Protein 2DA1 (pdb70)

Structure (mmCIF, N/CA/C/O backbone):
data_2DA1
#
_entry.id   2DA1
#
loop_
_atom_site.group_PDB
_atom_site.id
_atom_site.type_symbol
_atom_site.label_atom_id
_atom_site.label_alt_id
_atom_site.label_comp_id
_atom_site.label_asym_id
_atom_site.label_entity_id
_atom_site.label_seq_id
_atom_site.pdbx_PDB_ins_code
_atom_site.Cartn_x
_atom_site.Cartn_y
_atom_site.Cartn_z
_atom_site.occupancy
_atom_site.B_iso_or_equiv
_atom_site.auth_seq_id
_atom_site.auth_comp_id
_atom_site.auth_asym_id
_atom_site.auth_atom_id
_atom_site.pdbx_PDB_model_num
ATOM 1 N N . GLY A 1 1 ? -11.890 19.285 -25.652 1.00 0.00 1 GLY A N 1
ATOM 2 C CA . GLY A 1 1 ? -10.815 19.565 -24.718 1.00 0.00 1 GLY A CA 1
ATOM 3 C C . GLY A 1 1 ? -9.544 20.009 -25.414 1.00 0.00 1 GLY A C 1
ATOM 4 O O . GLY A 1 1 ? -9.592 20.746 -26.398 1.00 0.00 1 GLY A O 1
ATOM 8 N N . SER A 1 2 ? -8.403 19.560 -24.901 1.00 0.00 2 SER A N 1
ATOM 9 C CA . SER A 1 2 ? -7.112 19.919 -25.477 1.00 0.00 2 SER A CA 1
ATOM 10 C C . SER A 1 2 ? -6.507 18.741 -26.234 1.00 0.00 2 SER A C 1
ATOM 11 O O . SER A 1 2 ? -6.041 18.888 -27.364 1.00 0.00 2 SER A O 1
ATOM 19 N N . SER A 1 3 ? -6.519 17.571 -25.602 1.00 0.00 3 SER A N 1
ATOM 20 C CA . SER A 1 3 ? -5.968 16.367 -26.214 1.00 0.00 3 SER A CA 1
ATOM 21 C C . SER A 1 3 ? -7.004 15.247 -26.236 1.00 0.00 3 SER A C 1
ATOM 22 O O . SER A 1 3 ? -7.398 14.772 -27.300 1.00 0.00 3 SER A O 1
ATOM 30 N N . GLY A 1 4 ? -7.441 14.830 -25.051 1.00 0.00 4 GLY A N 1
ATOM 31 C CA . GLY A 1 4 ? -8.427 13.769 -24.955 1.00 0.00 4 GLY A CA 1
ATOM 32 C C . GLY A 1 4 ? -8.361 13.034 -23.631 1.00 0.00 4 GLY A C 1
ATOM 33 O O . GLY A 1 4 ? -9.304 13.079 -22.841 1.00 0.00 4 GLY A O 1
ATOM 37 N N . SER A 1 5 ? -7.245 12.354 -23.388 1.00 0.00 5 SER A N 1
ATOM 38 C CA . SER A 1 5 ? -7.062 11.601 -22.153 1.00 0.00 5 SER A CA 1
ATOM 39 C C . SER A 1 5 ? -5.636 11.070 -22.047 1.00 0.00 5 SER A C 1
ATOM 40 O O . SER A 1 5 ? -5.093 10.523 -23.007 1.00 0.00 5 SER A O 1
ATOM 48 N N . SER A 1 6 ? -5.036 11.234 -20.872 1.00 0.00 6 SER A N 1
ATOM 49 C CA . SER A 1 6 ? -3.672 10.774 -20.640 1.00 0.00 6 SER A CA 1
ATOM 50 C C . SER A 1 6 ? -3.620 9.253 -20.543 1.00 0.00 6 SER A C 1
ATOM 51 O O . SER A 1 6 ? -4.304 8.649 -19.717 1.00 0.00 6 SER A O 1
ATOM 59 N N . GLY A 1 7 ? -2.803 8.639 -21.393 1.00 0.00 7 GLY A N 1
ATOM 60 C CA . GLY A 1 7 ? -2.677 7.193 -21.387 1.00 0.00 7 GLY A CA 1
ATOM 61 C C . GLY A 1 7 ? -1.236 6.736 -21.500 1.00 0.00 7 GLY A C 1
ATOM 62 O O . GLY A 1 7 ? -0.667 6.714 -22.592 1.00 0.00 7 GLY A O 1
ATOM 66 N N . LYS A 1 8 ? -0.642 6.373 -20.368 1.00 0.00 8 LYS A N 1
ATOM 67 C CA . LYS A 1 8 ? 0.742 5.915 -20.343 1.00 0.00 8 LYS A CA 1
ATOM 68 C C . LYS A 1 8 ? 0.840 4.509 -19.760 1.00 0.00 8 LYS A C 1
ATOM 69 O O . LYS A 1 8 ? 1.398 3.606 -20.384 1.00 0.00 8 LYS A O 1
ATOM 88 N N . ARG A 1 9 ? 0.292 4.330 -18.563 1.00 0.00 9 ARG A N 1
ATOM 89 C CA . ARG A 1 9 ? 0.317 3.033 -17.897 1.00 0.00 9 ARG A CA 1
ATOM 90 C C . ARG A 1 9 ? -0.399 1.978 -18.735 1.00 0.00 9 ARG A C 1
ATOM 91 O O . ARG A 1 9 ? -1.288 2.280 -19.531 1.00 0.00 9 ARG A O 1
ATOM 112 N N . PRO A 1 10 ? -0.004 0.709 -18.553 1.00 0.00 10 PRO A N 1
ATOM 113 C CA . PRO A 1 10 ? -0.594 -0.416 -19.283 1.00 0.00 10 PRO A CA 1
ATOM 114 C C . PRO A 1 10 ? -2.029 -0.698 -18.850 1.00 0.00 10 PRO A C 1
ATOM 115 O O . PRO A 1 10 ? -2.523 -0.114 -17.886 1.00 0.00 10 PRO A O 1
ATOM 126 N N . ARG A 1 11 ? -2.693 -1.597 -19.570 1.00 0.00 11 ARG A N 1
ATOM 127 C CA . ARG A 1 11 ? -4.072 -1.956 -19.260 1.00 0.00 11 ARG A CA 1
ATOM 128 C C . ARG A 1 11 ? -4.266 -2.121 -17.756 1.00 0.00 11 ARG A C 1
ATOM 129 O O . ARG A 1 11 ? -5.146 -1.498 -17.160 1.00 0.00 11 ARG A O 1
ATOM 150 N N . THR A 1 12 ? -3.439 -2.964 -17.146 1.00 0.00 12 THR A N 1
ATOM 151 C CA . THR A 1 12 ? -3.521 -3.212 -15.712 1.00 0.00 12 THR A CA 1
ATOM 152 C C . THR A 1 12 ? -3.754 -1.918 -14.942 1.00 0.00 12 THR A C 1
ATOM 153 O O . THR A 1 12 ? -3.470 -0.828 -15.441 1.00 0.00 12 THR A O 1
ATOM 164 N N . ARG A 1 13 ? -4.272 -2.044 -13.725 1.00 0.00 13 ARG A N 1
ATOM 165 C CA . ARG A 1 13 ? -4.544 -0.882 -12.887 1.00 0.00 13 ARG A CA 1
ATOM 166 C C . ARG A 1 13 ? -4.775 -1.300 -11.437 1.00 0.00 13 ARG A C 1
ATOM 167 O O . ARG A 1 13 ? -5.492 -2.264 -11.166 1.00 0.00 13 ARG A O 1
ATOM 188 N N . ILE A 1 14 ? -4.163 -0.570 -10.512 1.00 0.00 14 ILE A N 1
ATOM 189 C CA . ILE A 1 14 ? -4.303 -0.865 -9.091 1.00 0.00 14 ILE A CA 1
ATOM 190 C C . ILE A 1 14 ? -5.527 -0.171 -8.503 1.00 0.00 14 ILE A C 1
ATOM 191 O O . ILE A 1 14 ? -5.831 0.972 -8.845 1.00 0.00 14 ILE A O 1
ATOM 207 N N . THR A 1 15 ? -6.227 -0.870 -7.615 1.00 0.00 15 THR A N 1
ATOM 208 C CA . THR A 1 15 ? -7.418 -0.322 -6.979 1.00 0.00 15 THR A CA 1
ATOM 209 C C . THR A 1 15 ? -7.112 0.168 -5.568 1.00 0.00 15 THR A C 1
ATOM 210 O O . THR A 1 15 ? -6.035 -0.091 -5.031 1.00 0.00 15 THR A O 1
ATOM 221 N N . ASP A 1 16 ? -8.066 0.876 -4.973 1.00 0.00 16 ASP A N 1
ATOM 222 C CA . ASP A 1 16 ? -7.898 1.400 -3.622 1.00 0.00 16 ASP A CA 1
ATOM 223 C C . ASP A 1 16 ? -7.719 0.267 -2.617 1.00 0.00 16 ASP A C 1
ATOM 224 O O . ASP A 1 16 ? -7.045 0.427 -1.599 1.00 0.00 16 ASP A O 1
ATOM 233 N N . ASP A 1 17 ? -8.327 -0.877 -2.909 1.00 0.00 17 ASP A N 1
ATOM 234 C CA . ASP A 1 17 ? -8.235 -2.038 -2.031 1.00 0.00 17 ASP A CA 1
ATOM 235 C C . ASP A 1 17 ? -6.842 -2.658 -2.094 1.00 0.00 17 ASP A C 1
ATOM 236 O O . ASP A 1 17 ? -6.391 -3.290 -1.139 1.00 0.00 17 ASP A O 1
ATOM 245 N N . GLN A 1 18 ? -6.168 -2.472 -3.224 1.00 0.00 18 GLN A N 1
ATOM 246 C CA . GLN A 1 18 ? -4.827 -3.014 -3.410 1.00 0.00 18 GLN A CA 1
ATOM 247 C C . GLN A 1 18 ? -3.768 -2.019 -2.947 1.00 0.00 18 GLN A C 1
ATOM 248 O O . GLN A 1 18 ? -2.815 -2.387 -2.258 1.00 0.00 18 GLN A O 1
ATOM 262 N N . LEU A 1 19 ? -3.940 -0.759 -3.330 1.00 0.00 19 LEU A N 1
ATOM 263 C CA . LEU A 1 19 ? -2.998 0.290 -2.954 1.00 0.00 19 LEU A CA 1
ATOM 264 C C . LEU A 1 19 ? -2.847 0.368 -1.439 1.00 0.00 19 LEU A C 1
ATOM 265 O O . LEU A 1 19 ? -1.732 0.414 -0.918 1.00 0.00 19 LEU A O 1
ATOM 281 N N . ARG A 1 20 ? -3.975 0.382 -0.736 1.00 0.00 20 ARG A N 1
ATOM 282 C CA . ARG A 1 20 ? -3.968 0.454 0.720 1.00 0.00 20 ARG A CA 1
ATOM 283 C C . ARG A 1 20 ? -2.971 -0.540 1.308 1.00 0.00 20 ARG A C 1
ATOM 284 O O . ARG A 1 20 ? -2.273 -0.237 2.276 1.00 0.00 20 ARG A O 1
ATOM 305 N N . VAL A 1 21 ? -2.909 -1.729 0.717 1.00 0.00 21 VAL A N 1
ATOM 306 C CA . VAL A 1 21 ? -1.997 -2.768 1.182 1.00 0.00 21 VAL A CA 1
ATOM 307 C C . VAL A 1 21 ? -0.544 -2.348 0.992 1.00 0.00 21 VAL A C 1
ATOM 308 O O . VAL A 1 21 ? 0.327 -2.710 1.784 1.00 0.00 21 VAL A O 1
ATOM 321 N N . LEU A 1 22 ? -0.288 -1.583 -0.064 1.00 0.00 22 LEU A N 1
ATOM 322 C CA . LEU A 1 22 ? 1.061 -1.113 -0.358 1.00 0.00 22 LEU A CA 1
ATOM 323 C C . LEU A 1 22 ? 1.411 0.106 0.490 1.00 0.00 22 LEU A C 1
ATOM 324 O O . LEU A 1 22 ? 2.569 0.310 0.853 1.00 0.00 22 LEU A O 1
ATOM 340 N N . ARG A 1 23 ? 0.401 0.910 0.805 1.00 0.00 23 ARG A N 1
ATOM 341 C CA . ARG A 1 23 ? 0.602 2.108 1.612 1.00 0.00 23 ARG A CA 1
ATOM 342 C C . ARG A 1 23 ? 0.867 1.743 3.070 1.00 0.00 23 ARG A C 1
ATOM 343 O O . ARG A 1 23 ? 1.846 2.194 3.664 1.00 0.00 23 ARG A O 1
ATOM 364 N N . GLN A 1 24 ? -0.012 0.924 3.638 1.00 0.00 24 GLN A N 1
ATOM 365 C CA . GLN A 1 24 ? 0.126 0.501 5.027 1.00 0.00 24 GLN A CA 1
ATOM 366 C C . GLN A 1 24 ? 1.559 0.070 5.324 1.00 0.00 24 GLN A C 1
ATOM 367 O O . GLN A 1 24 ? 2.145 0.478 6.326 1.00 0.00 24 GLN A O 1
ATOM 381 N N . TYR A 1 25 ? 2.116 -0.758 4.447 1.00 0.00 25 TYR A N 1
ATOM 382 C CA . TYR A 1 25 ? 3.479 -1.247 4.616 1.00 0.00 25 TYR A CA 1
ATOM 383 C C . TYR A 1 25 ? 4.485 -0.104 4.511 1.00 0.00 25 TYR A C 1
ATOM 384 O O . TYR A 1 25 ? 5.516 -0.105 5.183 1.00 0.00 25 TYR A O 1
ATOM 402 N N . PHE A 1 26 ? 4.176 0.870 3.662 1.00 0.00 26 PHE A N 1
ATOM 403 C CA . PHE A 1 26 ? 5.052 2.020 3.467 1.00 0.00 26 PHE A CA 1
ATOM 404 C C . PHE A 1 26 ? 5.510 2.588 4.807 1.00 0.00 26 PHE A C 1
ATOM 405 O O . PHE A 1 26 ? 6.702 2.806 5.025 1.00 0.00 26 PHE A O 1
ATOM 422 N N . ASP A 1 27 ? 4.556 2.826 5.699 1.00 0.00 27 ASP A N 1
ATOM 423 C CA . ASP A 1 27 ? 4.861 3.368 7.018 1.00 0.00 27 ASP A CA 1
ATOM 424 C C . ASP A 1 27 ? 5.836 2.464 7.766 1.00 0.00 27 ASP A C 1
ATOM 425 O O . ASP A 1 27 ? 6.920 2.895 8.160 1.00 0.00 27 ASP A O 1
ATOM 434 N N . ILE A 1 28 ? 5.443 1.209 7.957 1.00 0.00 28 ILE A N 1
ATOM 435 C CA . ILE A 1 28 ? 6.282 0.245 8.657 1.00 0.00 28 ILE A CA 1
ATOM 436 C C . ILE A 1 28 ? 7.710 0.267 8.121 1.00 0.00 28 ILE A C 1
ATOM 437 O O . ILE A 1 28 ? 8.662 0.476 8.872 1.00 0.00 28 ILE A O 1
ATOM 453 N N . ASN A 1 29 ? 7.850 0.053 6.817 1.00 0.00 29 ASN A N 1
ATOM 454 C CA . ASN A 1 29 ? 9.161 0.050 6.180 1.00 0.00 29 ASN A CA 1
ATOM 455 C C . ASN A 1 29 ? 9.099 0.706 4.804 1.00 0.00 29 ASN A C 1
ATOM 456 O O . ASN A 1 29 ? 8.277 0.337 3.966 1.00 0.00 29 ASN A O 1
ATOM 467 N N . ASN A 1 30 ? 9.974 1.680 4.578 1.00 0.00 30 ASN A N 1
ATOM 468 C CA . ASN A 1 30 ? 10.019 2.388 3.304 1.00 0.00 30 ASN A CA 1
ATOM 469 C C . ASN A 1 30 ? 9.691 1.448 2.148 1.00 0.00 30 ASN A C 1
ATOM 470 O O . ASN A 1 30 ? 8.638 1.563 1.520 1.00 0.00 30 ASN A O 1
ATOM 481 N N . SER A 1 31 ? 10.600 0.518 1.873 1.00 0.00 31 SER A N 1
ATOM 482 C CA . SER A 1 31 ? 10.409 -0.440 0.790 1.00 0.00 31 SER A CA 1
ATOM 483 C C . SER A 1 31 ? 10.265 -1.857 1.338 1.00 0.00 31 SER A C 1
ATOM 484 O O . SER A 1 31 ? 10.898 -2.237 2.323 1.00 0.00 31 SER A O 1
ATOM 492 N N . PRO A 1 32 ? 9.411 -2.659 0.684 1.00 0.00 32 PRO A N 1
ATOM 493 C CA . PRO A 1 32 ? 9.163 -4.047 1.087 1.00 0.00 32 PRO A CA 1
ATOM 494 C C . PRO A 1 32 ? 10.364 -4.950 0.826 1.00 0.00 32 PRO A C 1
ATOM 495 O O . PRO A 1 32 ? 11.160 -4.693 -0.077 1.00 0.00 32 PRO A O 1
ATOM 506 N N . SER A 1 33 ? 10.487 -6.007 1.622 1.00 0.00 33 SER A N 1
ATOM 507 C CA . SER A 1 33 ? 11.593 -6.946 1.479 1.00 0.00 33 SER A CA 1
ATOM 508 C C . SER A 1 33 ? 11.193 -8.127 0.601 1.00 0.00 33 SER A C 1
ATOM 509 O O . SER A 1 33 ? 10.015 -8.466 0.498 1.00 0.00 33 SER A O 1
ATOM 517 N N . GLU A 1 34 ? 12.184 -8.750 -0.031 1.00 0.00 34 GLU A N 1
ATOM 518 C CA . GLU A 1 34 ? 11.935 -9.892 -0.902 1.00 0.00 34 GLU A CA 1
ATOM 519 C C . GLU A 1 34 ? 10.875 -10.813 -0.302 1.00 0.00 34 GLU A C 1
ATOM 520 O O . GLU A 1 34 ? 10.192 -11.541 -1.021 1.00 0.00 34 GLU A O 1
ATOM 532 N N . GLU A 1 35 ? 10.746 -10.774 1.021 1.00 0.00 35 GLU A N 1
ATOM 533 C CA . GLU A 1 35 ? 9.772 -11.606 1.717 1.00 0.00 35 GLU A CA 1
ATOM 534 C C . GLU A 1 35 ? 8.398 -10.941 1.727 1.00 0.00 35 GLU A C 1
ATOM 535 O O . GLU A 1 35 ? 7.375 -11.605 1.562 1.00 0.00 35 GLU A O 1
ATOM 547 N N . GLN A 1 36 ? 8.385 -9.626 1.923 1.00 0.00 36 GLN A N 1
ATOM 548 C CA . GLN A 1 36 ? 7.137 -8.872 1.956 1.00 0.00 36 GLN A CA 1
ATOM 549 C C . GLN A 1 36 ? 6.549 -8.732 0.556 1.00 0.00 36 GLN A C 1
ATOM 550 O O . GLN A 1 36 ? 5.344 -8.892 0.360 1.00 0.00 36 GLN A O 1
ATOM 564 N N . ILE A 1 37 ? 7.406 -8.430 -0.413 1.00 0.00 37 ILE A N 1
ATOM 565 C CA . ILE A 1 37 ? 6.971 -8.269 -1.795 1.00 0.00 37 ILE A CA 1
ATOM 566 C C . ILE A 1 37 ? 6.199 -9.494 -2.275 1.00 0.00 37 ILE A C 1
ATOM 567 O O . ILE A 1 37 ? 5.301 -9.388 -3.110 1.00 0.00 37 ILE A O 1
ATOM 583 N N . LYS A 1 38 ? 6.555 -10.657 -1.740 1.00 0.00 38 LYS A N 1
ATOM 584 C CA . LYS A 1 38 ? 5.895 -11.903 -2.110 1.00 0.00 38 LYS A CA 1
ATOM 585 C C . LYS A 1 38 ? 4.587 -12.075 -1.344 1.00 0.00 38 LYS A C 1
ATOM 586 O O . LYS A 1 38 ? 3.536 -12.311 -1.938 1.00 0.00 38 LYS A O 1
ATOM 605 N N . GLU A 1 39 ? 4.661 -11.953 -0.022 1.00 0.00 39 GLU A N 1
ATOM 606 C CA . GLU A 1 39 ? 3.482 -12.095 0.824 1.00 0.00 39 GLU A CA 1
ATOM 607 C C . GLU A 1 39 ? 2.375 -11.145 0.378 1.00 0.00 39 GLU A C 1
ATOM 608 O O . GLU A 1 39 ? 1.192 -11.479 0.442 1.00 0.00 39 GLU A O 1
ATOM 620 N N . MET A 1 40 ? 2.768 -9.958 -0.075 1.00 0.00 40 MET A N 1
ATOM 621 C CA . MET A 1 40 ? 1.809 -8.959 -0.533 1.00 0.00 40 MET A CA 1
ATOM 622 C C . MET A 1 40 ? 1.308 -9.289 -1.935 1.00 0.00 40 MET A C 1
ATOM 623 O O . MET A 1 40 ? 0.105 -9.282 -2.192 1.00 0.00 40 MET A O 1
ATOM 637 N N . ALA A 1 41 ? 2.240 -9.577 -2.839 1.00 0.00 41 ALA A N 1
ATOM 638 C CA . ALA A 1 41 ? 1.892 -9.911 -4.214 1.00 0.00 41 ALA A CA 1
ATOM 639 C C . ALA A 1 41 ? 0.698 -10.858 -4.264 1.00 0.00 41 ALA A C 1
ATOM 640 O O . ALA A 1 41 ? -0.066 -10.859 -5.230 1.00 0.00 41 ALA A O 1
ATOM 647 N N . ASP A 1 42 ? 0.543 -11.663 -3.219 1.00 0.00 42 ASP A N 1
ATOM 648 C CA . ASP A 1 42 ? -0.559 -12.615 -3.144 1.00 0.00 42 ASP A CA 1
ATOM 649 C C . ASP A 1 42 ? -1.749 -12.012 -2.403 1.00 0.00 42 ASP A C 1
ATOM 650 O O . ASP A 1 42 ? -2.901 -12.208 -2.792 1.00 0.00 42 ASP A O 1
ATOM 659 N N . LYS A 1 43 ? -1.463 -11.277 -1.334 1.00 0.00 43 LYS A N 1
ATOM 660 C CA . LYS A 1 43 ? -2.508 -10.644 -0.538 1.00 0.00 43 LYS A CA 1
ATOM 661 C C . LYS A 1 43 ? -3.377 -9.738 -1.403 1.00 0.00 43 LYS A C 1
ATOM 662 O O . LYS A 1 43 ? -4.596 -9.691 -1.240 1.00 0.00 43 LYS A O 1
ATOM 681 N N . SER A 1 44 ? -2.743 -9.020 -2.325 1.00 0.00 44 SER A N 1
ATOM 682 C CA . SER A 1 44 ? -3.458 -8.114 -3.214 1.00 0.00 44 SER A CA 1
ATOM 683 C C . SER A 1 44 ? -3.704 -8.765 -4.572 1.00 0.00 44 SER A C 1
ATOM 684 O O . SER A 1 44 ? -4.778 -8.626 -5.155 1.00 0.00 44 SER A O 1
ATOM 692 N N . GLY A 1 45 ? -2.698 -9.478 -5.069 1.00 0.00 45 GLY A N 1
ATOM 693 C CA . GLY A 1 45 ? -2.823 -10.141 -6.354 1.00 0.00 45 GLY A CA 1
ATOM 694 C C . GLY A 1 45 ? -1.905 -9.548 -7.405 1.00 0.00 45 GLY A C 1
ATOM 695 O O . GLY A 1 45 ? -1.886 -10.001 -8.550 1.00 0.00 45 GLY A O 1
ATOM 699 N N . LEU A 1 46 ? -1.142 -8.532 -7.016 1.00 0.00 46 LEU A N 1
ATOM 700 C CA . LEU A 1 46 ? -0.218 -7.875 -7.933 1.00 0.00 46 LEU A CA 1
ATOM 701 C C . LEU A 1 46 ? 1.124 -8.599 -7.965 1.00 0.00 46 LEU A C 1
ATOM 702 O O . LEU A 1 46 ? 1.540 -9.231 -6.994 1.00 0.00 46 LEU A O 1
ATOM 718 N N . PRO A 1 47 ? 1.821 -8.504 -9.107 1.00 0.00 47 PRO A N 1
ATOM 719 C CA . PRO A 1 47 ? 3.128 -9.141 -9.293 1.00 0.00 47 PRO A CA 1
ATOM 720 C C . PRO A 1 47 ? 4.219 -8.479 -8.458 1.00 0.00 47 PRO A C 1
ATOM 721 O O . PRO A 1 47 ? 3.974 -7.482 -7.779 1.00 0.00 47 PRO A O 1
ATOM 732 N N . GLN A 1 48 ? 5.423 -9.039 -8.514 1.00 0.00 48 GLN A N 1
ATOM 733 C CA . GLN A 1 48 ? 6.551 -8.503 -7.762 1.00 0.00 48 GLN A CA 1
ATOM 734 C C . GLN A 1 48 ? 7.160 -7.302 -8.478 1.00 0.00 48 GLN A C 1
ATOM 735 O O . GLN A 1 48 ? 7.872 -6.500 -7.873 1.00 0.00 48 GLN A O 1
ATOM 749 N N . LYS A 1 49 ? 6.878 -7.184 -9.771 1.00 0.00 49 LYS A N 1
ATOM 750 C CA . LYS A 1 49 ? 7.396 -6.081 -10.571 1.00 0.00 49 LYS A CA 1
ATOM 751 C C . LYS A 1 49 ? 6.541 -4.831 -10.394 1.00 0.00 49 LYS A C 1
ATOM 752 O O . LYS A 1 49 ? 7.058 -3.715 -10.341 1.00 0.00 49 LYS A O 1
ATOM 771 N N . VAL A 1 50 ? 5.229 -5.025 -10.302 1.00 0.00 50 VAL A N 1
ATOM 772 C CA . VAL A 1 50 ? 4.302 -3.913 -10.128 1.00 0.00 50 VAL A CA 1
ATOM 773 C C . VAL A 1 50 ? 4.448 -3.287 -8.746 1.00 0.00 50 VAL A C 1
ATOM 774 O O . VAL A 1 50 ? 4.527 -2.065 -8.612 1.00 0.00 50 VAL A O 1
ATOM 787 N N . ILE A 1 51 ? 4.485 -4.131 -7.720 1.00 0.00 51 ILE A N 1
ATOM 788 C CA . ILE A 1 51 ? 4.623 -3.659 -6.348 1.00 0.00 51 ILE A CA 1
ATOM 789 C C . ILE A 1 51 ? 5.936 -2.908 -6.155 1.00 0.00 51 ILE A C 1
ATOM 790 O O . ILE A 1 51 ? 5.947 -1.751 -5.734 1.00 0.00 51 ILE A O 1
ATOM 806 N N . LYS A 1 52 ? 7.043 -3.573 -6.467 1.00 0.00 52 LYS A N 1
ATOM 807 C CA . LYS A 1 52 ? 8.363 -2.969 -6.332 1.00 0.00 52 LYS A CA 1
ATOM 808 C C . LYS A 1 52 ? 8.405 -1.598 -7.000 1.00 0.00 52 LYS A C 1
ATOM 809 O O . LYS A 1 52 ? 8.763 -0.601 -6.372 1.00 0.00 52 LYS A O 1
ATOM 828 N N . HIS A 1 53 ? 8.036 -1.555 -8.276 1.00 0.00 53 HIS A N 1
ATOM 829 C CA . HIS A 1 53 ? 8.030 -0.306 -9.029 1.00 0.00 53 HIS A CA 1
ATOM 830 C C . HIS A 1 53 ? 7.203 0.757 -8.310 1.00 0.00 53 HIS A C 1
ATOM 831 O O . HIS A 1 53 ? 7.677 1.867 -8.069 1.00 0.00 53 HIS A O 1
ATOM 846 N N . TRP A 1 54 ? 5.967 0.409 -7.972 1.00 0.00 54 TRP A N 1
ATOM 847 C CA . TRP A 1 54 ? 5.075 1.334 -7.282 1.00 0.00 54 TRP A CA 1
ATOM 848 C C . TRP A 1 54 ? 5.785 2.002 -6.110 1.00 0.00 54 TRP A C 1
ATOM 849 O O . TRP A 1 54 ? 5.759 3.226 -5.972 1.00 0.00 54 TRP A O 1
ATOM 870 N N . PHE A 1 55 ? 6.418 1.193 -5.267 1.00 0.00 55 PHE A N 1
ATOM 871 C CA . PHE A 1 55 ? 7.134 1.707 -4.106 1.00 0.00 55 PHE A CA 1
ATOM 872 C C . PHE A 1 55 ? 8.183 2.734 -4.524 1.00 0.00 55 PHE A C 1
ATOM 873 O O . PHE A 1 55 ? 8.423 3.714 -3.819 1.00 0.00 55 PHE A O 1
ATOM 890 N N . ARG A 1 56 ? 8.804 2.500 -5.676 1.00 0.00 56 ARG A N 1
ATOM 891 C CA . ARG A 1 56 ? 9.828 3.403 -6.188 1.00 0.00 56 ARG A CA 1
ATOM 892 C C . ARG A 1 56 ? 9.202 4.685 -6.728 1.00 0.00 56 ARG A C 1
ATOM 893 O O . ARG A 1 56 ? 9.460 5.775 -6.220 1.00 0.00 56 ARG A O 1
ATOM 914 N N . ASN A 1 57 ? 8.378 4.545 -7.762 1.00 0.00 57 ASN A N 1
ATOM 915 C CA . ASN A 1 57 ? 7.716 5.692 -8.372 1.00 0.00 57 ASN A CA 1
ATOM 916 C C . ASN A 1 57 ? 7.082 6.584 -7.309 1.00 0.00 57 ASN A C 1
ATOM 917 O O . ASN A 1 57 ? 7.012 7.803 -7.465 1.00 0.00 57 ASN A O 1
ATOM 928 N N . THR A 1 58 ? 6.621 5.967 -6.225 1.00 0.00 58 THR A N 1
ATOM 929 C CA . THR A 1 58 ? 5.992 6.703 -5.136 1.00 0.00 58 THR A CA 1
ATOM 930 C C . THR A 1 58 ? 7.036 7.250 -4.168 1.00 0.00 58 THR A C 1
ATOM 931 O O . THR A 1 58 ? 7.065 8.447 -3.882 1.00 0.00 58 THR A O 1
ATOM 942 N N . LEU A 1 59 ? 7.891 6.366 -3.667 1.00 0.00 59 LEU A N 1
ATOM 943 C CA . LEU A 1 59 ? 8.938 6.760 -2.731 1.00 0.00 59 LEU A CA 1
ATOM 944 C C . LEU A 1 59 ? 9.793 7.883 -3.311 1.00 0.00 59 LEU A C 1
ATOM 945 O O . LEU A 1 59 ? 9.935 8.945 -2.705 1.00 0.00 59 LEU A O 1
ATOM 961 N N . PHE A 1 60 ? 10.358 7.641 -4.488 1.00 0.00 60 PHE A N 1
ATOM 962 C CA . PHE A 1 60 ? 11.198 8.631 -5.151 1.00 0.00 60 PHE A CA 1
ATOM 963 C C . PHE A 1 60 ? 10.566 10.018 -5.076 1.00 0.00 60 PHE A C 1
ATOM 964 O O . PHE A 1 60 ? 11.254 11.017 -4.865 1.00 0.00 60 PHE A O 1
ATOM 981 N N . LYS A 1 61 ? 9.250 10.072 -5.251 1.00 0.00 61 LYS A N 1
ATOM 982 C CA . LYS A 1 61 ? 8.522 11.334 -5.202 1.00 0.00 61 LYS A CA 1
ATOM 983 C C . LYS A 1 61 ? 8.680 12.002 -3.840 1.00 0.00 61 LYS A C 1
ATOM 984 O O . LYS A 1 61 ? 9.051 13.172 -3.752 1.00 0.00 61 LYS A O 1
ATOM 1003 N N . GLU A 1 62 ? 8.398 11.249 -2.781 1.00 0.00 62 GLU A N 1
ATOM 1004 C CA . GLU A 1 62 ? 8.510 11.770 -1.423 1.00 0.00 62 GLU A CA 1
ATOM 1005 C C . GLU A 1 62 ? 9.922 12.282 -1.152 1.00 0.00 62 GLU A C 1
ATOM 1006 O O . GLU A 1 62 ? 10.116 13.212 -0.369 1.00 0.00 62 GLU A O 1
ATOM 1018 N N . ARG A 1 63 ? 10.903 11.668 -1.805 1.00 0.00 63 ARG A N 1
ATOM 1019 C CA . ARG A 1 63 ? 12.297 12.060 -1.633 1.00 0.00 63 ARG A CA 1
ATOM 1020 C C . ARG A 1 63 ? 12.543 13.456 -2.198 1.00 0.00 63 ARG A C 1
ATOM 1021 O O . ARG A 1 63 ? 13.483 14.141 -1.797 1.00 0.00 63 ARG A O 1
ATOM 1042 N N . GLN A 1 64 ? 11.692 13.869 -3.132 1.00 0.00 64 GLN A N 1
ATOM 1043 C CA . GLN A 1 64 ? 11.818 15.182 -3.752 1.00 0.00 64 GLN A CA 1
ATOM 1044 C C . GLN A 1 64 ? 12.084 16.257 -2.704 1.00 0.00 64 GLN A C 1
ATOM 1045 O O . GLN A 1 64 ? 11.659 16.135 -1.555 1.00 0.00 64 GLN A O 1
ATOM 1059 N N . SER A 1 65 ? 12.790 17.308 -3.107 1.00 0.00 65 SER A N 1
ATOM 1060 C CA . SER A 1 65 ? 13.116 18.403 -2.200 1.00 0.00 65 SER A CA 1
ATOM 1061 C C . SER A 1 65 ? 12.868 19.753 -2.867 1.00 0.00 65 SER A C 1
ATOM 1062 O O . SER A 1 65 ? 13.698 20.241 -3.632 1.00 0.00 65 SER A O 1
ATOM 1070 N N . GLY A 1 66 ? 11.718 20.350 -2.569 1.00 0.00 66 GLY A N 1
ATOM 1071 C CA . GLY A 1 66 ? 11.380 21.638 -3.147 1.00 0.00 66 GLY A CA 1
ATOM 1072 C C . GLY A 1 66 ? 11.494 22.771 -2.146 1.00 0.00 66 GLY A C 1
ATOM 1073 O O . GLY A 1 66 ? 11.241 22.601 -0.953 1.00 0.00 66 GLY A O 1
ATOM 1077 N N . PRO A 1 67 ? 11.884 23.958 -2.633 1.00 0.00 67 PRO A N 1
ATOM 1078 C CA . PRO A 1 67 ? 12.041 25.146 -1.789 1.00 0.00 67 PRO A CA 1
ATOM 1079 C C . PRO A 1 67 ? 10.704 25.681 -1.286 1.00 0.00 67 PRO A C 1
ATOM 1080 O O . PRO A 1 67 ? 9.654 25.390 -1.859 1.00 0.00 67 PRO A O 1
ATOM 1091 N N . SER A 1 68 ? 10.751 26.465 -0.214 1.00 0.00 68 SER A N 1
ATOM 1092 C CA . SER A 1 68 ? 9.543 27.038 0.367 1.00 0.00 68 SER A CA 1
ATOM 1093 C C . SER A 1 68 ? 9.506 28.550 0.163 1.00 0.00 68 SER A C 1
ATOM 1094 O O . SER A 1 68 ? 10.505 29.239 0.367 1.00 0.00 68 SER A O 1
ATOM 1102 N N . SER A 1 69 ? 8.346 29.058 -0.241 1.00 0.00 69 SER A N 1
ATOM 1103 C CA . SER A 1 69 ? 8.178 30.487 -0.477 1.00 0.00 69 SER A CA 1
ATOM 1104 C C . SER A 1 69 ? 6.753 30.927 -0.154 1.00 0.00 69 SER A C 1
ATOM 1105 O O . SER A 1 69 ? 5.804 30.543 -0.836 1.00 0.00 69 SER A O 1
ATOM 1113 N N . GLY A 1 70 ? 6.612 31.736 0.892 1.00 0.00 70 GLY A N 1
ATOM 1114 C CA . GLY A 1 70 ? 5.301 32.215 1.287 1.00 0.00 70 GLY A CA 1
ATOM 1115 C C . GLY A 1 70 ? 5.025 31.998 2.762 1.00 0.00 70 GLY A C 1
ATOM 1116 O O . GLY A 1 70 ? 4.158 32.653 3.341 1.00 0.00 70 GLY A O 1
ATOM 1120 N N . GLY A 1 1 ? 23.263 -12.132 -23.939 1.00 0.00 1 GLY A N 2
ATOM 1121 C CA . GLY A 1 1 ? 23.046 -11.760 -22.554 1.00 0.00 1 GLY A CA 2
ATOM 1122 C C . GLY A 1 1 ? 21.667 -11.177 -22.319 1.00 0.00 1 GLY A C 2
ATOM 1123 O O . GLY A 1 1 ? 21.320 -10.139 -22.882 1.00 0.00 1 GLY A O 2
ATO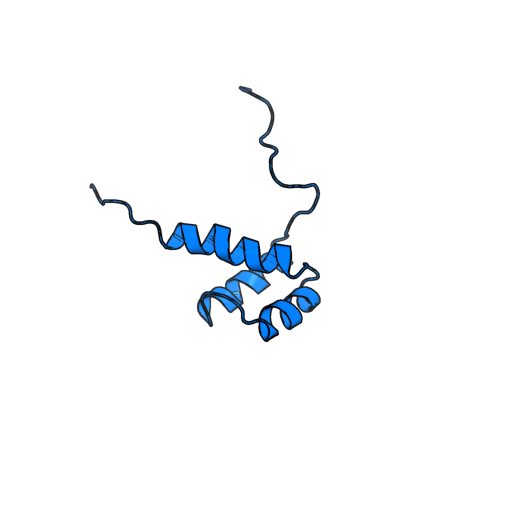M 1127 N N . SER A 1 2 ? 20.877 -11.847 -21.486 1.00 0.00 2 SER A N 2
ATOM 1128 C CA . SER A 1 2 ? 19.525 -11.392 -21.182 1.00 0.00 2 SER A CA 2
ATOM 1129 C C . SER A 1 2 ? 19.495 -9.882 -20.970 1.00 0.00 2 SER A C 2
ATOM 1130 O O . SER A 1 2 ? 18.604 -9.192 -21.465 1.00 0.00 2 SER A O 2
ATOM 1138 N N . SER A 1 3 ? 20.476 -9.374 -20.231 1.00 0.00 3 SER A N 2
ATOM 1139 C CA . SER A 1 3 ? 20.561 -7.946 -19.950 1.00 0.00 3 SER A CA 2
ATOM 1140 C C . SER A 1 3 ? 20.284 -7.127 -21.207 1.00 0.00 3 SER A C 2
ATOM 1141 O O . SER A 1 3 ? 20.835 -7.399 -22.272 1.00 0.00 3 SER A O 2
ATOM 1149 N N . GLY A 1 4 ? 19.423 -6.122 -21.073 1.00 0.00 4 GLY A N 2
ATOM 1150 C CA . GLY A 1 4 ? 19.087 -5.279 -22.205 1.00 0.00 4 GLY A CA 2
ATOM 1151 C C . GLY A 1 4 ? 18.432 -3.978 -21.785 1.00 0.00 4 GLY A C 2
ATOM 1152 O O . GLY A 1 4 ? 19.116 -3.010 -21.451 1.00 0.00 4 GLY A O 2
ATOM 1156 N N . SER A 1 5 ? 17.103 -3.954 -21.802 1.00 0.00 5 SER A N 2
ATOM 1157 C CA . SER A 1 5 ? 16.355 -2.760 -21.424 1.00 0.00 5 SER A CA 2
ATOM 1158 C C . SER A 1 5 ? 15.207 -3.113 -20.484 1.00 0.00 5 SER A C 2
ATOM 1159 O O . SER A 1 5 ? 14.796 -4.270 -20.395 1.00 0.00 5 SER A O 2
ATOM 1167 N N . SER A 1 6 ? 14.694 -2.107 -19.783 1.00 0.00 6 SER A N 2
ATOM 1168 C CA . SER A 1 6 ? 13.596 -2.310 -18.845 1.00 0.00 6 SER A CA 2
ATOM 1169 C C . SER A 1 6 ? 12.841 -1.007 -18.603 1.00 0.00 6 SER A C 2
ATOM 1170 O O . SER A 1 6 ? 13.425 0.076 -18.625 1.00 0.00 6 SER A O 2
ATOM 1178 N N . GLY A 1 7 ? 11.536 -1.120 -18.370 1.00 0.00 7 GLY A N 2
ATOM 1179 C CA . GLY A 1 7 ? 10.721 0.056 -18.127 1.00 0.00 7 GLY A CA 2
ATOM 1180 C C . GLY A 1 7 ? 9.439 0.050 -18.936 1.00 0.00 7 GLY A C 2
ATOM 1181 O O . GLY A 1 7 ? 9.322 0.764 -19.932 1.00 0.00 7 GLY A O 2
ATOM 1185 N N . LYS A 1 8 ? 8.476 -0.759 -18.509 1.00 0.00 8 LYS A N 2
ATOM 1186 C CA . LYS A 1 8 ? 7.196 -0.856 -19.201 1.00 0.00 8 LYS A CA 2
ATOM 1187 C C . LYS A 1 8 ? 6.094 -0.162 -18.406 1.00 0.00 8 LYS A C 2
ATOM 1188 O O . LYS A 1 8 ? 6.321 0.305 -17.289 1.00 0.00 8 LYS A O 2
ATOM 1207 N N . ARG A 1 9 ? 4.901 -0.098 -18.988 1.00 0.00 9 ARG A N 2
ATOM 1208 C CA . ARG A 1 9 ? 3.765 0.539 -18.333 1.00 0.00 9 ARG A CA 2
ATOM 1209 C C . ARG A 1 9 ? 2.843 -0.504 -17.708 1.00 0.00 9 ARG A C 2
ATOM 1210 O O . ARG A 1 9 ? 2.759 -1.646 -18.161 1.00 0.00 9 ARG A O 2
ATOM 1231 N N . PRO A 1 10 ? 2.135 -0.104 -16.641 1.00 0.00 10 PRO A N 2
ATOM 1232 C CA . PRO A 1 10 ? 1.206 -0.989 -15.931 1.00 0.00 10 PRO A CA 2
ATOM 1233 C C . PRO A 1 10 ? -0.034 -1.311 -16.757 1.00 0.00 10 PRO A C 2
ATOM 1234 O O . PRO A 1 10 ? -0.663 -0.418 -17.324 1.00 0.00 10 PRO A O 2
ATOM 1245 N N . ARG A 1 11 ? -0.381 -2.593 -16.820 1.00 0.00 11 ARG A N 2
ATOM 1246 C CA . ARG A 1 11 ? -1.546 -3.033 -17.577 1.00 0.00 11 ARG A CA 2
ATOM 1247 C C . ARG A 1 11 ? -2.792 -3.049 -16.697 1.00 0.00 11 ARG A C 2
ATOM 1248 O O . ARG A 1 11 ? -3.762 -2.337 -16.960 1.00 0.00 11 ARG A O 2
ATOM 1269 N N . THR A 1 12 ? -2.760 -3.868 -15.650 1.00 0.00 12 THR A N 2
ATOM 1270 C CA . THR A 1 12 ? -3.886 -3.979 -14.731 1.00 0.00 12 THR A CA 2
ATOM 1271 C C . THR A 1 12 ? -3.880 -2.844 -13.714 1.00 0.00 12 THR A C 2
ATOM 1272 O O . THR A 1 12 ? -3.007 -2.778 -12.849 1.00 0.00 12 THR A O 2
ATOM 1283 N N . ARG A 1 13 ? -4.860 -1.953 -13.823 1.00 0.00 13 ARG A N 2
ATOM 1284 C CA . ARG A 1 13 ? -4.967 -0.820 -12.912 1.00 0.00 13 ARG A CA 2
ATOM 1285 C C . ARG A 1 13 ? -5.118 -1.294 -11.469 1.00 0.00 13 ARG A C 2
ATOM 1286 O O . ARG A 1 13 ? -5.905 -2.197 -11.182 1.00 0.00 13 ARG A O 2
ATOM 1307 N N . ILE A 1 14 ? -4.360 -0.680 -10.567 1.00 0.00 14 ILE A N 2
ATOM 1308 C CA . ILE A 1 14 ? -4.411 -1.039 -9.156 1.00 0.00 14 ILE A CA 2
ATOM 1309 C C . ILE A 1 14 ? -5.689 -0.524 -8.502 1.00 0.00 14 ILE A C 2
ATOM 1310 O O . ILE A 1 14 ? -6.101 0.614 -8.730 1.00 0.00 14 ILE A O 2
ATOM 1326 N N . THR A 1 15 ? -6.312 -1.368 -7.687 1.00 0.00 15 THR A N 2
ATOM 1327 C CA . THR A 1 15 ? -7.543 -0.999 -6.999 1.00 0.00 15 THR A CA 2
ATOM 1328 C C . THR A 1 15 ? -7.249 -0.414 -5.622 1.00 0.00 15 THR A C 2
ATOM 1329 O O . THR A 1 15 ? -6.247 -0.756 -4.993 1.00 0.00 15 THR A O 2
ATOM 1340 N N . ASP A 1 16 ? -8.128 0.468 -5.159 1.00 0.00 16 ASP A N 2
ATOM 1341 C CA . ASP A 1 16 ? -7.964 1.099 -3.855 1.00 0.00 16 ASP A CA 2
ATOM 1342 C C . ASP A 1 16 ? -7.736 0.051 -2.769 1.00 0.00 16 ASP A C 2
ATOM 1343 O O . ASP A 1 16 ? -6.967 0.270 -1.833 1.00 0.00 16 ASP A O 2
ATOM 1352 N N . ASP A 1 17 ? -8.410 -1.085 -2.901 1.00 0.00 17 ASP A N 2
ATOM 1353 C CA . ASP A 1 17 ? -8.282 -2.167 -1.931 1.00 0.00 17 ASP A CA 2
ATOM 1354 C C . ASP A 1 17 ? -6.889 -2.787 -1.990 1.00 0.00 17 ASP A C 2
ATOM 1355 O O . ASP A 1 17 ? -6.405 -3.342 -1.004 1.00 0.00 17 ASP A O 2
ATOM 1364 N N . GLN A 1 18 ? -6.251 -2.687 -3.151 1.00 0.00 18 GLN A N 2
ATOM 1365 C CA . GLN A 1 18 ? -4.915 -3.240 -3.338 1.00 0.00 18 GLN A CA 2
ATOM 1366 C C . GLN A 1 18 ? -3.846 -2.229 -2.934 1.00 0.00 18 GLN A C 2
ATOM 1367 O O . GLN A 1 18 ? -2.821 -2.591 -2.356 1.00 0.00 18 GLN A O 2
ATOM 1381 N N . LEU A 1 19 ? -4.093 -0.961 -3.242 1.00 0.00 19 LEU A N 2
ATOM 1382 C CA . LEU A 1 19 ? -3.152 0.104 -2.912 1.00 0.00 19 LEU A CA 2
ATOM 1383 C C . LEU A 1 19 ? -2.970 0.221 -1.402 1.00 0.00 19 LEU A C 2
ATOM 1384 O O . LEU A 1 19 ? -1.850 0.149 -0.894 1.00 0.00 19 LEU A O 2
ATOM 1400 N N . ARG A 1 20 ? -4.078 0.398 -0.690 1.00 0.00 20 ARG A N 2
ATOM 1401 C CA . ARG A 1 20 ? -4.041 0.523 0.762 1.00 0.00 20 ARG A CA 2
ATOM 1402 C C . ARG A 1 20 ? -3.026 -0.443 1.366 1.00 0.00 20 ARG A C 2
ATOM 1403 O O . ARG A 1 20 ? -2.305 -0.099 2.303 1.00 0.00 20 ARG A O 2
ATOM 1424 N N . VAL A 1 21 ? -2.975 -1.655 0.823 1.00 0.00 21 VAL A N 2
ATOM 1425 C CA . VAL A 1 21 ? -2.049 -2.672 1.307 1.00 0.00 21 VAL A CA 2
ATOM 1426 C C . VAL A 1 21 ? -0.602 -2.234 1.111 1.00 0.00 21 VAL A C 2
ATOM 1427 O O . VAL A 1 21 ? 0.245 -2.444 1.981 1.00 0.00 21 VAL A O 2
ATOM 1440 N N . LEU A 1 22 ? -0.324 -1.624 -0.035 1.00 0.00 22 LEU A N 2
ATOM 1441 C CA . LEU A 1 22 ? 1.022 -1.155 -0.345 1.00 0.00 22 LEU A CA 2
ATOM 1442 C C . LEU A 1 22 ? 1.368 0.087 0.470 1.00 0.00 22 LEU A C 2
ATOM 1443 O O . LEU A 1 22 ? 2.514 0.273 0.881 1.00 0.00 22 LEU A O 2
ATOM 1459 N N . ARG A 1 23 ? 0.369 0.932 0.703 1.00 0.00 23 ARG A N 2
ATOM 1460 C CA . ARG A 1 23 ? 0.567 2.155 1.471 1.00 0.00 23 ARG A CA 2
ATOM 1461 C C . ARG A 1 23 ? 0.842 1.838 2.938 1.00 0.00 23 ARG A C 2
ATOM 1462 O O . ARG A 1 23 ? 1.740 2.416 3.550 1.00 0.00 23 ARG A O 2
ATOM 1483 N N . GLN A 1 24 ? 0.062 0.917 3.495 1.00 0.00 24 GLN A N 2
ATOM 1484 C CA . GLN A 1 24 ? 0.221 0.524 4.890 1.00 0.00 24 GLN A CA 2
ATOM 1485 C C . GLN A 1 24 ? 1.663 0.119 5.181 1.00 0.00 24 GLN A C 2
ATOM 1486 O O . GLN A 1 24 ? 2.243 0.531 6.186 1.00 0.00 24 GLN A O 2
ATOM 1500 N N . TYR A 1 25 ? 2.234 -0.690 4.296 1.00 0.00 25 TYR A N 2
ATOM 1501 C CA . TYR A 1 25 ? 3.607 -1.154 4.459 1.00 0.00 25 TYR A CA 2
ATOM 1502 C C . TYR A 1 25 ? 4.588 0.012 4.382 1.00 0.00 25 TYR A C 2
ATOM 1503 O O . TYR A 1 25 ? 5.630 0.005 5.037 1.00 0.00 25 TYR A O 2
ATOM 1521 N N . PHE A 1 26 ? 4.246 1.012 3.577 1.00 0.00 26 PHE A N 2
ATOM 1522 C CA . PHE A 1 26 ? 5.096 2.186 3.413 1.00 0.00 26 PHE A CA 2
ATOM 1523 C C . PHE A 1 26 ? 5.516 2.747 4.768 1.00 0.00 26 PHE A C 2
ATOM 1524 O O . PHE A 1 26 ? 6.698 2.994 5.010 1.00 0.00 26 PHE A O 2
ATOM 1541 N N . ASP A 1 27 ? 4.541 2.946 5.648 1.00 0.00 27 ASP A N 2
ATOM 1542 C CA . ASP A 1 27 ? 4.809 3.477 6.979 1.00 0.00 27 ASP A CA 2
ATOM 1543 C C . ASP A 1 27 ? 5.794 2.588 7.731 1.00 0.00 27 ASP A C 2
ATOM 1544 O O . ASP A 1 27 ? 6.860 3.041 8.149 1.00 0.00 27 ASP A O 2
ATOM 1553 N N . ILE A 1 28 ? 5.430 1.321 7.901 1.00 0.00 28 ILE A N 2
ATOM 1554 C CA . ILE A 1 28 ? 6.281 0.369 8.602 1.00 0.00 28 ILE A CA 2
ATOM 1555 C C . ILE A 1 28 ? 7.718 0.439 8.095 1.00 0.00 28 ILE A C 2
ATOM 1556 O O . ILE A 1 28 ? 8.649 0.660 8.867 1.00 0.00 28 ILE A O 2
ATOM 1572 N N . ASN A 1 29 ? 7.888 0.250 6.790 1.00 0.00 29 ASN A N 2
ATOM 1573 C CA . ASN A 1 29 ? 9.212 0.292 6.179 1.00 0.00 29 ASN A CA 2
ATOM 1574 C C . ASN A 1 29 ? 9.155 0.953 4.805 1.00 0.00 29 ASN A C 2
ATOM 1575 O O . ASN A 1 29 ? 8.331 0.593 3.965 1.00 0.00 29 ASN A O 2
ATOM 1586 N N . ASN A 1 30 ? 10.037 1.922 4.583 1.00 0.00 30 ASN A N 2
ATOM 1587 C CA . ASN A 1 30 ? 10.088 2.633 3.311 1.00 0.00 30 ASN A CA 2
ATOM 1588 C C . ASN A 1 30 ? 9.737 1.703 2.153 1.00 0.00 30 ASN A C 2
ATOM 1589 O O . ASN A 1 30 ? 8.677 1.831 1.540 1.00 0.00 30 ASN A O 2
ATOM 1600 N N . SER A 1 31 ? 10.634 0.767 1.860 1.00 0.00 31 SER A N 2
ATOM 1601 C CA . SER A 1 31 ? 10.421 -0.182 0.774 1.00 0.00 31 SER A CA 2
ATOM 1602 C C . SER A 1 31 ? 10.341 -1.609 1.308 1.00 0.00 31 SER A C 2
ATOM 1603 O O . SER A 1 31 ? 11.035 -1.986 2.253 1.00 0.00 31 SER A O 2
ATOM 1611 N N . PRO A 1 32 ? 9.473 -2.424 0.690 1.00 0.00 32 PRO A N 2
ATOM 1612 C CA . PRO A 1 32 ? 9.281 -3.822 1.085 1.00 0.00 32 PRO A CA 2
ATOM 1613 C C . PRO A 1 32 ? 10.488 -4.691 0.747 1.00 0.00 32 PRO A C 2
ATOM 1614 O O . PRO A 1 32 ? 11.354 -4.292 -0.031 1.00 0.00 32 PRO A O 2
ATOM 1625 N N . SER A 1 33 ? 10.538 -5.881 1.337 1.00 0.00 33 SER A N 2
ATOM 1626 C CA . SER A 1 33 ? 11.641 -6.805 1.100 1.00 0.00 33 SER A CA 2
ATOM 1627 C C . SER A 1 33 ? 11.172 -8.017 0.301 1.00 0.00 33 SER A C 2
ATOM 1628 O O . SER A 1 33 ? 9.998 -8.383 0.339 1.00 0.00 33 SER A O 2
ATOM 1636 N N . GLU A 1 34 ? 12.100 -8.635 -0.424 1.00 0.00 34 GLU A N 2
ATOM 1637 C CA . GLU A 1 34 ? 11.782 -9.805 -1.234 1.00 0.00 34 GLU A CA 2
ATOM 1638 C C . GLU A 1 34 ? 10.725 -10.668 -0.552 1.00 0.00 34 GLU A C 2
ATOM 1639 O O . GLU A 1 34 ? 9.913 -11.312 -1.215 1.00 0.00 34 GLU A O 2
ATOM 1651 N N . GLU A 1 35 ? 10.743 -10.676 0.778 1.00 0.00 35 GLU A N 2
ATOM 1652 C CA . GLU A 1 35 ? 9.787 -11.461 1.550 1.00 0.00 35 GLU A CA 2
ATOM 1653 C C . GLU A 1 35 ? 8.418 -10.787 1.566 1.00 0.00 35 GLU A C 2
ATOM 1654 O O . GLU A 1 35 ? 7.399 -11.424 1.298 1.00 0.00 35 GLU A O 2
ATOM 1666 N N . GLN A 1 36 ? 8.403 -9.497 1.883 1.00 0.00 36 GLN A N 2
ATOM 1667 C CA . GLN A 1 36 ? 7.159 -8.738 1.936 1.00 0.00 36 GLN A CA 2
ATOM 1668 C C . GLN A 1 36 ? 6.533 -8.623 0.551 1.00 0.00 36 GLN A C 2
ATOM 1669 O O . GLN A 1 36 ? 5.330 -8.827 0.384 1.00 0.00 36 GLN A O 2
ATOM 1683 N N . ILE A 1 37 ? 7.355 -8.294 -0.440 1.00 0.00 37 ILE A N 2
ATOM 1684 C CA . ILE A 1 37 ? 6.881 -8.152 -1.811 1.00 0.00 37 ILE A CA 2
ATOM 1685 C C . ILE A 1 37 ? 6.171 -9.418 -2.280 1.00 0.00 37 ILE A C 2
ATOM 1686 O O . ILE A 1 37 ? 5.323 -9.373 -3.172 1.00 0.00 37 ILE A O 2
ATOM 1702 N N . LYS A 1 38 ? 6.522 -10.546 -1.673 1.00 0.00 38 LYS A N 2
ATOM 1703 C CA . LYS A 1 38 ? 5.917 -11.825 -2.025 1.00 0.00 38 LYS A CA 2
ATOM 1704 C C . LYS A 1 38 ? 4.603 -12.030 -1.277 1.00 0.00 38 LYS A C 2
ATOM 1705 O O . LYS A 1 38 ? 3.569 -12.304 -1.885 1.00 0.00 38 LYS A O 2
ATOM 1724 N N . GLU A 1 39 ? 4.653 -11.895 0.045 1.00 0.00 39 GLU A N 2
ATOM 1725 C CA . GLU A 1 39 ? 3.466 -12.065 0.874 1.00 0.00 39 GLU A CA 2
ATOM 1726 C C . GLU A 1 39 ? 2.331 -11.167 0.391 1.00 0.00 39 GLU A C 2
ATOM 1727 O O . GLU A 1 39 ? 1.165 -11.559 0.408 1.00 0.00 39 GLU A O 2
ATOM 1739 N N . MET A 1 40 ? 2.682 -9.959 -0.039 1.00 0.00 40 MET A N 2
ATOM 1740 C CA . MET A 1 40 ? 1.693 -9.005 -0.527 1.00 0.00 40 MET A CA 2
ATOM 1741 C C . MET A 1 40 ? 1.219 -9.382 -1.927 1.00 0.00 40 MET A C 2
ATOM 1742 O O . MET A 1 40 ? 0.019 -9.431 -2.194 1.00 0.00 40 MET A O 2
ATOM 1756 N N . ALA A 1 41 ? 2.170 -9.648 -2.817 1.00 0.00 41 ALA A N 2
ATOM 1757 C CA . ALA A 1 41 ? 1.848 -10.023 -4.189 1.00 0.00 41 ALA A CA 2
ATOM 1758 C C . ALA A 1 41 ? 0.700 -11.024 -4.230 1.00 0.00 41 ALA A C 2
ATOM 1759 O O . ALA A 1 41 ? -0.034 -11.102 -5.215 1.00 0.00 41 ALA A O 2
ATOM 1766 N N . ASP A 1 42 ? 0.549 -11.789 -3.154 1.00 0.00 42 ASP A N 2
ATOM 1767 C CA . ASP A 1 42 ? -0.511 -12.787 -3.067 1.00 0.00 42 ASP A CA 2
ATOM 1768 C C . ASP A 1 42 ? -1.734 -12.219 -2.354 1.00 0.00 42 ASP A C 2
ATOM 1769 O O . ASP A 1 42 ? -2.872 -12.531 -2.705 1.00 0.00 42 ASP A O 2
ATOM 1778 N N . LYS A 1 43 ? -1.492 -11.383 -1.350 1.00 0.00 43 LYS A N 2
ATOM 1779 C CA . LYS A 1 43 ? -2.572 -10.770 -0.586 1.00 0.00 43 LYS A CA 2
ATOM 1780 C C . LYS A 1 43 ? -3.405 -9.845 -1.467 1.00 0.00 43 LYS A C 2
ATOM 1781 O O . LYS A 1 43 ? -4.631 -9.811 -1.364 1.00 0.00 43 LYS A O 2
ATOM 1800 N N . SER A 1 44 ? -2.731 -9.097 -2.335 1.00 0.00 44 SER A N 2
ATOM 1801 C CA . SER A 1 44 ? -3.409 -8.169 -3.233 1.00 0.00 44 SER A CA 2
ATOM 1802 C C . SER A 1 44 ? -3.648 -8.810 -4.597 1.00 0.00 44 SER A C 2
ATOM 1803 O O . SER A 1 44 ? -4.685 -8.596 -5.223 1.00 0.00 44 SER A O 2
ATOM 1811 N N . GLY A 1 45 ? -2.678 -9.598 -5.052 1.00 0.00 45 GLY A N 2
ATOM 1812 C CA . GLY A 1 45 ? -2.801 -10.259 -6.338 1.00 0.00 45 GLY A CA 2
ATOM 1813 C C . GLY A 1 45 ? -1.915 -9.633 -7.398 1.00 0.00 45 GLY A C 2
ATOM 1814 O O . GLY A 1 45 ? -1.952 -10.032 -8.562 1.00 0.00 45 GLY A O 2
ATOM 1818 N N . LEU A 1 46 ? -1.119 -8.649 -6.995 1.00 0.00 46 LEU A N 2
ATOM 1819 C CA . LEU A 1 46 ? -0.221 -7.965 -7.919 1.00 0.00 46 LEU A CA 2
ATOM 1820 C C . LEU A 1 46 ? 1.148 -8.637 -7.947 1.00 0.00 46 LEU A C 2
ATOM 1821 O O . LEU A 1 46 ? 1.593 -9.235 -6.967 1.00 0.00 46 LEU A O 2
ATOM 1837 N N . PRO A 1 47 ? 1.833 -8.537 -9.095 1.00 0.00 47 PRO A N 2
ATOM 1838 C CA . PRO A 1 47 ? 3.163 -9.127 -9.278 1.00 0.00 47 PRO A CA 2
ATOM 1839 C C . PRO A 1 47 ? 4.233 -8.409 -8.462 1.00 0.00 47 PRO A C 2
ATOM 1840 O O . PRO A 1 47 ? 3.947 -7.430 -7.773 1.00 0.00 47 PRO A O 2
ATOM 1851 N N . GLN A 1 48 ? 5.464 -8.902 -8.545 1.00 0.00 48 GLN A N 2
ATOM 1852 C CA . GLN A 1 48 ? 6.576 -8.307 -7.814 1.00 0.00 48 GLN A CA 2
ATOM 1853 C C . GLN A 1 48 ? 7.102 -7.071 -8.535 1.00 0.00 48 GLN A C 2
ATOM 1854 O O . GLN A 1 48 ? 7.680 -6.176 -7.917 1.00 0.00 48 GLN A O 2
ATOM 1868 N N . LYS A 1 49 ? 6.899 -7.026 -9.848 1.00 0.00 49 LYS A N 2
ATOM 1869 C CA . LYS A 1 49 ? 7.352 -5.900 -10.655 1.00 0.00 49 LYS A CA 2
ATOM 1870 C C . LYS A 1 49 ? 6.440 -4.692 -10.463 1.00 0.00 49 LYS A C 2
ATOM 1871 O O . LYS A 1 49 ? 6.890 -3.547 -10.516 1.00 0.00 49 LYS A O 2
ATOM 1890 N N . VAL A 1 50 ? 5.156 -4.955 -10.239 1.00 0.00 50 VAL A N 2
ATOM 1891 C CA . VAL A 1 50 ? 4.182 -3.889 -10.037 1.00 0.00 50 VAL A CA 2
ATOM 1892 C C . VAL A 1 50 ? 4.330 -3.264 -8.655 1.00 0.00 50 VAL A C 2
ATOM 1893 O O . VAL A 1 50 ? 4.343 -2.041 -8.514 1.00 0.00 50 VAL A O 2
ATOM 1906 N N . ILE A 1 51 ? 4.443 -4.111 -7.637 1.00 0.00 51 ILE A N 2
ATOM 1907 C CA . ILE A 1 51 ? 4.592 -3.641 -6.266 1.00 0.00 51 ILE A CA 2
ATOM 1908 C C . ILE A 1 51 ? 5.915 -2.905 -6.077 1.00 0.00 51 ILE A C 2
ATOM 1909 O O . ILE A 1 51 ? 5.945 -1.770 -5.603 1.00 0.00 51 ILE A O 2
ATOM 1925 N N . LYS A 1 52 ? 7.008 -3.560 -6.454 1.00 0.00 52 LYS A N 2
ATOM 1926 C CA . LYS A 1 52 ? 8.335 -2.968 -6.331 1.00 0.00 52 LYS A CA 2
ATOM 1927 C C . LYS A 1 52 ? 8.377 -1.587 -6.976 1.00 0.00 52 LYS A C 2
ATOM 1928 O O . LYS A 1 52 ? 8.777 -0.608 -6.345 1.00 0.00 52 LYS A O 2
ATOM 1947 N N . HIS A 1 53 ? 7.960 -1.514 -8.236 1.00 0.00 53 HIS A N 2
ATOM 1948 C CA . HIS A 1 53 ? 7.949 -0.251 -8.966 1.00 0.00 53 HIS A CA 2
ATOM 1949 C C . HIS A 1 53 ? 7.137 0.802 -8.217 1.00 0.00 53 HIS A C 2
ATOM 1950 O O . HIS A 1 53 ? 7.623 1.902 -7.954 1.00 0.00 53 HIS A O 2
ATOM 1965 N N . TRP A 1 54 ? 5.900 0.457 -7.878 1.00 0.00 54 TRP A N 2
ATOM 1966 C CA . TRP A 1 54 ? 5.022 1.374 -7.160 1.00 0.00 54 TRP A CA 2
ATOM 1967 C C . TRP A 1 54 ? 5.755 2.030 -5.995 1.00 0.00 54 TRP A C 2
ATOM 1968 O O . TRP A 1 54 ? 5.731 3.252 -5.843 1.00 0.00 54 TRP A O 2
ATOM 1989 N N . PHE A 1 55 ? 6.406 1.212 -5.175 1.00 0.00 55 PHE A N 2
ATOM 1990 C CA . PHE A 1 55 ? 7.146 1.714 -4.023 1.00 0.00 55 PHE A CA 2
ATOM 1991 C C . PHE A 1 55 ? 8.248 2.674 -4.460 1.00 0.00 55 PHE A C 2
ATOM 1992 O O . PHE A 1 55 ? 8.515 3.674 -3.793 1.00 0.00 55 PHE A O 2
ATOM 2009 N N . ARG A 1 56 ? 8.884 2.363 -5.585 1.00 0.00 56 ARG A N 2
ATOM 2010 C CA . ARG A 1 56 ? 9.958 3.197 -6.111 1.00 0.00 56 ARG A CA 2
ATOM 2011 C C . ARG A 1 56 ? 9.412 4.524 -6.628 1.00 0.00 56 ARG A C 2
ATOM 2012 O O . ARG A 1 56 ? 9.760 5.590 -6.120 1.00 0.00 56 ARG A O 2
ATOM 2033 N N . ASN A 1 57 ? 8.555 4.451 -7.642 1.00 0.00 57 ASN A N 2
ATOM 2034 C CA . ASN A 1 57 ? 7.962 5.648 -8.228 1.00 0.00 57 ASN A CA 2
ATOM 2035 C C . ASN A 1 57 ? 7.440 6.584 -7.143 1.00 0.00 57 ASN A C 2
ATOM 2036 O O . ASN A 1 57 ? 7.695 7.789 -7.171 1.00 0.00 57 ASN A O 2
ATOM 2047 N N . THR A 1 58 ? 6.708 6.023 -6.186 1.00 0.00 58 THR A N 2
ATOM 2048 C CA . THR A 1 58 ? 6.150 6.807 -5.091 1.00 0.00 58 THR A CA 2
ATOM 2049 C C . THR A 1 58 ? 7.246 7.305 -4.156 1.00 0.00 58 THR A C 2
ATOM 2050 O O . THR A 1 58 ? 7.440 8.511 -3.996 1.00 0.00 58 THR A O 2
ATOM 2061 N N . LEU A 1 59 ? 7.963 6.370 -3.542 1.00 0.00 59 LEU A N 2
ATOM 2062 C CA . LEU A 1 59 ? 9.042 6.714 -2.622 1.00 0.00 59 LEU A CA 2
ATOM 2063 C C . LEU A 1 59 ? 9.953 7.778 -3.226 1.00 0.00 59 LEU A C 2
ATOM 2064 O O . LEU A 1 59 ? 10.036 8.898 -2.721 1.00 0.00 59 LEU A O 2
ATOM 2080 N N . PHE A 1 60 ? 10.633 7.422 -4.310 1.00 0.00 60 PHE A N 2
ATOM 2081 C CA . PHE A 1 60 ? 11.537 8.346 -4.984 1.00 0.00 60 PHE A CA 2
ATOM 2082 C C . PHE A 1 60 ? 10.887 9.717 -5.152 1.00 0.00 60 PHE A C 2
ATOM 2083 O O . PHE A 1 60 ? 11.566 10.744 -5.143 1.00 0.00 60 PHE A O 2
ATOM 2100 N N . LYS A 1 61 ? 9.568 9.724 -5.307 1.00 0.00 61 LYS A N 2
ATOM 2101 C CA . LYS A 1 61 ? 8.824 10.966 -5.477 1.00 0.00 61 LYS A CA 2
ATOM 2102 C C . LYS A 1 61 ? 8.675 11.698 -4.147 1.00 0.00 61 LYS A C 2
ATOM 2103 O O . LYS A 1 61 ? 8.657 12.928 -4.104 1.00 0.00 61 LYS A O 2
ATOM 2122 N N . GLU A 1 62 ? 8.570 10.934 -3.064 1.00 0.00 62 GLU A N 2
ATOM 2123 C CA . GLU A 1 62 ? 8.424 11.511 -1.733 1.00 0.00 62 GLU A CA 2
ATOM 2124 C C . GLU A 1 62 ? 9.774 11.966 -1.187 1.00 0.00 62 GLU A C 2
ATOM 2125 O O . GLU A 1 62 ? 9.840 12.769 -0.256 1.00 0.00 62 GLU A O 2
ATOM 2137 N N . ARG A 1 63 ? 10.849 11.447 -1.772 1.00 0.00 63 ARG A N 2
ATOM 2138 C CA . ARG A 1 63 ? 12.197 11.798 -1.343 1.00 0.00 63 ARG A CA 2
ATOM 2139 C C . ARG A 1 63 ? 12.699 13.033 -2.085 1.00 0.00 63 ARG A C 2
ATOM 2140 O O . ARG A 1 63 ? 13.462 13.830 -1.538 1.00 0.00 63 ARG A O 2
ATOM 2161 N N . GLN A 1 64 ? 12.267 13.184 -3.333 1.00 0.00 64 GLN A N 2
ATOM 2162 C CA . GLN A 1 64 ? 12.674 14.321 -4.150 1.00 0.00 64 GLN A CA 2
ATOM 2163 C C . GLN A 1 64 ? 11.839 15.554 -3.821 1.00 0.00 64 GLN A C 2
ATOM 2164 O O . GLN A 1 64 ? 12.320 16.684 -3.914 1.00 0.00 64 GLN A O 2
ATOM 2178 N N . SER A 1 65 ? 10.587 15.330 -3.437 1.00 0.00 65 SER A N 2
ATOM 2179 C CA . SER A 1 65 ? 9.684 16.423 -3.098 1.00 0.00 65 SER A CA 2
ATOM 2180 C C . SER A 1 65 ? 10.067 17.051 -1.762 1.00 0.00 65 SER A C 2
ATOM 2181 O O . SER A 1 65 ? 10.095 16.378 -0.732 1.00 0.00 65 SER A O 2
ATOM 2189 N N . GLY A 1 66 ? 10.363 18.347 -1.787 1.00 0.00 66 GLY A N 2
ATOM 2190 C CA . GLY A 1 66 ? 10.742 19.045 -0.573 1.00 0.00 66 GLY A CA 2
ATOM 2191 C C . GLY A 1 66 ? 10.128 20.428 -0.483 1.00 0.00 66 GLY A C 2
ATOM 2192 O O . GLY A 1 66 ? 10.751 21.431 -0.831 1.00 0.00 66 GLY A O 2
ATOM 2196 N N . PRO A 1 67 ? 8.875 20.494 -0.009 1.00 0.00 67 PRO A N 2
ATOM 2197 C CA . PRO A 1 67 ? 8.148 21.759 0.135 1.00 0.00 67 PRO A CA 2
ATOM 2198 C C . PRO A 1 67 ? 8.719 22.632 1.247 1.00 0.00 67 PRO A C 2
ATOM 2199 O O . PRO A 1 67 ? 9.662 22.240 1.935 1.00 0.00 67 PRO A O 2
ATOM 2210 N N . SER A 1 68 ? 8.142 23.818 1.417 1.00 0.00 68 SER A N 2
ATOM 2211 C CA . SER A 1 68 ? 8.596 24.748 2.444 1.00 0.00 68 SER A CA 2
ATOM 2212 C C . SER A 1 68 ? 8.714 24.051 3.796 1.00 0.00 68 SER A C 2
ATOM 2213 O O . SER A 1 68 ? 9.764 24.087 4.436 1.00 0.00 68 SER A O 2
ATOM 2221 N N . SER A 1 69 ? 7.626 23.417 4.224 1.00 0.00 69 SER A N 2
ATOM 2222 C CA . SER A 1 69 ? 7.605 22.714 5.501 1.00 0.00 69 SER A CA 2
ATOM 2223 C C . SER A 1 69 ? 8.279 21.351 5.382 1.00 0.00 69 SER A C 2
ATOM 2224 O O . SER A 1 69 ? 8.479 20.838 4.282 1.00 0.00 69 SER A O 2
ATOM 2232 N N . GLY A 1 70 ? 8.629 20.769 6.526 1.00 0.00 70 GLY A N 2
ATOM 2233 C CA . GLY A 1 70 ? 9.277 19.471 6.530 1.00 0.00 70 GLY A CA 2
ATOM 2234 C C . GLY A 1 70 ? 10.624 19.497 7.224 1.00 0.00 70 GLY A C 2
ATOM 2235 O O . GLY A 1 70 ? 11.532 20.216 6.805 1.00 0.00 70 GLY A O 2
ATOM 2239 N N . GLY A 1 1 ? 9.208 -25.925 -3.383 1.00 0.00 1 GLY A N 3
ATOM 2240 C CA . GLY A 1 1 ? 9.232 -24.541 -3.818 1.00 0.00 1 GLY A CA 3
ATOM 2241 C C . GLY A 1 1 ? 8.548 -24.341 -5.156 1.00 0.00 1 GLY A C 3
ATOM 2242 O O . GLY A 1 1 ? 8.260 -25.306 -5.863 1.00 0.00 1 GLY A O 3
ATOM 2246 N N . SER A 1 2 ? 8.284 -23.085 -5.502 1.00 0.00 2 SER A N 3
ATOM 2247 C CA . SER A 1 2 ? 7.623 -22.763 -6.761 1.00 0.00 2 SER A CA 3
ATOM 2248 C C . SER A 1 2 ? 8.565 -22.984 -7.941 1.00 0.00 2 SER A C 3
ATOM 2249 O O . SER A 1 2 ? 9.777 -22.804 -7.824 1.00 0.00 2 SER A O 3
ATOM 2257 N N . SER A 1 3 ? 7.998 -23.374 -9.078 1.00 0.00 3 SER A N 3
ATOM 2258 C CA . SER A 1 3 ? 8.786 -23.624 -10.279 1.00 0.00 3 SER A CA 3
ATOM 2259 C C . SER A 1 3 ? 9.366 -22.324 -10.829 1.00 0.00 3 SER A C 3
ATOM 2260 O O . SER A 1 3 ? 10.582 -22.168 -10.932 1.00 0.00 3 SER A O 3
ATOM 2268 N N . GLY A 1 4 ? 8.485 -21.392 -11.180 1.00 0.00 4 GLY A N 3
ATOM 2269 C CA . GLY A 1 4 ? 8.926 -20.118 -11.714 1.00 0.00 4 GLY A CA 3
ATOM 2270 C C . GLY A 1 4 ? 8.380 -19.851 -13.103 1.00 0.00 4 GLY A C 3
ATOM 2271 O O . GLY A 1 4 ? 9.140 -19.618 -14.043 1.00 0.00 4 GLY A O 3
ATOM 2275 N N . SER A 1 5 ? 7.058 -19.886 -13.234 1.00 0.00 5 SER A N 3
ATOM 2276 C CA . SER A 1 5 ? 6.410 -19.651 -14.519 1.00 0.00 5 SER A CA 3
ATOM 2277 C C . SER A 1 5 ? 6.429 -18.168 -14.874 1.00 0.00 5 SER A C 3
ATOM 2278 O O . SER A 1 5 ? 6.368 -17.307 -13.996 1.00 0.00 5 SER A O 3
ATOM 2286 N N . SER A 1 6 ? 6.513 -17.877 -16.168 1.00 0.00 6 SER A N 3
ATOM 2287 C CA . SER A 1 6 ? 6.544 -16.497 -16.641 1.00 0.00 6 SER A CA 3
ATOM 2288 C C . SER A 1 6 ? 5.406 -16.234 -17.622 1.00 0.00 6 SER A C 3
ATOM 2289 O O . SER A 1 6 ? 5.289 -16.902 -18.648 1.00 0.00 6 SER A O 3
ATOM 2297 N N . GLY A 1 7 ? 4.568 -15.254 -17.297 1.00 0.00 7 GLY A N 3
ATOM 2298 C CA . GLY A 1 7 ? 3.449 -14.918 -18.159 1.00 0.00 7 GLY A CA 3
ATOM 2299 C C . GLY A 1 7 ? 3.542 -13.508 -18.707 1.00 0.00 7 GLY A C 3
ATOM 2300 O O . GLY A 1 7 ? 4.256 -12.667 -18.160 1.00 0.00 7 GLY A O 3
ATOM 2304 N N . LYS A 1 8 ? 2.821 -13.248 -19.792 1.00 0.00 8 LYS A N 3
ATOM 2305 C CA . LYS A 1 8 ? 2.824 -11.930 -20.416 1.00 0.00 8 LYS A CA 3
ATOM 2306 C C . LYS A 1 8 ? 1.425 -11.322 -20.410 1.00 0.00 8 LYS A C 3
ATOM 2307 O O . LYS A 1 8 ? 0.657 -11.499 -21.355 1.00 0.00 8 LYS A O 3
ATOM 2326 N N . ARG A 1 9 ? 1.102 -10.603 -19.340 1.00 0.00 9 ARG A N 3
ATOM 2327 C CA . ARG A 1 9 ? -0.204 -9.968 -19.212 1.00 0.00 9 ARG A CA 3
ATOM 2328 C C . ARG A 1 9 ? -0.125 -8.486 -19.569 1.00 0.00 9 ARG A C 3
ATOM 2329 O O . ARG A 1 9 ? 0.894 -7.827 -19.366 1.00 0.00 9 ARG A O 3
ATOM 2350 N N . PRO A 1 10 ? -1.227 -7.950 -20.114 1.00 0.00 10 PRO A N 3
ATOM 2351 C CA . PRO A 1 10 ? -1.308 -6.541 -20.511 1.00 0.00 10 PRO A CA 3
ATOM 2352 C C . PRO A 1 10 ? -1.325 -5.600 -19.311 1.00 0.00 10 PRO A C 3
ATOM 2353 O O . PRO A 1 10 ? -1.292 -6.044 -18.163 1.00 0.00 10 PRO A O 3
ATOM 2364 N N . ARG A 1 11 ? -1.377 -4.301 -19.584 1.00 0.00 11 ARG A N 3
ATOM 2365 C CA . ARG A 1 11 ? -1.398 -3.298 -18.526 1.00 0.00 11 ARG A CA 3
ATOM 2366 C C . ARG A 1 11 ? -2.256 -3.763 -17.353 1.00 0.00 11 ARG A C 3
ATOM 2367 O O . ARG A 1 11 ? -3.157 -4.586 -17.516 1.00 0.00 11 ARG A O 3
ATOM 2388 N N . THR A 1 12 ? -1.970 -3.231 -16.169 1.00 0.00 12 THR A N 3
ATOM 2389 C CA . THR A 1 12 ? -2.713 -3.592 -14.968 1.00 0.00 12 THR A CA 3
ATOM 2390 C C . THR A 1 12 ? -3.121 -2.352 -14.180 1.00 0.00 12 THR A C 3
ATOM 2391 O O . THR A 1 12 ? -2.352 -1.398 -14.065 1.00 0.00 12 THR A O 3
ATOM 2402 N N . ARG A 1 13 ? -4.335 -2.373 -13.640 1.00 0.00 13 ARG A N 3
ATOM 2403 C CA . ARG A 1 13 ? -4.845 -1.249 -12.863 1.00 0.00 13 ARG A CA 3
ATOM 2404 C C . ARG A 1 13 ? -5.013 -1.635 -11.396 1.00 0.00 13 ARG A C 3
ATOM 2405 O O . ARG A 1 13 ? -5.621 -2.657 -11.079 1.00 0.00 13 ARG A O 3
ATOM 2426 N N . ILE A 1 14 ? -4.471 -0.810 -10.507 1.00 0.00 14 ILE A N 3
ATOM 2427 C CA . ILE A 1 14 ? -4.561 -1.064 -9.075 1.00 0.00 14 ILE A CA 3
ATOM 2428 C C . ILE A 1 14 ? -5.800 -0.406 -8.477 1.00 0.00 14 ILE A C 3
ATOM 2429 O O . ILE A 1 14 ? -6.175 0.703 -8.861 1.00 0.00 14 ILE A O 3
ATOM 2445 N N . THR A 1 15 ? -6.433 -1.096 -7.534 1.00 0.00 15 THR A N 3
ATOM 2446 C CA . THR A 1 15 ? -7.630 -0.579 -6.881 1.00 0.00 15 THR A CA 3
ATOM 2447 C C . THR A 1 15 ? -7.312 -0.055 -5.486 1.00 0.00 15 THR A C 3
ATOM 2448 O O . THR A 1 15 ? -6.254 -0.346 -4.929 1.00 0.00 15 THR A O 3
ATOM 2459 N N . ASP A 1 16 ? -8.235 0.719 -4.926 1.00 0.00 16 ASP A N 3
ATOM 2460 C CA . ASP A 1 16 ? -8.054 1.283 -3.593 1.00 0.00 16 ASP A CA 3
ATOM 2461 C C . ASP A 1 16 ? -7.902 0.179 -2.552 1.00 0.00 16 ASP A C 3
ATOM 2462 O O . ASP A 1 16 ? -7.284 0.379 -1.506 1.00 0.00 16 ASP A O 3
ATOM 2471 N N . ASP A 1 17 ? -8.470 -0.986 -2.845 1.00 0.00 17 ASP A N 3
ATOM 2472 C CA . ASP A 1 17 ? -8.397 -2.122 -1.934 1.00 0.00 17 ASP A CA 3
ATOM 2473 C C . ASP A 1 17 ? -7.026 -2.787 -2.002 1.00 0.00 17 ASP A C 3
ATOM 2474 O O . ASP A 1 17 ? -6.613 -3.477 -1.071 1.00 0.00 17 ASP A O 3
ATOM 2483 N N . GLN A 1 18 ? -6.325 -2.574 -3.112 1.00 0.00 18 GLN A N 3
ATOM 2484 C CA . GLN A 1 18 ? -5.001 -3.154 -3.301 1.00 0.00 18 GLN A CA 3
ATOM 2485 C C . GLN A 1 18 ? -3.910 -2.147 -2.953 1.00 0.00 18 GLN A C 3
ATOM 2486 O O . GLN A 1 18 ? -2.840 -2.517 -2.468 1.00 0.00 18 GLN A O 3
ATOM 2500 N N . LEU A 1 19 ? -4.188 -0.872 -3.203 1.00 0.00 19 LEU A N 3
ATOM 2501 C CA . LEU A 1 19 ? -3.230 0.190 -2.916 1.00 0.00 19 LEU A CA 3
ATOM 2502 C C . LEU A 1 19 ? -3.008 0.332 -1.414 1.00 0.00 19 LEU A C 3
ATOM 2503 O O . LEU A 1 19 ? -1.872 0.449 -0.953 1.00 0.00 19 LEU A O 3
ATOM 2519 N N . ARG A 1 20 ? -4.099 0.318 -0.656 1.00 0.00 20 ARG A N 3
ATOM 2520 C CA . ARG A 1 20 ? -4.023 0.444 0.795 1.00 0.00 20 ARG A CA 3
ATOM 2521 C C . ARG A 1 20 ? -3.000 -0.530 1.372 1.00 0.00 20 ARG A C 3
ATOM 2522 O O . ARG A 1 20 ? -2.211 -0.171 2.246 1.00 0.00 20 ARG A O 3
ATOM 2543 N N . VAL A 1 21 ? -3.021 -1.764 0.878 1.00 0.00 21 VAL A N 3
ATOM 2544 C CA . VAL A 1 21 ? -2.096 -2.789 1.344 1.00 0.00 21 VAL A CA 3
ATOM 2545 C C . VAL A 1 21 ? -0.648 -2.359 1.136 1.00 0.00 21 VAL A C 3
ATOM 2546 O O . VAL A 1 21 ? 0.225 -2.663 1.950 1.00 0.00 21 VAL A O 3
ATOM 2559 N N . LEU A 1 22 ? -0.400 -1.650 0.040 1.00 0.00 22 LEU A N 3
ATOM 2560 C CA . LEU A 1 22 ? 0.943 -1.177 -0.277 1.00 0.00 22 LEU A CA 3
ATOM 2561 C C . LEU A 1 22 ? 1.324 0.011 0.602 1.00 0.00 22 LEU A C 3
ATOM 2562 O O . LEU A 1 22 ? 2.496 0.211 0.918 1.00 0.00 22 LEU A O 3
ATOM 2578 N N . ARG A 1 23 ? 0.324 0.793 0.995 1.00 0.00 23 ARG A N 3
ATOM 2579 C CA . ARG A 1 23 ? 0.553 1.960 1.839 1.00 0.00 23 ARG A CA 3
ATOM 2580 C C . ARG A 1 23 ? 0.862 1.542 3.273 1.00 0.00 23 ARG A C 3
ATOM 2581 O O . ARG A 1 23 ? 1.878 1.941 3.841 1.00 0.00 23 ARG A O 3
ATOM 2602 N N . GLN A 1 24 ? -0.023 0.737 3.853 1.00 0.00 24 GLN A N 3
ATOM 2603 C CA . GLN A 1 24 ? 0.154 0.266 5.221 1.00 0.00 24 GLN A CA 3
ATOM 2604 C C . GLN A 1 24 ? 1.600 -0.152 5.470 1.00 0.00 24 GLN A C 3
ATOM 2605 O O . GLN A 1 24 ? 2.216 0.262 6.451 1.00 0.00 24 GLN A O 3
ATOM 2619 N N . TYR A 1 25 ? 2.134 -0.975 4.575 1.00 0.00 25 TYR A N 3
ATOM 2620 C CA . TYR A 1 25 ? 3.507 -1.452 4.699 1.00 0.00 25 TYR A CA 3
ATOM 2621 C C . TYR A 1 25 ? 4.501 -0.322 4.450 1.00 0.00 25 TYR A C 3
ATOM 2622 O O . TYR A 1 25 ? 5.630 -0.354 4.939 1.00 0.00 25 TYR A O 3
ATOM 2640 N N . PHE A 1 26 ? 4.071 0.677 3.687 1.00 0.00 26 PHE A N 3
ATOM 2641 C CA . PHE A 1 26 ? 4.922 1.819 3.372 1.00 0.00 26 PHE A CA 3
ATOM 2642 C C . PHE A 1 26 ? 5.406 2.505 4.646 1.00 0.00 26 PHE A C 3
ATOM 2643 O O . PHE A 1 26 ? 6.603 2.727 4.828 1.00 0.00 26 PHE A O 3
ATOM 2660 N N . ASP A 1 27 ? 4.466 2.838 5.524 1.00 0.00 27 ASP A N 3
ATOM 2661 C CA . ASP A 1 27 ? 4.795 3.499 6.782 1.00 0.00 27 ASP A CA 3
ATOM 2662 C C . ASP A 1 27 ? 5.751 2.645 7.610 1.00 0.00 27 ASP A C 3
ATOM 2663 O O . ASP A 1 27 ? 6.818 3.107 8.015 1.00 0.00 27 ASP A O 3
ATOM 2672 N N . ILE A 1 28 ? 5.361 1.400 7.858 1.00 0.00 28 ILE A N 3
ATOM 2673 C CA . ILE A 1 28 ? 6.183 0.483 8.637 1.00 0.00 28 ILE A CA 3
ATOM 2674 C C . ILE A 1 28 ? 7.617 0.454 8.119 1.00 0.00 28 ILE A C 3
ATOM 2675 O O . ILE A 1 28 ? 8.567 0.379 8.896 1.00 0.00 28 ILE A O 3
ATOM 2691 N N . ASN A 1 29 ? 7.764 0.516 6.799 1.00 0.00 29 ASN A N 3
ATOM 2692 C CA . ASN A 1 29 ? 9.083 0.498 6.176 1.00 0.00 29 ASN A CA 3
ATOM 2693 C C . ASN A 1 29 ? 9.039 1.137 4.791 1.00 0.00 29 ASN A C 3
ATOM 2694 O O . ASN A 1 29 ? 8.232 0.754 3.945 1.00 0.00 29 ASN A O 3
ATOM 2705 N N . ASN A 1 30 ? 9.912 2.113 4.568 1.00 0.00 30 ASN A N 3
ATOM 2706 C CA . ASN A 1 30 ? 9.974 2.806 3.286 1.00 0.00 30 ASN A CA 3
ATOM 2707 C C . ASN A 1 30 ? 9.654 1.854 2.138 1.00 0.00 30 ASN A C 3
ATOM 2708 O O . ASN A 1 30 ? 8.598 1.952 1.513 1.00 0.00 30 ASN A O 3
ATOM 2719 N N . SER A 1 31 ? 10.573 0.934 1.866 1.00 0.00 31 SER A N 3
ATOM 2720 C CA . SER A 1 31 ? 10.391 -0.034 0.791 1.00 0.00 31 SER A CA 3
ATOM 2721 C C . SER A 1 31 ? 10.281 -1.451 1.347 1.00 0.00 31 SER A C 3
ATOM 2722 O O . SER A 1 31 ? 10.938 -1.814 2.323 1.00 0.00 31 SER A O 3
ATOM 2730 N N . PRO A 1 32 ? 9.431 -2.271 0.713 1.00 0.00 32 PRO A N 3
ATOM 2731 C CA . PRO A 1 32 ? 9.215 -3.661 1.126 1.00 0.00 32 PRO A CA 3
ATOM 2732 C C . PRO A 1 32 ? 10.428 -4.543 0.848 1.00 0.00 32 PRO A C 3
ATOM 2733 O O . PRO A 1 32 ? 11.296 -4.188 0.052 1.00 0.00 32 PRO A O 3
ATOM 2744 N N . SER A 1 33 ? 10.480 -5.695 1.510 1.00 0.00 33 SER A N 3
ATOM 2745 C CA . SER A 1 33 ? 11.588 -6.627 1.337 1.00 0.00 33 SER A CA 3
ATOM 2746 C C . SER A 1 33 ? 11.145 -7.857 0.552 1.00 0.00 33 SER A C 3
ATOM 2747 O O . SER A 1 33 ? 9.962 -8.195 0.522 1.00 0.00 33 SER A O 3
ATOM 2755 N N . GLU A 1 34 ? 12.105 -8.523 -0.083 1.00 0.00 34 GLU A N 3
ATOM 2756 C CA . GLU A 1 34 ? 11.814 -9.716 -0.870 1.00 0.00 34 GLU A CA 3
ATOM 2757 C C . GLU A 1 34 ? 10.771 -10.586 -0.174 1.00 0.00 34 GLU A C 3
ATOM 2758 O O . GLU A 1 34 ? 10.024 -11.316 -0.824 1.00 0.00 34 GLU A O 3
ATOM 2770 N N . GLU A 1 35 ? 10.727 -10.500 1.152 1.00 0.00 35 GLU A N 3
ATOM 2771 C CA . GLU A 1 35 ? 9.776 -11.280 1.936 1.00 0.00 35 GLU A CA 3
ATOM 2772 C C . GLU A 1 35 ? 8.389 -10.647 1.896 1.00 0.00 35 GLU A C 3
ATOM 2773 O O . GLU A 1 35 ? 7.381 -11.343 1.781 1.00 0.00 35 GLU A O 3
ATOM 2785 N N . GLN A 1 36 ? 8.347 -9.322 1.993 1.00 0.00 36 GLN A N 3
ATOM 2786 C CA . GLN A 1 36 ? 7.083 -8.594 1.970 1.00 0.00 36 GLN A CA 3
ATOM 2787 C C . GLN A 1 36 ? 6.526 -8.517 0.552 1.00 0.00 36 GLN A C 3
ATOM 2788 O O . GLN A 1 36 ? 5.360 -8.833 0.316 1.00 0.00 36 GLN A O 3
ATOM 2802 N N . ILE A 1 37 ? 7.367 -8.094 -0.386 1.00 0.00 37 ILE A N 3
ATOM 2803 C CA . ILE A 1 37 ? 6.958 -7.976 -1.780 1.00 0.00 37 ILE A CA 3
ATOM 2804 C C . ILE A 1 37 ? 6.258 -9.244 -2.257 1.00 0.00 37 ILE A C 3
ATOM 2805 O O . ILE A 1 37 ? 5.422 -9.204 -3.160 1.00 0.00 37 ILE A O 3
ATOM 2821 N N . LYS A 1 38 ? 6.605 -10.371 -1.644 1.00 0.00 38 LYS A N 3
ATOM 2822 C CA . LYS A 1 38 ? 6.009 -11.652 -2.002 1.00 0.00 38 LYS A CA 3
ATOM 2823 C C . LYS A 1 38 ? 4.690 -11.865 -1.266 1.00 0.00 38 LYS A C 3
ATOM 2824 O O . LYS A 1 38 ? 3.671 -12.178 -1.879 1.00 0.00 38 LYS A O 3
ATOM 2843 N N . GLU A 1 39 ? 4.719 -11.690 0.052 1.00 0.00 39 GLU A N 3
ATOM 2844 C CA . GLU A 1 39 ? 3.525 -11.863 0.871 1.00 0.00 39 GLU A CA 3
ATOM 2845 C C . GLU A 1 39 ? 2.412 -10.924 0.413 1.00 0.00 39 GLU A C 3
ATOM 2846 O O . GLU A 1 39 ? 1.229 -11.235 0.548 1.00 0.00 39 GLU A O 3
ATOM 2858 N N . MET A 1 40 ? 2.800 -9.774 -0.127 1.00 0.00 40 MET A N 3
ATOM 2859 C CA . MET A 1 40 ? 1.836 -8.790 -0.605 1.00 0.00 40 MET A CA 3
ATOM 2860 C C . MET A 1 40 ? 1.338 -9.150 -2.001 1.00 0.00 40 MET A C 3
ATOM 2861 O O . MET A 1 40 ? 0.136 -9.146 -2.262 1.00 0.00 40 MET A O 3
ATOM 2875 N N . ALA A 1 41 ? 2.271 -9.461 -2.895 1.00 0.00 41 ALA A N 3
ATOM 2876 C CA . ALA A 1 41 ? 1.926 -9.825 -4.264 1.00 0.00 41 ALA A CA 3
ATOM 2877 C C . ALA A 1 41 ? 0.791 -10.843 -4.292 1.00 0.00 41 ALA A C 3
ATOM 2878 O O . ALA A 1 41 ? 0.045 -10.928 -5.267 1.00 0.00 41 ALA A O 3
ATOM 2885 N N . ASP A 1 42 ? 0.667 -11.613 -3.217 1.00 0.00 42 ASP A N 3
ATOM 2886 C CA . ASP A 1 42 ? -0.378 -12.626 -3.118 1.00 0.00 42 ASP A CA 3
ATOM 2887 C C . ASP A 1 42 ? -1.596 -12.080 -2.380 1.00 0.00 42 ASP A C 3
ATOM 2888 O O . ASP A 1 42 ? -2.736 -12.324 -2.774 1.00 0.00 42 ASP A O 3
ATOM 2897 N N . LYS A 1 43 ? -1.347 -11.339 -1.305 1.00 0.00 43 LYS A N 3
ATOM 2898 C CA . LYS A 1 43 ? -2.422 -10.757 -0.510 1.00 0.00 43 LYS A CA 3
ATOM 2899 C C . LYS A 1 43 ? -3.335 -9.897 -1.378 1.00 0.00 43 LYS A C 3
ATOM 2900 O O . LYS A 1 43 ? -4.551 -9.875 -1.184 1.00 0.00 43 LYS A O 3
ATOM 2919 N N . SER A 1 44 ? -2.743 -9.191 -2.335 1.00 0.00 44 SER A N 3
ATOM 2920 C CA . SER A 1 44 ? -3.504 -8.328 -3.231 1.00 0.00 44 SER A CA 3
ATOM 2921 C C . SER A 1 44 ? -3.697 -8.991 -4.591 1.00 0.00 44 SER A C 3
ATOM 2922 O O . SER A 1 44 ? -4.788 -8.963 -5.158 1.00 0.00 44 SER A O 3
ATOM 2930 N N . GLY A 1 45 ? -2.628 -9.589 -5.108 1.00 0.00 45 GLY A N 3
ATOM 2931 C CA . GLY A 1 45 ? -2.699 -10.252 -6.397 1.00 0.00 45 GLY A CA 3
ATOM 2932 C C . GLY A 1 45 ? -1.792 -9.611 -7.429 1.00 0.00 45 GLY A C 3
ATOM 2933 O O . GLY A 1 45 ? -1.791 -10.006 -8.596 1.00 0.00 45 GLY A O 3
ATOM 2937 N N . LEU A 1 46 ? -1.019 -8.619 -7.001 1.00 0.00 46 LEU A N 3
ATOM 2938 C CA . LEU A 1 46 ? -0.104 -7.921 -7.897 1.00 0.00 46 LEU A CA 3
ATOM 2939 C C . LEU A 1 46 ? 1.253 -8.616 -7.939 1.00 0.00 46 LEU A C 3
ATOM 2940 O O . LEU A 1 46 ? 1.707 -9.204 -6.957 1.00 0.00 46 LEU A O 3
ATOM 2956 N N . PRO A 1 47 ? 1.918 -8.546 -9.102 1.00 0.00 47 PRO A N 3
ATOM 2957 C CA . PRO A 1 47 ? 3.234 -9.161 -9.299 1.00 0.00 47 PRO A CA 3
ATOM 2958 C C . PRO A 1 47 ? 4.331 -8.446 -8.516 1.00 0.00 47 PRO A C 3
ATOM 2959 O O . PRO A 1 47 ? 4.077 -7.441 -7.854 1.00 0.00 47 PRO A O 3
ATOM 2970 N N . GLN A 1 48 ? 5.549 -8.973 -8.598 1.00 0.00 48 GLN A N 3
ATOM 2971 C CA . GLN A 1 48 ? 6.683 -8.384 -7.896 1.00 0.00 48 GLN A CA 3
ATOM 2972 C C . GLN A 1 48 ? 7.277 -7.228 -8.694 1.00 0.00 48 GLN A C 3
ATOM 2973 O O . GLN A 1 48 ? 8.099 -6.466 -8.186 1.00 0.00 48 GLN A O 3
ATOM 2987 N N . LYS A 1 49 ? 6.855 -7.103 -9.948 1.00 0.00 49 LYS A N 3
ATOM 2988 C CA . LYS A 1 49 ? 7.343 -6.040 -10.818 1.00 0.00 49 LYS A CA 3
ATOM 2989 C C . LYS A 1 49 ? 6.481 -4.789 -10.685 1.00 0.00 49 LYS A C 3
ATOM 2990 O O . LYS A 1 49 ? 6.986 -3.667 -10.728 1.00 0.00 49 LYS A O 3
ATOM 3009 N N . VAL A 1 50 ? 5.177 -4.989 -10.522 1.00 0.00 50 VAL A N 3
ATOM 3010 C CA . VAL A 1 50 ? 4.245 -3.877 -10.380 1.00 0.00 50 VAL A CA 3
ATOM 3011 C C . VAL A 1 50 ? 4.337 -3.257 -8.990 1.00 0.00 50 VAL A C 3
ATOM 3012 O O . VAL A 1 50 ? 4.268 -2.037 -8.838 1.00 0.00 50 VAL A O 3
ATOM 3025 N N . ILE A 1 51 ? 4.494 -4.105 -7.979 1.00 0.00 51 ILE A N 3
ATOM 3026 C CA . ILE A 1 51 ? 4.598 -3.639 -6.602 1.00 0.00 51 ILE A CA 3
ATOM 3027 C C . ILE A 1 51 ? 5.900 -2.880 -6.374 1.00 0.00 51 ILE A C 3
ATOM 3028 O O . ILE A 1 51 ? 5.896 -1.747 -5.892 1.00 0.00 51 ILE A O 3
ATOM 3044 N N . LYS A 1 52 ? 7.016 -3.511 -6.727 1.00 0.00 52 LYS A N 3
ATOM 3045 C CA . LYS A 1 52 ? 8.327 -2.895 -6.565 1.00 0.00 52 LYS A CA 3
ATOM 3046 C C . LYS A 1 52 ? 8.350 -1.496 -7.172 1.00 0.00 52 LYS A C 3
ATOM 3047 O O . LYS A 1 52 ? 8.668 -0.519 -6.494 1.00 0.00 52 LYS A O 3
ATOM 3066 N N . HIS A 1 53 ? 8.011 -1.407 -8.455 1.00 0.00 53 HIS A N 3
ATOM 3067 C CA . HIS A 1 53 ? 7.991 -0.127 -9.153 1.00 0.00 53 HIS A CA 3
ATOM 3068 C C . HIS A 1 53 ? 7.135 0.889 -8.402 1.00 0.00 53 HIS A C 3
ATOM 3069 O O . HIS A 1 53 ? 7.600 1.978 -8.064 1.00 0.00 53 HIS A O 3
ATOM 3084 N N . TRP A 1 54 ? 5.884 0.524 -8.144 1.00 0.00 54 TRP A N 3
ATOM 3085 C CA . TRP A 1 54 ? 4.963 1.404 -7.434 1.00 0.00 54 TRP A CA 3
ATOM 3086 C C . TRP A 1 54 ? 5.646 2.052 -6.234 1.00 0.00 54 TRP A C 3
ATOM 3087 O O . TRP A 1 54 ? 5.591 3.270 -6.059 1.00 0.00 54 TRP A O 3
ATOM 3108 N N . PHE A 1 55 ? 6.288 1.232 -5.410 1.00 0.00 55 PHE A N 3
ATOM 3109 C CA . PHE A 1 55 ? 6.981 1.726 -4.226 1.00 0.00 55 PHE A CA 3
ATOM 3110 C C . PHE A 1 55 ? 8.055 2.741 -4.607 1.00 0.00 55 PHE A C 3
ATOM 3111 O O . PHE A 1 55 ? 8.150 3.813 -4.010 1.00 0.00 55 PHE A O 3
ATOM 3128 N N . ARG A 1 56 ? 8.860 2.394 -5.606 1.00 0.00 56 ARG A N 3
ATOM 3129 C CA . ARG A 1 56 ? 9.928 3.273 -6.067 1.00 0.00 56 ARG A CA 3
ATOM 3130 C C . ARG A 1 56 ? 9.359 4.573 -6.625 1.00 0.00 56 ARG A C 3
ATOM 3131 O O . ARG A 1 56 ? 9.608 5.652 -6.090 1.00 0.00 56 ARG A O 3
ATOM 3152 N N . ASN A 1 57 ? 8.593 4.462 -7.706 1.00 0.00 57 ASN A N 3
ATOM 3153 C CA . ASN A 1 57 ? 7.989 5.629 -8.338 1.00 0.00 57 ASN A CA 3
ATOM 3154 C C . ASN A 1 57 ? 7.497 6.622 -7.290 1.00 0.00 57 ASN A C 3
ATOM 3155 O O . ASN A 1 57 ? 7.765 7.821 -7.379 1.00 0.00 57 ASN A O 3
ATOM 3166 N N . THR A 1 58 ? 6.775 6.115 -6.295 1.00 0.00 58 THR A N 3
ATOM 3167 C CA . THR A 1 58 ? 6.245 6.957 -5.230 1.00 0.00 58 THR A CA 3
ATOM 3168 C C . THR A 1 58 ? 7.339 7.349 -4.243 1.00 0.00 58 THR A C 3
ATOM 3169 O O . THR A 1 58 ? 7.712 8.519 -4.147 1.00 0.00 58 THR A O 3
ATOM 3180 N N . LEU A 1 59 ? 7.849 6.365 -3.512 1.00 0.00 59 LEU A N 3
ATOM 3181 C CA . LEU A 1 59 ? 8.902 6.607 -2.532 1.00 0.00 59 LEU A CA 3
ATOM 3182 C C . LEU A 1 59 ? 10.052 7.394 -3.151 1.00 0.00 59 LEU A C 3
ATOM 3183 O O . LEU A 1 59 ? 10.371 8.499 -2.710 1.00 0.00 59 LEU A O 3
ATOM 3199 N N . PHE A 1 60 ? 10.671 6.820 -4.178 1.00 0.00 60 PHE A N 3
ATOM 3200 C CA . PHE A 1 60 ? 11.785 7.468 -4.860 1.00 0.00 60 PHE A CA 3
ATOM 3201 C C . PHE A 1 60 ? 11.485 8.944 -5.109 1.00 0.00 60 PHE A C 3
ATOM 3202 O O . PHE A 1 60 ? 12.343 9.805 -4.914 1.00 0.00 60 PHE A O 3
ATOM 3219 N N . LYS A 1 61 ? 10.262 9.228 -5.542 1.00 0.00 61 LYS A N 3
ATOM 3220 C CA . LYS A 1 61 ? 9.846 10.598 -5.818 1.00 0.00 61 LYS A CA 3
ATOM 3221 C C . LYS A 1 61 ? 9.688 11.390 -4.524 1.00 0.00 61 LYS A C 3
ATOM 3222 O O . LYS A 1 61 ? 9.828 12.612 -4.513 1.00 0.00 61 LYS A O 3
ATOM 3241 N N . GLU A 1 62 ? 9.398 10.684 -3.435 1.00 0.00 62 GLU A N 3
ATOM 3242 C CA . GLU A 1 62 ? 9.222 11.323 -2.136 1.00 0.00 62 GLU A CA 3
ATOM 3243 C C . GLU A 1 62 ? 10.571 11.662 -1.510 1.00 0.00 62 GLU A C 3
ATOM 3244 O O . GLU A 1 62 ? 10.670 12.556 -0.669 1.00 0.00 62 GLU A O 3
ATOM 3256 N N . ARG A 1 63 ? 11.608 10.942 -1.926 1.00 0.00 63 ARG A N 3
ATOM 3257 C CA . ARG A 1 63 ? 12.951 11.165 -1.405 1.00 0.00 63 ARG A CA 3
ATOM 3258 C C . ARG A 1 63 ? 13.597 12.379 -2.067 1.00 0.00 63 ARG A C 3
ATOM 3259 O O . ARG A 1 63 ? 14.248 13.186 -1.404 1.00 0.00 63 ARG A O 3
ATOM 3280 N N . GLN A 1 64 ? 13.412 12.500 -3.377 1.00 0.00 64 GLN A N 3
ATOM 3281 C CA . GLN A 1 64 ? 13.977 13.615 -4.129 1.00 0.00 64 GLN A CA 3
ATOM 3282 C C . GLN A 1 64 ? 13.185 14.894 -3.883 1.00 0.00 64 GLN A C 3
ATOM 3283 O O . GLN A 1 64 ? 13.745 15.990 -3.873 1.00 0.00 64 GLN A O 3
ATOM 3297 N N . SER A 1 65 ? 11.878 14.747 -3.686 1.00 0.00 65 SER A N 3
ATOM 3298 C CA . SER A 1 65 ? 11.008 15.892 -3.444 1.00 0.00 65 SER A CA 3
ATOM 3299 C C . SER A 1 65 ? 11.346 16.560 -2.115 1.00 0.00 65 SER A C 3
ATOM 3300 O O . SER A 1 65 ? 11.476 17.781 -2.037 1.00 0.00 65 SER A O 3
ATOM 3308 N N . GLY A 1 66 ? 11.487 15.750 -1.071 1.00 0.00 66 GLY A N 3
ATOM 3309 C CA . GLY A 1 66 ? 11.809 16.279 0.241 1.00 0.00 66 GLY A CA 3
ATOM 3310 C C . GLY A 1 66 ? 10.592 16.832 0.957 1.00 0.00 66 GLY A C 3
ATOM 3311 O O . GLY A 1 66 ? 9.453 16.477 0.655 1.00 0.00 66 GLY A O 3
ATOM 3315 N N . PRO A 1 67 ? 10.828 17.723 1.932 1.00 0.00 67 PRO A N 3
ATOM 3316 C CA . PRO A 1 67 ? 9.755 18.344 2.714 1.00 0.00 67 PRO A CA 3
ATOM 3317 C C . PRO A 1 67 ? 8.927 19.321 1.888 1.00 0.00 67 PRO A C 3
ATOM 3318 O O . PRO A 1 67 ? 9.468 20.224 1.250 1.00 0.00 67 PRO A O 3
ATOM 3329 N N . SER A 1 68 ? 7.611 19.134 1.903 1.00 0.00 68 SER A N 3
ATOM 3330 C CA . SER A 1 68 ? 6.707 19.998 1.152 1.00 0.00 68 SER A CA 3
ATOM 3331 C C . SER A 1 68 ? 7.226 21.433 1.123 1.00 0.00 68 SER A C 3
ATOM 3332 O O . SER A 1 68 ? 7.767 21.929 2.111 1.00 0.00 68 SER A O 3
ATOM 3340 N N . SER A 1 69 ? 7.056 22.094 -0.018 1.00 0.00 69 SER A N 3
ATOM 3341 C CA . SER A 1 69 ? 7.510 23.470 -0.178 1.00 0.00 69 SER A CA 3
ATOM 3342 C C . SER A 1 69 ? 6.878 24.377 0.874 1.00 0.00 69 SER A C 3
ATOM 3343 O O . SER A 1 69 ? 5.657 24.518 0.936 1.00 0.00 69 SER A O 3
ATOM 3351 N N . GLY A 1 70 ? 7.720 24.989 1.701 1.00 0.00 70 GLY A N 3
ATOM 3352 C CA . GLY A 1 70 ? 7.226 25.874 2.740 1.00 0.00 70 GLY A CA 3
ATOM 3353 C C . GLY A 1 70 ? 7.759 27.287 2.600 1.00 0.00 70 GLY A C 3
ATOM 3354 O O . GLY A 1 70 ? 7.026 28.256 2.796 1.00 0.00 70 GLY A O 3
ATOM 3358 N N . GLY A 1 1 ? -11.497 -14.364 -26.137 1.00 0.00 1 GLY A N 4
ATOM 3359 C CA . GLY A 1 1 ? -11.727 -13.336 -27.136 1.00 0.00 1 GLY A CA 4
ATOM 3360 C C . GLY A 1 1 ? -10.755 -13.427 -28.296 1.00 0.00 1 GLY A C 4
ATOM 3361 O O . GLY A 1 1 ? -10.193 -14.490 -28.561 1.00 0.00 1 GLY A O 4
ATOM 3365 N N . SER A 1 2 ? -10.558 -12.311 -28.990 1.00 0.00 2 SER A N 4
ATOM 3366 C CA . SER A 1 2 ? -9.652 -12.271 -30.131 1.00 0.00 2 SER A CA 4
ATOM 3367 C C . SER A 1 2 ? -8.479 -11.334 -29.861 1.00 0.00 2 SER A C 4
ATOM 3368 O O . SER A 1 2 ? -8.495 -10.169 -30.259 1.00 0.00 2 SER A O 4
ATOM 3376 N N . SER A 1 3 ? -7.461 -11.851 -29.181 1.00 0.00 3 SER A N 4
ATOM 3377 C CA . SER A 1 3 ? -6.280 -11.061 -28.853 1.00 0.00 3 SER A CA 4
ATOM 3378 C C . SER A 1 3 ? -5.840 -10.220 -30.048 1.00 0.00 3 SER A C 4
ATOM 3379 O O . SER A 1 3 ? -5.742 -8.997 -29.958 1.00 0.00 3 SER A O 4
ATOM 3387 N N . GLY A 1 4 ? -5.575 -10.887 -31.167 1.00 0.00 4 GLY A N 4
ATOM 3388 C CA . GLY A 1 4 ? -5.148 -10.187 -32.365 1.00 0.00 4 GLY A CA 4
ATOM 3389 C C . GLY A 1 4 ? -3.666 -10.350 -32.635 1.00 0.00 4 GLY A C 4
ATOM 3390 O O . GLY A 1 4 ? -3.268 -11.131 -33.499 1.00 0.00 4 GLY A O 4
ATOM 3394 N N . SER A 1 5 ? -2.846 -9.611 -31.895 1.00 0.00 5 SER A N 4
ATOM 3395 C CA . SER A 1 5 ? -1.399 -9.674 -32.063 1.00 0.00 5 SER A CA 4
ATOM 3396 C C . SER A 1 5 ? -0.700 -9.797 -30.712 1.00 0.00 5 SER A C 4
ATOM 3397 O O . SER A 1 5 ? -0.922 -8.990 -29.810 1.00 0.00 5 SER A O 4
ATOM 3405 N N . SER A 1 6 ? 0.146 -10.814 -30.581 1.00 0.00 6 SER A N 4
ATOM 3406 C CA . SER A 1 6 ? 0.876 -11.046 -29.340 1.00 0.00 6 SER A CA 4
ATOM 3407 C C . SER A 1 6 ? 2.008 -10.037 -29.178 1.00 0.00 6 SER A C 4
ATOM 3408 O O . SER A 1 6 ? 3.010 -10.092 -29.890 1.00 0.00 6 SER A O 4
ATOM 3416 N N . GLY A 1 7 ? 1.841 -9.114 -28.236 1.00 0.00 7 GLY A N 4
ATOM 3417 C CA . GLY A 1 7 ? 2.856 -8.105 -27.996 1.00 0.00 7 GLY A CA 4
ATOM 3418 C C . GLY A 1 7 ? 2.430 -7.091 -26.953 1.00 0.00 7 GLY A C 4
ATOM 3419 O O . GLY A 1 7 ? 2.431 -7.382 -25.757 1.00 0.00 7 GLY A O 4
ATOM 3423 N N . LYS A 1 8 ? 2.067 -5.896 -27.405 1.00 0.00 8 LYS A N 4
ATOM 3424 C CA . LYS A 1 8 ? 1.637 -4.834 -26.503 1.00 0.00 8 LYS A CA 4
ATOM 3425 C C . LYS A 1 8 ? 0.328 -5.203 -25.813 1.00 0.00 8 LYS A C 4
ATOM 3426 O O . LYS A 1 8 ? -0.669 -5.501 -26.471 1.00 0.00 8 LYS A O 4
ATOM 3445 N N . ARG A 1 9 ? 0.338 -5.178 -24.485 1.00 0.00 9 ARG A N 4
ATOM 3446 C CA . ARG A 1 9 ? -0.850 -5.510 -23.706 1.00 0.00 9 ARG A CA 4
ATOM 3447 C C . ARG A 1 9 ? -0.927 -4.657 -22.443 1.00 0.00 9 ARG A C 4
ATOM 3448 O O . ARG A 1 9 ? 0.085 -4.210 -21.903 1.00 0.00 9 ARG A O 4
ATOM 3469 N N . PRO A 1 10 ? -2.157 -4.425 -21.960 1.00 0.00 10 PRO A N 4
ATOM 3470 C CA . PRO A 1 10 ? -2.396 -3.624 -20.755 1.00 0.00 10 PRO A CA 4
ATOM 3471 C C . PRO A 1 10 ? -1.924 -4.329 -19.488 1.00 0.00 10 PRO A C 4
ATOM 3472 O O . PRO A 1 10 ? -1.717 -5.542 -19.482 1.00 0.00 10 PRO A O 4
ATOM 3483 N N . ARG A 1 11 ? -1.758 -3.560 -18.417 1.00 0.00 11 ARG A N 4
ATOM 3484 C CA . ARG A 1 11 ? -1.310 -4.112 -17.143 1.00 0.00 11 ARG A CA 4
ATOM 3485 C C . ARG A 1 11 ? -2.424 -4.050 -16.102 1.00 0.00 11 ARG A C 4
ATOM 3486 O O . ARG A 1 11 ? -3.147 -3.058 -16.009 1.00 0.00 11 ARG A O 4
ATOM 3507 N N . THR A 1 12 ? -2.557 -5.117 -15.321 1.00 0.00 12 THR A N 4
ATOM 3508 C CA . THR A 1 12 ? -3.583 -5.186 -14.288 1.00 0.00 12 THR A CA 4
ATOM 3509 C C . THR A 1 12 ? -3.589 -3.923 -13.435 1.00 0.00 12 THR A C 4
ATOM 3510 O O . THR A 1 12 ? -2.733 -3.744 -12.568 1.00 0.00 12 THR A O 4
ATOM 3521 N N . ARG A 1 13 ? -4.558 -3.049 -13.686 1.00 0.00 13 ARG A N 4
ATOM 3522 C CA . ARG A 1 13 ? -4.675 -1.802 -12.940 1.00 0.00 13 ARG A CA 4
ATOM 3523 C C . ARG A 1 13 ? -4.774 -2.072 -11.441 1.00 0.00 13 ARG A C 4
ATOM 3524 O O . ARG A 1 13 ? -5.242 -3.131 -11.021 1.00 0.00 13 ARG A O 4
ATOM 3545 N N . ILE A 1 14 ? -4.331 -1.108 -10.641 1.00 0.00 14 ILE A N 4
ATOM 3546 C CA . ILE A 1 14 ? -4.371 -1.242 -9.190 1.00 0.00 14 ILE A CA 4
ATOM 3547 C C . ILE A 1 14 ? -5.617 -0.581 -8.611 1.00 0.00 14 ILE A C 4
ATOM 3548 O O . ILE A 1 14 ? -5.996 0.518 -9.016 1.00 0.00 14 ILE A O 4
ATOM 3564 N N . THR A 1 15 ? -6.251 -1.258 -7.658 1.00 0.00 15 THR A N 4
ATOM 3565 C CA . THR A 1 15 ? -7.454 -0.737 -7.022 1.00 0.00 15 THR A CA 4
ATOM 3566 C C . THR A 1 15 ? -7.139 -0.143 -5.654 1.00 0.00 15 THR A C 4
ATOM 3567 O O . THR A 1 15 ? -6.016 -0.252 -5.163 1.00 0.00 15 THR A O 4
ATOM 3578 N N . ASP A 1 16 ? -8.138 0.485 -5.043 1.00 0.00 16 ASP A N 4
ATOM 3579 C CA . ASP A 1 16 ? -7.968 1.095 -3.730 1.00 0.00 16 ASP A CA 4
ATOM 3580 C C . ASP A 1 16 ? -7.780 0.029 -2.655 1.00 0.00 16 ASP A C 4
ATOM 3581 O O . ASP A 1 16 ? -7.121 0.264 -1.642 1.00 0.00 16 ASP A O 4
ATOM 3590 N N . ASP A 1 17 ? -8.363 -1.143 -2.883 1.00 0.00 17 ASP A N 4
ATOM 3591 C CA . ASP A 1 17 ? -8.260 -2.246 -1.935 1.00 0.00 17 ASP A CA 4
ATOM 3592 C C . ASP A 1 17 ? -6.888 -2.907 -2.017 1.00 0.00 17 ASP A C 4
ATOM 3593 O O . ASP A 1 17 ? -6.463 -3.592 -1.088 1.00 0.00 17 ASP A O 4
ATOM 3602 N N . GLN A 1 18 ? -6.202 -2.697 -3.136 1.00 0.00 18 GLN A N 4
ATOM 3603 C CA . GLN A 1 18 ? -4.879 -3.274 -3.340 1.00 0.00 18 GLN A CA 4
ATOM 3604 C C . GLN A 1 18 ? -3.787 -2.284 -2.949 1.00 0.00 18 GLN A C 4
ATOM 3605 O O . GLN A 1 18 ? -2.761 -2.666 -2.384 1.00 0.00 18 GLN A O 4
ATOM 3619 N N . LEU A 1 19 ? -4.013 -1.011 -3.254 1.00 0.00 19 LEU A N 4
ATOM 3620 C CA . LEU A 1 19 ? -3.047 0.035 -2.936 1.00 0.00 19 LEU A CA 4
ATOM 3621 C C . LEU A 1 19 ? -2.820 0.126 -1.430 1.00 0.00 19 LEU A C 4
ATOM 3622 O O . LEU A 1 19 ? -1.681 0.102 -0.962 1.00 0.00 19 LEU A O 4
ATOM 3638 N N . ARG A 1 20 ? -3.910 0.228 -0.677 1.00 0.00 20 ARG A N 4
ATOM 3639 C CA . ARG A 1 20 ? -3.829 0.321 0.775 1.00 0.00 20 ARG A CA 4
ATOM 3640 C C . ARG A 1 20 ? -2.816 -0.677 1.329 1.00 0.00 20 ARG A C 4
ATOM 3641 O O . ARG A 1 20 ? -1.955 -0.322 2.133 1.00 0.00 20 ARG A O 4
ATOM 3662 N N . VAL A 1 21 ? -2.926 -1.928 0.892 1.00 0.00 21 VAL A N 4
ATOM 3663 C CA . VAL A 1 21 ? -2.020 -2.977 1.343 1.00 0.00 21 VAL A CA 4
ATOM 3664 C C . VAL A 1 21 ? -0.565 -2.574 1.133 1.00 0.00 21 VAL A C 4
ATOM 3665 O O . VAL A 1 21 ? 0.308 -2.922 1.929 1.00 0.00 21 VAL A O 4
ATOM 3678 N N . LEU A 1 22 ? -0.310 -1.838 0.057 1.00 0.00 22 LEU A N 4
ATOM 3679 C CA . LEU A 1 22 ? 1.041 -1.386 -0.259 1.00 0.00 22 LEU A CA 4
ATOM 3680 C C . LEU A 1 22 ? 1.400 -0.141 0.547 1.00 0.00 22 LEU A C 4
ATOM 3681 O O . LEU A 1 22 ? 2.576 0.157 0.754 1.00 0.00 22 LEU A O 4
ATOM 3697 N N . ARG A 1 23 ? 0.380 0.579 1.000 1.00 0.00 23 ARG A N 4
ATOM 3698 C CA . ARG A 1 23 ? 0.588 1.791 1.784 1.00 0.00 23 ARG A CA 4
ATOM 3699 C C . ARG A 1 23 ? 0.913 1.450 3.235 1.00 0.00 23 ARG A C 4
ATOM 3700 O O . ARG A 1 23 ? 1.929 1.891 3.773 1.00 0.00 23 ARG A O 4
ATOM 3721 N N . GLN A 1 24 ? 0.044 0.664 3.862 1.00 0.00 24 GLN A N 4
ATOM 3722 C CA . GLN A 1 24 ? 0.239 0.265 5.251 1.00 0.00 24 GLN A CA 4
ATOM 3723 C C . GLN A 1 24 ? 1.679 -0.174 5.495 1.00 0.00 24 GLN A C 4
ATOM 3724 O O . GLN A 1 24 ? 2.255 0.107 6.546 1.00 0.00 24 GLN A O 4
ATOM 3738 N N . TYR A 1 25 ? 2.255 -0.865 4.517 1.00 0.00 25 TYR A N 4
ATOM 3739 C CA . TYR A 1 25 ? 3.627 -1.345 4.627 1.00 0.00 25 TYR A CA 4
ATOM 3740 C C . TYR A 1 25 ? 4.621 -0.201 4.452 1.00 0.00 25 TYR A C 4
ATOM 3741 O O . TYR A 1 25 ? 5.609 -0.105 5.179 1.00 0.00 25 TYR A O 4
ATOM 3759 N N . PHE A 1 26 ? 4.350 0.666 3.481 1.00 0.00 26 PHE A N 4
ATOM 3760 C CA . PHE A 1 26 ? 5.220 1.804 3.209 1.00 0.00 26 PHE A CA 4
ATOM 3761 C C . PHE A 1 26 ? 5.638 2.492 4.506 1.00 0.00 26 PHE A C 4
ATOM 3762 O O . PHE A 1 26 ? 6.827 2.642 4.786 1.00 0.00 26 PHE A O 4
ATOM 3779 N N . ASP A 1 27 ? 4.651 2.908 5.292 1.00 0.00 27 ASP A N 4
ATOM 3780 C CA . ASP A 1 27 ? 4.915 3.579 6.560 1.00 0.00 27 ASP A CA 4
ATOM 3781 C C . ASP A 1 27 ? 5.789 2.713 7.461 1.00 0.00 27 ASP A C 4
ATOM 3782 O O . ASP A 1 27 ? 6.850 3.145 7.915 1.00 0.00 27 ASP A O 4
ATOM 3791 N N . ILE A 1 28 ? 5.337 1.490 7.718 1.00 0.00 28 ILE A N 4
ATOM 3792 C CA . ILE A 1 28 ? 6.078 0.564 8.566 1.00 0.00 28 ILE A CA 4
ATOM 3793 C C . ILE A 1 28 ? 7.531 0.452 8.118 1.00 0.00 28 ILE A C 4
ATOM 3794 O O . ILE A 1 28 ? 8.442 0.388 8.942 1.00 0.00 28 ILE A O 4
ATOM 3810 N N . ASN A 1 29 ? 7.740 0.430 6.805 1.00 0.00 29 ASN A N 4
ATOM 3811 C CA . ASN A 1 29 ? 9.084 0.327 6.247 1.00 0.00 29 ASN A CA 4
ATOM 3812 C C . ASN A 1 29 ? 9.158 1.002 4.881 1.00 0.00 29 ASN A C 4
ATOM 3813 O O . ASN A 1 29 ? 8.373 0.699 3.984 1.00 0.00 29 ASN A O 4
ATOM 3824 N N . ASN A 1 30 ? 10.109 1.919 4.731 1.00 0.00 30 ASN A N 4
ATOM 3825 C CA . ASN A 1 30 ? 10.287 2.637 3.475 1.00 0.00 30 ASN A CA 4
ATOM 3826 C C . ASN A 1 30 ? 9.971 1.737 2.284 1.00 0.00 30 ASN A C 4
ATOM 3827 O O . ASN A 1 30 ? 8.982 1.946 1.581 1.00 0.00 30 ASN A O 4
ATOM 3838 N N . SER A 1 31 ? 10.817 0.736 2.065 1.00 0.00 31 SER A N 4
ATOM 3839 C CA . SER A 1 31 ? 10.629 -0.195 0.958 1.00 0.00 31 SER A CA 4
ATOM 3840 C C . SER A 1 31 ? 10.453 -1.621 1.471 1.00 0.00 31 SER A C 4
ATOM 3841 O O . SER A 1 31 ? 11.083 -2.041 2.441 1.00 0.00 31 SER A O 4
ATOM 3849 N N . PRO A 1 32 ? 9.575 -2.384 0.804 1.00 0.00 32 PRO A N 4
ATOM 3850 C CA . PRO A 1 32 ? 9.294 -3.775 1.173 1.00 0.00 32 PRO A CA 4
ATOM 3851 C C . PRO A 1 32 ? 10.470 -4.701 0.880 1.00 0.00 32 PRO A C 4
ATOM 3852 O O . PRO A 1 32 ? 11.348 -4.372 0.083 1.00 0.00 32 PRO A O 4
ATOM 3863 N N . SER A 1 33 ? 10.480 -5.860 1.530 1.00 0.00 33 SER A N 4
ATOM 3864 C CA . SER A 1 33 ? 11.550 -6.832 1.342 1.00 0.00 33 SER A CA 4
ATOM 3865 C C . SER A 1 33 ? 11.050 -8.048 0.567 1.00 0.00 33 SER A C 4
ATOM 3866 O O . SER A 1 33 ? 9.860 -8.360 0.584 1.00 0.00 33 SER A O 4
ATOM 3874 N N . GLU A 1 34 ? 11.968 -8.728 -0.111 1.00 0.00 34 GLU A N 4
ATOM 3875 C CA . GLU A 1 34 ? 11.621 -9.909 -0.893 1.00 0.00 34 GLU A CA 4
ATOM 3876 C C . GLU A 1 34 ? 10.520 -10.712 -0.206 1.00 0.00 34 GLU A C 4
ATOM 3877 O O . GLU A 1 34 ? 9.652 -11.284 -0.864 1.00 0.00 34 GLU A O 4
ATOM 3889 N N . GLU A 1 35 ? 10.564 -10.749 1.122 1.00 0.00 35 GLU A N 4
ATOM 3890 C CA . GLU A 1 35 ? 9.571 -11.483 1.899 1.00 0.00 35 GLU A CA 4
ATOM 3891 C C . GLU A 1 35 ? 8.205 -10.810 1.810 1.00 0.00 35 GLU A C 4
ATOM 3892 O O . GLU A 1 35 ? 7.189 -11.471 1.598 1.00 0.00 35 GLU A O 4
ATOM 3904 N N . GLN A 1 36 ? 8.190 -9.491 1.975 1.00 0.00 36 GLN A N 4
ATOM 3905 C CA . GLN A 1 36 ? 6.949 -8.728 1.915 1.00 0.00 36 GLN A CA 4
ATOM 3906 C C . GLN A 1 36 ? 6.456 -8.602 0.477 1.00 0.00 36 GLN A C 4
ATOM 3907 O O . GLN A 1 36 ? 5.297 -8.893 0.180 1.00 0.00 36 GLN A O 4
ATOM 3921 N N . ILE A 1 37 ? 7.343 -8.166 -0.411 1.00 0.00 37 ILE A N 4
ATOM 3922 C CA . ILE A 1 37 ? 6.998 -8.002 -1.818 1.00 0.00 37 ILE A CA 4
ATOM 3923 C C . ILE A 1 37 ? 6.247 -9.220 -2.345 1.00 0.00 37 ILE A C 4
ATOM 3924 O O . ILE A 1 37 ? 5.449 -9.116 -3.277 1.00 0.00 37 ILE A O 4
ATOM 3940 N N . LYS A 1 38 ? 6.505 -10.375 -1.741 1.00 0.00 38 LYS A N 4
ATOM 3941 C CA . LYS A 1 38 ? 5.852 -11.614 -2.146 1.00 0.00 38 LYS A CA 4
ATOM 3942 C C . LYS A 1 38 ? 4.556 -11.825 -1.369 1.00 0.00 38 LYS A C 4
ATOM 3943 O O . LYS A 1 38 ? 3.511 -12.106 -1.953 1.00 0.00 38 LYS A O 4
ATOM 3962 N N . GLU A 1 39 ? 4.634 -11.686 -0.049 1.00 0.00 39 GLU A N 4
ATOM 3963 C CA . GLU A 1 39 ? 3.466 -11.861 0.807 1.00 0.00 39 GLU A CA 4
ATOM 3964 C C . GLU A 1 39 ? 2.330 -10.939 0.372 1.00 0.00 39 GLU A C 4
ATOM 3965 O O . GLU A 1 39 ? 1.156 -11.293 0.476 1.00 0.00 39 GLU A O 4
ATOM 3977 N N . MET A 1 40 ? 2.689 -9.755 -0.113 1.00 0.00 40 MET A N 4
ATOM 3978 C CA . MET A 1 40 ? 1.701 -8.783 -0.564 1.00 0.00 40 MET A CA 4
ATOM 3979 C C . MET A 1 40 ? 1.180 -9.140 -1.952 1.00 0.00 40 MET A C 4
ATOM 3980 O O . MET A 1 40 ? -0.027 -9.152 -2.189 1.00 0.00 40 MET A O 4
ATOM 3994 N N . ALA A 1 41 ? 2.099 -9.431 -2.867 1.00 0.00 41 ALA A N 4
ATOM 3995 C CA . ALA A 1 41 ? 1.732 -9.790 -4.231 1.00 0.00 41 ALA A CA 4
ATOM 3996 C C . ALA A 1 41 ? 0.539 -10.740 -4.247 1.00 0.00 41 ALA A C 4
ATOM 3997 O O . ALA A 1 41 ? -0.258 -10.736 -5.185 1.00 0.00 41 ALA A O 4
ATOM 4004 N N . ASP A 1 42 ? 0.424 -11.554 -3.203 1.00 0.00 42 ASP A N 4
ATOM 4005 C CA . ASP A 1 42 ? -0.672 -12.510 -3.096 1.00 0.00 42 ASP A CA 4
ATOM 4006 C C . ASP A 1 42 ? -1.882 -11.876 -2.417 1.00 0.00 42 ASP A C 4
ATOM 4007 O O . ASP A 1 42 ? -3.014 -12.019 -2.880 1.00 0.00 42 ASP A O 4
ATOM 4016 N N . LYS A 1 43 ? -1.636 -11.175 -1.315 1.00 0.00 43 LYS A N 4
ATOM 4017 C CA . LYS A 1 43 ? -2.704 -10.519 -0.570 1.00 0.00 43 LYS A CA 4
ATOM 4018 C C . LYS A 1 43 ? -3.510 -9.594 -1.477 1.00 0.00 43 LYS A C 4
ATOM 4019 O O . LYS A 1 43 ? -4.720 -9.442 -1.306 1.00 0.00 43 LYS A O 4
ATOM 4038 N N . SER A 1 44 ? -2.833 -8.981 -2.442 1.00 0.00 44 SER A N 4
ATOM 4039 C CA . SER A 1 44 ? -3.487 -8.070 -3.374 1.00 0.00 44 SER A CA 4
ATOM 4040 C C . SER A 1 44 ? -3.673 -8.728 -4.738 1.00 0.00 44 SER A C 4
ATOM 4041 O O . SER A 1 44 ? -4.710 -8.571 -5.380 1.00 0.00 44 SER A O 4
ATOM 4049 N N . GLY A 1 45 ? -2.657 -9.468 -5.174 1.00 0.00 45 GLY A N 4
ATOM 4050 C CA . GLY A 1 45 ? -2.727 -10.140 -6.458 1.00 0.00 45 GLY A CA 4
ATOM 4051 C C . GLY A 1 45 ? -1.765 -9.553 -7.473 1.00 0.00 45 GLY A C 4
ATOM 4052 O O . GLY A 1 45 ? -1.598 -10.094 -8.566 1.00 0.00 45 GLY A O 4
ATOM 4056 N N . LEU A 1 46 ? -1.132 -8.443 -7.111 1.00 0.00 46 LEU A N 4
ATOM 4057 C CA . LEU A 1 46 ? -0.182 -7.780 -7.999 1.00 0.00 46 LEU A CA 4
ATOM 4058 C C . LEU A 1 46 ? 1.169 -8.488 -7.977 1.00 0.00 46 LEU A C 4
ATOM 4059 O O . LEU A 1 46 ? 1.589 -9.045 -6.963 1.00 0.00 46 LEU A O 4
ATOM 4075 N N . PRO A 1 47 ? 1.867 -8.466 -9.122 1.00 0.00 47 PRO A N 4
ATOM 4076 C CA . PRO A 1 47 ? 3.182 -9.099 -9.259 1.00 0.00 47 PRO A CA 4
ATOM 4077 C C . PRO A 1 47 ? 4.263 -8.366 -8.472 1.00 0.00 47 PRO A C 4
ATOM 4078 O O . PRO A 1 47 ? 4.019 -7.298 -7.913 1.00 0.00 47 PRO A O 4
ATOM 4089 N N . GLN A 1 48 ? 5.457 -8.948 -8.433 1.00 0.00 48 GLN A N 4
ATOM 4090 C CA . GLN A 1 48 ? 6.575 -8.350 -7.713 1.00 0.00 48 GLN A CA 4
ATOM 4091 C C . GLN A 1 48 ? 7.106 -7.127 -8.452 1.00 0.00 48 GLN A C 4
ATOM 4092 O O . GLN A 1 48 ? 7.499 -6.136 -7.835 1.00 0.00 48 GLN A O 4
ATOM 4106 N N . LYS A 1 49 ? 7.116 -7.201 -9.779 1.00 0.00 49 LYS A N 4
ATOM 4107 C CA . LYS A 1 49 ? 7.599 -6.101 -10.604 1.00 0.00 49 LYS A CA 4
ATOM 4108 C C . LYS A 1 49 ? 6.740 -4.855 -10.406 1.00 0.00 49 LYS A C 4
ATOM 4109 O O . LYS A 1 49 ? 7.257 -3.742 -10.313 1.00 0.00 49 LYS A O 4
ATOM 4128 N N . VAL A 1 50 ? 5.427 -5.051 -10.340 1.00 0.00 50 VAL A N 4
ATOM 4129 C CA . VAL A 1 50 ? 4.498 -3.944 -10.150 1.00 0.00 50 VAL A CA 4
ATOM 4130 C C . VAL A 1 50 ? 4.693 -3.291 -8.787 1.00 0.00 50 VAL A C 4
ATOM 4131 O O . VAL A 1 50 ? 4.980 -2.097 -8.695 1.00 0.00 50 VAL A O 4
ATOM 4144 N N . ILE A 1 51 ? 4.535 -4.081 -7.730 1.00 0.00 51 ILE A N 4
ATOM 4145 C CA . ILE A 1 51 ? 4.696 -3.580 -6.371 1.00 0.00 51 ILE A CA 4
ATOM 4146 C C . ILE A 1 51 ? 6.022 -2.845 -6.209 1.00 0.00 51 ILE A C 4
ATOM 4147 O O . ILE A 1 51 ? 6.056 -1.681 -5.809 1.00 0.00 51 ILE A O 4
ATOM 4163 N N . LYS A 1 52 ? 7.115 -3.532 -6.524 1.00 0.00 52 LYS A N 4
ATOM 4164 C CA . LYS A 1 52 ? 8.446 -2.945 -6.418 1.00 0.00 52 LYS A CA 4
ATOM 4165 C C . LYS A 1 52 ? 8.495 -1.582 -7.099 1.00 0.00 52 LYS A C 4
ATOM 4166 O O . LYS A 1 52 ? 9.032 -0.620 -6.548 1.00 0.00 52 LYS A O 4
ATOM 4185 N N . HIS A 1 53 ? 7.931 -1.504 -8.300 1.00 0.00 53 HIS A N 4
ATOM 4186 C CA . HIS A 1 53 ? 7.909 -0.257 -9.056 1.00 0.00 53 HIS A CA 4
ATOM 4187 C C . HIS A 1 53 ? 7.103 0.809 -8.321 1.00 0.00 53 HIS A C 4
ATOM 4188 O O . HIS A 1 53 ? 7.600 1.904 -8.055 1.00 0.00 53 HIS A O 4
ATOM 4203 N N . TRP A 1 54 ? 5.857 0.483 -7.997 1.00 0.00 54 TRP A N 4
ATOM 4204 C CA . TRP A 1 54 ? 4.982 1.414 -7.293 1.00 0.00 54 TRP A CA 4
ATOM 4205 C C . TRP A 1 54 ? 5.713 2.077 -6.131 1.00 0.00 54 TRP A C 4
ATOM 4206 O O . TRP A 1 54 ? 5.706 3.301 -5.998 1.00 0.00 54 TRP A O 4
ATOM 4227 N N . PHE A 1 55 ? 6.344 1.262 -5.293 1.00 0.00 55 PHE A N 4
ATOM 4228 C CA . PHE A 1 55 ? 7.080 1.770 -4.141 1.00 0.00 55 PHE A CA 4
ATOM 4229 C C . PHE A 1 55 ? 8.141 2.777 -4.575 1.00 0.00 55 PHE A C 4
ATOM 4230 O O . PHE A 1 55 ? 8.396 3.763 -3.883 1.00 0.00 55 PHE A O 4
ATOM 4247 N N . ARG A 1 56 ? 8.756 2.521 -5.725 1.00 0.00 56 ARG A N 4
ATOM 4248 C CA . ARG A 1 56 ? 9.791 3.403 -6.251 1.00 0.00 56 ARG A CA 4
ATOM 4249 C C . ARG A 1 56 ? 9.184 4.703 -6.771 1.00 0.00 56 ARG A C 4
ATOM 4250 O O . ARG A 1 56 ? 9.575 5.793 -6.356 1.00 0.00 56 ARG A O 4
ATOM 4271 N N . ASN A 1 57 ? 8.226 4.578 -7.684 1.00 0.00 57 ASN A N 4
ATOM 4272 C CA . ASN A 1 57 ? 7.566 5.743 -8.263 1.00 0.00 57 ASN A CA 4
ATOM 4273 C C . ASN A 1 57 ? 7.117 6.711 -7.173 1.00 0.00 57 ASN A C 4
ATOM 4274 O O . ASN A 1 57 ? 7.188 7.929 -7.340 1.00 0.00 57 ASN A O 4
ATOM 4285 N N . THR A 1 58 ? 6.655 6.162 -6.054 1.00 0.00 58 THR A N 4
ATOM 4286 C CA . THR A 1 58 ? 6.194 6.976 -4.936 1.00 0.00 58 THR A CA 4
ATOM 4287 C C . THR A 1 58 ? 7.360 7.409 -4.055 1.00 0.00 58 THR A C 4
ATOM 4288 O O . THR A 1 58 ? 7.560 8.601 -3.814 1.00 0.00 58 THR A O 4
ATOM 4299 N N . LEU A 1 59 ? 8.127 6.436 -3.576 1.00 0.00 59 LEU A N 4
ATOM 4300 C CA . LEU A 1 59 ? 9.275 6.718 -2.720 1.00 0.00 59 LEU A CA 4
ATOM 4301 C C . LEU A 1 59 ? 10.178 7.773 -3.351 1.00 0.00 59 LEU A C 4
ATOM 4302 O O . LEU A 1 59 ? 10.436 8.820 -2.756 1.00 0.00 59 LEU A O 4
ATOM 4318 N N . PHE A 1 60 ? 10.653 7.492 -4.559 1.00 0.00 60 PHE A N 4
ATOM 4319 C CA . PHE A 1 60 ? 11.527 8.417 -5.272 1.00 0.00 60 PHE A CA 4
ATOM 4320 C C . PHE A 1 60 ? 11.071 9.860 -5.070 1.00 0.00 60 PHE A C 4
ATOM 4321 O O . PHE A 1 60 ? 11.888 10.759 -4.870 1.00 0.00 60 PHE A O 4
ATOM 4338 N N . LYS A 1 61 ? 9.761 10.073 -5.125 1.00 0.00 61 LYS A N 4
ATOM 4339 C CA . LYS A 1 61 ? 9.194 11.405 -4.948 1.00 0.00 61 LYS A CA 4
ATOM 4340 C C . LYS A 1 61 ? 9.160 11.790 -3.472 1.00 0.00 61 LYS A C 4
ATOM 4341 O O . LYS A 1 61 ? 9.447 12.931 -3.113 1.00 0.00 61 LYS A O 4
ATOM 4360 N N . GLU A 1 62 ? 8.809 10.830 -2.622 1.00 0.00 62 GLU A N 4
ATOM 4361 C CA . GLU A 1 62 ? 8.740 11.070 -1.186 1.00 0.00 62 GLU A CA 4
ATOM 4362 C C . GLU A 1 62 ? 10.034 11.697 -0.675 1.00 0.00 62 GLU A C 4
ATOM 4363 O O . GLU A 1 62 ? 10.010 12.680 0.065 1.00 0.00 62 GLU A O 4
ATOM 4375 N N . ARG A 1 63 ? 11.162 11.120 -1.076 1.00 0.00 63 ARG A N 4
ATOM 4376 C CA . ARG A 1 63 ? 12.466 11.620 -0.659 1.00 0.00 63 ARG A CA 4
ATOM 4377 C C . ARG A 1 63 ? 12.776 12.956 -1.328 1.00 0.00 63 ARG A C 4
ATOM 4378 O O . ARG A 1 63 ? 13.329 13.861 -0.703 1.00 0.00 63 ARG A O 4
ATOM 4399 N N . GLN A 1 64 ? 12.416 13.072 -2.602 1.00 0.00 64 GLN A N 4
ATOM 4400 C CA . GLN A 1 64 ? 12.656 14.297 -3.356 1.00 0.00 64 GLN A CA 4
ATOM 4401 C C . GLN A 1 64 ? 12.256 15.523 -2.543 1.00 0.00 64 GLN A C 4
ATOM 4402 O O . GLN A 1 64 ? 13.077 16.403 -2.283 1.00 0.00 64 GLN A O 4
ATOM 4416 N N . SER A 1 65 ? 10.989 15.576 -2.145 1.00 0.00 65 SER A N 4
ATOM 4417 C CA . SER A 1 65 ? 10.478 16.697 -1.365 1.00 0.00 65 SER A CA 4
ATOM 4418 C C . SER A 1 65 ? 11.094 16.713 0.031 1.00 0.00 65 SER A C 4
ATOM 4419 O O . SER A 1 65 ? 11.515 17.758 0.524 1.00 0.00 65 SER A O 4
ATOM 4427 N N . GLY A 1 66 ? 11.143 15.544 0.663 1.00 0.00 66 GLY A N 4
ATOM 4428 C CA . GLY A 1 66 ? 11.709 15.444 1.996 1.00 0.00 66 GLY A CA 4
ATOM 4429 C C . GLY A 1 66 ? 13.198 15.726 2.016 1.00 0.00 66 GLY A C 4
ATOM 4430 O O . GLY A 1 66 ? 13.742 16.373 1.121 1.00 0.00 66 GLY A O 4
ATOM 4434 N N . PRO A 1 67 ? 13.883 15.234 3.059 1.00 0.00 67 PRO A N 4
ATOM 4435 C CA . PRO A 1 67 ? 15.328 15.425 3.219 1.00 0.00 67 PRO A CA 4
ATOM 4436 C C . PRO A 1 67 ? 16.133 14.636 2.192 1.00 0.00 67 PRO A C 4
ATOM 4437 O O . PRO A 1 67 ? 16.460 13.469 2.410 1.00 0.00 67 PRO A O 4
ATOM 4448 N N . SER A 1 68 ? 16.451 15.280 1.074 1.00 0.00 68 SER A N 4
ATOM 4449 C CA . SER A 1 68 ? 17.216 14.637 0.012 1.00 0.00 68 SER A CA 4
ATOM 4450 C C . SER A 1 68 ? 18.597 14.223 0.512 1.00 0.00 68 SER A C 4
ATOM 4451 O O . SER A 1 68 ? 19.544 15.008 0.474 1.00 0.00 68 SER A O 4
ATOM 4459 N N . SER A 1 69 ? 18.703 12.983 0.980 1.00 0.00 69 SER A N 4
ATOM 4460 C CA . SER A 1 69 ? 19.966 12.464 1.492 1.00 0.00 69 SER A CA 4
ATOM 4461 C C . SER A 1 69 ? 20.521 13.369 2.587 1.00 0.00 69 SER A C 4
ATOM 4462 O O . SER A 1 69 ? 21.714 13.671 2.613 1.00 0.00 69 SER A O 4
ATOM 4470 N N . GLY A 1 70 ? 19.646 13.800 3.491 1.00 0.00 70 GLY A N 4
ATOM 4471 C CA . GLY A 1 70 ? 20.066 14.666 4.577 1.00 0.00 70 GLY A CA 4
ATOM 4472 C C . GLY A 1 70 ? 20.079 13.954 5.915 1.00 0.00 70 GLY A C 4
ATOM 4473 O O . GLY A 1 70 ? 19.029 13.576 6.434 1.00 0.00 70 GLY A O 4
ATOM 4477 N N . GLY A 1 1 ? 2.583 -19.465 -22.147 1.00 0.00 1 GLY A N 5
ATOM 4478 C CA . GLY A 1 1 ? 1.878 -19.063 -20.943 1.00 0.00 1 GLY A CA 5
ATOM 4479 C C . GLY A 1 1 ? 1.535 -17.587 -20.938 1.00 0.00 1 GLY A C 5
ATOM 4480 O O . GLY A 1 1 ? 1.061 -17.049 -21.939 1.00 0.00 1 GLY A O 5
ATOM 4484 N N . SER A 1 2 ? 1.771 -16.930 -19.808 1.00 0.00 2 SER A N 5
ATOM 4485 C CA . SER A 1 2 ? 1.478 -15.507 -19.674 1.00 0.00 2 SER A CA 5
ATOM 4486 C C . SER A 1 2 ? 1.756 -14.771 -20.981 1.00 0.00 2 SER A C 5
ATOM 4487 O O . SER A 1 2 ? 0.896 -14.060 -21.501 1.00 0.00 2 SER A O 5
ATOM 4495 N N . SER A 1 3 ? 2.964 -14.946 -21.507 1.00 0.00 3 SER A N 5
ATOM 4496 C CA . SER A 1 3 ? 3.358 -14.296 -22.751 1.00 0.00 3 SER A CA 5
ATOM 4497 C C . SER A 1 3 ? 2.600 -14.886 -23.937 1.00 0.00 3 SER A C 5
ATOM 4498 O O . SER A 1 3 ? 2.925 -15.971 -24.418 1.00 0.00 3 SER A O 5
ATOM 4506 N N . GLY A 1 4 ? 1.586 -14.163 -24.403 1.00 0.00 4 GLY A N 5
ATOM 4507 C CA . GLY A 1 4 ? 0.797 -14.631 -25.527 1.00 0.00 4 GLY A CA 5
ATOM 4508 C C . GLY A 1 4 ? 1.021 -13.802 -26.777 1.00 0.00 4 GLY A C 5
ATOM 4509 O O . GLY A 1 4 ? 2.021 -13.093 -26.888 1.00 0.00 4 GLY A O 5
ATOM 4513 N N . SER A 1 5 ? 0.090 -13.893 -27.720 1.00 0.00 5 SER A N 5
ATOM 4514 C CA . SER A 1 5 ? 0.193 -13.151 -28.971 1.00 0.00 5 SER A CA 5
ATOM 4515 C C . SER A 1 5 ? 0.432 -11.668 -28.704 1.00 0.00 5 SER A C 5
ATOM 4516 O O . SER A 1 5 ? -0.359 -11.012 -28.027 1.00 0.00 5 SER A O 5
ATOM 4524 N N . SER A 1 6 ? 1.530 -11.145 -29.242 1.00 0.00 6 SER A N 5
ATOM 4525 C CA . SER A 1 6 ? 1.877 -9.741 -29.059 1.00 0.00 6 SER A CA 5
ATOM 4526 C C . SER A 1 6 ? 0.861 -8.836 -29.750 1.00 0.00 6 SER A C 5
ATOM 4527 O O . SER A 1 6 ? 0.618 -8.960 -30.950 1.00 0.00 6 SER A O 5
ATOM 4535 N N . GLY A 1 7 ? 0.271 -7.925 -28.983 1.00 0.00 7 GLY A N 5
ATOM 4536 C CA . GLY A 1 7 ? -0.711 -7.012 -29.538 1.00 0.00 7 GLY A CA 5
ATOM 4537 C C . GLY A 1 7 ? -1.501 -6.288 -28.465 1.00 0.00 7 GLY A C 5
ATOM 4538 O O . GLY A 1 7 ? -1.072 -5.251 -27.960 1.00 0.00 7 GLY A O 5
ATOM 4542 N N . LYS A 1 8 ? -2.661 -6.835 -28.117 1.00 0.00 8 LYS A N 5
ATOM 4543 C CA . LYS A 1 8 ? -3.515 -6.235 -27.098 1.00 0.00 8 LYS A CA 5
ATOM 4544 C C . LYS A 1 8 ? -2.689 -5.766 -25.905 1.00 0.00 8 LYS A C 5
ATOM 4545 O O . LYS A 1 8 ? -1.553 -6.201 -25.714 1.00 0.00 8 LYS A O 5
ATOM 4564 N N . ARG A 1 9 ? -3.268 -4.877 -25.103 1.00 0.00 9 ARG A N 5
ATOM 4565 C CA . ARG A 1 9 ? -2.585 -4.350 -23.928 1.00 0.00 9 ARG A CA 5
ATOM 4566 C C . ARG A 1 9 ? -3.247 -4.846 -22.646 1.00 0.00 9 ARG A C 5
ATOM 4567 O O . ARG A 1 9 ? -4.442 -5.138 -22.608 1.00 0.00 9 ARG A O 5
ATOM 4588 N N . PRO A 1 10 ? -2.453 -4.946 -21.570 1.00 0.00 10 PRO A N 5
ATOM 4589 C CA . PRO A 1 10 ? -2.940 -5.407 -20.267 1.00 0.00 10 PRO A CA 5
ATOM 4590 C C . PRO A 1 10 ? -3.873 -4.398 -19.606 1.00 0.00 10 PRO A C 5
ATOM 4591 O O . PRO A 1 10 ? -4.782 -4.772 -18.866 1.00 0.00 10 PRO A O 5
ATOM 4602 N N . ARG A 1 11 ? -3.642 -3.118 -19.880 1.00 0.00 11 ARG A N 5
ATOM 4603 C CA . ARG A 1 11 ? -4.462 -2.055 -19.311 1.00 0.00 11 ARG A CA 5
ATOM 4604 C C . ARG A 1 11 ? -4.710 -2.296 -17.825 1.00 0.00 11 ARG A C 5
ATOM 4605 O O . ARG A 1 11 ? -5.826 -2.121 -17.334 1.00 0.00 11 ARG A O 5
ATOM 4626 N N . THR A 1 12 ? -3.663 -2.700 -17.113 1.00 0.00 12 THR A N 5
ATOM 4627 C CA . THR A 1 12 ? -3.767 -2.967 -15.684 1.00 0.00 12 THR A CA 5
ATOM 4628 C C . THR A 1 12 ? -3.940 -1.675 -14.894 1.00 0.00 12 THR A C 5
ATOM 4629 O O . THR A 1 12 ? -3.514 -0.606 -15.333 1.00 0.00 12 THR A O 5
ATOM 4640 N N . ARG A 1 13 ? -4.565 -1.779 -13.726 1.00 0.00 13 ARG A N 5
ATOM 4641 C CA . ARG A 1 13 ? -4.794 -0.618 -12.875 1.00 0.00 13 ARG A CA 5
ATOM 4642 C C . ARG A 1 13 ? -5.043 -1.042 -11.431 1.00 0.00 13 ARG A C 5
ATOM 4643 O O . ARG A 1 13 ? -5.928 -1.852 -11.156 1.00 0.00 13 ARG A O 5
ATOM 4664 N N . ILE A 1 14 ? -4.256 -0.490 -10.514 1.00 0.00 14 ILE A N 5
ATOM 4665 C CA . ILE A 1 14 ? -4.391 -0.811 -9.098 1.00 0.00 14 ILE A CA 5
ATOM 4666 C C . ILE A 1 14 ? -5.591 -0.098 -8.485 1.00 0.00 14 ILE A C 5
ATOM 4667 O O . ILE A 1 14 ? -5.914 1.031 -8.857 1.00 0.00 14 ILE A O 5
ATOM 4683 N N . THR A 1 15 ? -6.250 -0.763 -7.541 1.00 0.00 15 THR A N 5
ATOM 4684 C CA . THR A 1 15 ? -7.414 -0.193 -6.875 1.00 0.00 15 THR A CA 5
ATOM 4685 C C . THR A 1 15 ? -7.086 0.204 -5.440 1.00 0.00 15 THR A C 5
ATOM 4686 O O . THR A 1 15 ? -6.031 -0.149 -4.913 1.00 0.00 15 THR A O 5
ATOM 4697 N N . ASP A 1 16 ? -7.997 0.940 -4.812 1.00 0.00 16 ASP A N 5
ATOM 4698 C CA . ASP A 1 16 ? -7.806 1.384 -3.436 1.00 0.00 16 ASP A CA 5
ATOM 4699 C C . ASP A 1 16 ? -7.652 0.192 -2.497 1.00 0.00 16 ASP A C 5
ATOM 4700 O O . ASP A 1 16 ? -6.962 0.275 -1.481 1.00 0.00 16 ASP A O 5
ATOM 4709 N N . ASP A 1 17 ? -8.299 -0.915 -2.843 1.00 0.00 17 ASP A N 5
ATOM 4710 C CA . ASP A 1 17 ? -8.235 -2.125 -2.031 1.00 0.00 17 ASP A CA 5
ATOM 4711 C C . ASP A 1 17 ? -6.864 -2.784 -2.147 1.00 0.00 17 ASP A C 5
ATOM 4712 O O . ASP A 1 17 ? -6.432 -3.500 -1.244 1.00 0.00 17 ASP A O 5
ATOM 4721 N N . GLN A 1 18 ? -6.186 -2.537 -3.263 1.00 0.00 18 GLN A N 5
ATOM 4722 C CA . GLN A 1 18 ? -4.865 -3.108 -3.497 1.00 0.00 18 GLN A CA 5
ATOM 4723 C C . GLN A 1 18 ? -3.769 -2.134 -3.079 1.00 0.00 18 GLN A C 5
ATOM 4724 O O . GLN A 1 18 ? -2.687 -2.544 -2.656 1.00 0.00 18 GLN A O 5
ATOM 4738 N N . LEU A 1 19 ? -4.055 -0.842 -3.200 1.00 0.00 19 LEU A N 5
ATOM 4739 C CA . LEU A 1 19 ? -3.093 0.192 -2.835 1.00 0.00 19 LEU A CA 5
ATOM 4740 C C . LEU A 1 19 ? -2.962 0.303 -1.319 1.00 0.00 19 LEU A C 5
ATOM 4741 O O . LEU A 1 19 ? -1.854 0.352 -0.784 1.00 0.00 19 LEU A O 5
ATOM 4757 N N . ARG A 1 20 ? -4.100 0.340 -0.633 1.00 0.00 20 ARG A N 5
ATOM 4758 C CA . ARG A 1 20 ? -4.112 0.445 0.821 1.00 0.00 20 ARG A CA 5
ATOM 4759 C C . ARG A 1 20 ? -3.181 -0.589 1.448 1.00 0.00 20 ARG A C 5
ATOM 4760 O O . ARG A 1 20 ? -2.523 -0.319 2.453 1.00 0.00 20 ARG A O 5
ATOM 4781 N N . VAL A 1 21 ? -3.132 -1.774 0.849 1.00 0.00 21 VAL A N 5
ATOM 4782 C CA . VAL A 1 21 ? -2.282 -2.849 1.348 1.00 0.00 21 VAL A CA 5
ATOM 4783 C C . VAL A 1 21 ? -0.807 -2.472 1.252 1.00 0.00 21 VAL A C 5
ATOM 4784 O O . VAL A 1 21 ? -0.021 -2.765 2.153 1.00 0.00 21 VAL A O 5
ATOM 4797 N N . LEU A 1 22 ? -0.439 -1.820 0.155 1.00 0.00 22 LEU A N 5
ATOM 4798 C CA . LEU A 1 22 ? 0.942 -1.402 -0.059 1.00 0.00 22 LEU A CA 5
ATOM 4799 C C . LEU A 1 22 ? 1.299 -0.222 0.839 1.00 0.00 22 LEU A C 5
ATOM 4800 O O . LEU A 1 22 ? 2.397 -0.161 1.394 1.00 0.00 22 LEU A O 5
ATOM 4816 N N . ARG A 1 23 ? 0.365 0.712 0.980 1.00 0.00 23 ARG A N 5
ATOM 4817 C CA . ARG A 1 23 ? 0.581 1.890 1.812 1.00 0.00 23 ARG A CA 5
ATOM 4818 C C . ARG A 1 23 ? 0.856 1.490 3.258 1.00 0.00 23 ARG A C 5
ATOM 4819 O O . ARG A 1 23 ? 1.771 2.014 3.893 1.00 0.00 23 ARG A O 5
ATOM 4840 N N . GLN A 1 24 ? 0.057 0.560 3.772 1.00 0.00 24 GLN A N 5
ATOM 4841 C CA . GLN A 1 24 ? 0.214 0.092 5.144 1.00 0.00 24 GLN A CA 5
ATOM 4842 C C . GLN A 1 24 ? 1.663 -0.293 5.425 1.00 0.00 24 GLN A C 5
ATOM 4843 O O . GLN A 1 24 ? 2.236 0.105 6.440 1.00 0.00 24 GLN A O 5
ATOM 4857 N N . TYR A 1 25 ? 2.249 -1.069 4.521 1.00 0.00 25 TYR A N 5
ATOM 4858 C CA . TYR A 1 25 ? 3.631 -1.511 4.673 1.00 0.00 25 TYR A CA 5
ATOM 4859 C C . TYR A 1 25 ? 4.599 -0.349 4.471 1.00 0.00 25 TYR A C 5
ATOM 4860 O O . TYR A 1 25 ? 5.668 -0.304 5.080 1.00 0.00 25 TYR A O 5
ATOM 4878 N N . PHE A 1 26 ? 4.216 0.589 3.611 1.00 0.00 26 PHE A N 5
ATOM 4879 C CA . PHE A 1 26 ? 5.049 1.751 3.327 1.00 0.00 26 PHE A CA 5
ATOM 4880 C C . PHE A 1 26 ? 5.436 2.472 4.615 1.00 0.00 26 PHE A C 5
ATOM 4881 O O . PHE A 1 26 ? 6.599 2.819 4.820 1.00 0.00 26 PHE A O 5
ATOM 4898 N N . ASP A 1 27 ? 4.452 2.693 5.480 1.00 0.00 27 ASP A N 5
ATOM 4899 C CA . ASP A 1 27 ? 4.687 3.372 6.749 1.00 0.00 27 ASP A CA 5
ATOM 4900 C C . ASP A 1 27 ? 5.632 2.562 7.631 1.00 0.00 27 ASP A C 5
ATOM 4901 O O . ASP A 1 27 ? 6.632 3.081 8.126 1.00 0.00 27 ASP A O 5
ATOM 4910 N N . ILE A 1 28 ? 5.307 1.288 7.823 1.00 0.00 28 ILE A N 5
ATOM 4911 C CA . ILE A 1 28 ? 6.127 0.407 8.646 1.00 0.00 28 ILE A CA 5
ATOM 4912 C C . ILE A 1 28 ? 7.569 0.377 8.151 1.00 0.00 28 ILE A C 5
ATOM 4913 O O . ILE A 1 28 ? 8.499 0.177 8.931 1.00 0.00 28 ILE A O 5
ATOM 4929 N N . ASN A 1 29 ? 7.746 0.580 6.849 1.00 0.00 29 ASN A N 5
ATOM 4930 C CA . ASN A 1 29 ? 9.076 0.577 6.250 1.00 0.00 29 ASN A CA 5
ATOM 4931 C C . ASN A 1 29 ? 9.052 1.229 4.871 1.00 0.00 29 ASN A C 5
ATOM 4932 O O . ASN A 1 29 ? 8.152 0.979 4.070 1.00 0.00 29 ASN A O 5
ATOM 4943 N N . ASN A 1 30 ? 10.048 2.067 4.600 1.00 0.00 30 ASN A N 5
ATOM 4944 C CA . ASN A 1 30 ? 10.141 2.755 3.318 1.00 0.00 30 ASN A CA 5
ATOM 4945 C C . ASN A 1 30 ? 9.854 1.798 2.165 1.00 0.00 30 ASN A C 5
ATOM 4946 O O . ASN A 1 30 ? 8.814 1.890 1.513 1.00 0.00 30 ASN A O 5
ATOM 4957 N N . SER A 1 31 ? 10.783 0.879 1.920 1.00 0.00 31 SER A N 5
ATOM 4958 C CA . SER A 1 31 ? 10.632 -0.093 0.844 1.00 0.00 31 SER A CA 5
ATOM 4959 C C . SER A 1 31 ? 10.484 -1.504 1.404 1.00 0.00 31 SER A C 5
ATOM 4960 O O . SER A 1 31 ? 11.113 -1.876 2.394 1.00 0.00 31 SER A O 5
ATOM 4968 N N . PRO A 1 32 ? 9.631 -2.311 0.755 1.00 0.00 32 PRO A N 5
ATOM 4969 C CA . PRO A 1 32 ? 9.380 -3.695 1.169 1.00 0.00 32 PRO A CA 5
ATOM 4970 C C . PRO A 1 32 ? 10.580 -4.601 0.920 1.00 0.00 32 PRO A C 5
ATOM 4971 O O . PRO A 1 32 ? 11.512 -4.231 0.206 1.00 0.00 32 PRO A O 5
ATOM 4982 N N . SER A 1 33 ? 10.551 -5.790 1.514 1.00 0.00 33 SER A N 5
ATOM 4983 C CA . SER A 1 33 ? 11.639 -6.749 1.359 1.00 0.00 33 SER A CA 5
ATOM 4984 C C . SER A 1 33 ? 11.175 -7.976 0.580 1.00 0.00 33 SER A C 5
ATOM 4985 O O . SER A 1 33 ? 9.990 -8.308 0.574 1.00 0.00 33 SER A O 5
ATOM 4993 N N . GLU A 1 34 ? 12.119 -8.645 -0.075 1.00 0.00 34 GLU A N 5
ATOM 4994 C CA . GLU A 1 34 ? 11.807 -9.835 -0.858 1.00 0.00 34 GLU A CA 5
ATOM 4995 C C . GLU A 1 34 ? 10.703 -10.651 -0.191 1.00 0.00 34 GLU A C 5
ATOM 4996 O O . GLU A 1 34 ? 9.903 -11.298 -0.865 1.00 0.00 34 GLU A O 5
ATOM 5008 N N . GLU A 1 35 ? 10.668 -10.614 1.138 1.00 0.00 35 GLU A N 5
ATOM 5009 C CA . GLU A 1 35 ? 9.663 -11.351 1.895 1.00 0.00 35 GLU A CA 5
ATOM 5010 C C . GLU A 1 35 ? 8.308 -10.653 1.823 1.00 0.00 35 GLU A C 5
ATOM 5011 O O . GLU A 1 35 ? 7.282 -11.291 1.585 1.00 0.00 35 GLU A O 5
ATOM 5023 N N . GLN A 1 36 ? 8.312 -9.341 2.031 1.00 0.00 36 GLN A N 5
ATOM 5024 C CA . GLN A 1 36 ? 7.083 -8.557 1.991 1.00 0.00 36 GLN A CA 5
ATOM 5025 C C . GLN A 1 36 ? 6.533 -8.480 0.570 1.00 0.00 36 GLN A C 5
ATOM 5026 O O . GLN A 1 36 ? 5.346 -8.717 0.341 1.00 0.00 36 GLN A O 5
ATOM 5040 N N . ILE A 1 37 ? 7.402 -8.148 -0.379 1.00 0.00 37 ILE A N 5
ATOM 5041 C CA . ILE A 1 37 ? 7.002 -8.041 -1.776 1.00 0.00 37 ILE A CA 5
ATOM 5042 C C . ILE A 1 37 ? 6.271 -9.298 -2.237 1.00 0.00 37 ILE A C 5
ATOM 5043 O O . ILE A 1 37 ? 5.460 -9.254 -3.162 1.00 0.00 37 ILE A O 5
ATOM 5059 N N . LYS A 1 38 ? 6.563 -10.418 -1.584 1.00 0.00 38 LYS A N 5
ATOM 5060 C CA . LYS A 1 38 ? 5.932 -11.688 -1.923 1.00 0.00 38 LYS A CA 5
ATOM 5061 C C . LYS A 1 38 ? 4.592 -11.838 -1.209 1.00 0.00 38 LYS A C 5
ATOM 5062 O O . LYS A 1 38 ? 3.570 -12.108 -1.838 1.00 0.00 38 LYS A O 5
ATOM 5081 N N . GLU A 1 39 ? 4.606 -11.659 0.109 1.00 0.00 39 GLU A N 5
ATOM 5082 C CA . GLU A 1 39 ? 3.391 -11.774 0.907 1.00 0.00 39 GLU A CA 5
ATOM 5083 C C . GLU A 1 39 ? 2.300 -10.849 0.375 1.00 0.00 39 GLU A C 5
ATOM 5084 O O . GLU A 1 39 ? 1.117 -11.185 0.405 1.00 0.00 39 GLU A O 5
ATOM 5096 N N . MET A 1 40 ? 2.709 -9.681 -0.112 1.00 0.00 40 MET A N 5
ATOM 5097 C CA . MET A 1 40 ? 1.767 -8.707 -0.652 1.00 0.00 40 MET A CA 5
ATOM 5098 C C . MET A 1 40 ? 1.291 -9.122 -2.040 1.00 0.00 40 MET A C 5
ATOM 5099 O O . MET A 1 40 ? 0.092 -9.133 -2.318 1.00 0.00 40 MET A O 5
ATOM 5113 N N . ALA A 1 41 ? 2.238 -9.463 -2.908 1.00 0.00 41 ALA A N 5
ATOM 5114 C CA . ALA A 1 41 ? 1.915 -9.881 -4.267 1.00 0.00 41 ALA A CA 5
ATOM 5115 C C . ALA A 1 41 ? 0.748 -10.863 -4.276 1.00 0.00 41 ALA A C 5
ATOM 5116 O O . ALA A 1 41 ? 0.007 -10.951 -5.255 1.00 0.00 41 ALA A O 5
ATOM 5123 N N . ASP A 1 42 ? 0.593 -11.600 -3.182 1.00 0.00 42 ASP A N 5
ATOM 5124 C CA . ASP A 1 42 ? -0.484 -12.576 -3.064 1.00 0.00 42 ASP A CA 5
ATOM 5125 C C . ASP A 1 42 ? -1.700 -11.964 -2.375 1.00 0.00 42 ASP A C 5
ATOM 5126 O O . ASP A 1 42 ? -2.830 -12.112 -2.839 1.00 0.00 42 ASP A O 5
ATOM 5135 N N . LYS A 1 43 ? -1.459 -11.276 -1.264 1.00 0.00 43 LYS A N 5
ATOM 5136 C CA . LYS A 1 43 ? -2.533 -10.641 -0.509 1.00 0.00 43 LYS A CA 5
ATOM 5137 C C . LYS A 1 43 ? -3.381 -9.752 -1.413 1.00 0.00 43 LYS A C 5
ATOM 5138 O O . LYS A 1 43 ? -4.585 -9.605 -1.203 1.00 0.00 43 LYS A O 5
ATOM 5157 N N . SER A 1 44 ? -2.745 -9.162 -2.420 1.00 0.00 44 SER A N 5
ATOM 5158 C CA . SER A 1 44 ? -3.441 -8.285 -3.355 1.00 0.00 44 SER A CA 5
ATOM 5159 C C . SER A 1 44 ? -3.604 -8.960 -4.714 1.00 0.00 44 SER A C 5
ATOM 5160 O O . SER A 1 44 ? -4.628 -8.804 -5.378 1.00 0.00 44 SER A O 5
ATOM 5168 N N . GLY A 1 45 ? -2.585 -9.711 -5.121 1.00 0.00 45 GLY A N 5
ATOM 5169 C CA . GLY A 1 45 ? -2.634 -10.398 -6.398 1.00 0.00 45 GLY A CA 5
ATOM 5170 C C . GLY A 1 45 ? -1.731 -9.760 -7.435 1.00 0.00 45 GLY A C 5
ATOM 5171 O O . GLY A 1 45 ? -1.635 -10.240 -8.565 1.00 0.00 45 GLY A O 5
ATOM 5175 N N . LEU A 1 46 ? -1.069 -8.673 -7.052 1.00 0.00 46 LEU A N 5
ATOM 5176 C CA . LEU A 1 46 ? -0.171 -7.966 -7.958 1.00 0.00 46 LEU A CA 5
ATOM 5177 C C . LEU A 1 46 ? 1.199 -8.636 -7.998 1.00 0.00 46 LEU A C 5
ATOM 5178 O O . LEU A 1 46 ? 1.659 -9.223 -7.018 1.00 0.00 46 LEU A O 5
ATOM 5194 N N . PRO A 1 47 ? 1.869 -8.544 -9.156 1.00 0.00 47 PRO A N 5
ATOM 5195 C CA . PRO A 1 47 ? 3.198 -9.132 -9.351 1.00 0.00 47 PRO A CA 5
ATOM 5196 C C . PRO A 1 47 ? 4.277 -8.404 -8.556 1.00 0.00 47 PRO A C 5
ATOM 5197 O O . PRO A 1 47 ? 4.018 -7.365 -7.949 1.00 0.00 47 PRO A O 5
ATOM 5208 N N . GLN A 1 48 ? 5.486 -8.956 -8.564 1.00 0.00 48 GLN A N 5
ATOM 5209 C CA . GLN A 1 48 ? 6.603 -8.358 -7.843 1.00 0.00 48 GLN A CA 5
ATOM 5210 C C . GLN A 1 48 ? 7.142 -7.141 -8.588 1.00 0.00 48 GLN A C 5
ATOM 5211 O O . GLN A 1 48 ? 7.711 -6.231 -7.984 1.00 0.00 48 GLN A O 5
ATOM 5225 N N . LYS A 1 49 ? 6.961 -7.131 -9.904 1.00 0.00 49 LYS A N 5
ATOM 5226 C CA . LYS A 1 49 ? 7.428 -6.026 -10.733 1.00 0.00 49 LYS A CA 5
ATOM 5227 C C . LYS A 1 49 ? 6.543 -4.797 -10.550 1.00 0.00 49 LYS A C 5
ATOM 5228 O O . LYS A 1 49 ? 7.034 -3.670 -10.488 1.00 0.00 49 LYS A O 5
ATOM 5247 N N . VAL A 1 50 ? 5.236 -5.022 -10.464 1.00 0.00 50 VAL A N 5
ATOM 5248 C CA . VAL A 1 50 ? 4.283 -3.933 -10.286 1.00 0.00 50 VAL A CA 5
ATOM 5249 C C . VAL A 1 50 ? 4.442 -3.282 -8.917 1.00 0.00 50 VAL A C 5
ATOM 5250 O O . VAL A 1 50 ? 4.467 -2.056 -8.800 1.00 0.00 50 VAL A O 5
ATOM 5263 N N . ILE A 1 51 ? 4.550 -4.110 -7.883 1.00 0.00 51 ILE A N 5
ATOM 5264 C CA . ILE A 1 51 ? 4.708 -3.615 -6.522 1.00 0.00 51 ILE A CA 5
ATOM 5265 C C . ILE A 1 51 ? 6.039 -2.891 -6.351 1.00 0.00 51 ILE A C 5
ATOM 5266 O O . ILE A 1 51 ? 6.078 -1.723 -5.962 1.00 0.00 51 ILE A O 5
ATOM 5282 N N . LYS A 1 52 ? 7.129 -3.591 -6.647 1.00 0.00 52 LYS A N 5
ATOM 5283 C CA . LYS A 1 52 ? 8.464 -3.015 -6.530 1.00 0.00 52 LYS A CA 5
ATOM 5284 C C . LYS A 1 52 ? 8.512 -1.622 -7.150 1.00 0.00 52 LYS A C 5
ATOM 5285 O O . LYS A 1 52 ? 8.999 -0.674 -6.534 1.00 0.00 52 LYS A O 5
ATOM 5304 N N . HIS A 1 53 ? 8.002 -1.506 -8.372 1.00 0.00 53 HIS A N 5
ATOM 5305 C CA . HIS A 1 53 ? 7.985 -0.228 -9.075 1.00 0.00 53 HIS A CA 5
ATOM 5306 C C . HIS A 1 53 ? 7.165 0.804 -8.307 1.00 0.00 53 HIS A C 5
ATOM 5307 O O . HIS A 1 53 ? 7.692 1.826 -7.867 1.00 0.00 53 HIS A O 5
ATOM 5322 N N . TRP A 1 54 ? 5.875 0.529 -8.150 1.00 0.00 54 TRP A N 5
ATOM 5323 C CA . TRP A 1 54 ? 4.983 1.435 -7.435 1.00 0.00 54 TRP A CA 5
ATOM 5324 C C . TRP A 1 54 ? 5.688 2.061 -6.237 1.00 0.00 54 TRP A C 5
ATOM 5325 O O . TRP A 1 54 ? 5.640 3.276 -6.041 1.00 0.00 54 TRP A O 5
ATOM 5346 N N . PHE A 1 55 ? 6.344 1.225 -5.438 1.00 0.00 55 PHE A N 5
ATOM 5347 C CA . PHE A 1 55 ? 7.059 1.698 -4.259 1.00 0.00 55 PHE A CA 5
ATOM 5348 C C . PHE A 1 55 ? 8.164 2.676 -4.648 1.00 0.00 55 PHE A C 5
ATOM 5349 O O . PHE A 1 55 ? 8.370 3.692 -3.984 1.00 0.00 55 PHE A O 5
ATOM 5366 N N . ARG A 1 56 ? 8.872 2.360 -5.728 1.00 0.00 56 ARG A N 5
ATOM 5367 C CA . ARG A 1 56 ? 9.957 3.209 -6.205 1.00 0.00 56 ARG A CA 5
ATOM 5368 C C . ARG A 1 56 ? 9.416 4.527 -6.752 1.00 0.00 56 ARG A C 5
ATOM 5369 O O . ARG A 1 56 ? 9.824 5.604 -6.321 1.00 0.00 56 ARG A O 5
ATOM 5390 N N . ASN A 1 57 ? 8.495 4.431 -7.706 1.00 0.00 57 ASN A N 5
ATOM 5391 C CA . ASN A 1 57 ? 7.899 5.615 -8.314 1.00 0.00 57 ASN A CA 5
ATOM 5392 C C . ASN A 1 57 ? 7.417 6.592 -7.245 1.00 0.00 57 ASN A C 5
ATOM 5393 O O . ASN A 1 57 ? 7.711 7.786 -7.301 1.00 0.00 57 ASN A O 5
ATOM 5404 N N . THR A 1 58 ? 6.675 6.075 -6.271 1.00 0.00 58 THR A N 5
ATOM 5405 C CA . THR A 1 58 ? 6.152 6.900 -5.189 1.00 0.00 58 THR A CA 5
ATOM 5406 C C . THR A 1 58 ? 7.267 7.355 -4.256 1.00 0.00 58 THR A C 5
ATOM 5407 O O . THR A 1 58 ? 7.491 8.553 -4.077 1.00 0.00 58 THR A O 5
ATOM 5418 N N . LEU A 1 59 ? 7.966 6.393 -3.663 1.00 0.00 59 LEU A N 5
ATOM 5419 C CA . LEU A 1 59 ? 9.061 6.695 -2.748 1.00 0.00 59 LEU A CA 5
ATOM 5420 C C . LEU A 1 59 ? 9.988 7.752 -3.338 1.00 0.00 59 LEU A C 5
ATOM 5421 O O . LEU A 1 59 ? 10.173 8.824 -2.761 1.00 0.00 59 LEU A O 5
ATOM 5437 N N . PHE A 1 60 ? 10.568 7.444 -4.494 1.00 0.00 60 PHE A N 5
ATOM 5438 C CA . PHE A 1 60 ? 11.476 8.368 -5.164 1.00 0.00 60 PHE A CA 5
ATOM 5439 C C . PHE A 1 60 ? 10.917 9.788 -5.147 1.00 0.00 60 PHE A C 5
ATOM 5440 O O . PHE A 1 60 ? 11.659 10.757 -4.985 1.00 0.00 60 PHE A O 5
ATOM 5457 N N . LYS A 1 61 ? 9.604 9.903 -5.316 1.00 0.00 61 LYS A N 5
ATOM 5458 C CA . LYS A 1 61 ? 8.944 11.203 -5.319 1.00 0.00 61 LYS A CA 5
ATOM 5459 C C . LYS A 1 61 ? 9.001 11.846 -3.937 1.00 0.00 61 LYS A C 5
ATOM 5460 O O . LYS A 1 61 ? 9.113 13.065 -3.815 1.00 0.00 61 LYS A O 5
ATOM 5479 N N . GLU A 1 62 ? 8.925 11.018 -2.900 1.00 0.00 62 GLU A N 5
ATOM 5480 C CA . GLU A 1 62 ? 8.970 11.507 -1.528 1.00 0.00 62 GLU A CA 5
ATOM 5481 C C . GLU A 1 62 ? 10.387 11.919 -1.142 1.00 0.00 62 GLU A C 5
ATOM 5482 O O . GLU A 1 62 ? 10.588 12.908 -0.436 1.00 0.00 62 GLU A O 5
ATOM 5494 N N . ARG A 1 63 ? 11.368 11.155 -1.611 1.00 0.00 63 ARG A N 5
ATOM 5495 C CA . ARG A 1 63 ? 12.767 11.438 -1.315 1.00 0.00 63 ARG A CA 5
ATOM 5496 C C . ARG A 1 63 ? 13.194 12.767 -1.931 1.00 0.00 63 ARG A C 5
ATOM 5497 O O . ARG A 1 63 ? 13.977 13.512 -1.341 1.00 0.00 63 ARG A O 5
ATOM 5518 N N . GLN A 1 64 ? 12.676 13.056 -3.120 1.00 0.00 64 GLN A N 5
ATOM 5519 C CA . GLN A 1 64 ? 13.005 14.294 -3.816 1.00 0.00 64 GLN A CA 5
ATOM 5520 C C . GLN A 1 64 ? 12.137 15.446 -3.320 1.00 0.00 64 GLN A C 5
ATOM 5521 O O . GLN A 1 64 ? 12.610 16.571 -3.166 1.00 0.00 64 GLN A O 5
ATOM 5535 N N . SER A 1 65 ? 10.863 15.155 -3.072 1.00 0.00 65 SER A N 5
ATOM 5536 C CA . SER A 1 65 ? 9.927 16.168 -2.597 1.00 0.00 65 SER A CA 5
ATOM 5537 C C . SER A 1 65 ? 10.612 17.131 -1.632 1.00 0.00 65 SER A C 5
ATOM 5538 O O . SER A 1 65 ? 11.234 16.713 -0.657 1.00 0.00 65 SER A O 5
ATOM 5546 N N . GLY A 1 66 ? 10.493 18.425 -1.914 1.00 0.00 66 GLY A N 5
ATOM 5547 C CA . GLY A 1 66 ? 11.105 19.429 -1.063 1.00 0.00 66 GLY A CA 5
ATOM 5548 C C . GLY A 1 66 ? 12.036 20.348 -1.828 1.00 0.00 66 GLY A C 5
ATOM 5549 O O . GLY A 1 66 ? 12.456 20.050 -2.947 1.00 0.00 66 GLY A O 5
ATOM 5553 N N . PRO A 1 67 ? 12.373 21.495 -1.221 1.00 0.00 67 PRO A N 5
ATOM 5554 C CA . PRO A 1 67 ? 13.263 22.484 -1.835 1.00 0.00 67 PRO A CA 5
ATOM 5555 C C . PRO A 1 67 ? 14.704 21.993 -1.920 1.00 0.00 67 PRO A C 5
ATOM 5556 O O . PRO A 1 67 ? 15.584 22.702 -2.408 1.00 0.00 67 PRO A O 5
ATOM 5567 N N . SER A 1 68 ? 14.939 20.775 -1.443 1.00 0.00 68 SER A N 5
ATOM 5568 C CA . SER A 1 68 ? 16.274 20.190 -1.463 1.00 0.00 68 SER A CA 5
ATOM 5569 C C . SER A 1 68 ? 16.657 19.757 -2.875 1.00 0.00 68 SER A C 5
ATOM 5570 O O . SER A 1 68 ? 15.959 18.961 -3.503 1.00 0.00 68 SER A O 5
ATOM 5578 N N . SER A 1 69 ? 17.771 20.288 -3.368 1.00 0.00 69 SER A N 5
ATOM 5579 C CA . SER A 1 69 ? 18.246 19.961 -4.708 1.00 0.00 69 SER A CA 5
ATOM 5580 C C . SER A 1 69 ? 18.184 18.457 -4.953 1.00 0.00 69 SER A C 5
ATOM 5581 O O . SER A 1 69 ? 17.599 18.000 -5.934 1.00 0.00 69 SER A O 5
ATOM 5589 N N . GLY A 1 70 ? 18.793 17.691 -4.053 1.00 0.00 70 GLY A N 5
ATOM 5590 C CA . GLY A 1 70 ? 18.796 16.246 -4.189 1.00 0.00 70 GLY A CA 5
ATOM 5591 C C . GLY A 1 70 ? 19.541 15.559 -3.062 1.00 0.00 70 GLY A C 5
ATOM 5592 O O . GLY A 1 70 ? 20.433 14.746 -3.303 1.00 0.00 70 GLY A O 5
ATOM 5596 N N . GLY A 1 1 ? -23.410 17.003 -16.420 1.00 0.00 1 GLY A N 6
ATOM 5597 C CA . GLY A 1 1 ? -22.835 15.909 -17.181 1.00 0.00 1 GLY A CA 6
ATOM 5598 C C . GLY A 1 1 ? -21.442 15.544 -16.708 1.00 0.00 1 GLY A C 6
ATOM 5599 O O . GLY A 1 1 ? -20.527 16.365 -16.757 1.00 0.00 1 GLY A O 6
ATOM 5603 N N . SER A 1 2 ? -21.281 14.308 -16.246 1.00 0.00 2 SER A N 6
ATOM 5604 C CA . SER A 1 2 ? -19.990 13.837 -15.757 1.00 0.00 2 SER A CA 6
ATOM 5605 C C . SER A 1 2 ? -19.088 13.422 -16.915 1.00 0.00 2 SER A C 6
ATOM 5606 O O . SER A 1 2 ? -19.546 12.824 -17.889 1.00 0.00 2 SER A O 6
ATOM 5614 N N . SER A 1 3 ? -17.804 13.744 -16.802 1.00 0.00 3 SER A N 6
ATOM 5615 C CA . SER A 1 3 ? -16.837 13.408 -17.840 1.00 0.00 3 SER A CA 6
ATOM 5616 C C . SER A 1 3 ? -15.941 12.256 -17.397 1.00 0.00 3 SER A C 6
ATOM 5617 O O . SER A 1 3 ? -15.256 12.344 -16.379 1.00 0.00 3 SER A O 6
ATOM 5625 N N . GLY A 1 4 ? -15.951 11.175 -18.171 1.00 0.00 4 GLY A N 6
ATOM 5626 C CA . GLY A 1 4 ? -15.136 10.020 -17.842 1.00 0.00 4 GLY A CA 6
ATOM 5627 C C . GLY A 1 4 ? -13.670 10.234 -18.163 1.00 0.00 4 GLY A C 6
ATOM 5628 O O . GLY A 1 4 ? -13.333 10.907 -19.137 1.00 0.00 4 GLY A O 6
ATOM 5632 N N . SER A 1 5 ? -12.796 9.662 -17.341 1.00 0.00 5 SER A N 6
ATOM 5633 C CA . SER A 1 5 ? -11.358 9.799 -17.539 1.00 0.00 5 SER A CA 6
ATOM 5634 C C . SER A 1 5 ? -10.728 8.455 -17.893 1.00 0.00 5 SER A C 6
ATOM 5635 O O . SER A 1 5 ? -10.064 8.320 -18.921 1.00 0.00 5 SER A O 6
ATOM 5643 N N . SER A 1 6 ? -10.941 7.464 -17.033 1.00 0.00 6 SER A N 6
ATOM 5644 C CA . SER A 1 6 ? -10.392 6.131 -17.251 1.00 0.00 6 SER A CA 6
ATOM 5645 C C . SER A 1 6 ? -11.422 5.221 -17.912 1.00 0.00 6 SER A C 6
ATOM 5646 O O . SER A 1 6 ? -12.627 5.432 -17.784 1.00 0.00 6 SER A O 6
ATOM 5654 N N . GLY A 1 7 ? -10.938 4.206 -18.622 1.00 0.00 7 GLY A N 6
ATOM 5655 C CA . GLY A 1 7 ? -11.828 3.277 -19.293 1.00 0.00 7 GLY A CA 6
ATOM 5656 C C . GLY A 1 7 ? -11.504 1.831 -18.976 1.00 0.00 7 GLY A C 6
ATOM 5657 O O . GLY A 1 7 ? -10.542 1.543 -18.265 1.00 0.00 7 GLY A O 6
ATOM 5661 N N . LYS A 1 8 ? -12.311 0.916 -19.504 1.00 0.00 8 LYS A N 6
ATOM 5662 C CA . LYS A 1 8 ? -12.107 -0.509 -19.274 1.00 0.00 8 LYS A CA 6
ATOM 5663 C C . LYS A 1 8 ? -10.957 -1.038 -20.125 1.00 0.00 8 LYS A C 6
ATOM 5664 O O . LYS A 1 8 ? -10.995 -0.960 -21.353 1.00 0.00 8 LYS A O 6
ATOM 5683 N N . ARG A 1 9 ? -9.937 -1.577 -19.465 1.00 0.00 9 ARG A N 6
ATOM 5684 C CA . ARG A 1 9 ? -8.777 -2.119 -20.162 1.00 0.00 9 ARG A CA 6
ATOM 5685 C C . ARG A 1 9 ? -8.306 -3.414 -19.507 1.00 0.00 9 ARG A C 6
ATOM 5686 O O . ARG A 1 9 ? -8.498 -3.640 -18.312 1.00 0.00 9 ARG A O 6
ATOM 5707 N N . PRO A 1 10 ? -7.673 -4.286 -20.307 1.00 0.00 10 PRO A N 6
ATOM 5708 C CA . PRO A 1 10 ? -7.161 -5.573 -19.826 1.00 0.00 10 PRO A CA 6
ATOM 5709 C C . PRO A 1 10 ? -5.965 -5.410 -18.895 1.00 0.00 10 PRO A C 6
ATOM 5710 O O . PRO A 1 10 ? -5.394 -6.394 -18.425 1.00 0.00 10 PRO A O 6
ATOM 5721 N N . ARG A 1 11 ? -5.592 -4.162 -18.631 1.00 0.00 11 ARG A N 6
ATOM 5722 C CA . ARG A 1 11 ? -4.463 -3.871 -17.756 1.00 0.00 11 ARG A CA 6
ATOM 5723 C C . ARG A 1 11 ? -4.786 -4.240 -16.311 1.00 0.00 11 ARG A C 6
ATOM 5724 O O . ARG A 1 11 ? -5.952 -4.378 -15.939 1.00 0.00 11 ARG A O 6
ATOM 5745 N N . THR A 1 12 ? -3.745 -4.401 -15.500 1.00 0.00 12 THR A N 6
ATOM 5746 C CA . THR A 1 12 ? -3.917 -4.756 -14.097 1.00 0.00 12 THR A CA 6
ATOM 5747 C C . THR A 1 12 ? -3.939 -3.514 -13.214 1.00 0.00 12 THR A C 6
ATOM 5748 O O . THR A 1 12 ? -3.181 -3.414 -12.248 1.00 0.00 12 THR A O 6
ATOM 5759 N N . ARG A 1 13 ? -4.811 -2.570 -13.550 1.00 0.00 13 ARG A N 6
ATOM 5760 C CA . ARG A 1 13 ? -4.930 -1.333 -12.787 1.00 0.00 13 ARG A CA 6
ATOM 5761 C C . ARG A 1 13 ? -5.129 -1.627 -11.303 1.00 0.00 13 ARG A C 6
ATOM 5762 O O . ARG A 1 13 ? -5.972 -2.443 -10.929 1.00 0.00 13 ARG A O 6
ATOM 5783 N N . ILE A 1 14 ? -4.348 -0.957 -10.463 1.00 0.00 14 ILE A N 6
ATOM 5784 C CA . ILE A 1 14 ? -4.438 -1.146 -9.020 1.00 0.00 14 ILE A CA 6
ATOM 5785 C C . ILE A 1 14 ? -5.592 -0.342 -8.432 1.00 0.00 14 ILE A C 6
ATOM 5786 O O . ILE A 1 14 ? -5.827 0.804 -8.819 1.00 0.00 14 ILE A O 6
ATOM 5802 N N . THR A 1 15 ? -6.311 -0.948 -7.492 1.00 0.00 15 THR A N 6
ATOM 5803 C CA . THR A 1 15 ? -7.441 -0.289 -6.849 1.00 0.00 15 THR A CA 6
ATOM 5804 C C . THR A 1 15 ? -7.076 0.181 -5.445 1.00 0.00 15 THR A C 6
ATOM 5805 O O . THR A 1 15 ? -5.994 -0.120 -4.941 1.00 0.00 15 THR A O 6
ATOM 5816 N N . ASP A 1 16 ? -7.986 0.918 -4.819 1.00 0.00 16 ASP A N 6
ATOM 5817 C CA . ASP A 1 16 ? -7.762 1.428 -3.471 1.00 0.00 16 ASP A CA 6
ATOM 5818 C C . ASP A 1 16 ? -7.559 0.283 -2.483 1.00 0.00 16 ASP A C 6
ATOM 5819 O O . ASP A 1 16 ? -6.861 0.432 -1.480 1.00 0.00 16 ASP A O 6
ATOM 5828 N N . ASP A 1 17 ? -8.174 -0.858 -2.774 1.00 0.00 17 ASP A N 6
ATOM 5829 C CA . ASP A 1 17 ? -8.061 -2.028 -1.912 1.00 0.00 17 ASP A CA 6
ATOM 5830 C C . ASP A 1 17 ? -6.683 -2.670 -2.044 1.00 0.00 17 ASP A C 6
ATOM 5831 O O . ASP A 1 17 ? -6.176 -3.272 -1.099 1.00 0.00 17 ASP A O 6
ATOM 5840 N N . GLN A 1 18 ? -6.085 -2.537 -3.224 1.00 0.00 18 GLN A N 6
ATOM 5841 C CA . GLN A 1 18 ? -4.767 -3.106 -3.480 1.00 0.00 18 GLN A CA 6
ATOM 5842 C C . GLN A 1 18 ? -3.666 -2.135 -3.067 1.00 0.00 18 GLN A C 6
ATOM 5843 O O . GLN A 1 18 ? -2.606 -2.546 -2.592 1.00 0.00 18 GLN A O 6
ATOM 5857 N N . LEU A 1 19 ? -3.922 -0.844 -3.251 1.00 0.00 19 LEU A N 6
ATOM 5858 C CA . LEU A 1 19 ? -2.952 0.187 -2.898 1.00 0.00 19 LEU A CA 6
ATOM 5859 C C . LEU A 1 19 ? -2.808 0.304 -1.384 1.00 0.00 19 LEU A C 6
ATOM 5860 O O . LEU A 1 19 ? -1.698 0.296 -0.854 1.00 0.00 19 LEU A O 6
ATOM 5876 N N . ARG A 1 20 ? -3.939 0.409 -0.694 1.00 0.00 20 ARG A N 6
ATOM 5877 C CA . ARG A 1 20 ? -3.939 0.527 0.759 1.00 0.00 20 ARG A CA 6
ATOM 5878 C C . ARG A 1 20 ? -3.014 -0.511 1.388 1.00 0.00 20 ARG A C 6
ATOM 5879 O O . ARG A 1 20 ? -2.332 -0.233 2.375 1.00 0.00 20 ARG A O 6
ATOM 5900 N N . VAL A 1 21 ? -2.996 -1.708 0.811 1.00 0.00 21 VAL A N 6
ATOM 5901 C CA . VAL A 1 21 ? -2.155 -2.787 1.314 1.00 0.00 21 VAL A CA 6
ATOM 5902 C C . VAL A 1 21 ? -0.677 -2.434 1.190 1.00 0.00 21 VAL A C 6
ATOM 5903 O O . VAL A 1 21 ? 0.110 -2.677 2.107 1.00 0.00 21 VAL A O 6
ATOM 5916 N N . LEU A 1 22 ? -0.304 -1.860 0.052 1.00 0.00 22 LEU A N 6
ATOM 5917 C CA . LEU A 1 22 ? 1.081 -1.473 -0.192 1.00 0.00 22 LEU A CA 6
ATOM 5918 C C . LEU A 1 22 ? 1.462 -0.256 0.644 1.00 0.00 22 LEU A C 6
ATOM 5919 O O . LEU A 1 22 ? 2.525 -0.224 1.264 1.00 0.00 22 LEU A O 6
ATOM 5935 N N . ARG A 1 23 ? 0.585 0.743 0.659 1.00 0.00 23 ARG A N 6
ATOM 5936 C CA . ARG A 1 23 ? 0.829 1.962 1.421 1.00 0.00 23 ARG A CA 6
ATOM 5937 C C . ARG A 1 23 ? 1.104 1.641 2.887 1.00 0.00 23 ARG A C 6
ATOM 5938 O O . ARG A 1 23 ? 2.082 2.118 3.463 1.00 0.00 23 ARG A O 6
ATOM 5959 N N . GLN A 1 24 ? 0.235 0.832 3.483 1.00 0.00 24 GLN A N 6
ATOM 5960 C CA . GLN A 1 24 ? 0.385 0.449 4.882 1.00 0.00 24 GLN A CA 6
ATOM 5961 C C . GLN A 1 24 ? 1.836 0.104 5.200 1.00 0.00 24 GLN A C 6
ATOM 5962 O O . GLN A 1 24 ? 2.417 0.633 6.148 1.00 0.00 24 GLN A O 6
ATOM 5976 N N . TYR A 1 25 ? 2.415 -0.787 4.403 1.00 0.00 25 TYR A N 6
ATOM 5977 C CA . TYR A 1 25 ? 3.798 -1.205 4.602 1.00 0.00 25 TYR A CA 6
ATOM 5978 C C . TYR A 1 25 ? 4.747 -0.016 4.494 1.00 0.00 25 TYR A C 6
ATOM 5979 O O . TYR A 1 25 ? 5.837 -0.023 5.066 1.00 0.00 25 TYR A O 6
ATOM 5997 N N . PHE A 1 26 ? 4.324 1.006 3.757 1.00 0.00 26 PHE A N 6
ATOM 5998 C CA . PHE A 1 26 ? 5.136 2.203 3.573 1.00 0.00 26 PHE A CA 6
ATOM 5999 C C . PHE A 1 26 ? 5.568 2.779 4.918 1.00 0.00 26 PHE A C 6
ATOM 6000 O O . PHE A 1 26 ? 6.744 3.075 5.130 1.00 0.00 26 PHE A O 6
ATOM 6017 N N . ASP A 1 27 ? 4.609 2.936 5.824 1.00 0.00 27 ASP A N 6
ATOM 6018 C CA . ASP A 1 27 ? 4.889 3.476 7.149 1.00 0.00 27 ASP A CA 6
ATOM 6019 C C . ASP A 1 27 ? 5.853 2.572 7.911 1.00 0.00 27 ASP A C 6
ATOM 6020 O O . ASP A 1 27 ? 6.942 2.996 8.298 1.00 0.00 27 ASP A O 6
ATOM 6029 N N . ILE A 1 28 ? 5.444 1.326 8.125 1.00 0.00 28 ILE A N 6
ATOM 6030 C CA . ILE A 1 28 ? 6.271 0.363 8.841 1.00 0.00 28 ILE A CA 6
ATOM 6031 C C . ILE A 1 28 ? 7.694 0.346 8.292 1.00 0.00 28 ILE A C 6
ATOM 6032 O O . ILE A 1 28 ? 8.661 0.447 9.046 1.00 0.00 28 ILE A O 6
ATOM 6048 N N . ASN A 1 29 ? 7.813 0.220 6.975 1.00 0.00 29 ASN A N 6
ATOM 6049 C CA . ASN A 1 29 ? 9.118 0.191 6.325 1.00 0.00 29 ASN A CA 6
ATOM 6050 C C . ASN A 1 29 ? 9.064 0.881 4.965 1.00 0.00 29 ASN A C 6
ATOM 6051 O O . ASN A 1 29 ? 8.222 0.559 4.128 1.00 0.00 29 ASN A O 6
ATOM 6062 N N . ASN A 1 30 ? 9.969 1.831 4.753 1.00 0.00 30 ASN A N 6
ATOM 6063 C CA . ASN A 1 30 ? 10.025 2.567 3.496 1.00 0.00 30 ASN A CA 6
ATOM 6064 C C . ASN A 1 30 ? 9.783 1.637 2.310 1.00 0.00 30 ASN A C 6
ATOM 6065 O O . ASN A 1 30 ? 8.741 1.703 1.659 1.00 0.00 30 ASN A O 6
ATOM 6076 N N . SER A 1 31 ? 10.754 0.771 2.037 1.00 0.00 31 SER A N 6
ATOM 6077 C CA . SER A 1 31 ? 10.648 -0.170 0.928 1.00 0.00 31 SER A CA 6
ATOM 6078 C C . SER A 1 31 ? 10.406 -1.587 1.440 1.00 0.00 31 SER A C 6
ATOM 6079 O O . SER A 1 31 ? 10.944 -2.005 2.465 1.00 0.00 31 SER A O 6
ATOM 6087 N N . PRO A 1 32 ? 9.576 -2.345 0.708 1.00 0.00 32 PRO A N 6
ATOM 6088 C CA . PRO A 1 32 ? 9.243 -3.727 1.067 1.00 0.00 32 PRO A CA 6
ATOM 6089 C C . PRO A 1 32 ? 10.425 -4.674 0.886 1.00 0.00 32 PRO A C 6
ATOM 6090 O O . PRO A 1 32 ? 11.330 -4.408 0.095 1.00 0.00 32 PRO A O 6
ATOM 6101 N N . SER A 1 33 ? 10.410 -5.779 1.625 1.00 0.00 33 SER A N 6
ATOM 6102 C CA . SER A 1 33 ? 11.482 -6.764 1.548 1.00 0.00 33 SER A CA 6
ATOM 6103 C C . SER A 1 33 ? 11.080 -7.938 0.661 1.00 0.00 33 SER A C 6
ATOM 6104 O O . SER A 1 33 ? 9.897 -8.246 0.520 1.00 0.00 33 SER A O 6
ATOM 6112 N N . GLU A 1 34 ? 12.074 -8.589 0.064 1.00 0.00 34 GLU A N 6
ATOM 6113 C CA . GLU A 1 34 ? 11.823 -9.728 -0.811 1.00 0.00 34 GLU A CA 6
ATOM 6114 C C . GLU A 1 34 ? 10.762 -10.648 -0.215 1.00 0.00 34 GLU A C 6
ATOM 6115 O O . GLU A 1 34 ? 10.072 -11.366 -0.938 1.00 0.00 34 GLU A O 6
ATOM 6127 N N . GLU A 1 35 ? 10.638 -10.621 1.108 1.00 0.00 35 GLU A N 6
ATOM 6128 C CA . GLU A 1 35 ? 9.662 -11.453 1.801 1.00 0.00 35 GLU A CA 6
ATOM 6129 C C . GLU A 1 35 ? 8.276 -10.814 1.762 1.00 0.00 35 GLU A C 6
ATOM 6130 O O . GLU A 1 35 ? 7.269 -11.503 1.604 1.00 0.00 35 GLU A O 6
ATOM 6142 N N . GLN A 1 36 ? 8.236 -9.494 1.908 1.00 0.00 36 GLN A N 6
ATOM 6143 C CA . GLN A 1 36 ? 6.975 -8.762 1.891 1.00 0.00 36 GLN A CA 6
ATOM 6144 C C . GLN A 1 36 ? 6.436 -8.638 0.470 1.00 0.00 36 GLN A C 6
ATOM 6145 O O . GLN A 1 36 ? 5.256 -8.883 0.219 1.00 0.00 36 GLN A O 6
ATOM 6159 N N . ILE A 1 37 ? 7.309 -8.257 -0.457 1.00 0.00 37 ILE A N 6
ATOM 6160 C CA . ILE A 1 37 ? 6.921 -8.102 -1.853 1.00 0.00 37 ILE A CA 6
ATOM 6161 C C . ILE A 1 37 ? 6.178 -9.334 -2.358 1.00 0.00 37 ILE A C 6
ATOM 6162 O O . ILE A 1 37 ? 5.360 -9.248 -3.274 1.00 0.00 37 ILE A O 6
ATOM 6178 N N . LYS A 1 38 ? 6.467 -10.481 -1.753 1.00 0.00 38 LYS A N 6
ATOM 6179 C CA . LYS A 1 38 ? 5.824 -11.732 -2.137 1.00 0.00 38 LYS A CA 6
ATOM 6180 C C . LYS A 1 38 ? 4.505 -11.917 -1.393 1.00 0.00 38 LYS A C 6
ATOM 6181 O O . LYS A 1 38 ? 3.474 -12.200 -2.002 1.00 0.00 38 LYS A O 6
ATOM 6200 N N . GLU A 1 39 ? 4.546 -11.755 -0.075 1.00 0.00 39 GLU A N 6
ATOM 6201 C CA . GLU A 1 39 ? 3.353 -11.903 0.751 1.00 0.00 39 GLU A CA 6
ATOM 6202 C C . GLU A 1 39 ? 2.236 -10.986 0.262 1.00 0.00 39 GLU A C 6
ATOM 6203 O O . GLU A 1 39 ? 1.056 -11.318 0.367 1.00 0.00 39 GLU A O 6
ATOM 6215 N N . MET A 1 40 ? 2.619 -9.829 -0.270 1.00 0.00 40 MET A N 6
ATOM 6216 C CA . MET A 1 40 ? 1.650 -8.864 -0.775 1.00 0.00 40 MET A CA 6
ATOM 6217 C C . MET A 1 40 ? 1.160 -9.260 -2.164 1.00 0.00 40 MET A C 6
ATOM 6218 O O . MET A 1 40 ? -0.040 -9.245 -2.437 1.00 0.00 40 MET A O 6
ATOM 6232 N N . ALA A 1 41 ? 2.097 -9.614 -3.038 1.00 0.00 41 ALA A N 6
ATOM 6233 C CA . ALA A 1 41 ? 1.760 -10.015 -4.398 1.00 0.00 41 ALA A CA 6
ATOM 6234 C C . ALA A 1 41 ? 0.601 -11.006 -4.407 1.00 0.00 41 ALA A C 6
ATOM 6235 O O . ALA A 1 41 ? -0.171 -11.066 -5.365 1.00 0.00 41 ALA A O 6
ATOM 6242 N N . ASP A 1 42 ? 0.485 -11.783 -3.336 1.00 0.00 42 ASP A N 6
ATOM 6243 C CA . ASP A 1 42 ? -0.581 -12.772 -3.220 1.00 0.00 42 ASP A CA 6
ATOM 6244 C C . ASP A 1 42 ? -1.819 -12.163 -2.569 1.00 0.00 42 ASP A C 6
ATOM 6245 O O . ASP A 1 42 ? -2.948 -12.446 -2.971 1.00 0.00 42 ASP A O 6
ATOM 6254 N N . LYS A 1 43 ? -1.600 -11.326 -1.560 1.00 0.00 43 LYS A N 6
ATOM 6255 C CA . LYS A 1 43 ? -2.696 -10.676 -0.853 1.00 0.00 43 LYS A CA 6
ATOM 6256 C C . LYS A 1 43 ? -3.503 -9.790 -1.797 1.00 0.00 43 LYS A C 6
ATOM 6257 O O . LYS A 1 43 ? -4.734 -9.821 -1.792 1.00 0.00 43 LYS A O 6
ATOM 6276 N N . SER A 1 44 ? -2.802 -9.001 -2.605 1.00 0.00 44 SER A N 6
ATOM 6277 C CA . SER A 1 44 ? -3.454 -8.105 -3.553 1.00 0.00 44 SER A CA 6
ATOM 6278 C C . SER A 1 44 ? -3.626 -8.781 -4.910 1.00 0.00 44 SER A C 6
ATOM 6279 O O . SER A 1 44 ? -4.665 -8.647 -5.555 1.00 0.00 44 SER A O 6
ATOM 6287 N N . GLY A 1 45 ? -2.598 -9.508 -5.337 1.00 0.00 45 GLY A N 6
ATOM 6288 C CA . GLY A 1 45 ? -2.654 -10.194 -6.614 1.00 0.00 45 GLY A CA 6
ATOM 6289 C C . GLY A 1 45 ? -1.701 -9.601 -7.633 1.00 0.00 45 GLY A C 6
ATOM 6290 O O . GLY A 1 45 ? -1.579 -10.108 -8.749 1.00 0.00 45 GLY A O 6
ATOM 6294 N N . LEU A 1 46 ? -1.025 -8.523 -7.252 1.00 0.00 46 LEU A N 6
ATOM 6295 C CA . LEU A 1 46 ? -0.079 -7.858 -8.141 1.00 0.00 46 LEU A CA 6
ATOM 6296 C C . LEU A 1 46 ? 1.269 -8.571 -8.133 1.00 0.00 46 LEU A C 6
ATOM 6297 O O . LEU A 1 46 ? 1.677 -9.167 -7.136 1.00 0.00 46 LEU A O 6
ATOM 6313 N N . PRO A 1 47 ? 1.979 -8.508 -9.269 1.00 0.00 47 PRO A N 6
ATOM 6314 C CA . PRO A 1 47 ? 3.293 -9.140 -9.417 1.00 0.00 47 PRO A CA 6
ATOM 6315 C C . PRO A 1 47 ? 4.369 -8.442 -8.591 1.00 0.00 47 PRO A C 6
ATOM 6316 O O . PRO A 1 47 ? 4.169 -7.325 -8.115 1.00 0.00 47 PRO A O 6
ATOM 6327 N N . GLN A 1 48 ? 5.507 -9.107 -8.427 1.00 0.00 48 GLN A N 6
ATOM 6328 C CA . GLN A 1 48 ? 6.613 -8.549 -7.658 1.00 0.00 48 GLN A CA 6
ATOM 6329 C C . GLN A 1 48 ? 7.174 -7.304 -8.336 1.00 0.00 48 GLN A C 6
ATOM 6330 O O . GLN A 1 48 ? 7.698 -6.407 -7.676 1.00 0.00 48 GLN A O 6
ATOM 6344 N N . LYS A 1 49 ? 7.061 -7.255 -9.659 1.00 0.00 49 LYS A N 6
ATOM 6345 C CA . LYS A 1 49 ? 7.556 -6.119 -10.428 1.00 0.00 49 LYS A CA 6
ATOM 6346 C C . LYS A 1 49 ? 6.697 -4.882 -10.186 1.00 0.00 49 LYS A C 6
ATOM 6347 O O . LYS A 1 49 ? 7.214 -3.795 -9.929 1.00 0.00 49 LYS A O 6
ATOM 6366 N N . VAL A 1 50 ? 5.381 -5.055 -10.267 1.00 0.00 50 VAL A N 6
ATOM 6367 C CA . VAL A 1 50 ? 4.450 -3.954 -10.054 1.00 0.00 50 VAL A CA 6
ATOM 6368 C C . VAL A 1 50 ? 4.629 -3.344 -8.668 1.00 0.00 50 VAL A C 6
ATOM 6369 O O . VAL A 1 50 ? 4.817 -2.135 -8.530 1.00 0.00 50 VAL A O 6
ATOM 6382 N N . ILE A 1 51 ? 4.569 -4.188 -7.644 1.00 0.00 51 ILE A N 6
ATOM 6383 C CA . ILE A 1 51 ? 4.726 -3.733 -6.268 1.00 0.00 51 ILE A CA 6
ATOM 6384 C C . ILE A 1 51 ? 6.027 -2.957 -6.091 1.00 0.00 51 ILE A C 6
ATOM 6385 O O . ILE A 1 51 ? 6.036 -1.854 -5.544 1.00 0.00 51 ILE A O 6
ATOM 6401 N N . LYS A 1 52 ? 7.125 -3.539 -6.560 1.00 0.00 52 LYS A N 6
ATOM 6402 C CA . LYS A 1 52 ? 8.433 -2.902 -6.458 1.00 0.00 52 LYS A CA 6
ATOM 6403 C C . LYS A 1 52 ? 8.427 -1.536 -7.135 1.00 0.00 52 LYS A C 6
ATOM 6404 O O . LYS A 1 52 ? 8.826 -0.534 -6.540 1.00 0.00 52 LYS A O 6
ATOM 6423 N N . HIS A 1 53 ? 7.971 -1.501 -8.384 1.00 0.00 53 HIS A N 6
ATOM 6424 C CA . HIS A 1 53 ? 7.912 -0.256 -9.142 1.00 0.00 53 HIS A CA 6
ATOM 6425 C C . HIS A 1 53 ? 7.070 0.785 -8.411 1.00 0.00 53 HIS A C 6
ATOM 6426 O O . HIS A 1 53 ? 7.466 1.944 -8.291 1.00 0.00 53 HIS A O 6
ATOM 6441 N N . TRP A 1 54 ? 5.907 0.364 -7.926 1.00 0.00 54 TRP A N 6
ATOM 6442 C CA . TRP A 1 54 ? 5.009 1.261 -7.209 1.00 0.00 54 TRP A CA 6
ATOM 6443 C C . TRP A 1 54 ? 5.736 1.958 -6.064 1.00 0.00 54 TRP A C 6
ATOM 6444 O O . TRP A 1 54 ? 5.686 3.182 -5.938 1.00 0.00 54 TRP A O 6
ATOM 6465 N N . PHE A 1 55 ? 6.411 1.173 -5.232 1.00 0.00 55 PHE A N 6
ATOM 6466 C CA . PHE A 1 55 ? 7.148 1.716 -4.097 1.00 0.00 55 PHE A CA 6
ATOM 6467 C C . PHE A 1 55 ? 8.209 2.709 -4.562 1.00 0.00 55 PHE A C 6
ATOM 6468 O O . PHE A 1 55 ? 8.430 3.740 -3.927 1.00 0.00 55 PHE A O 6
ATOM 6485 N N . ARG A 1 56 ? 8.862 2.390 -5.675 1.00 0.00 56 ARG A N 6
ATOM 6486 C CA . ARG A 1 56 ? 9.900 3.253 -6.225 1.00 0.00 56 ARG A CA 6
ATOM 6487 C C . ARG A 1 56 ? 9.307 4.567 -6.726 1.00 0.00 56 ARG A C 6
ATOM 6488 O O . ARG A 1 56 ? 9.662 5.642 -6.246 1.00 0.00 56 ARG A O 6
ATOM 6509 N N . ASN A 1 57 ? 8.402 4.470 -7.694 1.00 0.00 57 ASN A N 6
ATOM 6510 C CA . ASN A 1 57 ? 7.760 5.651 -8.261 1.00 0.00 57 ASN A CA 6
ATOM 6511 C C . ASN A 1 57 ? 7.165 6.526 -7.163 1.00 0.00 57 ASN A C 6
ATOM 6512 O O . ASN A 1 57 ? 7.345 7.745 -7.157 1.00 0.00 57 ASN A O 6
ATOM 6523 N N . THR A 1 58 ? 6.454 5.897 -6.232 1.00 0.00 58 THR A N 6
ATOM 6524 C CA . THR A 1 58 ? 5.831 6.617 -5.129 1.00 0.00 58 THR A CA 6
ATOM 6525 C C . THR A 1 58 ? 6.881 7.239 -4.216 1.00 0.00 58 THR A C 6
ATOM 6526 O O . THR A 1 58 ? 6.983 8.462 -4.113 1.00 0.00 58 THR A O 6
ATOM 6537 N N . LEU A 1 59 ? 7.660 6.391 -3.554 1.00 0.00 59 LEU A N 6
ATOM 6538 C CA . LEU A 1 59 ? 8.704 6.857 -2.648 1.00 0.00 59 LEU A CA 6
ATOM 6539 C C . LEU A 1 59 ? 9.575 7.914 -3.320 1.00 0.00 59 LEU A C 6
ATOM 6540 O O . LEU A 1 59 ? 9.697 9.037 -2.829 1.00 0.00 59 LEU A O 6
ATOM 6556 N N . PHE A 1 60 ? 10.176 7.548 -4.447 1.00 0.00 60 PHE A N 6
ATOM 6557 C CA . PHE A 1 60 ? 11.035 8.465 -5.188 1.00 0.00 60 PHE A CA 6
ATOM 6558 C C . PHE A 1 60 ? 10.300 9.765 -5.502 1.00 0.00 60 PHE A C 6
ATOM 6559 O O . PHE A 1 60 ? 10.887 10.847 -5.474 1.00 0.00 60 PHE A O 6
ATOM 6576 N N . LYS A 1 61 ? 9.011 9.650 -5.803 1.00 0.00 61 LYS A N 6
ATOM 6577 C CA . LYS A 1 61 ? 8.192 10.814 -6.123 1.00 0.00 61 LYS A CA 6
ATOM 6578 C C . LYS A 1 61 ? 7.937 11.658 -4.878 1.00 0.00 61 LYS A C 6
ATOM 6579 O O . LYS A 1 61 ? 7.706 12.863 -4.972 1.00 0.00 61 LYS A O 6
ATOM 6598 N N . GLU A 1 62 ? 7.982 11.017 -3.714 1.00 0.00 62 GLU A N 6
ATOM 6599 C CA . GLU A 1 62 ? 7.756 11.711 -2.452 1.00 0.00 62 GLU A CA 6
ATOM 6600 C C . GLU A 1 62 ? 9.031 12.401 -1.975 1.00 0.00 62 GLU A C 6
ATOM 6601 O O . GLU A 1 62 ? 8.976 13.414 -1.277 1.00 0.00 62 GLU A O 6
ATOM 6613 N N . ARG A 1 63 ? 10.176 11.846 -2.356 1.00 0.00 63 ARG A N 6
ATOM 6614 C CA . ARG A 1 63 ? 11.464 12.406 -1.967 1.00 0.00 63 ARG A CA 6
ATOM 6615 C C . ARG A 1 63 ? 11.848 13.570 -2.876 1.00 0.00 63 ARG A C 6
ATOM 6616 O O . ARG A 1 63 ? 12.376 14.582 -2.415 1.00 0.00 63 ARG A O 6
ATOM 6637 N N . GLN A 1 64 ? 11.580 13.417 -4.169 1.00 0.00 64 GLN A N 6
ATOM 6638 C CA . GLN A 1 64 ? 11.899 14.455 -5.142 1.00 0.00 64 GLN A CA 6
ATOM 6639 C C . GLN A 1 64 ? 10.951 15.641 -5.004 1.00 0.00 64 GLN A C 6
ATOM 6640 O O . GLN A 1 64 ? 11.377 16.796 -5.037 1.00 0.00 64 GLN A O 6
ATOM 6654 N N . SER A 1 65 ? 9.664 15.349 -4.849 1.00 0.00 65 SER A N 6
ATOM 6655 C CA . SER A 1 65 ? 8.654 16.392 -4.709 1.00 0.00 65 SER A CA 6
ATOM 6656 C C . SER A 1 65 ? 8.797 17.110 -3.371 1.00 0.00 65 SER A C 6
ATOM 6657 O O . SER A 1 65 ? 8.642 16.506 -2.310 1.00 0.00 65 SER A O 6
ATOM 6665 N N . GLY A 1 66 ? 9.093 18.405 -3.429 1.00 0.00 66 GLY A N 6
ATOM 6666 C CA . GLY A 1 66 ? 9.251 19.185 -2.216 1.00 0.00 66 GLY A CA 6
ATOM 6667 C C . GLY A 1 66 ? 8.677 20.582 -2.346 1.00 0.00 66 GLY A C 6
ATOM 6668 O O . GLY A 1 66 ? 7.820 20.848 -3.189 1.00 0.00 66 GLY A O 6
ATOM 6672 N N . PRO A 1 67 ? 9.153 21.503 -1.495 1.00 0.00 67 PRO A N 6
ATOM 6673 C CA . PRO A 1 67 ? 8.694 22.895 -1.497 1.00 0.00 67 PRO A CA 6
ATOM 6674 C C . PRO A 1 67 ? 9.160 23.656 -2.734 1.00 0.00 67 PRO A C 6
ATOM 6675 O O . PRO A 1 67 ? 8.905 24.853 -2.871 1.00 0.00 67 PRO A O 6
ATOM 6686 N N . SER A 1 68 ? 9.843 22.955 -3.633 1.00 0.00 68 SER A N 6
ATOM 6687 C CA . SER A 1 68 ? 10.347 23.565 -4.858 1.00 0.00 68 SER A CA 6
ATOM 6688 C C . SER A 1 68 ? 9.609 23.024 -6.078 1.00 0.00 68 SER A C 6
ATOM 6689 O O . SER A 1 68 ? 9.079 21.913 -6.055 1.00 0.00 68 SER A O 6
ATOM 6697 N N . SER A 1 69 ? 9.579 23.817 -7.144 1.00 0.00 69 SER A N 6
ATOM 6698 C CA . SER A 1 69 ? 8.904 23.420 -8.374 1.00 0.00 69 SER A CA 6
ATOM 6699 C C . SER A 1 69 ? 9.886 23.364 -9.540 1.00 0.00 69 SER A C 6
ATOM 6700 O O . SER A 1 69 ? 10.854 24.122 -9.588 1.00 0.00 69 SER A O 6
ATOM 6708 N N . GLY A 1 70 ? 9.629 22.460 -10.480 1.00 0.00 70 GLY A N 6
ATOM 6709 C CA . GLY A 1 70 ? 10.499 22.320 -11.633 1.00 0.00 70 GLY A CA 6
ATOM 6710 C C . GLY A 1 70 ? 9.732 22.010 -12.903 1.00 0.00 70 GLY A C 6
ATOM 6711 O O . GLY A 1 70 ? 10.079 21.082 -13.635 1.00 0.00 70 GLY A O 6
ATOM 6715 N N . GLY A 1 1 ? 11.240 -10.468 -24.731 1.00 0.00 1 GLY A N 7
ATOM 6716 C CA . GLY A 1 1 ? 11.812 -9.226 -24.244 1.00 0.00 1 GLY A CA 7
ATOM 6717 C C . GLY A 1 1 ? 13.292 -9.349 -23.940 1.00 0.00 1 GLY A C 7
ATOM 6718 O O . GLY A 1 1 ? 13.911 -10.371 -24.238 1.00 0.00 1 GLY A O 7
ATOM 6722 N N . SER A 1 2 ? 13.861 -8.305 -23.347 1.00 0.00 2 SER A N 7
ATOM 6723 C CA . SER A 1 2 ? 15.279 -8.298 -23.008 1.00 0.00 2 SER A CA 7
ATOM 6724 C C . SER A 1 2 ? 15.479 -8.065 -21.513 1.00 0.00 2 SER A C 7
ATOM 6725 O O . SER A 1 2 ? 14.563 -7.634 -20.813 1.00 0.00 2 SER A O 7
ATOM 6733 N N . SER A 1 3 ? 16.684 -8.353 -21.032 1.00 0.00 3 SER A N 7
ATOM 6734 C CA . SER A 1 3 ? 17.004 -8.179 -19.620 1.00 0.00 3 SER A CA 7
ATOM 6735 C C . SER A 1 3 ? 16.691 -6.757 -19.163 1.00 0.00 3 SER A C 7
ATOM 6736 O O . SER A 1 3 ? 17.499 -5.846 -19.334 1.00 0.00 3 SER A O 7
ATOM 6744 N N . GLY A 1 4 ? 15.509 -6.577 -18.581 1.00 0.00 4 GLY A N 7
ATOM 6745 C CA . GLY A 1 4 ? 15.108 -5.265 -18.108 1.00 0.00 4 GLY A CA 7
ATOM 6746 C C . GLY A 1 4 ? 13.608 -5.150 -17.920 1.00 0.00 4 GLY A C 7
ATOM 6747 O O . GLY A 1 4 ? 12.833 -5.696 -18.706 1.00 0.00 4 GLY A O 7
ATOM 6751 N N . SER A 1 5 ? 13.197 -4.439 -16.875 1.00 0.00 5 SER A N 7
ATOM 6752 C CA . SER A 1 5 ? 11.780 -4.259 -16.583 1.00 0.00 5 SER A CA 7
ATOM 6753 C C . SER A 1 5 ? 10.988 -4.014 -17.864 1.00 0.00 5 SER A C 7
ATOM 6754 O O . SER A 1 5 ? 11.324 -3.134 -18.656 1.00 0.00 5 SER A O 7
ATOM 6762 N N . SER A 1 6 ? 9.933 -4.799 -18.059 1.00 0.00 6 SER A N 7
ATOM 6763 C CA . SER A 1 6 ? 9.095 -4.672 -19.245 1.00 0.00 6 SER A CA 7
ATOM 6764 C C . SER A 1 6 ? 7.789 -3.955 -18.913 1.00 0.00 6 SER A C 7
ATOM 6765 O O . SER A 1 6 ? 6.923 -4.503 -18.232 1.00 0.00 6 SER A O 7
ATOM 6773 N N . GLY A 1 7 ? 7.656 -2.725 -19.400 1.00 0.00 7 GLY A N 7
ATOM 6774 C CA . GLY A 1 7 ? 6.455 -1.952 -19.144 1.00 0.00 7 GLY A CA 7
ATOM 6775 C C . GLY A 1 7 ? 6.750 -0.624 -18.476 1.00 0.00 7 GLY A C 7
ATOM 6776 O O . GLY A 1 7 ? 7.251 -0.583 -17.352 1.00 0.00 7 GLY A O 7
ATOM 6780 N N . LYS A 1 8 ? 6.443 0.467 -19.170 1.00 0.00 8 LYS A N 7
ATOM 6781 C CA . LYS A 1 8 ? 6.679 1.804 -18.638 1.00 0.00 8 LYS A CA 7
ATOM 6782 C C . LYS A 1 8 ? 5.478 2.288 -17.830 1.00 0.00 8 LYS A C 7
ATOM 6783 O O . LYS A 1 8 ? 5.632 2.829 -16.736 1.00 0.00 8 LYS A O 7
ATOM 6802 N N . ARG A 1 9 ? 4.283 2.087 -18.377 1.00 0.00 9 ARG A N 7
ATOM 6803 C CA . ARG A 1 9 ? 3.057 2.503 -17.707 1.00 0.00 9 ARG A CA 7
ATOM 6804 C C . ARG A 1 9 ? 2.336 1.304 -17.100 1.00 0.00 9 ARG A C 7
ATOM 6805 O O . ARG A 1 9 ? 2.461 0.171 -17.567 1.00 0.00 9 ARG A O 7
ATOM 6826 N N . PRO A 1 10 ? 1.562 1.555 -16.034 1.00 0.00 10 PRO A N 7
ATOM 6827 C CA . PRO A 1 10 ? 0.805 0.509 -15.340 1.00 0.00 10 PRO A CA 7
ATOM 6828 C C . PRO A 1 10 ? -0.353 -0.021 -16.178 1.00 0.00 10 PRO A C 7
ATOM 6829 O O . PRO A 1 10 ? -1.444 0.551 -16.179 1.00 0.00 10 PRO A O 7
ATOM 6840 N N . ARG A 1 11 ? -0.110 -1.116 -16.890 1.00 0.00 11 ARG A N 7
ATOM 6841 C CA . ARG A 1 11 ? -1.134 -1.722 -17.734 1.00 0.00 11 ARG A CA 7
ATOM 6842 C C . ARG A 1 11 ? -2.405 -1.993 -16.935 1.00 0.00 11 ARG A C 7
ATOM 6843 O O . ARG A 1 11 ? -3.496 -1.571 -17.321 1.00 0.00 11 ARG A O 7
ATOM 6864 N N . THR A 1 12 ? -2.258 -2.700 -15.819 1.00 0.00 12 THR A N 7
ATOM 6865 C CA . THR A 1 12 ? -3.394 -3.028 -14.967 1.00 0.00 12 THR A CA 7
ATOM 6866 C C . THR A 1 12 ? -3.508 -2.052 -13.801 1.00 0.00 12 THR A C 7
ATOM 6867 O O . THR A 1 12 ? -2.782 -2.163 -12.813 1.00 0.00 12 THR A O 7
ATOM 6878 N N . ARG A 1 13 ? -4.424 -1.097 -13.923 1.00 0.00 13 ARG A N 7
ATOM 6879 C CA . ARG A 1 13 ? -4.632 -0.101 -12.879 1.00 0.00 13 ARG A CA 7
ATOM 6880 C C . ARG A 1 13 ? -4.790 -0.767 -11.515 1.00 0.00 13 ARG A C 7
ATOM 6881 O O . ARG A 1 13 ? -5.329 -1.870 -11.411 1.00 0.00 13 ARG A O 7
ATOM 6902 N N . ILE A 1 14 ? -4.317 -0.091 -10.474 1.00 0.00 14 ILE A N 7
ATOM 6903 C CA . ILE A 1 14 ? -4.406 -0.618 -9.118 1.00 0.00 14 ILE A CA 7
ATOM 6904 C C . ILE A 1 14 ? -5.698 -0.174 -8.440 1.00 0.00 14 ILE A C 7
ATOM 6905 O O . ILE A 1 14 ? -6.174 0.942 -8.654 1.00 0.00 14 ILE A O 7
ATOM 6921 N N . THR A 1 15 ? -6.262 -1.054 -7.619 1.00 0.00 15 THR A N 7
ATOM 6922 C CA . THR A 1 15 ? -7.499 -0.754 -6.908 1.00 0.00 15 THR A CA 7
ATOM 6923 C C . THR A 1 15 ? -7.213 -0.150 -5.538 1.00 0.00 15 THR A C 7
ATOM 6924 O O . THR A 1 15 ? -6.057 0.058 -5.170 1.00 0.00 15 THR A O 7
ATOM 6935 N N . ASP A 1 16 ? -8.272 0.129 -4.787 1.00 0.00 16 ASP A N 7
ATOM 6936 C CA . ASP A 1 16 ? -8.135 0.708 -3.456 1.00 0.00 16 ASP A CA 7
ATOM 6937 C C . ASP A 1 16 ? -7.771 -0.364 -2.432 1.00 0.00 16 ASP A C 7
ATOM 6938 O O . ASP A 1 16 ? -6.957 -0.132 -1.539 1.00 0.00 16 ASP A O 7
ATOM 6947 N N . ASP A 1 17 ? -8.381 -1.536 -2.569 1.00 0.00 17 ASP A N 7
ATOM 6948 C CA . ASP A 1 17 ? -8.122 -2.643 -1.656 1.00 0.00 17 ASP A CA 7
ATOM 6949 C C . ASP A 1 17 ? -6.716 -3.198 -1.860 1.00 0.00 17 ASP A C 7
ATOM 6950 O O . ASP A 1 17 ? -6.135 -3.789 -0.950 1.00 0.00 17 ASP A O 7
ATOM 6959 N N . GLN A 1 18 ? -6.176 -3.002 -3.058 1.00 0.00 18 GLN A N 7
ATOM 6960 C CA . GLN A 1 18 ? -4.838 -3.484 -3.381 1.00 0.00 18 GLN A CA 7
ATOM 6961 C C . GLN A 1 18 ? -3.789 -2.419 -3.081 1.00 0.00 18 GLN A C 7
ATOM 6962 O O . GLN A 1 18 ? -2.688 -2.729 -2.621 1.00 0.00 18 GLN A O 7
ATOM 6976 N N . LEU A 1 19 ? -4.135 -1.164 -3.344 1.00 0.00 19 LEU A N 7
ATOM 6977 C CA . LEU A 1 19 ? -3.222 -0.052 -3.103 1.00 0.00 19 LEU A CA 7
ATOM 6978 C C . LEU A 1 19 ? -2.988 0.145 -1.608 1.00 0.00 19 LEU A C 7
ATOM 6979 O O . LEU A 1 19 ? -1.846 0.203 -1.151 1.00 0.00 19 LEU A O 7
ATOM 6995 N N . ARG A 1 20 ? -4.076 0.247 -0.852 1.00 0.00 20 ARG A N 7
ATOM 6996 C CA . ARG A 1 20 ? -3.989 0.437 0.590 1.00 0.00 20 ARG A CA 7
ATOM 6997 C C . ARG A 1 20 ? -2.938 -0.487 1.198 1.00 0.00 20 ARG A C 7
ATOM 6998 O O . ARG A 1 20 ? -2.124 -0.064 2.020 1.00 0.00 20 ARG A O 7
ATOM 7019 N N . VAL A 1 21 ? -2.961 -1.751 0.788 1.00 0.00 21 VAL A N 7
ATOM 7020 C CA . VAL A 1 21 ? -2.009 -2.735 1.292 1.00 0.00 21 VAL A CA 7
ATOM 7021 C C . VAL A 1 21 ? -0.573 -2.270 1.080 1.00 0.00 21 VAL A C 7
ATOM 7022 O O . VAL A 1 21 ? 0.292 -2.482 1.930 1.00 0.00 21 VAL A O 7
ATOM 7035 N N . LEU A 1 22 ? -0.326 -1.633 -0.060 1.00 0.00 22 LEU A N 7
ATOM 7036 C CA . LEU A 1 22 ? 1.007 -1.136 -0.384 1.00 0.00 22 LEU A CA 7
ATOM 7037 C C . LEU A 1 22 ? 1.350 0.090 0.456 1.00 0.00 22 LEU A C 7
ATOM 7038 O O . LEU A 1 22 ? 2.505 0.295 0.830 1.00 0.00 22 LEU A O 7
ATOM 7054 N N . ARG A 1 23 ? 0.340 0.900 0.753 1.00 0.00 23 ARG A N 7
ATOM 7055 C CA . ARG A 1 23 ? 0.535 2.105 1.551 1.00 0.00 23 ARG A CA 7
ATOM 7056 C C . ARG A 1 23 ? 0.805 1.752 3.010 1.00 0.00 23 ARG A C 7
ATOM 7057 O O . ARG A 1 23 ? 1.810 2.170 3.584 1.00 0.00 23 ARG A O 7
ATOM 7078 N N . GLN A 1 24 ? -0.100 0.981 3.605 1.00 0.00 24 GLN A N 7
ATOM 7079 C CA . GLN A 1 24 ? 0.041 0.573 4.998 1.00 0.00 24 GLN A CA 7
ATOM 7080 C C . GLN A 1 24 ? 1.483 0.187 5.309 1.00 0.00 24 GLN A C 7
ATOM 7081 O O . GLN A 1 24 ? 2.071 0.670 6.276 1.00 0.00 24 GLN A O 7
ATOM 7095 N N . TYR A 1 25 ? 2.047 -0.688 4.483 1.00 0.00 25 TYR A N 7
ATOM 7096 C CA . TYR A 1 25 ? 3.419 -1.142 4.672 1.00 0.00 25 TYR A CA 7
ATOM 7097 C C . TYR A 1 25 ? 4.399 0.022 4.556 1.00 0.00 25 TYR A C 7
ATOM 7098 O O . TYR A 1 25 ? 5.447 0.034 5.201 1.00 0.00 25 TYR A O 7
ATOM 7116 N N . PHE A 1 26 ? 4.049 1.001 3.728 1.00 0.00 26 PHE A N 7
ATOM 7117 C CA . PHE A 1 26 ? 4.896 2.171 3.525 1.00 0.00 26 PHE A CA 7
ATOM 7118 C C . PHE A 1 26 ? 5.310 2.781 4.861 1.00 0.00 26 PHE A C 7
ATOM 7119 O O . PHE A 1 26 ? 6.480 3.097 5.076 1.00 0.00 26 PHE A O 7
ATOM 7136 N N . ASP A 1 27 ? 4.341 2.943 5.756 1.00 0.00 27 ASP A N 7
ATOM 7137 C CA . ASP A 1 27 ? 4.603 3.515 7.071 1.00 0.00 27 ASP A CA 7
ATOM 7138 C C . ASP A 1 27 ? 5.580 2.645 7.857 1.00 0.00 27 ASP A C 7
ATOM 7139 O O . ASP A 1 27 ? 6.633 3.113 8.290 1.00 0.00 27 ASP A O 7
ATOM 7148 N N . ILE A 1 28 ? 5.223 1.378 8.037 1.00 0.00 28 ILE A N 7
ATOM 7149 C CA . ILE A 1 28 ? 6.067 0.443 8.770 1.00 0.00 28 ILE A CA 7
ATOM 7150 C C . ILE A 1 28 ? 7.504 0.484 8.259 1.00 0.00 28 ILE A C 7
ATOM 7151 O O . ILE A 1 28 ? 8.440 0.701 9.028 1.00 0.00 28 ILE A O 7
ATOM 7167 N N . ASN A 1 29 ? 7.670 0.277 6.957 1.00 0.00 29 ASN A N 7
ATOM 7168 C CA . ASN A 1 29 ? 8.992 0.291 6.343 1.00 0.00 29 ASN A CA 7
ATOM 7169 C C . ASN A 1 29 ? 8.955 0.987 4.986 1.00 0.00 29 ASN A C 7
ATOM 7170 O O . ASN A 1 29 ? 8.135 0.656 4.130 1.00 0.00 29 ASN A O 7
ATOM 7181 N N . ASN A 1 30 ? 9.848 1.953 4.797 1.00 0.00 30 ASN A N 7
ATOM 7182 C CA . ASN A 1 30 ? 9.917 2.696 3.544 1.00 0.00 30 ASN A CA 7
ATOM 7183 C C . ASN A 1 30 ? 9.591 1.793 2.358 1.00 0.00 30 ASN A C 7
ATOM 7184 O O . ASN A 1 30 ? 8.535 1.923 1.738 1.00 0.00 30 ASN A O 7
ATOM 7195 N N . SER A 1 31 ? 10.504 0.879 2.048 1.00 0.00 31 SER A N 7
ATOM 7196 C CA . SER A 1 31 ? 10.315 -0.043 0.934 1.00 0.00 31 SER A CA 7
ATOM 7197 C C . SER A 1 31 ? 10.232 -1.484 1.430 1.00 0.00 31 SER A C 7
ATOM 7198 O O . SER A 1 31 ? 10.925 -1.887 2.364 1.00 0.00 31 SER A O 7
ATOM 7206 N N . PRO A 1 32 ? 9.362 -2.280 0.790 1.00 0.00 32 PRO A N 7
ATOM 7207 C CA . PRO A 1 32 ? 9.166 -3.688 1.148 1.00 0.00 32 PRO A CA 7
ATOM 7208 C C . PRO A 1 32 ? 10.371 -4.550 0.787 1.00 0.00 32 PRO A C 7
ATOM 7209 O O . PRO A 1 32 ? 11.147 -4.207 -0.105 1.00 0.00 32 PRO A O 7
ATOM 7220 N N . SER A 1 33 ? 10.521 -5.671 1.486 1.00 0.00 33 SER A N 7
ATOM 7221 C CA . SER A 1 33 ? 11.634 -6.581 1.241 1.00 0.00 33 SER A CA 7
ATOM 7222 C C . SER A 1 33 ? 11.184 -7.778 0.409 1.00 0.00 33 SER A C 7
ATOM 7223 O O . SER A 1 33 ? 10.007 -8.138 0.406 1.00 0.00 33 SER A O 7
ATOM 7231 N N . GLU A 1 34 ? 12.130 -8.391 -0.296 1.00 0.00 34 GLU A N 7
ATOM 7232 C CA . GLU A 1 34 ? 11.831 -9.547 -1.132 1.00 0.00 34 GLU A CA 7
ATOM 7233 C C . GLU A 1 34 ? 10.781 -10.438 -0.474 1.00 0.00 34 GLU A C 7
ATOM 7234 O O . GLU A 1 34 ? 10.017 -11.120 -1.155 1.00 0.00 34 GLU A O 7
ATOM 7246 N N . GLU A 1 35 ? 10.752 -10.425 0.855 1.00 0.00 35 GLU A N 7
ATOM 7247 C CA . GLU A 1 35 ? 9.798 -11.233 1.605 1.00 0.00 35 GLU A CA 7
ATOM 7248 C C . GLU A 1 35 ? 8.419 -10.579 1.614 1.00 0.00 35 GLU A C 7
ATOM 7249 O O . GLU A 1 35 ? 7.405 -11.243 1.402 1.00 0.00 35 GLU A O 7
ATOM 7261 N N . GLN A 1 36 ? 8.392 -9.273 1.861 1.00 0.00 36 GLN A N 7
ATOM 7262 C CA . GLN A 1 36 ? 7.139 -8.529 1.898 1.00 0.00 36 GLN A CA 7
ATOM 7263 C C . GLN A 1 36 ? 6.545 -8.392 0.500 1.00 0.00 36 GLN A C 7
ATOM 7264 O O . GLN A 1 36 ? 5.340 -8.560 0.308 1.00 0.00 36 GLN A O 7
ATOM 7278 N N . ILE A 1 37 ? 7.397 -8.087 -0.472 1.00 0.00 37 ILE A N 7
ATOM 7279 C CA . ILE A 1 37 ? 6.956 -7.929 -1.852 1.00 0.00 37 ILE A CA 7
ATOM 7280 C C . ILE A 1 37 ? 6.224 -9.174 -2.342 1.00 0.00 37 ILE A C 7
ATOM 7281 O O . ILE A 1 37 ? 5.371 -9.099 -3.226 1.00 0.00 37 ILE A O 7
ATOM 7297 N N . LYS A 1 38 ? 6.562 -10.319 -1.760 1.00 0.00 38 LYS A N 7
ATOM 7298 C CA . LYS A 1 38 ? 5.936 -11.582 -2.133 1.00 0.00 38 LYS A CA 7
ATOM 7299 C C . LYS A 1 38 ? 4.652 -11.808 -1.340 1.00 0.00 38 LYS A C 7
ATOM 7300 O O . LYS A 1 38 ? 3.614 -12.149 -1.907 1.00 0.00 38 LYS A O 7
ATOM 7319 N N . GLU A 1 39 ? 4.730 -11.613 -0.027 1.00 0.00 39 GLU A N 7
ATOM 7320 C CA . GLU A 1 39 ? 3.573 -11.796 0.841 1.00 0.00 39 GLU A CA 7
ATOM 7321 C C . GLU A 1 39 ? 2.419 -10.897 0.406 1.00 0.00 39 GLU A C 7
ATOM 7322 O O . GLU A 1 39 ? 1.251 -11.249 0.566 1.00 0.00 39 GLU A O 7
ATOM 7334 N N . MET A 1 40 ? 2.756 -9.736 -0.144 1.00 0.00 40 MET A N 7
ATOM 7335 C CA . MET A 1 40 ? 1.749 -8.787 -0.603 1.00 0.00 40 MET A CA 7
ATOM 7336 C C . MET A 1 40 ? 1.212 -9.185 -1.975 1.00 0.00 40 MET A C 7
ATOM 7337 O O . MET A 1 40 ? 0.001 -9.212 -2.194 1.00 0.00 40 MET A O 7
ATOM 7351 N N . ALA A 1 41 ? 2.121 -9.492 -2.895 1.00 0.00 41 ALA A N 7
ATOM 7352 C CA . ALA A 1 41 ? 1.738 -9.889 -4.244 1.00 0.00 41 ALA A CA 7
ATOM 7353 C C . ALA A 1 41 ? 0.603 -10.908 -4.214 1.00 0.00 41 ALA A C 7
ATOM 7354 O O . ALA A 1 41 ? -0.195 -10.989 -5.148 1.00 0.00 41 ALA A O 7
ATOM 7361 N N . ASP A 1 42 ? 0.539 -11.684 -3.138 1.00 0.00 42 ASP A N 7
ATOM 7362 C CA . ASP A 1 42 ? -0.499 -12.698 -2.988 1.00 0.00 42 ASP A CA 7
ATOM 7363 C C . ASP A 1 42 ? -1.722 -12.122 -2.281 1.00 0.00 42 ASP A C 7
ATOM 7364 O O . ASP A 1 42 ? -2.855 -12.313 -2.724 1.00 0.00 42 ASP A O 7
ATOM 7373 N N . LYS A 1 43 ? -1.486 -11.418 -1.180 1.00 0.00 43 LYS A N 7
ATOM 7374 C CA . LYS A 1 43 ? -2.568 -10.814 -0.411 1.00 0.00 43 LYS A CA 7
ATOM 7375 C C . LYS A 1 43 ? -3.426 -9.913 -1.294 1.00 0.00 43 LYS A C 7
ATOM 7376 O O . LYS A 1 43 ? -4.649 -9.884 -1.164 1.00 0.00 43 LYS A O 7
ATOM 7395 N N . SER A 1 44 ? -2.776 -9.180 -2.192 1.00 0.00 44 SER A N 7
ATOM 7396 C CA . SER A 1 44 ? -3.479 -8.276 -3.095 1.00 0.00 44 SER A CA 7
ATOM 7397 C C . SER A 1 44 ? -3.725 -8.941 -4.446 1.00 0.00 44 SER A C 7
ATOM 7398 O O . SER A 1 44 ? -4.826 -8.877 -4.991 1.00 0.00 44 SER A O 7
ATOM 7406 N N . GLY A 1 45 ? -2.690 -9.581 -4.981 1.00 0.00 45 GLY A N 7
ATOM 7407 C CA . GLY A 1 45 ? -2.813 -10.249 -6.264 1.00 0.00 45 GLY A CA 7
ATOM 7408 C C . GLY A 1 45 ? -1.938 -9.620 -7.331 1.00 0.00 45 GLY A C 7
ATOM 7409 O O . GLY A 1 45 ? -1.905 -10.086 -8.471 1.00 0.00 45 GLY A O 7
ATOM 7413 N N . LEU A 1 46 ? -1.229 -8.559 -6.963 1.00 0.00 46 LEU A N 7
ATOM 7414 C CA . LEU A 1 46 ? -0.351 -7.863 -7.898 1.00 0.00 46 LEU A CA 7
ATOM 7415 C C . LEU A 1 46 ? 1.024 -8.521 -7.945 1.00 0.00 46 LEU A C 7
ATOM 7416 O O . LEU A 1 46 ? 1.496 -9.102 -6.967 1.00 0.00 46 LEU A O 7
ATOM 7432 N N . PRO A 1 47 ? 1.685 -8.428 -9.108 1.00 0.00 47 PRO A N 7
ATOM 7433 C CA . PRO A 1 47 ? 3.018 -9.005 -9.310 1.00 0.00 47 PRO A CA 7
ATOM 7434 C C . PRO A 1 47 ? 4.095 -8.265 -8.525 1.00 0.00 47 PRO A C 7
ATOM 7435 O O . PRO A 1 47 ? 3.819 -7.259 -7.872 1.00 0.00 47 PRO A O 7
ATOM 7446 N N . GLN A 1 48 ? 5.323 -8.770 -8.594 1.00 0.00 48 GLN A N 7
ATOM 7447 C CA . GLN A 1 48 ? 6.442 -8.156 -7.889 1.00 0.00 48 GLN A CA 7
ATOM 7448 C C . GLN A 1 48 ? 6.977 -6.954 -8.660 1.00 0.00 48 GLN A C 7
ATOM 7449 O O . GLN A 1 48 ? 7.615 -6.069 -8.088 1.00 0.00 48 GLN A O 7
ATOM 7463 N N . LYS A 1 49 ? 6.716 -6.929 -9.962 1.00 0.00 49 LYS A N 7
ATOM 7464 C CA . LYS A 1 49 ? 7.170 -5.836 -10.814 1.00 0.00 49 LYS A CA 7
ATOM 7465 C C . LYS A 1 49 ? 6.269 -4.615 -10.659 1.00 0.00 49 LYS A C 7
ATOM 7466 O O . LYS A 1 49 ? 6.724 -3.476 -10.775 1.00 0.00 49 LYS A O 7
ATOM 7485 N N . VAL A 1 50 ? 4.990 -4.859 -10.395 1.00 0.00 50 VAL A N 7
ATOM 7486 C CA . VAL A 1 50 ? 4.025 -3.779 -10.221 1.00 0.00 50 VAL A CA 7
ATOM 7487 C C . VAL A 1 50 ? 4.144 -3.153 -8.836 1.00 0.00 50 VAL A C 7
ATOM 7488 O O . VAL A 1 50 ? 4.064 -1.934 -8.685 1.00 0.00 50 VAL A O 7
ATOM 7501 N N . ILE A 1 51 ? 4.336 -3.996 -7.827 1.00 0.00 51 ILE A N 7
ATOM 7502 C CA . ILE A 1 51 ? 4.467 -3.526 -6.454 1.00 0.00 51 ILE A CA 7
ATOM 7503 C C . ILE A 1 51 ? 5.777 -2.771 -6.254 1.00 0.00 51 ILE A C 7
ATOM 7504 O O . ILE A 1 51 ? 5.781 -1.603 -5.865 1.00 0.00 51 ILE A O 7
ATOM 7520 N N . LYS A 1 52 ? 6.889 -3.446 -6.525 1.00 0.00 52 LYS A N 7
ATOM 7521 C CA . LYS A 1 52 ? 8.207 -2.840 -6.379 1.00 0.00 52 LYS A CA 7
ATOM 7522 C C . LYS A 1 52 ? 8.264 -1.486 -7.079 1.00 0.00 52 LYS A C 7
ATOM 7523 O O . LYS A 1 52 ? 8.682 -0.488 -6.491 1.00 0.00 52 LYS A O 7
ATOM 7542 N N . HIS A 1 53 ? 7.840 -1.458 -8.339 1.00 0.00 53 HIS A N 7
ATOM 7543 C CA . HIS A 1 53 ? 7.840 -0.225 -9.119 1.00 0.00 53 HIS A CA 7
ATOM 7544 C C . HIS A 1 53 ? 7.018 0.857 -8.426 1.00 0.00 53 HIS A C 7
ATOM 7545 O O . HIS A 1 53 ? 7.465 1.995 -8.285 1.00 0.00 53 HIS A O 7
ATOM 7560 N N . TRP A 1 54 ? 5.815 0.494 -7.997 1.00 0.00 54 TRP A N 7
ATOM 7561 C CA . TRP A 1 54 ? 4.929 1.434 -7.319 1.00 0.00 54 TRP A CA 7
ATOM 7562 C C . TRP A 1 54 ? 5.627 2.074 -6.124 1.00 0.00 54 TRP A C 7
ATOM 7563 O O . TRP A 1 54 ? 5.496 3.275 -5.886 1.00 0.00 54 TRP A O 7
ATOM 7584 N N . PHE A 1 55 ? 6.368 1.265 -5.374 1.00 0.00 55 PHE A N 7
ATOM 7585 C CA . PHE A 1 55 ? 7.086 1.753 -4.202 1.00 0.00 55 PHE A CA 7
ATOM 7586 C C . PHE A 1 55 ? 8.236 2.669 -4.611 1.00 0.00 55 PHE A C 7
ATOM 7587 O O . PHE A 1 55 ? 8.468 3.706 -3.990 1.00 0.00 55 PHE A O 7
ATOM 7604 N N . ARG A 1 56 ? 8.953 2.277 -5.659 1.00 0.00 56 ARG A N 7
ATOM 7605 C CA . ARG A 1 56 ? 10.080 3.061 -6.151 1.00 0.00 56 ARG A CA 7
ATOM 7606 C C . ARG A 1 56 ? 9.609 4.404 -6.701 1.00 0.00 56 ARG A C 7
ATOM 7607 O O . ARG A 1 56 ? 10.014 5.460 -6.217 1.00 0.00 56 ARG A O 7
ATOM 7628 N N . ASN A 1 57 ? 8.751 4.354 -7.715 1.00 0.00 57 ASN A N 7
ATOM 7629 C CA . ASN A 1 57 ? 8.226 5.567 -8.332 1.00 0.00 57 ASN A CA 7
ATOM 7630 C C . ASN A 1 57 ? 7.806 6.579 -7.270 1.00 0.00 57 ASN A C 7
ATOM 7631 O O . ASN A 1 57 ? 8.141 7.761 -7.354 1.00 0.00 57 ASN A O 7
ATOM 7642 N N . THR A 1 58 ? 7.068 6.107 -6.269 1.00 0.00 58 THR A N 7
ATOM 7643 C CA . THR A 1 58 ? 6.601 6.969 -5.191 1.00 0.00 58 THR A CA 7
ATOM 7644 C C . THR A 1 58 ? 7.718 7.257 -4.194 1.00 0.00 58 THR A C 7
ATOM 7645 O O . THR A 1 58 ? 8.163 8.397 -4.057 1.00 0.00 58 THR A O 7
ATOM 7656 N N . LEU A 1 59 ? 8.167 6.217 -3.500 1.00 0.00 59 LEU A N 7
ATOM 7657 C CA . LEU A 1 59 ? 9.234 6.358 -2.515 1.00 0.00 59 LEU A CA 7
ATOM 7658 C C . LEU A 1 59 ? 10.359 7.236 -3.052 1.00 0.00 59 LEU A C 7
ATOM 7659 O O . LEU A 1 59 ? 10.607 8.328 -2.541 1.00 0.00 59 LEU A O 7
ATOM 7675 N N . PHE A 1 60 ? 11.036 6.753 -4.089 1.00 0.00 60 PHE A N 7
ATOM 7676 C CA . PHE A 1 60 ? 12.134 7.494 -4.697 1.00 0.00 60 PHE A CA 7
ATOM 7677 C C . PHE A 1 60 ? 11.738 8.946 -4.947 1.00 0.00 60 PHE A C 7
ATOM 7678 O O . PHE A 1 60 ? 12.489 9.870 -4.632 1.00 0.00 60 PHE A O 7
ATOM 7695 N N . LYS A 1 61 ? 10.553 9.140 -5.516 1.00 0.00 61 LYS A N 7
ATOM 7696 C CA . LYS A 1 61 ? 10.055 10.479 -5.809 1.00 0.00 61 LYS A CA 7
ATOM 7697 C C . LYS A 1 61 ? 9.949 11.311 -4.535 1.00 0.00 61 LYS A C 7
ATOM 7698 O O . LYS A 1 61 ? 10.235 12.507 -4.539 1.00 0.00 61 LYS A O 7
ATOM 7717 N N . GLU A 1 62 ? 9.539 10.668 -3.446 1.00 0.00 62 GLU A N 7
ATOM 7718 C CA . GLU A 1 62 ? 9.397 11.350 -2.165 1.00 0.00 62 GLU A CA 7
ATOM 7719 C C . GLU A 1 62 ? 10.757 11.785 -1.626 1.00 0.00 62 GLU A C 7
ATOM 7720 O O . GLU A 1 62 ? 10.909 12.896 -1.119 1.00 0.00 62 GLU A O 7
ATOM 7732 N N . ARG A 1 63 ? 11.742 10.900 -1.741 1.00 0.00 63 ARG A N 7
ATOM 7733 C CA . ARG A 1 63 ? 13.089 11.190 -1.264 1.00 0.00 63 ARG A CA 7
ATOM 7734 C C . ARG A 1 63 ? 13.686 12.379 -2.011 1.00 0.00 63 ARG A C 7
ATOM 7735 O O . ARG A 1 63 ? 14.466 13.148 -1.451 1.00 0.00 63 ARG A O 7
ATOM 7756 N N . GLN A 1 64 ? 13.313 12.523 -3.279 1.00 0.00 64 GLN A N 7
ATOM 7757 C CA . GLN A 1 64 ? 13.812 13.617 -4.103 1.00 0.00 64 GLN A CA 7
ATOM 7758 C C . GLN A 1 64 ? 12.847 14.798 -4.082 1.00 0.00 64 GLN A C 7
ATOM 7759 O O . GLN A 1 64 ? 12.524 15.367 -5.125 1.00 0.00 64 GLN A O 7
ATOM 7773 N N . SER A 1 65 ? 12.389 15.161 -2.889 1.00 0.00 65 SER A N 7
ATOM 7774 C CA . SER A 1 65 ? 11.458 16.272 -2.733 1.00 0.00 65 SER A CA 7
ATOM 7775 C C . SER A 1 65 ? 11.943 17.242 -1.660 1.00 0.00 65 SER A C 7
ATOM 7776 O O . SER A 1 65 ? 11.761 17.006 -0.466 1.00 0.00 65 SER A O 7
ATOM 7784 N N . GLY A 1 66 ? 12.562 18.335 -2.095 1.00 0.00 66 GLY A N 7
ATOM 7785 C CA . GLY A 1 66 ? 13.064 19.325 -1.160 1.00 0.00 66 GLY A CA 7
ATOM 7786 C C . GLY A 1 66 ? 14.207 20.138 -1.735 1.00 0.00 66 GLY A C 7
ATOM 7787 O O . GLY A 1 66 ? 14.042 21.298 -2.115 1.00 0.00 66 GLY A O 7
ATOM 7791 N N . PRO A 1 67 ? 15.398 19.526 -1.804 1.00 0.00 67 PRO A N 7
ATOM 7792 C CA . PRO A 1 67 ? 16.597 20.183 -2.334 1.00 0.00 67 PRO A CA 7
ATOM 7793 C C . PRO A 1 67 ? 16.516 20.408 -3.840 1.00 0.00 67 PRO A C 7
ATOM 7794 O O . PRO A 1 67 ? 16.198 19.491 -4.598 1.00 0.00 67 PRO A O 7
ATOM 7805 N N . SER A 1 68 ? 16.806 21.633 -4.268 1.00 0.00 68 SER A N 7
ATOM 7806 C CA . SER A 1 68 ? 16.762 21.978 -5.684 1.00 0.00 68 SER A CA 7
ATOM 7807 C C . SER A 1 68 ? 15.343 21.857 -6.229 1.00 0.00 68 SER A C 7
ATOM 7808 O O . SER A 1 68 ? 15.137 21.428 -7.365 1.00 0.00 68 SER A O 7
ATOM 7816 N N . SER A 1 69 ? 14.367 22.238 -5.412 1.00 0.00 69 SER A N 7
ATOM 7817 C CA . SER A 1 69 ? 12.965 22.169 -5.810 1.00 0.00 69 SER A CA 7
ATOM 7818 C C . SER A 1 69 ? 12.715 23.002 -7.063 1.00 0.00 69 SER A C 7
ATOM 7819 O O . SER A 1 69 ? 13.512 23.871 -7.414 1.00 0.00 69 SER A O 7
ATOM 7827 N N . GLY A 1 70 ? 11.600 22.729 -7.735 1.00 0.00 70 GLY A N 7
ATOM 7828 C CA . GLY A 1 70 ? 11.263 23.460 -8.942 1.00 0.00 70 GLY A CA 7
ATOM 7829 C C . GLY A 1 70 ? 12.196 23.140 -10.093 1.00 0.00 70 GLY A C 7
ATOM 7830 O O . GLY A 1 70 ? 13.085 23.926 -10.418 1.00 0.00 70 GLY A O 7
ATOM 7834 N N . GLY A 1 1 ? -15.486 -2.038 -6.409 1.00 0.00 1 GLY A N 8
ATOM 7835 C CA . GLY A 1 1 ? -15.545 -2.900 -7.575 1.00 0.00 1 GLY A CA 8
ATOM 7836 C C . GLY A 1 1 ? -16.227 -4.222 -7.285 1.00 0.00 1 GLY A C 8
ATOM 7837 O O . GLY A 1 1 ? -15.666 -5.082 -6.605 1.00 0.00 1 GLY A O 8
ATOM 7841 N N . SER A 1 2 ? -17.442 -4.385 -7.799 1.00 0.00 2 SER A N 8
ATOM 7842 C CA . SER A 1 2 ? -18.204 -5.609 -7.586 1.00 0.00 2 SER A CA 8
ATOM 7843 C C . SER A 1 2 ? -17.844 -6.662 -8.631 1.00 0.00 2 SER A C 8
ATOM 7844 O O . SER A 1 2 ? -17.606 -7.823 -8.301 1.00 0.00 2 SER A O 8
ATOM 7852 N N . SER A 1 3 ? -17.808 -6.245 -9.892 1.00 0.00 3 SER A N 8
ATOM 7853 C CA . SER A 1 3 ? -17.481 -7.151 -10.987 1.00 0.00 3 SER A CA 8
ATOM 7854 C C . SER A 1 3 ? -16.014 -7.567 -10.929 1.00 0.00 3 SER A C 8
ATOM 7855 O O . SER A 1 3 ? -15.673 -8.718 -11.195 1.00 0.00 3 SER A O 8
ATOM 7863 N N . GLY A 1 4 ? -15.150 -6.619 -10.579 1.00 0.00 4 GLY A N 8
ATOM 7864 C CA . GLY A 1 4 ? -13.730 -6.905 -10.492 1.00 0.00 4 GLY A CA 8
ATOM 7865 C C . GLY A 1 4 ? -13.002 -6.624 -11.791 1.00 0.00 4 GLY A C 8
ATOM 7866 O O . GLY A 1 4 ? -12.001 -5.907 -11.807 1.00 0.00 4 GLY A O 8
ATOM 7870 N N . SER A 1 5 ? -13.504 -7.190 -12.884 1.00 0.00 5 SER A N 8
ATOM 7871 C CA . SER A 1 5 ? -12.891 -7.001 -14.193 1.00 0.00 5 SER A CA 8
ATOM 7872 C C . SER A 1 5 ? -11.429 -7.440 -14.178 1.00 0.00 5 SER A C 8
ATOM 7873 O O . SER A 1 5 ? -10.611 -6.940 -14.949 1.00 0.00 5 SER A O 8
ATOM 7881 N N . SER A 1 6 ? -11.109 -8.379 -13.292 1.00 0.00 6 SER A N 8
ATOM 7882 C CA . SER A 1 6 ? -9.747 -8.883 -13.172 1.00 0.00 6 SER A CA 8
ATOM 7883 C C . SER A 1 6 ? -9.597 -10.220 -13.891 1.00 0.00 6 SER A C 8
ATOM 7884 O O . SER A 1 6 ? -10.574 -10.936 -14.104 1.00 0.00 6 SER A O 8
ATOM 7892 N N . GLY A 1 7 ? -8.364 -10.549 -14.265 1.00 0.00 7 GLY A N 8
ATOM 7893 C CA . GLY A 1 7 ? -8.107 -11.799 -14.956 1.00 0.00 7 GLY A CA 8
ATOM 7894 C C . GLY A 1 7 ? -6.626 -12.088 -15.101 1.00 0.00 7 GLY A C 8
ATOM 7895 O O . GLY A 1 7 ? -5.790 -11.395 -14.520 1.00 0.00 7 GLY A O 8
ATOM 7899 N N . LYS A 1 8 ? -6.298 -13.115 -15.878 1.00 0.00 8 LYS A N 8
ATOM 7900 C CA . LYS A 1 8 ? -4.908 -13.495 -16.098 1.00 0.00 8 LYS A CA 8
ATOM 7901 C C . LYS A 1 8 ? -4.347 -12.812 -17.341 1.00 0.00 8 LYS A C 8
ATOM 7902 O O . LYS A 1 8 ? -3.819 -13.470 -18.238 1.00 0.00 8 LYS A O 8
ATOM 7921 N N . ARG A 1 9 ? -4.465 -11.489 -17.388 1.00 0.00 9 ARG A N 8
ATOM 7922 C CA . ARG A 1 9 ? -3.969 -10.717 -18.521 1.00 0.00 9 ARG A CA 8
ATOM 7923 C C . ARG A 1 9 ? -2.731 -9.914 -18.132 1.00 0.00 9 ARG A C 8
ATOM 7924 O O . ARG A 1 9 ? -2.525 -9.569 -16.969 1.00 0.00 9 ARG A O 8
ATOM 7945 N N . PRO A 1 10 ? -1.886 -9.610 -19.129 1.00 0.00 10 PRO A N 8
ATOM 7946 C CA . PRO A 1 10 ? -0.654 -8.844 -18.916 1.00 0.00 10 PRO A CA 8
ATOM 7947 C C . PRO A 1 10 ? -0.931 -7.384 -18.573 1.00 0.00 10 PRO A C 8
ATOM 7948 O O . PRO A 1 10 ? -0.006 -6.601 -18.360 1.00 0.00 10 PRO A O 8
ATOM 7959 N N . ARG A 1 11 ? -2.210 -7.026 -18.521 1.00 0.00 11 ARG A N 8
ATOM 7960 C CA . ARG A 1 11 ? -2.608 -5.659 -18.205 1.00 0.00 11 ARG A CA 8
ATOM 7961 C C . ARG A 1 11 ? -3.582 -5.635 -17.031 1.00 0.00 11 ARG A C 8
ATOM 7962 O O . ARG A 1 11 ? -4.699 -6.147 -17.125 1.00 0.00 11 ARG A O 8
ATOM 7983 N N . THR A 1 12 ? -3.153 -5.036 -15.924 1.00 0.00 12 THR A N 8
ATOM 7984 C CA . THR A 1 12 ? -3.986 -4.947 -14.732 1.00 0.00 12 THR A CA 8
ATOM 7985 C C . THR A 1 12 ? -3.892 -3.563 -14.099 1.00 0.00 12 THR A C 8
ATOM 7986 O O . THR A 1 12 ? -2.850 -2.910 -14.162 1.00 0.00 12 THR A O 8
ATOM 7997 N N . ARG A 1 13 ? -4.987 -3.121 -13.488 1.00 0.00 13 ARG A N 8
ATOM 7998 C CA . ARG A 1 13 ? -5.027 -1.814 -12.843 1.00 0.00 13 ARG A CA 8
ATOM 7999 C C . ARG A 1 13 ? -5.203 -1.957 -11.334 1.00 0.00 13 ARG A C 8
ATOM 8000 O O . ARG A 1 13 ? -6.071 -2.696 -10.868 1.00 0.00 13 ARG A O 8
ATOM 8021 N N . ILE A 1 14 ? -4.373 -1.247 -10.578 1.00 0.00 14 ILE A N 8
ATOM 8022 C CA . ILE A 1 14 ? -4.438 -1.295 -9.122 1.00 0.00 14 ILE A CA 8
ATOM 8023 C C . ILE A 1 14 ? -5.654 -0.538 -8.600 1.00 0.00 14 ILE A C 8
ATOM 8024 O O . ILE A 1 14 ? -6.040 0.495 -9.149 1.00 0.00 14 ILE A O 8
ATOM 8040 N N . THR A 1 15 ? -6.256 -1.059 -7.535 1.00 0.00 15 THR A N 8
ATOM 8041 C CA . THR A 1 15 ? -7.429 -0.433 -6.938 1.00 0.00 15 THR A CA 8
ATOM 8042 C C . THR A 1 15 ? -7.127 0.074 -5.533 1.00 0.00 15 THR A C 8
ATOM 8043 O O . THR A 1 15 ? -6.060 -0.198 -4.981 1.00 0.00 15 THR A O 8
ATOM 8054 N N . ASP A 1 16 ? -8.071 0.810 -4.958 1.00 0.00 16 ASP A N 8
ATOM 8055 C CA . ASP A 1 16 ? -7.906 1.354 -3.615 1.00 0.00 16 ASP A CA 8
ATOM 8056 C C . ASP A 1 16 ? -7.757 0.233 -2.590 1.00 0.00 16 ASP A C 8
ATOM 8057 O O . ASP A 1 16 ? -7.123 0.411 -1.550 1.00 0.00 16 ASP A O 8
ATOM 8066 N N . ASP A 1 17 ? -8.345 -0.919 -2.891 1.00 0.00 17 ASP A N 8
ATOM 8067 C CA . ASP A 1 17 ? -8.278 -2.068 -1.996 1.00 0.00 17 ASP A CA 8
ATOM 8068 C C . ASP A 1 17 ? -6.889 -2.699 -2.026 1.00 0.00 17 ASP A C 8
ATOM 8069 O O . ASP A 1 17 ? -6.439 -3.276 -1.037 1.00 0.00 17 ASP A O 8
ATOM 8078 N N . GLN A 1 18 ? -6.218 -2.586 -3.167 1.00 0.00 18 GLN A N 8
ATOM 8079 C CA . GLN A 1 18 ? -4.881 -3.148 -3.325 1.00 0.00 18 GLN A CA 8
ATOM 8080 C C . GLN A 1 18 ? -3.815 -2.145 -2.897 1.00 0.00 18 GLN A C 8
ATOM 8081 O O . GLN A 1 18 ? -2.781 -2.520 -2.343 1.00 0.00 18 GLN A O 8
ATOM 8095 N N . LEU A 1 19 ? -4.073 -0.868 -3.157 1.00 0.00 19 LEU A N 8
ATOM 8096 C CA . LEU A 1 19 ? -3.135 0.191 -2.799 1.00 0.00 19 LEU A CA 8
ATOM 8097 C C . LEU A 1 19 ? -2.942 0.258 -1.287 1.00 0.00 19 LEU A C 8
ATOM 8098 O O . LEU A 1 19 ? -1.813 0.289 -0.797 1.00 0.00 19 LEU A O 8
ATOM 8114 N N . ARG A 1 20 ? -4.050 0.277 -0.554 1.00 0.00 20 ARG A N 8
ATOM 8115 C CA . ARG A 1 20 ? -4.003 0.340 0.901 1.00 0.00 20 ARG A CA 8
ATOM 8116 C C . ARG A 1 20 ? -2.980 -0.649 1.455 1.00 0.00 20 ARG A C 8
ATOM 8117 O O . ARG A 1 20 ? -2.270 -0.351 2.415 1.00 0.00 20 ARG A O 8
ATOM 8138 N N . VAL A 1 21 ? -2.911 -1.826 0.842 1.00 0.00 21 VAL A N 8
ATOM 8139 C CA . VAL A 1 21 ? -1.976 -2.858 1.273 1.00 0.00 21 VAL A CA 8
ATOM 8140 C C . VAL A 1 21 ? -0.532 -2.402 1.090 1.00 0.00 21 VAL A C 8
ATOM 8141 O O . VAL A 1 21 ? 0.333 -2.697 1.916 1.00 0.00 21 VAL A O 8
ATOM 8154 N N . LEU A 1 22 ? -0.278 -1.681 0.004 1.00 0.00 22 LEU A N 8
ATOM 8155 C CA . LEU A 1 22 ? 1.061 -1.183 -0.288 1.00 0.00 22 LEU A CA 8
ATOM 8156 C C . LEU A 1 22 ? 1.393 0.027 0.580 1.00 0.00 22 LEU A C 8
ATOM 8157 O O . LEU A 1 22 ? 2.535 0.203 1.007 1.00 0.00 22 LEU A O 8
ATOM 8173 N N . ARG A 1 23 ? 0.388 0.856 0.840 1.00 0.00 23 ARG A N 8
ATOM 8174 C CA . ARG A 1 23 ? 0.573 2.049 1.658 1.00 0.00 23 ARG A CA 8
ATOM 8175 C C . ARG A 1 23 ? 0.868 1.673 3.107 1.00 0.00 23 ARG A C 8
ATOM 8176 O O . ARG A 1 23 ? 1.861 2.117 3.683 1.00 0.00 23 ARG A O 8
ATOM 8197 N N . GLN A 1 24 ? -0.001 0.853 3.690 1.00 0.00 24 GLN A N 8
ATOM 8198 C CA . GLN A 1 24 ? 0.166 0.419 5.072 1.00 0.00 24 GLN A CA 8
ATOM 8199 C C . GLN A 1 24 ? 1.625 0.085 5.364 1.00 0.00 24 GLN A C 8
ATOM 8200 O O . GLN A 1 24 ? 2.182 0.521 6.373 1.00 0.00 24 GLN A O 8
ATOM 8214 N N . TYR A 1 25 ? 2.239 -0.689 4.477 1.00 0.00 25 TYR A N 8
ATOM 8215 C CA . TYR A 1 25 ? 3.633 -1.084 4.642 1.00 0.00 25 TYR A CA 8
ATOM 8216 C C . TYR A 1 25 ? 4.558 0.124 4.534 1.00 0.00 25 TYR A C 8
ATOM 8217 O O . TYR A 1 25 ? 5.514 0.259 5.298 1.00 0.00 25 TYR A O 8
ATOM 8235 N N . PHE A 1 26 ? 4.266 1.002 3.580 1.00 0.00 26 PHE A N 8
ATOM 8236 C CA . PHE A 1 26 ? 5.070 2.200 3.370 1.00 0.00 26 PHE A CA 8
ATOM 8237 C C . PHE A 1 26 ? 5.502 2.805 4.703 1.00 0.00 26 PHE A C 8
ATOM 8238 O O . PHE A 1 26 ? 6.681 3.090 4.914 1.00 0.00 26 PHE A O 8
ATOM 8255 N N . ASP A 1 27 ? 4.540 2.997 5.598 1.00 0.00 27 ASP A N 8
ATOM 8256 C CA . ASP A 1 27 ? 4.819 3.568 6.911 1.00 0.00 27 ASP A CA 8
ATOM 8257 C C . ASP A 1 27 ? 5.848 2.727 7.661 1.00 0.00 27 ASP A C 8
ATOM 8258 O O . ASP A 1 27 ? 6.908 3.222 8.044 1.00 0.00 27 ASP A O 8
ATOM 8267 N N . ILE A 1 28 ? 5.527 1.454 7.867 1.00 0.00 28 ILE A N 8
ATOM 8268 C CA . ILE A 1 28 ? 6.423 0.545 8.571 1.00 0.00 28 ILE A CA 8
ATOM 8269 C C . ILE A 1 28 ? 7.822 0.573 7.965 1.00 0.00 28 ILE A C 8
ATOM 8270 O O . ILE A 1 28 ? 8.804 0.832 8.658 1.00 0.00 28 ILE A O 8
ATOM 8286 N N . ASN A 1 29 ? 7.903 0.307 6.665 1.00 0.00 29 ASN A N 8
ATOM 8287 C CA . ASN A 1 29 ? 9.182 0.303 5.964 1.00 0.00 29 ASN A CA 8
ATOM 8288 C C . ASN A 1 29 ? 9.046 0.934 4.582 1.00 0.00 29 ASN A C 8
ATOM 8289 O O . ASN A 1 29 ? 8.292 0.450 3.739 1.00 0.00 29 ASN A O 8
ATOM 8300 N N . ASN A 1 30 ? 9.784 2.016 4.356 1.00 0.00 30 ASN A N 8
ATOM 8301 C CA . ASN A 1 30 ? 9.746 2.714 3.076 1.00 0.00 30 ASN A CA 8
ATOM 8302 C C . ASN A 1 30 ? 9.548 1.730 1.927 1.00 0.00 30 ASN A C 8
ATOM 8303 O O . ASN A 1 30 ? 8.606 1.857 1.143 1.00 0.00 30 ASN A O 8
ATOM 8314 N N . SER A 1 31 ? 10.440 0.750 1.833 1.00 0.00 31 SER A N 8
ATOM 8315 C CA . SER A 1 31 ? 10.365 -0.254 0.777 1.00 0.00 31 SER A CA 8
ATOM 8316 C C . SER A 1 31 ? 10.186 -1.649 1.367 1.00 0.00 31 SER A C 8
ATOM 8317 O O . SER A 1 31 ? 10.755 -1.991 2.403 1.00 0.00 31 SER A O 8
ATOM 8325 N N . PRO A 1 32 ? 9.374 -2.476 0.691 1.00 0.00 32 PRO A N 8
ATOM 8326 C CA . PRO A 1 32 ? 9.100 -3.848 1.128 1.00 0.00 32 PRO A CA 8
ATOM 8327 C C . PRO A 1 32 ? 10.314 -4.758 0.977 1.00 0.00 32 PRO A C 8
ATOM 8328 O O . PRO A 1 32 ? 11.240 -4.453 0.226 1.00 0.00 32 PRO A O 8
ATOM 8339 N N . SER A 1 33 ? 10.302 -5.877 1.695 1.00 0.00 33 SER A N 8
ATOM 8340 C CA . SER A 1 33 ? 11.404 -6.831 1.642 1.00 0.00 33 SER A CA 8
ATOM 8341 C C . SER A 1 33 ? 11.040 -8.035 0.779 1.00 0.00 33 SER A C 8
ATOM 8342 O O . SER A 1 33 ? 9.874 -8.416 0.687 1.00 0.00 33 SER A O 8
ATOM 8350 N N . GLU A 1 34 ? 12.049 -8.629 0.149 1.00 0.00 34 GLU A N 8
ATOM 8351 C CA . GLU A 1 34 ? 11.835 -9.790 -0.708 1.00 0.00 34 GLU A CA 8
ATOM 8352 C C . GLU A 1 34 ? 10.750 -10.697 -0.135 1.00 0.00 34 GLU A C 8
ATOM 8353 O O . GLU A 1 34 ? 10.046 -11.383 -0.875 1.00 0.00 34 GLU A O 8
ATOM 8365 N N . GLU A 1 35 ? 10.622 -10.694 1.189 1.00 0.00 35 GLU A N 8
ATOM 8366 C CA . GLU A 1 35 ? 9.624 -11.517 1.861 1.00 0.00 35 GLU A CA 8
ATOM 8367 C C . GLU A 1 35 ? 8.239 -10.885 1.760 1.00 0.00 35 GLU A C 8
ATOM 8368 O O . GLU A 1 35 ? 7.257 -11.564 1.464 1.00 0.00 35 GLU A O 8
ATOM 8380 N N . GLN A 1 36 ? 8.171 -9.581 2.008 1.00 0.00 36 GLN A N 8
ATOM 8381 C CA . GLN A 1 36 ? 6.907 -8.857 1.946 1.00 0.00 36 GLN A CA 8
ATOM 8382 C C . GLN A 1 36 ? 6.423 -8.728 0.505 1.00 0.00 36 GLN A C 8
ATOM 8383 O O . GLN A 1 36 ? 5.243 -8.930 0.216 1.00 0.00 36 GLN A O 8
ATOM 8397 N N . ILE A 1 37 ? 7.342 -8.392 -0.394 1.00 0.00 37 ILE A N 8
ATOM 8398 C CA . ILE A 1 37 ? 7.009 -8.237 -1.805 1.00 0.00 37 ILE A CA 8
ATOM 8399 C C . ILE A 1 37 ? 6.274 -9.464 -2.334 1.00 0.00 37 ILE A C 8
ATOM 8400 O O . ILE A 1 37 ? 5.479 -9.371 -3.269 1.00 0.00 37 ILE A O 8
ATOM 8416 N N . LYS A 1 38 ? 6.545 -10.616 -1.728 1.00 0.00 38 LYS A N 8
ATOM 8417 C CA . LYS A 1 38 ? 5.909 -11.863 -2.135 1.00 0.00 38 LYS A CA 8
ATOM 8418 C C . LYS A 1 38 ? 4.575 -12.052 -1.420 1.00 0.00 38 LYS A C 8
ATOM 8419 O O . LYS A 1 38 ? 3.558 -12.340 -2.050 1.00 0.00 38 LYS A O 8
ATOM 8438 N N . GLU A 1 39 ? 4.587 -11.885 -0.101 1.00 0.00 39 GLU A N 8
ATOM 8439 C CA . GLU A 1 39 ? 3.377 -12.037 0.699 1.00 0.00 39 GLU A CA 8
ATOM 8440 C C . GLU A 1 39 ? 2.280 -11.095 0.210 1.00 0.00 39 GLU A C 8
ATOM 8441 O O . GLU A 1 39 ? 1.096 -11.425 0.263 1.00 0.00 39 GLU A O 8
ATOM 8453 N N . MET A 1 40 ? 2.685 -9.922 -0.266 1.00 0.00 40 MET A N 8
ATOM 8454 C CA . MET A 1 40 ? 1.737 -8.932 -0.764 1.00 0.00 40 MET A CA 8
ATOM 8455 C C . MET A 1 40 ? 1.240 -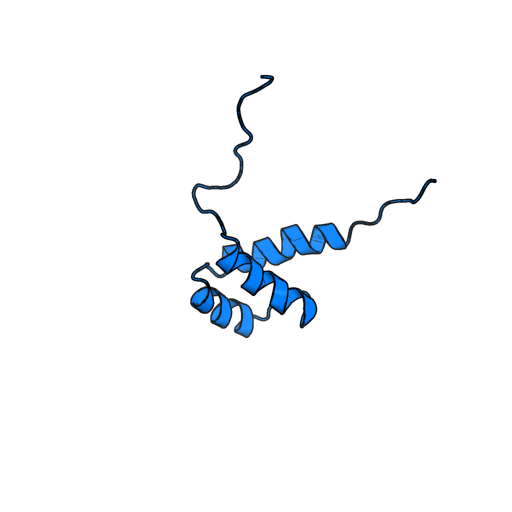9.309 -2.157 1.00 0.00 40 MET A C 8
ATOM 8456 O O . MET A 1 40 ? 0.040 -9.276 -2.428 1.00 0.00 40 MET A O 8
ATOM 8470 N N . ALA A 1 41 ? 2.171 -9.665 -3.036 1.00 0.00 41 ALA A N 8
ATOM 8471 C CA . ALA A 1 41 ? 1.827 -10.048 -4.399 1.00 0.00 41 ALA A CA 8
ATOM 8472 C C . ALA A 1 41 ? 0.681 -11.053 -4.414 1.00 0.00 41 ALA A C 8
ATOM 8473 O O . ALA A 1 41 ? -0.062 -11.148 -5.392 1.00 0.00 41 ALA A O 8
ATOM 8480 N N . ASP A 1 42 ? 0.542 -11.802 -3.326 1.00 0.00 42 ASP A N 8
ATOM 8481 C CA . ASP A 1 42 ? -0.515 -12.800 -3.214 1.00 0.00 42 ASP A CA 8
ATOM 8482 C C . ASP A 1 42 ? -1.728 -12.228 -2.488 1.00 0.00 42 ASP A C 8
ATOM 8483 O O . ASP A 1 42 ? -2.868 -12.425 -2.909 1.00 0.00 42 ASP A O 8
ATOM 8492 N N . LYS A 1 43 ? -1.476 -11.518 -1.393 1.00 0.00 43 LYS A N 8
ATOM 8493 C CA . LYS A 1 43 ? -2.546 -10.916 -0.607 1.00 0.00 43 LYS A CA 8
ATOM 8494 C C . LYS A 1 43 ? -3.425 -10.025 -1.479 1.00 0.00 43 LYS A C 8
ATOM 8495 O O . LYS A 1 43 ? -4.647 -10.006 -1.329 1.00 0.00 43 LYS A O 8
ATOM 8514 N N . SER A 1 44 ? -2.796 -9.289 -2.389 1.00 0.00 44 SER A N 8
ATOM 8515 C CA . SER A 1 44 ? -3.521 -8.393 -3.282 1.00 0.00 44 SER A CA 8
ATOM 8516 C C . SER A 1 44 ? -3.738 -9.044 -4.645 1.00 0.00 44 SER A C 8
ATOM 8517 O O . SER A 1 44 ? -4.827 -8.972 -5.214 1.00 0.00 44 SER A O 8
ATOM 8525 N N . GLY A 1 45 ? -2.693 -9.682 -5.163 1.00 0.00 45 GLY A N 8
ATOM 8526 C CA . GLY A 1 45 ? -2.788 -10.337 -6.454 1.00 0.00 45 GLY A CA 8
ATOM 8527 C C . GLY A 1 45 ? -1.890 -9.699 -7.496 1.00 0.00 45 GLY A C 8
ATOM 8528 O O . GLY A 1 45 ? -1.824 -10.161 -8.636 1.00 0.00 45 GLY A O 8
ATOM 8532 N N . LEU A 1 46 ? -1.199 -8.634 -7.106 1.00 0.00 46 LEU A N 8
ATOM 8533 C CA . LEU A 1 46 ? -0.301 -7.930 -8.015 1.00 0.00 46 LEU A CA 8
ATOM 8534 C C . LEU A 1 46 ? 1.060 -8.617 -8.077 1.00 0.00 46 LEU A C 8
ATOM 8535 O O . LEU A 1 46 ? 1.500 -9.264 -7.126 1.00 0.00 46 LEU A O 8
ATOM 8551 N N . PRO A 1 47 ? 1.744 -8.473 -9.221 1.00 0.00 47 PRO A N 8
ATOM 8552 C CA . PRO A 1 47 ? 3.066 -9.069 -9.434 1.00 0.00 47 PRO A CA 8
ATOM 8553 C C . PRO A 1 47 ? 4.146 -8.402 -8.589 1.00 0.00 47 PRO A C 8
ATOM 8554 O O . PRO A 1 47 ? 3.865 -7.483 -7.820 1.00 0.00 47 PRO A O 8
ATOM 8565 N N . GLN A 1 48 ? 5.381 -8.870 -8.738 1.00 0.00 48 GLN A N 8
ATOM 8566 C CA . GLN A 1 48 ? 6.502 -8.317 -7.988 1.00 0.00 48 GLN A CA 8
ATOM 8567 C C . GLN A 1 48 ? 7.077 -7.092 -8.691 1.00 0.00 48 GLN A C 8
ATOM 8568 O O . GLN A 1 48 ? 7.670 -6.220 -8.056 1.00 0.00 48 GLN A O 8
ATOM 8582 N N . LYS A 1 49 ? 6.897 -7.032 -10.006 1.00 0.00 49 LYS A N 8
ATOM 8583 C CA . LYS A 1 49 ? 7.396 -5.914 -10.797 1.00 0.00 49 LYS A CA 8
ATOM 8584 C C . LYS A 1 49 ? 6.518 -4.680 -10.609 1.00 0.00 49 LYS A C 8
ATOM 8585 O O . LYS A 1 49 ? 6.982 -3.549 -10.751 1.00 0.00 49 LYS A O 8
ATOM 8604 N N . VAL A 1 50 ? 5.248 -4.906 -10.289 1.00 0.00 50 VAL A N 8
ATOM 8605 C CA . VAL A 1 50 ? 4.307 -3.813 -10.079 1.00 0.00 50 VAL A CA 8
ATOM 8606 C C . VAL A 1 50 ? 4.459 -3.216 -8.684 1.00 0.00 50 VAL A C 8
ATOM 8607 O O . VAL A 1 50 ? 4.485 -1.996 -8.520 1.00 0.00 50 VAL A O 8
ATOM 8620 N N . ILE A 1 51 ? 4.561 -4.084 -7.683 1.00 0.00 51 ILE A N 8
ATOM 8621 C CA . ILE A 1 51 ? 4.713 -3.643 -6.302 1.00 0.00 51 ILE A CA 8
ATOM 8622 C C . ILE A 1 51 ? 6.051 -2.942 -6.093 1.00 0.00 51 ILE A C 8
ATOM 8623 O O . ILE A 1 51 ? 6.102 -1.799 -5.637 1.00 0.00 51 ILE A O 8
ATOM 8639 N N . LYS A 1 52 ? 7.134 -3.633 -6.432 1.00 0.00 52 LYS A N 8
ATOM 8640 C CA . LYS A 1 52 ? 8.474 -3.078 -6.285 1.00 0.00 52 LYS A CA 8
ATOM 8641 C C . LYS A 1 52 ? 8.571 -1.708 -6.949 1.00 0.00 52 LYS A C 8
ATOM 8642 O O . LYS A 1 52 ? 9.186 -0.788 -6.411 1.00 0.00 52 LYS A O 8
ATOM 8661 N N . HIS A 1 53 ? 7.958 -1.580 -8.122 1.00 0.00 53 HIS A N 8
ATOM 8662 C CA . HIS A 1 53 ? 7.974 -0.321 -8.859 1.00 0.00 53 HIS A CA 8
ATOM 8663 C C . HIS A 1 53 ?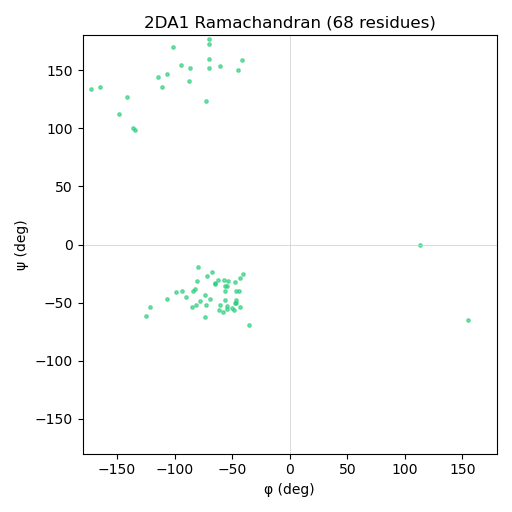 7.178 0.751 -8.120 1.00 0.00 53 HIS A C 8
ATOM 8664 O O . HIS A 1 53 ? 7.709 1.809 -7.784 1.00 0.00 53 HIS A O 8
ATOM 8679 N N . TRP A 1 54 ? 5.904 0.469 -7.873 1.00 0.00 54 TRP A N 8
ATOM 8680 C CA . TRP A 1 54 ? 5.035 1.410 -7.175 1.00 0.00 54 TRP A CA 8
ATOM 8681 C C . TRP A 1 54 ? 5.760 2.047 -5.994 1.00 0.00 54 TRP A C 8
ATOM 8682 O O . TRP A 1 54 ? 5.677 3.257 -5.781 1.00 0.00 54 TRP A O 8
ATOM 8703 N N . PHE A 1 55 ? 6.470 1.225 -5.228 1.00 0.00 55 PHE A N 8
ATOM 8704 C CA . PHE A 1 55 ? 7.208 1.709 -4.068 1.00 0.00 55 PHE A CA 8
ATOM 8705 C C . PHE A 1 55 ? 8.289 2.701 -4.486 1.00 0.00 55 PHE A C 8
ATOM 8706 O O . PHE A 1 55 ? 8.515 3.708 -3.815 1.00 0.00 55 PHE A O 8
ATOM 8723 N N . ARG A 1 56 ? 8.954 2.409 -5.598 1.00 0.00 56 ARG A N 8
ATOM 8724 C CA . ARG A 1 56 ? 10.013 3.274 -6.106 1.00 0.00 56 ARG A CA 8
ATOM 8725 C C . ARG A 1 56 ? 9.433 4.562 -6.681 1.00 0.00 56 ARG A C 8
ATOM 8726 O O . ARG A 1 56 ? 9.806 5.660 -6.271 1.00 0.00 56 ARG A O 8
ATOM 8747 N N . ASN A 1 57 ? 8.518 4.419 -7.635 1.00 0.00 57 ASN A N 8
ATOM 8748 C CA . ASN A 1 57 ? 7.888 5.571 -8.268 1.00 0.00 57 ASN A CA 8
ATOM 8749 C C . ASN A 1 57 ? 7.265 6.493 -7.224 1.00 0.00 57 ASN A C 8
ATOM 8750 O O . ASN A 1 57 ? 7.348 7.717 -7.330 1.00 0.00 57 ASN A O 8
ATOM 8761 N N . THR A 1 58 ? 6.640 5.896 -6.214 1.00 0.00 58 THR A N 8
ATOM 8762 C CA . THR A 1 58 ? 6.002 6.662 -5.150 1.00 0.00 58 THR A CA 8
ATOM 8763 C C . THR A 1 58 ? 7.039 7.267 -4.211 1.00 0.00 58 THR A C 8
ATOM 8764 O O . THR A 1 58 ? 7.050 8.476 -3.977 1.00 0.00 58 THR A O 8
ATOM 8775 N N . LEU A 1 59 ? 7.910 6.419 -3.674 1.00 0.00 59 LEU A N 8
ATOM 8776 C CA . LEU A 1 59 ? 8.953 6.871 -2.760 1.00 0.00 59 LEU A CA 8
ATOM 8777 C C . LEU A 1 59 ? 9.821 7.944 -3.410 1.00 0.00 59 LEU A C 8
ATOM 8778 O O . LEU A 1 59 ? 9.892 9.075 -2.930 1.00 0.00 59 LEU A O 8
ATOM 8794 N N . PHE A 1 60 ? 10.478 7.581 -4.507 1.00 0.00 60 PHE A N 8
ATOM 8795 C CA . PHE A 1 60 ? 11.340 8.513 -5.225 1.00 0.00 60 PHE A CA 8
ATOM 8796 C C . PHE A 1 60 ? 10.657 9.867 -5.392 1.00 0.00 60 PHE A C 8
ATOM 8797 O O . PHE A 1 60 ? 11.287 10.915 -5.245 1.00 0.00 60 PHE A O 8
ATOM 8814 N N . LYS A 1 61 ? 9.365 9.838 -5.700 1.00 0.00 61 LYS A N 8
ATOM 8815 C CA . LYS A 1 61 ? 8.595 11.062 -5.886 1.00 0.00 61 LYS A CA 8
ATOM 8816 C C . LYS A 1 61 ? 8.539 11.872 -4.594 1.00 0.00 61 LYS A C 8
ATOM 8817 O O . LYS A 1 61 ? 8.512 13.101 -4.623 1.00 0.00 61 LYS A O 8
ATOM 8836 N N . GLU A 1 62 ? 8.523 11.173 -3.464 1.00 0.00 62 GLU A N 8
ATOM 8837 C CA . GLU A 1 62 ? 8.470 11.828 -2.162 1.00 0.00 62 GLU A CA 8
ATOM 8838 C C . GLU A 1 62 ? 9.826 12.428 -1.800 1.00 0.00 62 GLU A C 8
ATOM 8839 O O . GLU A 1 62 ? 9.902 13.490 -1.182 1.00 0.00 62 GLU A O 8
ATOM 8851 N N . ARG A 1 63 ? 10.894 11.740 -2.190 1.00 0.00 63 ARG A N 8
ATOM 8852 C CA . ARG A 1 63 ? 12.247 12.202 -1.905 1.00 0.00 63 ARG A CA 8
ATOM 8853 C C . ARG A 1 63 ? 12.636 13.348 -2.835 1.00 0.00 63 ARG A C 8
ATOM 8854 O O . ARG A 1 63 ? 13.383 14.247 -2.448 1.00 0.00 63 ARG A O 8
ATOM 8875 N N . GLN A 1 64 ? 12.126 13.308 -4.061 1.00 0.00 64 GLN A N 8
ATOM 8876 C CA . GLN A 1 64 ? 12.421 14.342 -5.046 1.00 0.00 64 GLN A CA 8
ATOM 8877 C C . GLN A 1 64 ? 11.512 15.551 -4.855 1.00 0.00 64 GLN A C 8
ATOM 8878 O O . GLN A 1 64 ? 11.960 16.695 -4.931 1.00 0.00 64 GLN A O 8
ATOM 8892 N N . SER A 1 65 ? 10.233 15.290 -4.607 1.00 0.00 65 SER A N 8
ATOM 8893 C CA . SER A 1 65 ? 9.259 16.358 -4.409 1.00 0.00 65 SER A CA 8
ATOM 8894 C C . SER A 1 65 ? 9.859 17.495 -3.589 1.00 0.00 65 SER A C 8
ATOM 8895 O O . SER A 1 65 ? 10.564 17.264 -2.607 1.00 0.00 65 SER A O 8
ATOM 8903 N N . GLY A 1 66 ? 9.574 18.728 -4.000 1.00 0.00 66 GLY A N 8
ATOM 8904 C CA . GLY A 1 66 ? 10.094 19.884 -3.294 1.00 0.00 66 GLY A CA 8
ATOM 8905 C C . GLY A 1 66 ? 10.507 21.000 -4.233 1.00 0.00 66 GLY A C 8
ATOM 8906 O O . GLY A 1 66 ? 10.354 20.903 -5.451 1.00 0.00 66 GLY A O 8
ATOM 8910 N N . PRO A 1 67 ? 11.042 22.090 -3.664 1.00 0.00 67 PRO A N 8
ATOM 8911 C CA . PRO A 1 67 ? 11.488 23.250 -4.440 1.00 0.00 67 PRO A CA 8
ATOM 8912 C C . PRO A 1 67 ? 12.734 22.950 -5.267 1.00 0.00 67 PRO A C 8
ATOM 8913 O O . PRO A 1 67 ? 13.757 22.522 -4.733 1.00 0.00 67 PRO A O 8
ATOM 8924 N N . SER A 1 68 ? 12.641 23.179 -6.573 1.00 0.00 68 SER A N 8
ATOM 8925 C CA . SER A 1 68 ? 13.760 22.930 -7.475 1.00 0.00 68 SER A CA 8
ATOM 8926 C C . SER A 1 68 ? 14.687 24.140 -7.537 1.00 0.00 68 SER A C 8
ATOM 8927 O O . SER A 1 68 ? 14.254 25.253 -7.837 1.00 0.00 68 SER A O 8
ATOM 8935 N N . SER A 1 69 ? 15.965 23.914 -7.252 1.00 0.00 69 SER A N 8
ATOM 8936 C CA . SER A 1 69 ? 16.954 24.985 -7.272 1.00 0.00 69 SER A CA 8
ATOM 8937 C C . SER A 1 69 ? 17.699 25.012 -8.603 1.00 0.00 69 SER A C 8
ATOM 8938 O O . SER A 1 69 ? 17.828 26.060 -9.234 1.00 0.00 69 SER A O 8
ATOM 8946 N N . GLY A 1 70 ? 18.190 23.850 -9.023 1.00 0.00 70 GLY A N 8
ATOM 8947 C CA . GLY A 1 70 ? 18.917 23.760 -10.276 1.00 0.00 70 GLY A CA 8
ATOM 8948 C C . GLY A 1 70 ? 20.280 23.119 -10.111 1.00 0.00 70 GLY A C 8
ATOM 8949 O O . GLY A 1 70 ? 21.120 23.615 -9.359 1.00 0.00 70 GLY A O 8
ATOM 8953 N N . GLY A 1 1 ? -26.780 10.411 -16.521 1.00 0.00 1 GLY A N 9
ATOM 8954 C CA . GLY A 1 1 ? -25.893 11.099 -15.602 1.00 0.00 1 GLY A CA 9
ATOM 8955 C C . GLY A 1 1 ? -25.341 10.179 -14.531 1.00 0.00 1 GLY A C 9
ATOM 8956 O O . GLY A 1 1 ? -25.635 10.347 -13.347 1.00 0.00 1 GLY A O 9
ATOM 8960 N N . SER A 1 2 ? -24.540 9.203 -14.947 1.00 0.00 2 SER A N 9
ATOM 8961 C CA . SER A 1 2 ? -23.951 8.249 -14.015 1.00 0.00 2 SER A CA 9
ATOM 8962 C C . SER A 1 2 ? -22.569 7.810 -14.489 1.00 0.00 2 SER A C 9
ATOM 8963 O O . SER A 1 2 ? -22.322 7.686 -15.689 1.00 0.00 2 SER A O 9
ATOM 8971 N N . SER A 1 3 ? -21.670 7.575 -13.538 1.00 0.00 3 SER A N 9
ATOM 8972 C CA . SER A 1 3 ? -20.311 7.154 -13.857 1.00 0.00 3 SER A CA 9
ATOM 8973 C C . SER A 1 3 ? -19.729 6.301 -12.733 1.00 0.00 3 SER A C 9
ATOM 8974 O O . SER A 1 3 ? -19.627 6.746 -11.590 1.00 0.00 3 SER A O 9
ATOM 8982 N N . GLY A 1 4 ? -19.348 5.072 -13.068 1.00 0.00 4 GLY A N 9
ATOM 8983 C CA . GLY A 1 4 ? -18.781 4.176 -12.077 1.00 0.00 4 GLY A CA 9
ATOM 8984 C C . GLY A 1 4 ? -18.827 2.725 -12.514 1.00 0.00 4 GLY A C 9
ATOM 8985 O O . GLY A 1 4 ? -19.750 1.992 -12.160 1.00 0.00 4 GLY A O 9
ATOM 8989 N N . SER A 1 5 ? -17.828 2.310 -13.287 1.00 0.00 5 SER A N 9
ATOM 8990 C CA . SER A 1 5 ? -17.762 0.938 -13.778 1.00 0.00 5 SER A CA 9
ATOM 8991 C C . SER A 1 5 ? -16.314 0.515 -14.011 1.00 0.00 5 SER A C 9
ATOM 8992 O O . SER A 1 5 ? -15.533 1.245 -14.621 1.00 0.00 5 SER A O 9
ATOM 9000 N N . SER A 1 6 ? -15.965 -0.670 -13.521 1.00 0.00 6 SER A N 9
ATOM 9001 C CA . SER A 1 6 ? -14.611 -1.191 -13.672 1.00 0.00 6 SER A CA 9
ATOM 9002 C C . SER A 1 6 ? -14.358 -1.639 -15.108 1.00 0.00 6 SER A C 9
ATOM 9003 O O . SER A 1 6 ? -13.444 -1.151 -15.771 1.00 0.00 6 SER A O 9
ATOM 9011 N N . GLY A 1 7 ? -15.177 -2.573 -15.583 1.00 0.00 7 GLY A N 9
ATOM 9012 C CA . GLY A 1 7 ? -15.027 -3.072 -16.937 1.00 0.00 7 GLY A CA 9
ATOM 9013 C C . GLY A 1 7 ? -13.769 -3.900 -17.114 1.00 0.00 7 GLY A C 9
ATOM 9014 O O . GLY A 1 7 ? -13.316 -4.562 -16.180 1.00 0.00 7 GLY A O 9
ATOM 9018 N N . LYS A 1 8 ? -13.203 -3.864 -18.315 1.00 0.00 8 LYS A N 9
ATOM 9019 C CA . LYS A 1 8 ? -11.990 -4.616 -18.613 1.00 0.00 8 LYS A CA 9
ATOM 9020 C C . LYS A 1 8 ? -11.031 -3.789 -19.464 1.00 0.00 8 LYS A C 9
ATOM 9021 O O . LYS A 1 8 ? -11.433 -3.184 -20.458 1.00 0.00 8 LYS A O 9
ATOM 9040 N N . ARG A 1 9 ? -9.763 -3.768 -19.067 1.00 0.00 9 ARG A N 9
ATOM 9041 C CA . ARG A 1 9 ? -8.748 -3.015 -19.794 1.00 0.00 9 ARG A CA 9
ATOM 9042 C C . ARG A 1 9 ? -7.614 -3.929 -20.248 1.00 0.00 9 ARG A C 9
ATOM 9043 O O . ARG A 1 9 ? -7.320 -4.950 -19.626 1.00 0.00 9 ARG A O 9
ATOM 9064 N N . PRO A 1 10 ? -6.961 -3.556 -21.359 1.00 0.00 10 PRO A N 9
ATOM 9065 C CA . PRO A 1 10 ? -5.850 -4.329 -21.921 1.00 0.00 10 PRO A CA 9
ATOM 9066 C C . PRO A 1 10 ? -4.601 -4.266 -21.049 1.00 0.00 10 PRO A C 9
ATOM 9067 O O . PRO A 1 10 ? -3.589 -4.900 -21.350 1.00 0.00 10 PRO A O 9
ATOM 9078 N N . ARG A 1 11 ? -4.678 -3.499 -19.967 1.00 0.00 11 ARG A N 9
ATOM 9079 C CA . ARG A 1 11 ? -3.553 -3.353 -19.051 1.00 0.00 11 ARG A CA 9
ATOM 9080 C C . ARG A 1 11 ? -4.000 -3.546 -17.605 1.00 0.00 11 ARG A C 9
ATOM 9081 O O . ARG A 1 11 ? -5.183 -3.418 -17.287 1.00 0.00 11 ARG A O 9
ATOM 9102 N N . THR A 1 12 ? -3.047 -3.856 -16.732 1.00 0.00 12 THR A N 9
ATOM 9103 C CA . THR A 1 12 ? -3.342 -4.068 -15.321 1.00 0.00 12 THR A CA 9
ATOM 9104 C C . THR A 1 12 ? -3.465 -2.742 -14.579 1.00 0.00 12 THR A C 9
ATOM 9105 O O . THR A 1 12 ? -2.605 -1.869 -14.701 1.00 0.00 12 THR A O 9
ATOM 9116 N N . ARG A 1 13 ? -4.540 -2.597 -13.810 1.00 0.00 13 ARG A N 9
ATOM 9117 C CA . ARG A 1 13 ? -4.775 -1.376 -13.049 1.00 0.00 13 ARG A CA 9
ATOM 9118 C C . ARG A 1 13 ? -4.925 -1.683 -11.562 1.00 0.00 13 ARG A C 9
ATOM 9119 O O . ARG A 1 13 ? -5.590 -2.646 -11.181 1.00 0.00 13 ARG A O 9
ATOM 9140 N N . ILE A 1 14 ? -4.300 -0.859 -10.728 1.00 0.00 14 ILE A N 9
ATOM 9141 C CA . ILE A 1 14 ? -4.364 -1.042 -9.283 1.00 0.00 14 ILE A CA 9
ATOM 9142 C C . ILE A 1 14 ? -5.600 -0.367 -8.697 1.00 0.00 14 ILE A C 9
ATOM 9143 O O . ILE A 1 14 ? -5.992 0.718 -9.128 1.00 0.00 14 ILE A O 9
ATOM 9159 N N . THR A 1 15 ? -6.210 -1.015 -7.710 1.00 0.00 15 THR A N 9
ATOM 9160 C CA . THR A 1 15 ? -7.401 -0.478 -7.064 1.00 0.00 15 THR A CA 9
ATOM 9161 C C . THR A 1 15 ? -7.074 0.076 -5.682 1.00 0.00 15 THR A C 9
ATOM 9162 O O . THR A 1 15 ? -5.948 -0.052 -5.202 1.00 0.00 15 THR A O 9
ATOM 9173 N N . ASP A 1 16 ? -8.065 0.692 -5.047 1.00 0.00 16 ASP A N 9
ATOM 9174 C CA . ASP A 1 16 ? -7.883 1.265 -3.719 1.00 0.00 16 ASP A CA 9
ATOM 9175 C C . ASP A 1 16 ? -7.706 0.168 -2.673 1.00 0.00 16 ASP A C 9
ATOM 9176 O O . ASP A 1 16 ? -7.118 0.394 -1.616 1.00 0.00 16 ASP A O 9
ATOM 9185 N N . ASP A 1 17 ? -8.220 -1.019 -2.977 1.00 0.00 17 ASP A N 9
ATOM 9186 C CA . ASP A 1 17 ? -8.119 -2.152 -2.064 1.00 0.00 17 ASP A CA 9
ATOM 9187 C C . ASP A 1 17 ? -6.733 -2.784 -2.133 1.00 0.00 17 ASP A C 9
ATOM 9188 O O . ASP A 1 17 ? -6.260 -3.374 -1.162 1.00 0.00 17 ASP A O 9
ATOM 9197 N N . GLN A 1 18 ? -6.087 -2.657 -3.288 1.00 0.00 18 GLN A N 9
ATOM 9198 C CA . GLN A 1 18 ? -4.756 -3.218 -3.485 1.00 0.00 18 GLN A CA 9
ATOM 9199 C C . GLN A 1 18 ? -3.678 -2.214 -3.090 1.00 0.00 18 GLN A C 9
ATOM 9200 O O . GLN A 1 18 ? -2.624 -2.589 -2.575 1.00 0.00 18 GLN A O 9
ATOM 9214 N N . LEU A 1 19 ? -3.949 -0.937 -3.335 1.00 0.00 19 LEU A N 9
ATOM 9215 C CA . LEU A 1 19 ? -3.002 0.123 -3.005 1.00 0.00 19 LEU A CA 9
ATOM 9216 C C . LEU A 1 19 ? -2.816 0.237 -1.496 1.00 0.00 19 LEU A C 9
ATOM 9217 O O . LEU A 1 19 ? -1.690 0.234 -0.997 1.00 0.00 19 LEU A O 9
ATOM 9233 N N . ARG A 1 20 ? -3.927 0.334 -0.773 1.00 0.00 20 ARG A N 9
ATOM 9234 C CA . ARG A 1 20 ? -3.886 0.448 0.680 1.00 0.00 20 ARG A CA 9
ATOM 9235 C C . ARG A 1 20 ? -2.904 -0.557 1.276 1.00 0.00 20 ARG A C 9
ATOM 9236 O O . ARG A 1 20 ? -2.121 -0.223 2.165 1.00 0.00 20 ARG A O 9
ATOM 9257 N N . VAL A 1 21 ? -2.953 -1.790 0.780 1.00 0.00 21 VAL A N 9
ATOM 9258 C CA . VAL A 1 21 ? -2.068 -2.843 1.263 1.00 0.00 21 VAL A CA 9
ATOM 9259 C C . VAL A 1 21 ? -0.605 -2.444 1.112 1.00 0.00 21 VAL A C 9
ATOM 9260 O O . VAL A 1 21 ? 0.233 -2.786 1.947 1.00 0.00 21 VAL A O 9
ATOM 9273 N N . LEU A 1 22 ? -0.303 -1.719 0.041 1.00 0.00 22 LEU A N 9
ATOM 9274 C CA . LEU A 1 22 ? 1.060 -1.271 -0.221 1.00 0.00 22 LEU A CA 9
ATOM 9275 C C . LEU A 1 22 ? 1.412 -0.062 0.640 1.00 0.00 22 LEU A C 9
ATOM 9276 O O . LEU A 1 22 ? 2.578 0.164 0.964 1.00 0.00 22 LEU A O 9
ATOM 9292 N N . ARG A 1 23 ? 0.395 0.711 1.009 1.00 0.00 23 ARG A N 9
ATOM 9293 C CA . ARG A 1 23 ? 0.597 1.896 1.833 1.00 0.00 23 ARG A CA 9
ATOM 9294 C C . ARG A 1 23 ? 0.914 1.508 3.274 1.00 0.00 23 ARG A C 9
ATOM 9295 O O . ARG A 1 23 ? 1.899 1.972 3.849 1.00 0.00 23 ARG A O 9
ATOM 9316 N N . GLN A 1 24 ? 0.073 0.656 3.851 1.00 0.00 24 GLN A N 9
ATOM 9317 C CA . GLN A 1 24 ? 0.264 0.207 5.226 1.00 0.00 24 GLN A CA 9
ATOM 9318 C C . GLN A 1 24 ? 1.691 -0.287 5.444 1.00 0.00 24 GLN A C 9
ATOM 9319 O O . GLN A 1 24 ? 2.273 -0.082 6.509 1.00 0.00 24 GLN A O 9
ATOM 9333 N N . TYR A 1 25 ? 2.247 -0.939 4.429 1.00 0.00 25 TYR A N 9
ATOM 9334 C CA . TYR A 1 25 ? 3.604 -1.465 4.511 1.00 0.00 25 TYR A CA 9
ATOM 9335 C C . TYR A 1 25 ? 4.632 -0.348 4.354 1.00 0.00 25 TYR A C 9
ATOM 9336 O O . TYR A 1 25 ? 5.685 -0.363 4.992 1.00 0.00 25 TYR A O 9
ATOM 9354 N N . PHE A 1 26 ? 4.318 0.620 3.500 1.00 0.00 26 PHE A N 9
ATOM 9355 C CA . PHE A 1 26 ? 5.213 1.746 3.257 1.00 0.00 26 PHE A CA 9
ATOM 9356 C C . PHE A 1 26 ? 5.667 2.372 4.572 1.00 0.00 26 PHE A C 9
ATOM 9357 O O . PHE A 1 26 ? 6.864 2.485 4.838 1.00 0.00 26 PHE A O 9
ATOM 9374 N N . ASP A 1 27 ? 4.703 2.780 5.390 1.00 0.00 27 ASP A N 9
ATOM 9375 C CA . ASP A 1 27 ? 5.002 3.395 6.678 1.00 0.00 27 ASP A CA 9
ATOM 9376 C C . ASP A 1 27 ? 5.921 2.503 7.506 1.00 0.00 27 ASP A C 9
ATOM 9377 O O . ASP A 1 27 ? 7.009 2.919 7.908 1.00 0.00 27 ASP A O 9
ATOM 9386 N N . ILE A 1 28 ? 5.477 1.276 7.759 1.00 0.00 28 ILE A N 9
ATOM 9387 C CA . ILE A 1 28 ? 6.260 0.327 8.539 1.00 0.00 28 ILE A CA 9
ATOM 9388 C C . ILE A 1 28 ? 7.714 0.302 8.077 1.00 0.00 28 ILE A C 9
ATOM 9389 O O . ILE A 1 28 ? 8.634 0.282 8.893 1.00 0.00 28 ILE A O 9
ATOM 9405 N N . ASN A 1 29 ? 7.912 0.306 6.763 1.00 0.00 29 ASN A N 9
ATOM 9406 C CA . ASN A 1 29 ? 9.253 0.286 6.192 1.00 0.00 29 ASN A CA 9
ATOM 9407 C C . ASN A 1 29 ? 9.275 0.969 4.828 1.00 0.00 29 ASN A C 9
ATOM 9408 O O . ASN A 1 29 ? 8.488 0.635 3.943 1.00 0.00 29 ASN A O 9
ATOM 9419 N N . ASN A 1 30 ? 10.181 1.927 4.666 1.00 0.00 30 ASN A N 9
ATOM 9420 C CA . ASN A 1 30 ? 10.306 2.658 3.410 1.00 0.00 30 ASN A CA 9
ATOM 9421 C C . ASN A 1 30 ? 10.005 1.751 2.221 1.00 0.00 30 ASN A C 9
ATOM 9422 O O . ASN A 1 30 ? 8.976 1.897 1.561 1.00 0.00 30 ASN A O 9
ATOM 9433 N N . SER A 1 31 ? 10.909 0.813 1.956 1.00 0.00 31 SER A N 9
ATOM 9434 C CA . SER A 1 31 ? 10.742 -0.116 0.844 1.00 0.00 31 SER A CA 9
ATOM 9435 C C . SER A 1 31 ? 10.531 -1.539 1.353 1.00 0.00 31 SER A C 9
ATOM 9436 O O . SER A 1 31 ? 11.114 -1.962 2.351 1.00 0.00 31 SER A O 9
ATOM 9444 N N . PRO A 1 32 ? 9.675 -2.296 0.651 1.00 0.00 32 PRO A N 9
ATOM 9445 C CA . PRO A 1 32 ? 9.366 -3.683 1.012 1.00 0.00 32 PRO A CA 9
ATOM 9446 C C . PRO A 1 32 ? 10.544 -4.621 0.773 1.00 0.00 32 PRO A C 9
ATOM 9447 O O . PRO A 1 32 ? 11.456 -4.305 0.009 1.00 0.00 32 PRO A O 9
ATOM 9458 N N . SER A 1 33 ? 10.519 -5.775 1.431 1.00 0.00 33 SER A N 9
ATOM 9459 C CA . SER A 1 33 ? 11.588 -6.758 1.293 1.00 0.00 33 SER A CA 9
ATOM 9460 C C . SER A 1 33 ? 11.093 -7.999 0.557 1.00 0.00 33 SER A C 9
ATOM 9461 O O . SER A 1 33 ? 9.899 -8.294 0.551 1.00 0.00 33 SER A O 9
ATOM 9469 N N . GLU A 1 34 ? 12.021 -8.721 -0.064 1.00 0.00 34 GLU A N 9
ATOM 9470 C CA . GLU A 1 34 ? 11.679 -9.930 -0.804 1.00 0.00 34 GLU A CA 9
ATOM 9471 C C . GLU A 1 34 ? 10.600 -10.726 -0.076 1.00 0.00 34 GLU A C 9
ATOM 9472 O O . GLU A 1 34 ? 9.828 -11.455 -0.698 1.00 0.00 34 GLU A O 9
ATOM 9484 N N . GLU A 1 35 ? 10.554 -10.580 1.244 1.00 0.00 35 GLU A N 9
ATOM 9485 C CA . GLU A 1 35 ? 9.571 -11.287 2.057 1.00 0.00 35 GLU A CA 9
ATOM 9486 C C . GLU A 1 35 ? 8.200 -10.623 1.952 1.00 0.00 35 GLU A C 9
ATOM 9487 O O . GLU A 1 35 ? 7.186 -11.297 1.777 1.00 0.00 35 GLU A O 9
ATOM 9499 N N . GLN A 1 36 ? 8.181 -9.299 2.062 1.00 0.00 36 GLN A N 9
ATOM 9500 C CA . GLN A 1 36 ? 6.936 -8.544 1.981 1.00 0.00 36 GLN A CA 9
ATOM 9501 C C . GLN A 1 36 ? 6.427 -8.486 0.545 1.00 0.00 36 GLN A C 9
ATOM 9502 O O . GLN A 1 36 ? 5.247 -8.723 0.284 1.00 0.00 36 GLN A O 9
ATOM 9516 N N . ILE A 1 37 ? 7.324 -8.169 -0.383 1.00 0.00 37 ILE A N 9
ATOM 9517 C CA . ILE A 1 37 ? 6.965 -8.080 -1.793 1.00 0.00 37 ILE A CA 9
ATOM 9518 C C . ILE A 1 37 ? 6.212 -9.326 -2.248 1.00 0.00 37 ILE A C 9
ATOM 9519 O O . ILE A 1 37 ? 5.385 -9.268 -3.158 1.00 0.00 37 ILE A O 9
ATOM 9535 N N . LYS A 1 38 ? 6.501 -10.453 -1.606 1.00 0.00 38 LYS A N 9
ATOM 9536 C CA . LYS A 1 38 ? 5.850 -11.714 -1.941 1.00 0.00 38 LYS A CA 9
ATOM 9537 C C . LYS A 1 38 ? 4.532 -11.862 -1.188 1.00 0.00 38 LYS A C 9
ATOM 9538 O O . LYS A 1 38 ? 3.500 -12.174 -1.781 1.00 0.00 38 LYS A O 9
ATOM 9557 N N . GLU A 1 39 ? 4.575 -11.636 0.121 1.00 0.00 39 GLU A N 9
ATOM 9558 C CA . GLU A 1 39 ? 3.383 -11.744 0.954 1.00 0.00 39 GLU A CA 9
ATOM 9559 C C . GLU A 1 39 ? 2.269 -10.842 0.430 1.00 0.00 39 GLU A C 9
ATOM 9560 O O . GLU A 1 39 ? 1.087 -11.151 0.575 1.00 0.00 39 GLU A O 9
ATOM 9572 N N . MET A 1 40 ? 2.657 -9.726 -0.179 1.00 0.00 40 MET A N 9
ATOM 9573 C CA . MET A 1 40 ? 1.691 -8.780 -0.726 1.00 0.00 40 MET A CA 9
ATOM 9574 C C . MET A 1 40 ? 1.200 -9.235 -2.096 1.00 0.00 40 MET A C 9
ATOM 9575 O O . MET A 1 40 ? -0.002 -9.246 -2.362 1.00 0.00 40 MET A O 9
ATOM 9589 N N . ALA A 1 41 ? 2.136 -9.608 -2.962 1.00 0.00 41 ALA A N 9
ATOM 9590 C CA . ALA A 1 41 ? 1.797 -10.066 -4.304 1.00 0.00 41 ALA A CA 9
ATOM 9591 C C . ALA A 1 41 ? 0.641 -11.059 -4.269 1.00 0.00 41 ALA A C 9
ATOM 9592 O O . ALA A 1 41 ? -0.148 -11.142 -5.211 1.00 0.00 41 ALA A O 9
ATOM 9599 N N . ASP A 1 42 ? 0.546 -11.812 -3.179 1.00 0.00 42 ASP A N 9
ATOM 9600 C CA . ASP A 1 42 ? -0.514 -12.801 -3.022 1.00 0.00 42 ASP A CA 9
ATOM 9601 C C . ASP A 1 42 ? -1.718 -12.197 -2.305 1.00 0.00 42 ASP A C 9
ATOM 9602 O O . ASP A 1 42 ? -2.865 -12.442 -2.680 1.00 0.00 42 ASP A O 9
ATOM 9611 N N . LYS A 1 43 ? -1.450 -11.407 -1.271 1.00 0.00 43 LYS A N 9
ATOM 9612 C CA . LYS A 1 43 ? -2.510 -10.767 -0.501 1.00 0.00 43 LYS A CA 9
ATOM 9613 C C . LYS A 1 43 ? -3.397 -9.913 -1.401 1.00 0.00 43 LYS A C 9
ATOM 9614 O O . LYS A 1 43 ? -4.612 -9.852 -1.215 1.00 0.00 43 LYS A O 9
ATOM 9633 N N . SER A 1 44 ? -2.781 -9.255 -2.378 1.00 0.00 44 SER A N 9
ATOM 9634 C CA . SER A 1 44 ? -3.514 -8.402 -3.306 1.00 0.00 44 SER A CA 9
ATOM 9635 C C . SER A 1 44 ? -3.681 -9.088 -4.659 1.00 0.00 44 SER A C 9
ATOM 9636 O O . SER A 1 44 ? -4.749 -9.035 -5.267 1.00 0.00 44 SER A O 9
ATOM 9644 N N . GLY A 1 45 ? -2.614 -9.732 -5.124 1.00 0.00 45 GLY A N 9
ATOM 9645 C CA . GLY A 1 45 ? -2.662 -10.419 -6.401 1.00 0.00 45 GLY A CA 9
ATOM 9646 C C . GLY A 1 45 ? -1.775 -9.767 -7.444 1.00 0.00 45 GLY A C 9
ATOM 9647 O O . GLY A 1 45 ? -1.714 -10.219 -8.588 1.00 0.00 45 GLY A O 9
ATOM 9651 N N . LEU A 1 46 ? -1.088 -8.700 -7.050 1.00 0.00 46 LEU A N 9
ATOM 9652 C CA . LEU A 1 46 ? -0.202 -7.983 -7.960 1.00 0.00 46 LEU A CA 9
ATOM 9653 C C . LEU A 1 46 ? 1.166 -8.655 -8.031 1.00 0.00 46 LEU A C 9
ATOM 9654 O O . LEU A 1 46 ? 1.623 -9.290 -7.080 1.00 0.00 46 LEU A O 9
ATOM 9670 N N . PRO A 1 47 ? 1.837 -8.512 -9.183 1.00 0.00 47 PRO A N 9
ATOM 9671 C CA . PRO A 1 47 ? 3.163 -9.096 -9.405 1.00 0.00 47 PRO A CA 9
ATOM 9672 C C . PRO A 1 47 ? 4.244 -8.410 -8.577 1.00 0.00 47 PRO A C 9
ATOM 9673 O O . PRO A 1 47 ? 3.985 -7.409 -7.909 1.00 0.00 47 PRO A O 9
ATOM 9684 N N . GLN A 1 48 ? 5.455 -8.955 -8.626 1.00 0.00 48 GLN A N 9
ATOM 9685 C CA . GLN A 1 48 ? 6.575 -8.394 -7.879 1.00 0.00 48 GLN A CA 9
ATOM 9686 C C . GLN A 1 48 ? 7.169 -7.193 -8.608 1.00 0.00 48 GLN A C 9
ATOM 9687 O O . GLN A 1 48 ? 7.933 -6.419 -8.032 1.00 0.00 48 GLN A O 9
ATOM 9701 N N . LYS A 1 49 ? 6.812 -7.043 -9.879 1.00 0.00 49 LYS A N 9
ATOM 9702 C CA . LYS A 1 49 ? 7.307 -5.936 -10.688 1.00 0.00 49 LYS A CA 9
ATOM 9703 C C . LYS A 1 49 ? 6.431 -4.700 -10.513 1.00 0.00 49 LYS A C 9
ATOM 9704 O O . LYS A 1 49 ? 6.927 -3.573 -10.496 1.00 0.00 49 LYS A O 9
ATOM 9723 N N . VAL A 1 50 ? 5.127 -4.918 -10.382 1.00 0.00 50 VAL A N 9
ATOM 9724 C CA . VAL A 1 50 ? 4.182 -3.822 -10.206 1.00 0.00 50 VAL A CA 9
ATOM 9725 C C . VAL A 1 50 ? 4.298 -3.215 -8.812 1.00 0.00 50 VAL A C 9
ATOM 9726 O O . VAL A 1 50 ? 4.275 -1.994 -8.652 1.00 0.00 50 VAL A O 9
ATOM 9739 N N . ILE A 1 51 ? 4.423 -4.075 -7.807 1.00 0.00 51 ILE A N 9
ATOM 9740 C CA . ILE A 1 51 ? 4.545 -3.623 -6.427 1.00 0.00 51 ILE A CA 9
ATOM 9741 C C . ILE A 1 51 ? 5.864 -2.892 -6.202 1.00 0.00 51 ILE A C 9
ATOM 9742 O O . ILE A 1 51 ? 5.882 -1.735 -5.783 1.00 0.00 51 ILE A O 9
ATOM 9758 N N . LYS A 1 52 ? 6.968 -3.575 -6.484 1.00 0.00 52 LYS A N 9
ATOM 9759 C CA . LYS A 1 52 ? 8.294 -2.992 -6.316 1.00 0.00 52 LYS A CA 9
ATOM 9760 C C . LYS A 1 52 ? 8.372 -1.620 -6.978 1.00 0.00 52 LYS A C 9
ATOM 9761 O O . LYS A 1 52 ? 8.807 -0.646 -6.363 1.00 0.00 52 LYS A O 9
ATOM 9780 N N . HIS A 1 53 ? 7.947 -1.550 -8.236 1.00 0.00 53 HIS A N 9
ATOM 9781 C CA . HIS A 1 53 ? 7.967 -0.296 -8.981 1.00 0.00 53 HIS A CA 9
ATOM 9782 C C . HIS A 1 53 ? 7.164 0.780 -8.257 1.00 0.00 53 HIS A C 9
ATOM 9783 O O . HIS A 1 53 ? 7.672 1.866 -7.979 1.00 0.00 53 HIS A O 9
ATOM 9798 N N . TRP A 1 54 ? 5.908 0.470 -7.954 1.00 0.00 54 TRP A N 9
ATOM 9799 C CA . TRP A 1 54 ? 5.034 1.411 -7.263 1.00 0.00 54 TRP A CA 9
ATOM 9800 C C . TRP A 1 54 ? 5.759 2.067 -6.093 1.00 0.00 54 TRP A C 9
ATOM 9801 O O . TRP A 1 54 ? 5.739 3.290 -5.945 1.00 0.00 54 TRP A O 9
ATOM 9822 N N . PHE A 1 55 ? 6.398 1.249 -5.264 1.00 0.00 55 PHE A N 9
ATOM 9823 C CA . PHE A 1 55 ? 7.128 1.751 -4.106 1.00 0.00 55 PHE A CA 9
ATOM 9824 C C . PHE A 1 55 ? 8.195 2.757 -4.530 1.00 0.00 55 PHE A C 9
ATOM 9825 O O . PHE A 1 55 ? 8.407 3.771 -3.864 1.00 0.00 55 PHE A O 9
ATOM 9842 N N . ARG A 1 56 ? 8.863 2.468 -5.642 1.00 0.00 56 ARG A N 9
ATOM 9843 C CA . ARG A 1 56 ? 9.909 3.345 -6.155 1.00 0.00 56 ARG A CA 9
ATOM 9844 C C . ARG A 1 56 ? 9.312 4.634 -6.712 1.00 0.00 56 ARG A C 9
ATOM 9845 O O . ARG A 1 56 ? 9.659 5.731 -6.275 1.00 0.00 56 ARG A O 9
ATOM 9866 N N . ASN A 1 57 ? 8.413 4.494 -7.681 1.00 0.00 57 ASN A N 9
ATOM 9867 C CA . ASN A 1 57 ? 7.769 5.647 -8.299 1.00 0.00 57 ASN A CA 9
ATOM 9868 C C . ASN A 1 57 ? 7.353 6.668 -7.245 1.00 0.00 57 ASN A C 9
ATOM 9869 O O . ASN A 1 57 ? 7.679 7.851 -7.347 1.00 0.00 57 ASN A O 9
ATOM 9880 N N . THR A 1 58 ? 6.632 6.203 -6.230 1.00 0.00 58 THR A N 9
ATOM 9881 C CA . THR A 1 58 ? 6.171 7.075 -5.156 1.00 0.00 58 THR A CA 9
ATOM 9882 C C . THR A 1 58 ? 7.329 7.507 -4.264 1.00 0.00 58 THR A C 9
ATOM 9883 O O . THR A 1 58 ? 7.678 8.687 -4.211 1.00 0.00 58 THR A O 9
ATOM 9894 N N . LEU A 1 59 ? 7.921 6.546 -3.565 1.00 0.00 59 LEU A N 9
ATOM 9895 C CA . LEU A 1 59 ? 9.042 6.827 -2.674 1.00 0.00 59 LEU A CA 9
ATOM 9896 C C . LEU A 1 59 ? 9.962 7.886 -3.274 1.00 0.00 59 LEU A C 9
ATOM 9897 O O . LEU A 1 59 ? 10.220 8.920 -2.658 1.00 0.00 59 LEU A O 9
ATOM 9913 N N . PHE A 1 60 ? 10.452 7.621 -4.480 1.00 0.00 60 PHE A N 9
ATOM 9914 C CA . PHE A 1 60 ? 11.343 8.552 -5.164 1.00 0.00 60 PHE A CA 9
ATOM 9915 C C . PHE A 1 60 ? 10.812 9.979 -5.073 1.00 0.00 60 PHE A C 9
ATOM 9916 O O . PHE A 1 60 ? 11.571 10.924 -4.857 1.00 0.00 60 PHE A O 9
ATOM 9933 N N . LYS A 1 61 ? 9.502 10.129 -5.239 1.00 0.00 61 LYS A N 9
ATOM 9934 C CA . LYS A 1 61 ? 8.866 11.440 -5.174 1.00 0.00 61 LYS A CA 9
ATOM 9935 C C . LYS A 1 61 ? 9.024 12.054 -3.787 1.00 0.00 61 LYS A C 9
ATOM 9936 O O . LYS A 1 61 ? 9.320 13.241 -3.654 1.00 0.00 61 LYS A O 9
ATOM 9955 N N . GLU A 1 62 ? 8.827 11.236 -2.757 1.00 0.00 62 GLU A N 9
ATOM 9956 C CA . GLU A 1 62 ? 8.949 11.701 -1.380 1.00 0.00 62 GLU A CA 9
ATOM 9957 C C . GLU A 1 62 ? 10.297 12.378 -1.152 1.00 0.00 62 GLU A C 9
ATOM 9958 O O . GLU A 1 62 ? 10.368 13.462 -0.573 1.00 0.00 62 GLU A O 9
ATOM 9970 N N . ARG A 1 63 ? 11.363 11.731 -1.610 1.00 0.00 63 ARG A N 9
ATOM 9971 C CA . ARG A 1 63 ? 12.709 12.269 -1.455 1.00 0.00 63 ARG A CA 9
ATOM 9972 C C . ARG A 1 63 ? 12.955 13.410 -2.438 1.00 0.00 63 ARG A C 9
ATOM 9973 O O . ARG A 1 63 ? 13.599 14.403 -2.102 1.00 0.00 63 ARG A O 9
ATOM 9994 N N . GLN A 1 64 ? 12.439 13.258 -3.653 1.00 0.00 64 GLN A N 9
ATOM 9995 C CA . GLN A 1 64 ? 12.604 14.275 -4.685 1.00 0.00 64 GLN A CA 9
ATOM 9996 C C . GLN A 1 64 ? 12.440 15.675 -4.102 1.00 0.00 64 GLN A C 9
ATOM 9997 O O . GLN A 1 64 ? 11.468 15.955 -3.401 1.00 0.00 64 GLN A O 9
ATOM 10011 N N . SER A 1 65 ? 13.397 16.549 -4.396 1.00 0.00 65 SER A N 9
ATOM 10012 C CA . SER A 1 65 ? 13.360 17.919 -3.897 1.00 0.00 65 SER A CA 9
ATOM 10013 C C . SER A 1 65 ? 13.822 18.900 -4.970 1.00 0.00 65 SER A C 9
ATOM 10014 O O . SER A 1 65 ? 14.739 18.612 -5.738 1.00 0.00 65 SER A O 9
ATOM 10022 N N . GLY A 1 66 ? 13.179 20.063 -5.016 1.00 0.00 66 GLY A N 9
ATOM 10023 C CA . GLY A 1 66 ? 13.537 21.071 -5.998 1.00 0.00 66 GLY A CA 9
ATOM 10024 C C . GLY A 1 66 ? 12.447 22.107 -6.189 1.00 0.00 66 GLY A C 9
ATOM 10025 O O . GLY A 1 66 ? 11.442 22.120 -5.478 1.00 0.00 66 GLY A O 9
ATOM 10029 N N . PRO A 1 67 ? 12.641 23.001 -7.169 1.00 0.00 67 PRO A N 9
ATOM 10030 C CA . PRO A 1 67 ? 11.678 24.063 -7.474 1.00 0.00 67 PRO A CA 9
ATOM 10031 C C . PRO A 1 67 ? 10.393 23.521 -8.090 1.00 0.00 67 PRO A C 9
ATOM 10032 O O . PRO A 1 67 ? 10.350 23.200 -9.278 1.00 0.00 67 PRO A O 9
ATOM 10043 N N . SER A 1 68 ? 9.348 23.420 -7.275 1.00 0.00 68 SER A N 9
ATOM 10044 C CA . SER A 1 68 ? 8.062 22.913 -7.740 1.00 0.00 68 SER A CA 9
ATOM 10045 C C . SER A 1 68 ? 7.191 24.047 -8.272 1.00 0.00 68 SER A C 9
ATOM 10046 O O . SER A 1 68 ? 7.568 25.217 -8.207 1.00 0.00 68 SER A O 9
ATOM 10054 N N . SER A 1 69 ? 6.023 23.691 -8.798 1.00 0.00 69 SER A N 9
ATOM 10055 C CA . SER A 1 69 ? 5.099 24.677 -9.346 1.00 0.00 69 SER A CA 9
ATOM 10056 C C . SER A 1 69 ? 4.736 25.723 -8.296 1.00 0.00 69 SER A C 9
ATOM 10057 O O . SER A 1 69 ? 3.875 25.494 -7.447 1.00 0.00 69 SER A O 9
ATOM 10065 N N . GLY A 1 70 ? 5.399 26.873 -8.361 1.00 0.00 70 GLY A N 9
ATOM 10066 C CA . GLY A 1 70 ? 5.133 27.938 -7.411 1.00 0.00 70 GLY A CA 9
ATOM 10067 C C . GLY A 1 70 ? 5.465 29.308 -7.968 1.00 0.00 70 GLY A C 9
ATOM 10068 O O . GLY A 1 70 ? 6.075 30.131 -7.285 1.00 0.00 70 GLY A O 9
ATOM 10072 N N . GLY A 1 1 ? -12.849 -18.874 -28.000 1.00 0.00 1 GLY A N 10
ATOM 10073 C CA . GLY A 1 1 ? -12.566 -20.246 -27.620 1.00 0.00 1 GLY A CA 10
ATOM 10074 C C . GLY A 1 1 ? -11.092 -20.481 -27.353 1.00 0.00 1 GLY A C 10
ATOM 10075 O O . GLY A 1 1 ? -10.478 -19.773 -26.554 1.00 0.00 1 GLY A O 10
ATOM 10079 N N . SER A 1 2 ? -10.523 -21.478 -28.022 1.00 0.00 2 SER A N 10
ATOM 10080 C CA . SER A 1 2 ? -9.113 -21.809 -27.848 1.00 0.00 2 SER A CA 10
ATOM 10081 C C . SER A 1 2 ? -8.277 -20.545 -27.673 1.00 0.00 2 SER A C 10
ATOM 10082 O O . SER A 1 2 ? -8.574 -19.504 -28.260 1.00 0.00 2 SER A O 10
ATOM 10090 N N . SER A 1 3 ? -7.229 -20.644 -26.862 1.00 0.00 3 SER A N 10
ATOM 10091 C CA . SER A 1 3 ? -6.351 -19.509 -26.605 1.00 0.00 3 SER A CA 10
ATOM 10092 C C . SER A 1 3 ? -4.968 -19.745 -27.205 1.00 0.00 3 SER A C 10
ATOM 10093 O O . SER A 1 3 ? -4.372 -20.805 -27.021 1.00 0.00 3 SER A O 10
ATOM 10101 N N . GLY A 1 4 ? -4.463 -18.747 -27.925 1.00 0.00 4 GLY A N 10
ATOM 10102 C CA . GLY A 1 4 ? -3.155 -18.865 -28.542 1.00 0.00 4 GLY A CA 10
ATOM 10103 C C . GLY A 1 4 ? -2.506 -17.518 -28.787 1.00 0.00 4 GLY A C 10
ATOM 10104 O O . GLY A 1 4 ? -2.365 -17.088 -29.932 1.00 0.00 4 GLY A O 10
ATOM 10108 N N . SER A 1 5 ? -2.112 -16.847 -27.709 1.00 0.00 5 SER A N 10
ATOM 10109 C CA . SER A 1 5 ? -1.480 -15.537 -27.813 1.00 0.00 5 SER A CA 10
ATOM 10110 C C . SER A 1 5 ? -0.223 -15.471 -26.950 1.00 0.00 5 SER A C 10
ATOM 10111 O O . SER A 1 5 ? -0.269 -15.719 -25.745 1.00 0.00 5 SER A O 10
ATOM 10119 N N . SER A 1 6 ? 0.901 -15.136 -27.577 1.00 0.00 6 SER A N 10
ATOM 10120 C CA . SER A 1 6 ? 2.172 -15.041 -26.869 1.00 0.00 6 SER A CA 10
ATOM 10121 C C . SER A 1 6 ? 2.118 -13.956 -25.799 1.00 0.00 6 SER A C 10
ATOM 10122 O O . SER A 1 6 ? 2.252 -14.235 -24.608 1.00 0.00 6 SER A O 10
ATOM 10130 N N . GLY A 1 7 ? 1.920 -12.715 -26.233 1.00 0.00 7 GLY A N 10
ATOM 10131 C CA . GLY A 1 7 ? 1.851 -11.605 -25.300 1.00 0.00 7 GLY A CA 10
ATOM 10132 C C . GLY A 1 7 ? 0.739 -10.632 -25.637 1.00 0.00 7 GLY A C 10
ATOM 10133 O O . GLY A 1 7 ? -0.413 -11.029 -25.812 1.00 0.00 7 GLY A O 10
ATOM 10137 N N . LYS A 1 8 ? 1.083 -9.351 -25.728 1.00 0.00 8 LYS A N 10
ATOM 10138 C CA . LYS A 1 8 ? 0.106 -8.317 -26.046 1.00 0.00 8 LYS A CA 10
ATOM 10139 C C . LYS A 1 8 ? -1.087 -8.385 -25.097 1.00 0.00 8 LYS A C 10
ATOM 10140 O O . LYS A 1 8 ? -2.235 -8.242 -25.518 1.00 0.00 8 LYS A O 10
ATOM 10159 N N . ARG A 1 9 ? -0.806 -8.601 -23.816 1.00 0.00 9 ARG A N 10
ATOM 10160 C CA . ARG A 1 9 ? -1.856 -8.687 -22.809 1.00 0.00 9 ARG A CA 10
ATOM 10161 C C . ARG A 1 9 ? -2.201 -7.304 -22.263 1.00 0.00 9 ARG A C 10
ATOM 10162 O O . ARG A 1 9 ? -1.385 -6.382 -22.280 1.00 0.00 9 ARG A O 10
ATOM 10183 N N . PRO A 1 10 ? -3.439 -7.154 -21.769 1.00 0.00 10 PRO A N 10
ATOM 10184 C CA . PRO A 1 10 ? -3.920 -5.888 -21.210 1.00 0.00 10 PRO A CA 10
ATOM 10185 C C . PRO A 1 10 ? -3.244 -5.544 -19.887 1.00 0.00 10 PRO A C 10
ATOM 10186 O O . PRO A 1 10 ? -3.068 -6.407 -19.027 1.00 0.00 10 PRO A O 10
ATOM 10197 N N . ARG A 1 11 ? -2.868 -4.279 -19.730 1.00 0.00 11 ARG A N 10
ATOM 10198 C CA . ARG A 1 11 ? -2.211 -3.823 -18.511 1.00 0.00 11 ARG A CA 10
ATOM 10199 C C . ARG A 1 11 ? -3.158 -3.910 -17.318 1.00 0.00 11 ARG A C 10
ATOM 10200 O O . ARG A 1 11 ? -4.371 -3.749 -17.460 1.00 0.00 11 ARG A O 10
ATOM 10221 N N . THR A 1 12 ? -2.596 -4.166 -16.141 1.00 0.00 12 THR A N 10
ATOM 10222 C CA . THR A 1 12 ? -3.389 -4.276 -14.923 1.00 0.00 12 THR A CA 10
ATOM 10223 C C . THR A 1 12 ? -3.180 -3.067 -14.019 1.00 0.00 12 THR A C 10
ATOM 10224 O O . THR A 1 12 ? -2.121 -2.911 -13.410 1.00 0.00 12 THR A O 10
ATOM 10235 N N . ARG A 1 13 ? -4.195 -2.213 -13.936 1.00 0.00 13 ARG A N 10
ATOM 10236 C CA . ARG A 1 13 ? -4.121 -1.017 -13.105 1.00 0.00 13 ARG A CA 10
ATOM 10237 C C . ARG A 1 13 ? -4.445 -1.343 -11.651 1.00 0.00 13 ARG A C 10
ATOM 10238 O O . ARG A 1 13 ? -5.440 -2.008 -11.360 1.00 0.00 13 ARG A O 10
ATOM 10259 N N . ILE A 1 14 ? -3.598 -0.873 -10.741 1.00 0.00 14 ILE A N 10
ATOM 10260 C CA . ILE A 1 14 ? -3.794 -1.115 -9.317 1.00 0.00 14 ILE A CA 10
ATOM 10261 C C . ILE A 1 14 ? -5.072 -0.450 -8.818 1.00 0.00 14 ILE A C 10
ATOM 10262 O O . ILE A 1 14 ? -5.458 0.618 -9.296 1.00 0.00 14 ILE A O 10
ATOM 10278 N N . THR A 1 15 ? -5.726 -1.086 -7.851 1.00 0.00 15 THR A N 10
ATOM 10279 C CA . THR A 1 15 ? -6.960 -0.557 -7.286 1.00 0.00 15 THR A CA 10
ATOM 10280 C C . THR A 1 15 ? -6.721 0.035 -5.901 1.00 0.00 15 THR A C 10
ATOM 10281 O O . THR A 1 15 ? -5.586 0.094 -5.429 1.00 0.00 15 THR A O 10
ATOM 10292 N N . ASP A 1 16 ? -7.797 0.470 -5.255 1.00 0.00 16 ASP A N 10
ATOM 10293 C CA . ASP A 1 16 ? -7.705 1.055 -3.923 1.00 0.00 16 ASP A CA 10
ATOM 10294 C C . ASP A 1 16 ? -7.460 -0.023 -2.872 1.00 0.00 16 ASP A C 10
ATOM 10295 O O . ASP A 1 16 ? -6.520 0.068 -2.082 1.00 0.00 16 ASP A O 10
ATOM 10304 N N . ASP A 1 17 ? -8.314 -1.041 -2.867 1.00 0.00 17 ASP A N 10
ATOM 10305 C CA . ASP A 1 17 ? -8.191 -2.137 -1.912 1.00 0.00 17 ASP A CA 10
ATOM 10306 C C . ASP A 1 17 ? -6.814 -2.787 -2.005 1.00 0.00 17 ASP A C 10
ATOM 10307 O O . ASP A 1 17 ? -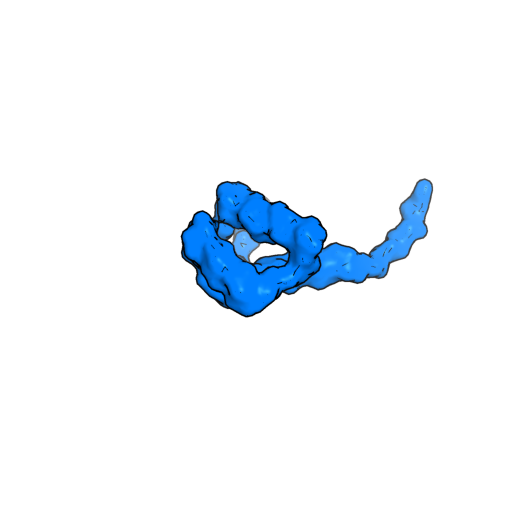6.371 -3.459 -1.075 1.00 0.00 17 ASP A O 10
ATOM 10316 N N . GLN A 1 18 ? -6.143 -2.581 -3.134 1.00 0.00 18 GLN A N 10
ATOM 10317 C CA . GLN A 1 18 ? -4.817 -3.149 -3.349 1.00 0.00 18 GLN A CA 10
ATOM 10318 C C . GLN A 1 18 ? -3.730 -2.142 -2.990 1.00 0.00 18 GLN A C 10
ATOM 10319 O O . GLN A 1 18 ? -2.697 -2.504 -2.425 1.00 0.00 18 GLN A O 10
ATOM 10333 N N . LEU A 1 19 ? -3.968 -0.878 -3.322 1.00 0.00 19 LEU A N 10
ATOM 10334 C CA . LEU A 1 19 ? -3.008 0.182 -3.035 1.00 0.00 19 LEU A CA 10
ATOM 10335 C C . LEU A 1 19 ? -2.812 0.347 -1.531 1.00 0.00 19 LEU A C 10
ATOM 10336 O O . LEU A 1 19 ? -1.683 0.437 -1.048 1.00 0.00 19 LEU A O 10
ATOM 10352 N N . ARG A 1 20 ? -3.919 0.385 -0.797 1.00 0.00 20 ARG A N 10
ATOM 10353 C CA . ARG A 1 20 ? -3.869 0.538 0.652 1.00 0.00 20 ARG A CA 10
ATOM 10354 C C . ARG A 1 20 ? -2.924 -0.485 1.275 1.00 0.00 20 ARG A C 10
ATOM 10355 O O . ARG A 1 20 ? -2.230 -0.193 2.249 1.00 0.00 20 ARG A O 10
ATOM 10376 N N . VAL A 1 21 ? -2.903 -1.687 0.707 1.00 0.00 21 VAL A N 10
ATOM 10377 C CA . VAL A 1 21 ? -2.043 -2.753 1.205 1.00 0.00 21 VAL A CA 10
ATOM 10378 C C . VAL A 1 21 ? -0.571 -2.396 1.038 1.00 0.00 21 VAL A C 10
ATOM 10379 O O . VAL A 1 21 ? 0.259 -2.718 1.890 1.00 0.00 21 VAL A O 10
ATOM 10392 N N . LEU A 1 22 ? -0.251 -1.728 -0.065 1.00 0.00 22 LEU A N 10
ATOM 10393 C CA . LEU A 1 22 ? 1.122 -1.325 -0.345 1.00 0.00 22 LEU A CA 10
ATOM 10394 C C . LEU A 1 22 ? 1.527 -0.134 0.517 1.00 0.00 22 LEU A C 10
ATOM 10395 O O . LEU A 1 22 ? 2.668 -0.043 0.971 1.00 0.00 22 LEU A O 10
ATOM 10411 N N . ARG A 1 23 ? 0.584 0.776 0.741 1.00 0.00 23 ARG A N 10
ATOM 10412 C CA . ARG A 1 23 ? 0.842 1.961 1.550 1.00 0.00 23 ARG A CA 10
ATOM 10413 C C . ARG A 1 23 ? 1.084 1.581 3.008 1.00 0.00 23 ARG A C 10
ATOM 10414 O O . ARG A 1 23 ? 2.080 1.987 3.607 1.00 0.00 23 ARG A O 10
ATOM 10435 N N . GLN A 1 24 ? 0.167 0.802 3.571 1.00 0.00 24 GLN A N 10
ATOM 10436 C CA . GLN A 1 24 ? 0.281 0.369 4.959 1.00 0.00 24 GLN A CA 10
ATOM 10437 C C . GLN A 1 24 ? 1.712 -0.047 5.284 1.00 0.00 24 GLN A C 10
ATOM 10438 O O . GLN A 1 24 ? 2.262 0.337 6.316 1.00 0.00 24 GLN A O 10
ATOM 10452 N N . TYR A 1 25 ? 2.309 -0.835 4.397 1.00 0.00 25 TYR A N 10
ATOM 10453 C CA . TYR A 1 25 ? 3.675 -1.306 4.590 1.00 0.00 25 TYR A CA 10
ATOM 10454 C C . TYR A 1 25 ? 4.670 -0.156 4.470 1.00 0.00 25 TYR A C 10
ATOM 10455 O O . TYR A 1 25 ? 5.648 -0.084 5.215 1.00 0.00 25 TYR A O 10
ATOM 10473 N N . PHE A 1 26 ? 4.414 0.743 3.526 1.00 0.00 26 PHE A N 10
ATOM 10474 C CA . PHE A 1 26 ? 5.286 1.891 3.306 1.00 0.00 26 PHE A CA 10
ATOM 10475 C C . PHE A 1 26 ? 5.768 2.470 4.633 1.00 0.00 26 PHE A C 10
ATOM 10476 O O . PHE A 1 26 ? 6.966 2.491 4.914 1.00 0.00 26 PHE A O 10
ATOM 10493 N N . ASP A 1 27 ? 4.826 2.939 5.444 1.00 0.00 27 ASP A N 10
ATOM 10494 C CA . ASP A 1 27 ? 5.153 3.518 6.741 1.00 0.00 27 ASP A CA 10
ATOM 10495 C C . ASP A 1 27 ? 5.984 2.548 7.576 1.00 0.00 27 ASP A C 10
ATOM 10496 O O . ASP A 1 27 ? 7.117 2.850 7.952 1.00 0.00 27 ASP A O 10
ATOM 10505 N N . ILE A 1 28 ? 5.413 1.382 7.861 1.00 0.00 28 ILE A N 10
ATOM 10506 C CA . ILE A 1 28 ? 6.101 0.368 8.651 1.00 0.00 28 ILE A CA 10
ATOM 10507 C C . ILE A 1 28 ? 7.528 0.160 8.155 1.00 0.00 28 ILE A C 10
ATOM 10508 O O . ILE A 1 28 ? 8.400 -0.273 8.907 1.00 0.00 28 ILE A O 10
ATOM 10524 N N . ASN A 1 29 ? 7.759 0.474 6.884 1.00 0.00 29 ASN A N 10
ATOM 10525 C CA . ASN A 1 29 ? 9.081 0.323 6.288 1.00 0.00 29 ASN A CA 10
ATOM 10526 C C . ASN A 1 29 ? 9.142 0.998 4.921 1.00 0.00 29 ASN A C 10
ATOM 10527 O O . ASN A 1 29 ? 8.363 0.678 4.024 1.00 0.00 29 ASN A O 10
ATOM 10538 N N . ASN A 1 30 ? 10.073 1.935 4.771 1.00 0.00 30 ASN A N 10
ATOM 10539 C CA . ASN A 1 30 ? 10.236 2.656 3.514 1.00 0.00 30 ASN A CA 10
ATOM 10540 C C . ASN A 1 30 ? 9.930 1.751 2.324 1.00 0.00 30 ASN A C 10
ATOM 10541 O O . ASN A 1 30 ? 8.912 1.916 1.652 1.00 0.00 30 ASN A O 10
ATOM 10552 N N . SER A 1 31 ? 10.817 0.795 2.071 1.00 0.00 31 SER A N 10
ATOM 10553 C CA . SER A 1 31 ? 10.644 -0.135 0.960 1.00 0.00 31 SER A CA 10
ATOM 10554 C C . SER A 1 31 ? 10.482 -1.564 1.468 1.00 0.00 31 SER A C 10
ATOM 10555 O O . SER A 1 31 ? 11.122 -1.983 2.433 1.00 0.00 31 SER A O 10
ATOM 10563 N N . PRO A 1 32 ? 9.604 -2.331 0.805 1.00 0.00 32 PRO A N 10
ATOM 10564 C CA . PRO A 1 32 ? 9.337 -3.725 1.170 1.00 0.00 32 PRO A CA 10
ATOM 10565 C C . PRO A 1 32 ? 10.517 -4.641 0.865 1.00 0.00 32 PRO A C 10
ATOM 10566 O O . PRO A 1 32 ? 11.408 -4.286 0.093 1.00 0.00 32 PRO A O 10
ATOM 10577 N N . SER A 1 33 ? 10.518 -5.822 1.476 1.00 0.00 33 SER A N 10
ATOM 10578 C CA . SER A 1 33 ? 11.591 -6.787 1.272 1.00 0.00 33 SER A CA 10
ATOM 10579 C C . SER A 1 33 ? 11.081 -8.017 0.528 1.00 0.00 33 SER A C 10
ATOM 10580 O O . SER A 1 33 ? 9.894 -8.339 0.580 1.00 0.00 33 SER A O 10
ATOM 10588 N N . GLU A 1 34 ? 11.987 -8.701 -0.165 1.00 0.00 34 GLU A N 10
ATOM 10589 C CA . GLU A 1 34 ? 11.629 -9.895 -0.921 1.00 0.00 34 GLU A CA 10
ATOM 10590 C C . GLU A 1 34 ? 10.528 -10.678 -0.212 1.00 0.00 34 GLU A C 10
ATOM 10591 O O . GLU A 1 34 ? 9.684 -11.302 -0.855 1.00 0.00 34 GLU A O 10
ATOM 10603 N N . GLU A 1 35 ? 10.543 -10.639 1.117 1.00 0.00 35 GLU A N 10
ATOM 10604 C CA . GLU A 1 35 ? 9.547 -11.345 1.913 1.00 0.00 35 GLU A CA 10
ATOM 10605 C C . GLU A 1 35 ? 8.187 -10.659 1.817 1.00 0.00 35 GLU A C 10
ATOM 10606 O O . GLU A 1 35 ? 7.170 -11.307 1.572 1.00 0.00 35 GLU A O 10
ATOM 10618 N N . GLN A 1 36 ? 8.179 -9.344 2.011 1.00 0.00 36 GLN A N 10
ATOM 10619 C CA . GLN A 1 36 ? 6.945 -8.571 1.948 1.00 0.00 36 GLN A CA 10
ATOM 10620 C C . GLN A 1 36 ? 6.433 -8.479 0.514 1.00 0.00 36 GLN A C 10
ATOM 10621 O O . GLN A 1 36 ? 5.242 -8.658 0.258 1.00 0.00 36 GLN A O 10
ATOM 10635 N N . ILE A 1 37 ? 7.339 -8.200 -0.416 1.00 0.00 37 ILE A N 10
ATOM 10636 C CA . ILE A 1 37 ? 6.979 -8.086 -1.824 1.00 0.00 37 ILE A CA 10
ATOM 10637 C C . ILE A 1 37 ? 6.265 -9.342 -2.312 1.00 0.00 37 ILE A C 10
ATOM 10638 O O . ILE A 1 37 ? 5.517 -9.305 -3.290 1.00 0.00 37 ILE A O 10
ATOM 10654 N N . LYS A 1 38 ? 6.498 -10.454 -1.623 1.00 0.00 38 LYS A N 10
ATOM 10655 C CA . LYS A 1 38 ? 5.875 -11.722 -1.983 1.00 0.00 38 LYS A CA 10
ATOM 10656 C C . LYS A 1 38 ? 4.542 -11.898 -1.262 1.00 0.00 38 LYS A C 10
ATOM 10657 O O . LYS A 1 38 ? 3.530 -12.224 -1.881 1.00 0.00 38 LYS A O 10
ATOM 10676 N N . GLU A 1 39 ? 4.550 -11.679 0.049 1.00 0.00 39 GLU A N 10
ATOM 10677 C CA . GLU A 1 39 ? 3.341 -11.813 0.853 1.00 0.00 39 GLU A CA 10
ATOM 10678 C C . GLU A 1 39 ? 2.226 -10.923 0.310 1.00 0.00 39 GLU A C 10
ATOM 10679 O O . GLU A 1 39 ? 1.061 -11.319 0.280 1.00 0.00 39 GLU A O 10
ATOM 10691 N N . MET A 1 40 ? 2.592 -9.719 -0.116 1.00 0.00 40 MET A N 10
ATOM 10692 C CA . MET A 1 40 ? 1.623 -8.774 -0.659 1.00 0.00 40 MET A CA 10
ATOM 10693 C C . MET A 1 40 ? 1.141 -9.219 -2.036 1.00 0.00 40 MET A C 10
ATOM 10694 O O . MET A 1 40 ? -0.058 -9.233 -2.309 1.00 0.00 40 MET A O 10
ATOM 10708 N N . ALA A 1 41 ? 2.084 -9.581 -2.899 1.00 0.00 41 ALA A N 10
ATOM 10709 C CA . ALA A 1 41 ? 1.755 -10.028 -4.247 1.00 0.00 41 ALA A CA 10
ATOM 10710 C C . ALA A 1 41 ? 0.629 -11.056 -4.225 1.00 0.00 41 ALA A C 10
ATOM 10711 O O . ALA A 1 41 ? -0.174 -11.132 -5.155 1.00 0.00 41 ALA A O 10
ATOM 10718 N N . ASP A 1 42 ? 0.576 -11.845 -3.157 1.00 0.00 42 ASP A N 10
ATOM 10719 C CA . ASP A 1 42 ? -0.452 -12.869 -3.014 1.00 0.00 42 ASP A CA 10
ATOM 10720 C C . ASP A 1 42 ? -1.688 -12.304 -2.321 1.00 0.00 42 ASP A C 10
ATOM 10721 O O . ASP A 1 42 ? -2.820 -12.590 -2.714 1.00 0.00 42 ASP A O 10
ATOM 10730 N N . LYS A 1 43 ? -1.465 -11.502 -1.286 1.00 0.00 43 LYS A N 10
ATOM 10731 C CA . LYS A 1 43 ? -2.560 -10.896 -0.536 1.00 0.00 43 LYS A CA 10
ATOM 10732 C C . LYS A 1 43 ? -3.458 -10.073 -1.455 1.00 0.00 43 LYS A C 10
ATOM 10733 O O . LYS A 1 43 ? -4.683 -10.145 -1.366 1.00 0.00 43 LYS A O 10
ATOM 10752 N N . SER A 1 44 ? -2.840 -9.294 -2.337 1.00 0.00 44 SER A N 10
ATOM 10753 C CA . SER A 1 44 ? -3.584 -8.457 -3.270 1.00 0.00 44 SER A CA 10
ATOM 10754 C C . SER A 1 44 ? -3.753 -9.158 -4.614 1.00 0.00 44 SER A C 10
ATOM 10755 O O . SER A 1 44 ? -4.840 -9.165 -5.191 1.00 0.00 44 SER A O 10
ATOM 10763 N N . GLY A 1 45 ? -2.669 -9.749 -5.107 1.00 0.00 45 GLY A N 10
ATOM 10764 C CA . GLY A 1 45 ? -2.717 -10.446 -6.379 1.00 0.00 45 GLY A CA 10
ATOM 10765 C C . GLY A 1 45 ? -1.811 -9.818 -7.419 1.00 0.00 45 GLY A C 10
ATOM 10766 O O . GLY A 1 45 ? -1.681 -10.331 -8.531 1.00 0.00 45 GLY A O 10
ATOM 10770 N N . LEU A 1 46 ? -1.183 -8.704 -7.059 1.00 0.00 46 LEU A N 10
ATOM 10771 C CA . LEU A 1 46 ? -0.284 -8.003 -7.970 1.00 0.00 46 LEU A CA 10
ATOM 10772 C C . LEU A 1 46 ? 1.089 -8.666 -7.997 1.00 0.00 46 LEU A C 10
ATOM 10773 O O . LEU A 1 46 ? 1.536 -9.265 -7.018 1.00 0.00 46 LEU A O 10
ATOM 10789 N N . PRO A 1 47 ? 1.777 -8.556 -9.143 1.00 0.00 47 PRO A N 10
ATOM 10790 C CA . PRO A 1 47 ? 3.111 -9.136 -9.324 1.00 0.00 47 PRO A CA 10
ATOM 10791 C C . PRO A 1 47 ? 4.174 -8.414 -8.503 1.00 0.00 47 PRO A C 10
ATOM 10792 O O . PRO A 1 47 ? 3.878 -7.444 -7.806 1.00 0.00 47 PRO A O 10
ATOM 10803 N N . GLN A 1 48 ? 5.410 -8.894 -8.591 1.00 0.00 48 GLN A N 10
ATOM 10804 C CA . GLN A 1 48 ? 6.516 -8.293 -7.855 1.00 0.00 48 GLN A CA 10
ATOM 10805 C C . GLN A 1 48 ? 7.054 -7.067 -8.585 1.00 0.00 48 GLN A C 10
ATOM 10806 O O . GLN A 1 48 ? 7.626 -6.166 -7.971 1.00 0.00 48 GLN A O 10
ATOM 10820 N N . LYS A 1 49 ? 6.867 -7.039 -9.900 1.00 0.00 49 LYS A N 10
ATOM 10821 C CA . LYS A 1 49 ? 7.332 -5.923 -10.716 1.00 0.00 49 LYS A CA 10
ATOM 10822 C C . LYS A 1 49 ? 6.448 -4.697 -10.516 1.00 0.00 49 LYS A C 10
ATOM 10823 O O . LYS A 1 49 ? 6.923 -3.562 -10.560 1.00 0.00 49 LYS A O 10
ATOM 10842 N N . VAL A 1 50 ? 5.158 -4.933 -10.293 1.00 0.00 50 VAL A N 10
ATOM 10843 C CA . VAL A 1 50 ? 4.208 -3.847 -10.083 1.00 0.00 50 VAL A CA 10
ATOM 10844 C C . VAL A 1 50 ? 4.362 -3.244 -8.691 1.00 0.00 50 VAL A C 10
ATOM 10845 O O . VAL A 1 50 ? 4.378 -2.023 -8.532 1.00 0.00 50 VAL A O 10
ATOM 10858 N N . ILE A 1 51 ? 4.474 -4.107 -7.687 1.00 0.00 51 ILE A N 10
ATOM 10859 C CA . ILE A 1 51 ? 4.628 -3.659 -6.309 1.00 0.00 51 ILE A CA 10
ATOM 10860 C C . ILE A 1 51 ? 5.945 -2.914 -6.117 1.00 0.00 51 ILE A C 10
ATOM 10861 O O . ILE A 1 51 ? 5.963 -1.770 -5.663 1.00 0.00 51 ILE A O 10
ATOM 10877 N N . LYS A 1 52 ? 7.046 -3.569 -6.469 1.00 0.00 52 LYS A N 10
ATOM 10878 C CA . LYS A 1 52 ? 8.368 -2.969 -6.339 1.00 0.00 52 LYS A CA 10
ATOM 10879 C C . LYS A 1 52 ? 8.409 -1.593 -6.997 1.00 0.00 52 LYS A C 10
ATOM 10880 O O . LYS A 1 52 ? 8.798 -0.606 -6.371 1.00 0.00 52 LYS A O 10
ATOM 10899 N N . HIS A 1 53 ? 8.003 -1.535 -8.261 1.00 0.00 53 HIS A N 10
ATOM 10900 C CA . HIS A 1 53 ? 7.991 -0.279 -9.003 1.00 0.00 53 HIS A CA 10
ATOM 10901 C C . HIS A 1 53 ? 7.161 0.774 -8.275 1.00 0.00 53 HIS A C 10
ATOM 10902 O O . HIS A 1 53 ? 7.623 1.891 -8.043 1.00 0.00 53 HIS A O 10
ATOM 10917 N N . TRP A 1 54 ? 5.935 0.410 -7.917 1.00 0.00 54 TRP A N 10
ATOM 10918 C CA . TRP A 1 54 ? 5.040 1.324 -7.216 1.00 0.00 54 TRP A CA 10
ATOM 10919 C C . TRP A 1 54 ? 5.752 1.991 -6.045 1.00 0.00 54 TRP A C 10
ATOM 10920 O O . TRP A 1 54 ? 5.757 3.216 -5.925 1.00 0.00 54 TRP A O 10
ATOM 10941 N N . PHE A 1 55 ? 6.353 1.178 -5.183 1.00 0.00 55 PHE A N 10
ATOM 10942 C CA . PHE A 1 55 ? 7.068 1.690 -4.019 1.00 0.00 55 PHE A CA 10
ATOM 10943 C C . PHE A 1 55 ? 8.137 2.696 -4.437 1.00 0.00 55 PHE A C 10
ATOM 10944 O O . PHE A 1 55 ? 8.387 3.678 -3.738 1.00 0.00 55 PHE A O 10
ATOM 10961 N N . ARG A 1 56 ? 8.764 2.443 -5.581 1.00 0.00 56 ARG A N 10
ATOM 10962 C CA . ARG A 1 56 ? 9.807 3.324 -6.092 1.00 0.00 56 ARG A CA 10
ATOM 10963 C C . ARG A 1 56 ? 9.212 4.637 -6.594 1.00 0.00 56 ARG A C 10
ATOM 10964 O O . ARG A 1 56 ? 9.611 5.717 -6.161 1.00 0.00 56 ARG A O 10
ATOM 10985 N N . ASN A 1 57 ? 8.254 4.534 -7.510 1.00 0.00 57 ASN A N 10
ATOM 10986 C CA . ASN A 1 57 ? 7.605 5.713 -8.072 1.00 0.00 57 ASN A CA 10
ATOM 10987 C C . ASN A 1 57 ? 7.105 6.637 -6.967 1.00 0.00 57 ASN A C 10
ATOM 10988 O O . ASN A 1 57 ? 7.318 7.849 -7.011 1.00 0.00 57 ASN A O 10
ATOM 10999 N N . THR A 1 58 ? 6.438 6.057 -5.973 1.00 0.00 58 THR A N 10
ATOM 11000 C CA . THR A 1 58 ? 5.907 6.828 -4.856 1.00 0.00 58 THR A CA 10
ATOM 11001 C C . THR A 1 58 ? 7.029 7.343 -3.962 1.00 0.00 58 THR A C 10
ATOM 11002 O O . THR A 1 58 ? 7.079 8.530 -3.634 1.00 0.00 58 THR A O 10
ATOM 11013 N N . LEU A 1 59 ? 7.927 6.446 -3.570 1.00 0.00 59 LEU A N 10
ATOM 11014 C CA . LEU A 1 59 ? 9.049 6.811 -2.713 1.00 0.00 59 LEU A CA 10
ATOM 11015 C C . LEU A 1 59 ? 9.910 7.885 -3.371 1.00 0.00 59 LEU A C 10
ATOM 11016 O O . LEU A 1 59 ? 9.998 9.011 -2.882 1.00 0.00 59 LEU A O 10
ATOM 11032 N N . PHE A 1 60 ? 10.542 7.528 -4.485 1.00 0.00 60 PHE A N 10
ATOM 11033 C CA . PHE A 1 60 ? 11.395 8.461 -5.211 1.00 0.00 60 PHE A CA 10
ATOM 11034 C C . PHE A 1 60 ? 10.774 9.855 -5.243 1.00 0.00 60 PHE A C 10
ATOM 11035 O O . PHE A 1 60 ? 11.464 10.859 -5.064 1.00 0.00 60 PHE A O 10
ATOM 11052 N N . LYS A 1 61 ? 9.467 9.908 -5.472 1.00 0.00 61 LYS A N 10
ATOM 11053 C CA . LYS A 1 61 ? 8.750 11.177 -5.527 1.00 0.00 61 LYS A CA 10
ATOM 11054 C C . LYS A 1 61 ? 8.871 11.927 -4.205 1.00 0.00 61 LYS A C 10
ATOM 11055 O O . LYS A 1 61 ? 9.077 13.140 -4.187 1.00 0.00 61 LYS A O 10
ATOM 11074 N N . GLU A 1 62 ? 8.741 11.198 -3.101 1.00 0.00 62 GLU A N 10
ATOM 11075 C CA . GLU A 1 62 ? 8.837 11.796 -1.775 1.00 0.00 62 GLU A CA 10
ATOM 11076 C C . GLU A 1 62 ? 10.207 12.433 -1.563 1.00 0.00 62 GLU A C 10
ATOM 11077 O O . GLU A 1 62 ? 10.318 13.514 -0.985 1.00 0.00 62 GLU A O 10
ATOM 11089 N N . ARG A 1 63 ? 11.248 11.754 -2.034 1.00 0.00 63 ARG A N 10
ATOM 11090 C CA . ARG A 1 63 ? 12.611 12.252 -1.895 1.00 0.00 63 ARG A CA 10
ATOM 11091 C C . ARG A 1 63 ? 12.761 13.618 -2.557 1.00 0.00 63 ARG A C 10
ATOM 11092 O O . ARG A 1 63 ? 13.345 14.536 -1.982 1.00 0.00 63 ARG A O 10
ATOM 11113 N N . GLN A 1 64 ? 12.231 13.744 -3.770 1.00 0.00 64 GLN A N 10
ATOM 11114 C CA . GLN A 1 64 ? 12.307 14.998 -4.510 1.00 0.00 64 GLN A CA 10
ATOM 11115 C C . GLN A 1 64 ? 11.380 16.046 -3.903 1.00 0.00 64 GLN A C 10
ATOM 11116 O O . GLN A 1 64 ? 11.747 17.214 -3.777 1.00 0.00 64 GLN A O 10
ATOM 11130 N N . SER A 1 65 ? 10.178 15.620 -3.530 1.00 0.00 65 SER A N 10
ATOM 11131 C CA . SER A 1 65 ? 9.196 16.523 -2.941 1.00 0.00 65 SER A CA 10
ATOM 11132 C C . SER A 1 65 ? 8.888 17.681 -3.884 1.00 0.00 65 SER A C 10
ATOM 11133 O O . SER A 1 65 ? 8.905 18.845 -3.484 1.00 0.00 65 SER A O 10
ATOM 11141 N N . GLY A 1 66 ? 8.605 17.353 -5.142 1.00 0.00 66 GLY A N 10
ATOM 11142 C CA . GLY A 1 66 ? 8.297 18.376 -6.124 1.00 0.00 66 GLY A CA 10
ATOM 11143 C C . GLY A 1 66 ? 6.837 18.367 -6.532 1.00 0.00 66 GLY A C 10
ATOM 11144 O O . GLY A 1 66 ? 6.193 17.320 -6.589 1.00 0.00 66 GLY A O 10
ATOM 11148 N N . PRO A 1 67 ? 6.293 19.558 -6.822 1.00 0.00 67 PRO A N 10
ATOM 11149 C CA . PRO A 1 67 ? 4.893 19.710 -7.230 1.00 0.00 67 PRO A CA 10
ATOM 11150 C C . PRO A 1 67 ? 4.629 19.142 -8.620 1.00 0.00 67 PRO A C 10
ATOM 11151 O O . PRO A 1 67 ? 4.848 19.814 -9.628 1.00 0.00 67 PRO A O 10
ATOM 11162 N N . SER A 1 68 ? 4.158 17.899 -8.666 1.00 0.00 68 SER A N 10
ATOM 11163 C CA . SER A 1 68 ? 3.868 17.239 -9.934 1.00 0.00 68 SER A CA 10
ATOM 11164 C C . SER A 1 68 ? 2.488 17.635 -10.449 1.00 0.00 68 SER A C 10
ATOM 11165 O O . SER A 1 68 ? 1.554 16.833 -10.437 1.00 0.00 68 SER A O 10
ATOM 11173 N N . SER A 1 69 ? 2.367 18.879 -10.902 1.00 0.00 69 SER A N 10
ATOM 11174 C CA . SER A 1 69 ? 1.101 19.385 -11.419 1.00 0.00 69 SER A CA 10
ATOM 11175 C C . SER A 1 69 ? 1.310 20.136 -12.730 1.00 0.00 69 SER A C 10
ATOM 11176 O O . SER A 1 69 ? 2.247 20.922 -12.866 1.00 0.00 69 SER A O 10
ATOM 11184 N N . GLY A 1 70 ? 0.430 19.887 -13.695 1.00 0.00 70 GLY A N 10
ATOM 11185 C CA . GLY A 1 70 ? 0.535 20.546 -14.984 1.00 0.00 70 GLY A CA 10
ATOM 11186 C C . GLY A 1 70 ? -0.645 20.246 -15.886 1.00 0.00 70 GLY A C 10
ATOM 11187 O O . GLY A 1 70 ? -0.562 19.386 -16.763 1.00 0.00 70 GLY A O 10
ATOM 11191 N N . GLY A 1 1 ? 2.679 -18.005 -20.139 1.00 0.00 1 GLY A N 11
ATOM 11192 C CA . GLY A 1 1 ? 1.780 -17.164 -20.908 1.00 0.00 1 GLY A CA 11
ATOM 11193 C C . GLY A 1 1 ? 1.461 -15.860 -20.203 1.00 0.00 1 GLY A C 11
ATOM 11194 O O . GLY A 1 1 ? 2.300 -15.312 -19.488 1.00 0.00 1 GLY A O 11
ATOM 11198 N N . SER A 1 2 ? 0.246 -15.362 -20.405 1.00 0.00 2 SER A N 11
ATOM 11199 C CA . SER A 1 2 ? -0.180 -14.111 -19.788 1.00 0.00 2 SER A CA 11
ATOM 11200 C C . SER A 1 2 ? -1.698 -14.067 -19.641 1.00 0.00 2 SER A C 11
ATOM 11201 O O . SER A 1 2 ? -2.427 -14.653 -20.441 1.00 0.00 2 SER A O 11
ATOM 11209 N N . SER A 1 3 ? -2.167 -13.369 -18.612 1.00 0.00 3 SER A N 11
ATOM 11210 C CA . SER A 1 3 ? -3.597 -13.250 -18.356 1.00 0.00 3 SER A CA 11
ATOM 11211 C C . SER A 1 3 ? -4.238 -12.245 -19.308 1.00 0.00 3 SER A C 11
ATOM 11212 O O . SER A 1 3 ? -3.771 -11.114 -19.440 1.00 0.00 3 SER A O 11
ATOM 11220 N N . GLY A 1 4 ? -5.312 -12.666 -19.969 1.00 0.00 4 GLY A N 11
ATOM 11221 C CA . GLY A 1 4 ? -6.000 -11.791 -20.900 1.00 0.00 4 GLY A CA 11
ATOM 11222 C C . GLY A 1 4 ? -5.964 -12.315 -22.322 1.00 0.00 4 GLY A C 11
ATOM 11223 O O . GLY A 1 4 ? -5.090 -11.945 -23.105 1.00 0.00 4 GLY A O 11
ATOM 11227 N N . SER A 1 5 ? -6.916 -13.181 -22.656 1.00 0.00 5 SER A N 11
ATOM 11228 C CA . SER A 1 5 ? -6.987 -13.761 -23.992 1.00 0.00 5 SER A CA 11
ATOM 11229 C C . SER A 1 5 ? -7.276 -12.687 -25.036 1.00 0.00 5 SER A C 11
ATOM 11230 O O . SER A 1 5 ? -6.534 -12.533 -26.006 1.00 0.00 5 SER A O 11
ATOM 11238 N N . SER A 1 6 ? -8.361 -11.947 -24.830 1.00 0.00 6 SER A N 11
ATOM 11239 C CA . SER A 1 6 ? -8.752 -10.890 -25.755 1.00 0.00 6 SER A CA 11
ATOM 11240 C C . SER A 1 6 ? -7.596 -9.924 -25.996 1.00 0.00 6 SER A C 11
ATOM 11241 O O . SER A 1 6 ? -7.311 -9.550 -27.132 1.00 0.00 6 SER A O 11
ATOM 11249 N N . GLY A 1 7 ? -6.933 -9.523 -24.915 1.00 0.00 7 GLY A N 11
ATOM 11250 C CA . GLY A 1 7 ? -5.816 -8.604 -25.028 1.00 0.00 7 GLY A CA 11
ATOM 11251 C C . GLY A 1 7 ? -4.495 -9.319 -25.230 1.00 0.00 7 GLY A C 11
ATOM 11252 O O . GLY A 1 7 ? -4.397 -10.529 -25.022 1.00 0.00 7 GLY A O 11
ATOM 11256 N N . LYS A 1 8 ? -3.475 -8.572 -25.639 1.00 0.00 8 LYS A N 11
ATOM 11257 C CA . LYS A 1 8 ? -2.153 -9.141 -25.870 1.00 0.00 8 LYS A CA 11
ATOM 11258 C C . LYS A 1 8 ? -1.220 -8.841 -24.701 1.00 0.00 8 LYS A C 11
ATOM 11259 O O . LYS A 1 8 ? -0.656 -9.753 -24.095 1.00 0.00 8 LYS A O 11
ATOM 11278 N N . ARG A 1 9 ? -1.062 -7.559 -24.389 1.00 0.00 9 ARG A N 11
ATOM 11279 C CA . ARG A 1 9 ? -0.198 -7.140 -23.292 1.00 0.00 9 ARG A CA 11
ATOM 11280 C C . ARG A 1 9 ? -0.993 -6.995 -21.998 1.00 0.00 9 ARG A C 11
ATOM 11281 O O . ARG A 1 9 ? -2.194 -6.725 -22.005 1.00 0.00 9 ARG A O 11
ATOM 11302 N N . PRO A 1 10 ? -0.309 -7.180 -20.859 1.00 0.00 10 PRO A N 11
ATOM 11303 C CA . PRO A 1 10 ? -0.931 -7.075 -19.536 1.00 0.00 10 PRO A CA 11
ATOM 11304 C C . PRO A 1 10 ? -1.315 -5.640 -19.188 1.00 0.00 10 PRO A C 11
ATOM 11305 O O . PRO A 1 10 ? -0.464 -4.752 -19.152 1.00 0.00 10 PRO A O 11
ATOM 11316 N N . ARG A 1 11 ? -2.601 -5.422 -18.932 1.00 0.00 11 ARG A N 11
ATOM 11317 C CA . ARG A 1 11 ? -3.097 -4.095 -18.588 1.00 0.00 11 ARG A CA 11
ATOM 11318 C C . ARG A 1 11 ? -2.845 -3.786 -17.115 1.00 0.00 11 ARG A C 11
ATOM 11319 O O . ARG A 1 11 ? -3.346 -4.480 -16.229 1.00 0.00 11 ARG A O 11
ATOM 11340 N N . THR A 1 12 ? -2.066 -2.740 -16.860 1.00 0.00 12 THR A N 11
ATOM 11341 C CA . THR A 1 12 ? -1.746 -2.340 -15.495 1.00 0.00 12 THR A CA 11
ATOM 11342 C C . THR A 1 12 ? -2.825 -1.427 -14.923 1.00 0.00 12 THR A C 11
ATOM 11343 O O . THR A 1 12 ? -3.190 -0.423 -15.535 1.00 0.00 12 THR A O 11
ATOM 11354 N N . ARG A 1 13 ? -3.330 -1.782 -13.746 1.00 0.00 13 ARG A N 11
ATOM 11355 C CA . ARG A 1 13 ? -4.368 -0.994 -13.092 1.00 0.00 13 ARG A CA 11
ATOM 11356 C C . ARG A 1 13 ? -4.535 -1.417 -11.635 1.00 0.00 13 ARG A C 11
ATOM 11357 O O . ARG A 1 13 ? -4.976 -2.531 -11.350 1.00 0.00 13 ARG A O 11
ATOM 11378 N N . ILE A 1 14 ? -4.180 -0.522 -10.720 1.00 0.00 14 ILE A N 11
ATOM 11379 C CA . ILE A 1 14 ? -4.291 -0.803 -9.294 1.00 0.00 14 ILE A CA 11
ATOM 11380 C C . ILE A 1 14 ? -5.512 -0.116 -8.692 1.00 0.00 14 ILE A C 11
ATOM 11381 O O . ILE A 1 14 ? -5.886 0.983 -9.103 1.00 0.00 14 ILE A O 11
ATOM 11397 N N . THR A 1 15 ? -6.130 -0.769 -7.713 1.00 0.00 15 THR A N 11
ATOM 11398 C CA . THR A 1 15 ? -7.308 -0.221 -7.053 1.00 0.00 15 THR A CA 11
ATOM 11399 C C . THR A 1 15 ? -6.962 0.317 -5.669 1.00 0.00 15 THR A C 11
ATOM 11400 O O . THR A 1 15 ? -5.821 0.214 -5.220 1.00 0.00 15 THR A O 11
ATOM 11411 N N . ASP A 1 16 ? -7.955 0.891 -4.998 1.00 0.00 16 ASP A N 11
ATOM 11412 C CA . ASP A 1 16 ? -7.756 1.445 -3.664 1.00 0.00 16 ASP A CA 11
ATOM 11413 C C . ASP A 1 16 ? -7.591 0.333 -2.633 1.00 0.00 16 ASP A C 11
ATOM 11414 O O . ASP A 1 16 ? -6.914 0.508 -1.619 1.00 0.00 16 ASP A O 11
ATOM 11423 N N . ASP A 1 17 ? -8.213 -0.810 -2.898 1.00 0.00 17 ASP A N 11
ATOM 11424 C CA . ASP A 1 17 ? -8.136 -1.951 -1.994 1.00 0.00 17 ASP A CA 11
ATOM 11425 C C . ASP A 1 17 ? -6.766 -2.617 -2.076 1.00 0.00 17 ASP A C 11
ATOM 11426 O O . ASP A 1 17 ? -6.327 -3.273 -1.131 1.00 0.00 17 ASP A O 11
ATOM 11435 N N . GLN A 1 18 ? -6.096 -2.445 -3.211 1.00 0.00 18 GLN A N 11
ATOM 11436 C CA . GLN A 1 18 ? -4.777 -3.031 -3.416 1.00 0.00 18 GLN A CA 11
ATOM 11437 C C . GLN A 1 18 ? -3.679 -2.061 -2.992 1.00 0.00 18 GLN A C 11
ATOM 11438 O O . GLN A 1 18 ? -2.671 -2.464 -2.410 1.00 0.00 18 GLN A O 11
ATOM 11452 N N . LEU A 1 19 ? -3.879 -0.782 -3.289 1.00 0.00 19 LEU A N 11
ATOM 11453 C CA . LEU A 1 19 ? -2.905 0.246 -2.939 1.00 0.00 19 LEU A CA 11
ATOM 11454 C C . LEU A 1 19 ? -2.774 0.379 -1.425 1.00 0.00 19 LEU A C 11
ATOM 11455 O O . LEU A 1 19 ? -1.670 0.521 -0.898 1.00 0.00 19 LEU A O 11
ATOM 11471 N N . ARG A 1 20 ? -3.906 0.328 -0.731 1.00 0.00 20 ARG A N 11
ATOM 11472 C CA . ARG A 1 20 ? -3.916 0.441 0.723 1.00 0.00 20 ARG A CA 11
ATOM 11473 C C . ARG A 1 20 ? -2.979 -0.583 1.355 1.00 0.00 20 ARG A C 11
ATOM 11474 O O . ARG A 1 20 ? -2.216 -0.263 2.267 1.00 0.00 20 ARG A O 11
ATOM 11495 N N . VAL A 1 21 ? -3.042 -1.817 0.864 1.00 0.00 21 VAL A N 11
ATOM 11496 C CA . VAL A 1 21 ? -2.198 -2.889 1.380 1.00 0.00 21 VAL A CA 11
ATOM 11497 C C . VAL A 1 21 ? -0.721 -2.540 1.243 1.00 0.00 21 VAL A C 11
ATOM 11498 O O . VAL A 1 21 ? 0.096 -2.909 2.088 1.00 0.00 21 VAL A O 11
ATOM 11511 N N . LEU A 1 22 ? -0.384 -1.825 0.175 1.00 0.00 22 LEU A N 11
ATOM 11512 C CA . LEU A 1 22 ? 0.997 -1.424 -0.072 1.00 0.00 22 LEU A CA 11
ATOM 11513 C C . LEU A 1 22 ? 1.375 -0.217 0.781 1.00 0.00 22 LEU A C 11
ATOM 11514 O O . LEU A 1 22 ? 2.529 -0.064 1.180 1.00 0.00 22 LEU A O 11
ATOM 11530 N N . ARG A 1 23 ? 0.394 0.636 1.058 1.00 0.00 23 ARG A N 11
ATOM 11531 C CA . ARG A 1 23 ? 0.624 1.828 1.864 1.00 0.00 23 ARG A CA 11
ATOM 11532 C C . ARG A 1 23 ? 0.926 1.455 3.313 1.00 0.00 23 ARG A C 11
ATOM 11533 O O . ARG A 1 23 ? 1.924 1.896 3.881 1.00 0.00 23 ARG A O 11
ATOM 11554 N N . GLN A 1 24 ? 0.056 0.641 3.902 1.00 0.00 24 GLN A N 11
ATOM 11555 C CA . GLN A 1 24 ? 0.230 0.210 5.285 1.00 0.00 24 GLN A CA 11
ATOM 11556 C C . GLN A 1 24 ? 1.685 -0.154 5.563 1.00 0.00 24 GLN A C 11
ATOM 11557 O O . GLN A 1 24 ? 2.259 0.268 6.566 1.00 0.00 24 GLN A O 11
ATOM 11571 N N . TYR A 1 25 ? 2.274 -0.939 4.668 1.00 0.00 25 TYR A N 11
ATOM 11572 C CA . TYR A 1 25 ? 3.661 -1.362 4.818 1.00 0.00 25 TYR A CA 11
ATOM 11573 C C . TYR A 1 25 ? 4.614 -0.191 4.603 1.00 0.00 25 TYR A C 11
ATOM 11574 O O . TYR A 1 25 ? 5.685 -0.127 5.208 1.00 0.00 25 TYR A O 11
ATOM 11592 N N . PHE A 1 26 ? 4.217 0.736 3.737 1.00 0.00 26 PHE A N 11
ATOM 11593 C CA . PHE A 1 26 ? 5.035 1.906 3.441 1.00 0.00 26 PHE A CA 11
ATOM 11594 C C . PHE A 1 26 ? 5.523 2.568 4.726 1.00 0.00 26 PHE A C 11
ATOM 11595 O O . PHE A 1 26 ? 6.727 2.678 4.961 1.00 0.00 26 PHE A O 11
ATOM 11612 N N . ASP A 1 27 ? 4.581 3.008 5.553 1.00 0.00 27 ASP A N 11
ATOM 11613 C CA . ASP A 1 27 ? 4.914 3.659 6.814 1.00 0.00 27 ASP A CA 11
ATOM 11614 C C . ASP A 1 27 ? 5.834 2.778 7.654 1.00 0.00 27 ASP A C 11
ATOM 11615 O O . ASP A 1 27 ? 6.898 3.216 8.093 1.00 0.00 27 ASP A O 11
ATOM 11624 N N . ILE A 1 28 ? 5.416 1.536 7.874 1.00 0.00 28 ILE A N 11
ATOM 11625 C CA . ILE A 1 28 ? 6.203 0.594 8.661 1.00 0.00 28 ILE A CA 11
ATOM 11626 C C . ILE A 1 28 ? 7.611 0.447 8.096 1.00 0.00 28 ILE A C 11
ATOM 11627 O O . ILE A 1 28 ? 8.570 0.239 8.838 1.00 0.00 28 ILE A O 11
ATOM 11643 N N . ASN A 1 29 ? 7.729 0.559 6.777 1.00 0.00 29 ASN A N 11
ATOM 11644 C CA . ASN A 1 29 ? 9.021 0.440 6.112 1.00 0.00 29 ASN A CA 11
ATOM 11645 C C . ASN A 1 29 ? 8.977 1.066 4.721 1.00 0.00 29 ASN A C 11
ATOM 11646 O O . ASN A 1 29 ? 8.217 0.631 3.857 1.00 0.00 29 ASN A O 11
ATOM 11657 N N . ASN A 1 30 ? 9.797 2.091 4.513 1.00 0.00 30 ASN A N 11
ATOM 11658 C CA . ASN A 1 30 ? 9.852 2.778 3.228 1.00 0.00 30 ASN A CA 11
ATOM 11659 C C . ASN A 1 30 ? 9.613 1.802 2.079 1.00 0.00 30 ASN A C 11
ATOM 11660 O O . ASN A 1 30 ? 8.630 1.917 1.348 1.00 0.00 30 ASN A O 11
ATOM 11671 N N . SER A 1 31 ? 10.520 0.841 1.928 1.00 0.00 31 SER A N 11
ATOM 11672 C CA . SER A 1 31 ? 10.410 -0.153 0.867 1.00 0.00 31 SER A CA 11
ATOM 11673 C C . SER A 1 31 ? 10.273 -1.556 1.450 1.00 0.00 31 SER A C 11
ATOM 11674 O O . SER A 1 31 ? 10.889 -1.900 2.459 1.00 0.00 31 SER A O 11
ATOM 11682 N N . PRO A 1 32 ? 9.446 -2.388 0.800 1.00 0.00 32 PRO A N 11
ATOM 11683 C CA . PRO A 1 32 ? 9.208 -3.768 1.234 1.00 0.00 32 PRO A CA 11
ATOM 11684 C C . PRO A 1 32 ? 10.427 -4.660 1.025 1.00 0.00 32 PRO A C 11
ATOM 11685 O O . PRO A 1 32 ? 11.367 -4.288 0.322 1.00 0.00 32 PRO A O 11
ATOM 11696 N N . SER A 1 33 ? 10.404 -5.838 1.640 1.00 0.00 33 SER A N 11
ATOM 11697 C CA . SER A 1 33 ? 11.510 -6.782 1.523 1.00 0.00 33 SER A CA 11
ATOM 11698 C C . SER A 1 33 ? 11.102 -7.997 0.696 1.00 0.00 33 SER A C 11
ATOM 11699 O O . SER A 1 33 ? 9.924 -8.345 0.625 1.00 0.00 33 SER A O 11
ATOM 11707 N N . GLU A 1 34 ? 12.086 -8.638 0.072 1.00 0.00 34 GLU A N 11
ATOM 11708 C CA . GLU A 1 34 ? 11.829 -9.813 -0.751 1.00 0.00 34 GLU A CA 11
ATOM 11709 C C . GLU A 1 34 ? 10.747 -10.690 -0.127 1.00 0.00 34 GLU A C 11
ATOM 11710 O O . GLU A 1 34 ? 9.992 -11.358 -0.832 1.00 0.00 34 GLU A O 11
ATOM 11722 N N . GLU A 1 35 ? 10.680 -10.680 1.201 1.00 0.00 35 GLU A N 11
ATOM 11723 C CA . GLU A 1 35 ? 9.691 -11.475 1.921 1.00 0.00 35 GLU A CA 11
ATOM 11724 C C . GLU A 1 35 ? 8.313 -10.824 1.849 1.00 0.00 35 GLU A C 11
ATOM 11725 O O . GLU A 1 35 ? 7.306 -11.500 1.645 1.00 0.00 35 GLU A O 11
ATOM 11737 N N . GLN A 1 36 ? 8.278 -9.506 2.020 1.00 0.00 36 GLN A N 11
ATOM 11738 C CA . GLN A 1 36 ? 7.024 -8.763 1.977 1.00 0.00 36 GLN A CA 11
ATOM 11739 C C . GLN A 1 36 ? 6.499 -8.666 0.548 1.00 0.00 36 GLN A C 11
ATOM 11740 O O . GLN A 1 36 ? 5.337 -8.974 0.282 1.00 0.00 36 GLN A O 11
ATOM 11754 N N . ILE A 1 37 ? 7.361 -8.234 -0.366 1.00 0.00 37 ILE A N 11
ATOM 11755 C CA . ILE A 1 37 ? 6.983 -8.097 -1.767 1.00 0.00 37 ILE A CA 11
ATOM 11756 C C . ILE A 1 37 ? 6.228 -9.328 -2.256 1.00 0.00 37 ILE A C 11
ATOM 11757 O O . ILE A 1 37 ? 5.400 -9.242 -3.164 1.00 0.00 37 ILE A O 11
ATOM 11773 N N . LYS A 1 38 ? 6.516 -10.473 -1.647 1.00 0.00 38 LYS A N 11
ATOM 11774 C CA . LYS A 1 38 ? 5.862 -11.722 -2.017 1.00 0.00 38 LYS A CA 11
ATOM 11775 C C . LYS A 1 38 ? 4.528 -11.873 -1.293 1.00 0.00 38 LYS A C 11
ATOM 11776 O O . LYS A 1 38 ? 3.501 -12.142 -1.916 1.00 0.00 38 LYS A O 11
ATOM 11795 N N . GLU A 1 39 ? 4.551 -11.697 0.024 1.00 0.00 39 GLU A N 11
ATOM 11796 C CA . GLU A 1 39 ? 3.342 -11.814 0.831 1.00 0.00 39 GLU A CA 11
ATOM 11797 C C . GLU A 1 39 ? 2.254 -10.873 0.320 1.00 0.00 39 GLU A C 11
ATOM 11798 O O . GLU A 1 39 ? 1.063 -11.160 0.441 1.00 0.00 39 GLU A O 11
ATOM 11810 N N . MET A 1 40 ? 2.673 -9.749 -0.252 1.00 0.00 40 MET A N 11
ATOM 11811 C CA . MET A 1 40 ? 1.735 -8.766 -0.782 1.00 0.00 40 MET A CA 11
ATOM 11812 C C . MET A 1 40 ? 1.219 -9.192 -2.153 1.00 0.00 40 MET A C 11
ATOM 11813 O O . MET A 1 40 ? 0.014 -9.174 -2.406 1.00 0.00 40 MET A O 11
ATOM 11827 N N . ALA A 1 41 ? 2.137 -9.575 -3.034 1.00 0.00 41 ALA A N 11
ATOM 11828 C CA . ALA A 1 41 ? 1.774 -10.007 -4.378 1.00 0.00 41 ALA A CA 11
ATOM 11829 C C . ALA A 1 41 ? 0.626 -11.011 -4.340 1.00 0.00 41 ALA A C 11
ATOM 11830 O O . ALA A 1 41 ? -0.155 -11.110 -5.287 1.00 0.00 41 ALA A O 11
ATOM 11837 N N . ASP A 1 42 ? 0.531 -11.753 -3.243 1.00 0.00 42 ASP A N 11
ATOM 11838 C CA . ASP A 1 42 ? -0.522 -12.749 -3.082 1.00 0.00 42 ASP A CA 11
ATOM 11839 C C . ASP A 1 42 ? -1.733 -12.150 -2.374 1.00 0.00 42 ASP A C 11
ATOM 11840 O O . ASP A 1 42 ? -2.877 -12.430 -2.733 1.00 0.00 42 ASP A O 11
ATOM 11849 N N . LYS A 1 43 ? -1.474 -11.324 -1.366 1.00 0.00 43 LYS A N 11
ATOM 11850 C CA . LYS A 1 43 ? -2.542 -10.685 -0.606 1.00 0.00 43 LYS A CA 11
ATOM 11851 C C . LYS A 1 43 ? -3.419 -9.829 -1.515 1.00 0.00 43 LYS A C 11
ATOM 11852 O O . LYS A 1 43 ? -4.639 -9.790 -1.360 1.00 0.00 43 LYS A O 11
ATOM 11871 N N . SER A 1 44 ? -2.788 -9.145 -2.465 1.00 0.00 44 SER A N 11
ATOM 11872 C CA . SER A 1 44 ? -3.511 -8.288 -3.397 1.00 0.00 44 SER A CA 11
ATOM 11873 C C . SER A 1 44 ? -3.672 -8.972 -4.751 1.00 0.00 44 SER A C 11
ATOM 11874 O O . SER A 1 44 ? -4.746 -8.943 -5.350 1.00 0.00 44 SER A O 11
ATOM 11882 N N . GLY A 1 45 ? -2.594 -9.589 -5.228 1.00 0.00 45 GLY A N 11
ATOM 11883 C CA . GLY A 1 45 ? -2.636 -10.272 -6.508 1.00 0.00 45 GLY A CA 11
ATOM 11884 C C . GLY A 1 45 ? -1.700 -9.653 -7.526 1.00 0.00 45 GLY A C 11
ATOM 11885 O O . GLY A 1 45 ? -1.514 -10.192 -8.618 1.00 0.00 45 GLY A O 11
ATOM 11889 N N . LEU A 1 46 ? -1.109 -8.517 -7.171 1.00 0.00 46 LEU A N 11
ATOM 11890 C CA . LEU A 1 46 ? -0.187 -7.822 -8.063 1.00 0.00 46 LEU A CA 11
ATOM 11891 C C . LEU A 1 46 ? 1.166 -8.525 -8.103 1.00 0.00 46 LEU A C 11
ATOM 11892 O O . LEU A 1 46 ? 1.602 -9.141 -7.130 1.00 0.00 46 LEU A O 11
ATOM 11908 N N . PRO A 1 47 ? 1.849 -8.430 -9.253 1.00 0.00 47 PRO A N 11
ATOM 11909 C CA . PRO A 1 47 ? 3.164 -9.048 -9.446 1.00 0.00 47 PRO A CA 11
ATOM 11910 C C . PRO A 1 47 ? 4.253 -8.360 -8.629 1.00 0.00 47 PRO A C 11
ATOM 11911 O O . PRO A 1 47 ? 4.002 -7.354 -7.967 1.00 0.00 47 PRO A O 11
ATOM 11922 N N . GLN A 1 48 ? 5.462 -8.910 -8.683 1.00 0.00 48 GLN A N 11
ATOM 11923 C CA . GLN A 1 48 ? 6.589 -8.349 -7.947 1.00 0.00 48 GLN A CA 11
ATOM 11924 C C . GLN A 1 48 ? 7.164 -7.138 -8.673 1.00 0.00 48 GLN A C 11
ATOM 11925 O O . GLN A 1 48 ? 7.828 -6.295 -8.068 1.00 0.00 48 GLN A O 11
ATOM 11939 N N . LYS A 1 49 ? 6.907 -7.057 -9.974 1.00 0.00 49 LYS A N 11
ATOM 11940 C CA . LYS A 1 49 ? 7.398 -5.948 -10.784 1.00 0.00 49 LYS A CA 11
ATOM 11941 C C . LYS A 1 49 ? 6.534 -4.706 -10.588 1.00 0.00 49 LYS A C 11
ATOM 11942 O O . LYS A 1 49 ? 7.046 -3.590 -10.500 1.00 0.00 49 LYS A O 11
ATOM 11961 N N . VAL A 1 50 ? 5.222 -4.908 -10.518 1.00 0.00 50 VAL A N 11
ATOM 11962 C CA . VAL A 1 50 ? 4.288 -3.805 -10.329 1.00 0.00 50 VAL A CA 11
ATOM 11963 C C . VAL A 1 50 ? 4.407 -3.218 -8.927 1.00 0.00 50 VAL A C 11
ATOM 11964 O O . VAL A 1 50 ? 4.352 -2.001 -8.746 1.00 0.00 50 VAL A O 11
ATOM 11977 N N . ILE A 1 51 ? 4.571 -4.091 -7.938 1.00 0.00 51 ILE A N 11
ATOM 11978 C CA . ILE A 1 51 ? 4.699 -3.659 -6.552 1.00 0.00 51 ILE A CA 11
ATOM 11979 C C . ILE A 1 51 ? 6.036 -2.966 -6.314 1.00 0.00 51 ILE A C 11
ATOM 11980 O O . ILE A 1 51 ? 6.085 -1.835 -5.828 1.00 0.00 51 ILE A O 11
ATOM 11996 N N . LYS A 1 52 ? 7.121 -3.650 -6.661 1.00 0.00 52 LYS A N 11
ATOM 11997 C CA . LYS A 1 52 ? 8.460 -3.100 -6.489 1.00 0.00 52 LYS A CA 11
ATOM 11998 C C . LYS A 1 52 ? 8.562 -1.710 -7.110 1.00 0.00 52 LYS A C 11
ATOM 11999 O O . LYS A 1 52 ? 9.133 -0.795 -6.516 1.00 0.00 52 LYS A O 11
ATOM 12018 N N . HIS A 1 53 ? 8.005 -1.560 -8.307 1.00 0.00 53 HIS A N 11
ATOM 12019 C CA . HIS A 1 53 ? 8.031 -0.280 -9.007 1.00 0.00 53 HIS A CA 11
ATOM 12020 C C . HIS A 1 53 ? 7.232 0.773 -8.245 1.00 0.00 53 HIS A C 11
ATOM 12021 O O . HIS A 1 53 ? 7.765 1.815 -7.864 1.00 0.00 53 HIS A O 11
ATOM 12036 N N . TRP A 1 54 ? 5.952 0.494 -8.027 1.00 0.00 54 TRP A N 11
ATOM 12037 C CA . TRP A 1 54 ? 5.080 1.418 -7.312 1.00 0.00 54 TRP A CA 11
ATOM 12038 C C . TRP A 1 54 ? 5.796 2.022 -6.109 1.00 0.00 54 TRP A C 11
ATOM 12039 O O . TRP A 1 54 ? 5.748 3.233 -5.890 1.00 0.00 54 TRP A O 11
ATOM 12060 N N . PHE A 1 55 ? 6.461 1.173 -5.333 1.00 0.00 55 PHE A N 11
ATOM 12061 C CA . PHE A 1 55 ? 7.187 1.624 -4.152 1.00 0.00 55 PHE A CA 11
ATOM 12062 C C . PHE A 1 55 ? 8.291 2.606 -4.534 1.00 0.00 55 PHE A C 11
ATOM 12063 O O . PHE A 1 55 ? 8.532 3.589 -3.833 1.00 0.00 55 PHE A O 11
ATOM 12080 N N . ARG A 1 56 ? 8.957 2.333 -5.651 1.00 0.00 56 ARG A N 11
ATOM 12081 C CA . ARG A 1 56 ? 10.036 3.190 -6.127 1.00 0.00 56 ARG A CA 11
ATOM 12082 C C . ARG A 1 56 ? 9.486 4.510 -6.661 1.00 0.00 56 ARG A C 11
ATOM 12083 O O . ARG A 1 56 ? 9.883 5.585 -6.213 1.00 0.00 56 ARG A O 11
ATOM 12104 N N . ASN A 1 57 ? 8.571 4.419 -7.621 1.00 0.00 57 ASN A N 11
ATOM 12105 C CA . ASN A 1 57 ? 7.968 5.606 -8.216 1.00 0.00 57 ASN A CA 11
ATOM 12106 C C . ASN A 1 57 ? 7.309 6.475 -7.150 1.00 0.00 57 ASN A C 11
ATOM 12107 O O . ASN A 1 57 ? 7.530 7.685 -7.094 1.00 0.00 57 ASN A O 11
ATOM 12118 N N . THR A 1 58 ? 6.498 5.849 -6.302 1.00 0.00 58 THR A N 11
ATOM 12119 C CA . THR A 1 58 ? 5.805 6.564 -5.238 1.00 0.00 58 THR A CA 11
ATOM 12120 C C . THR A 1 58 ? 6.795 7.187 -4.260 1.00 0.00 58 THR A C 11
ATOM 12121 O O . THR A 1 58 ? 6.756 8.392 -4.005 1.00 0.00 58 THR A O 11
ATOM 12132 N N . LEU A 1 59 ? 7.683 6.362 -3.717 1.00 0.00 59 LEU A N 11
ATOM 12133 C CA . LEU A 1 59 ? 8.685 6.833 -2.768 1.00 0.00 59 LEU A CA 11
ATOM 12134 C C . LEU A 1 59 ? 9.563 7.912 -3.393 1.00 0.00 59 LEU A C 11
ATOM 12135 O O . LEU A 1 59 ? 9.589 9.052 -2.929 1.00 0.00 59 LEU A O 11
ATOM 12151 N N . PHE A 1 60 ? 10.280 7.545 -4.450 1.00 0.00 60 PHE A N 11
ATOM 12152 C CA . PHE A 1 60 ? 11.158 8.483 -5.141 1.00 0.00 60 PHE A CA 11
ATOM 12153 C C . PHE A 1 60 ? 10.445 9.806 -5.400 1.00 0.00 60 PHE A C 11
ATOM 12154 O O . PHE A 1 60 ? 11.021 10.880 -5.225 1.00 0.00 60 PHE A O 11
ATOM 12171 N N . LYS A 1 61 ? 9.187 9.721 -5.820 1.00 0.00 61 LYS A N 11
ATOM 12172 C CA . LYS A 1 61 ? 8.393 10.910 -6.104 1.00 0.00 61 LYS A CA 11
ATOM 12173 C C . LYS A 1 61 ? 8.129 11.706 -4.829 1.00 0.00 61 LYS A C 11
ATOM 12174 O O . LYS A 1 61 ? 8.334 12.918 -4.790 1.00 0.00 61 LYS A O 11
ATOM 12193 N N . GLU A 1 62 ? 7.674 11.014 -3.789 1.00 0.00 62 GLU A N 11
ATOM 12194 C CA . GLU A 1 62 ? 7.383 11.657 -2.513 1.00 0.00 62 GLU A CA 11
ATOM 12195 C C . GLU A 1 62 ? 8.554 12.526 -2.062 1.00 0.00 62 GLU A C 11
ATOM 12196 O O . GLU A 1 62 ? 8.361 13.584 -1.464 1.00 0.00 62 GLU A O 11
ATOM 12208 N N . ARG A 1 63 ? 9.768 12.071 -2.354 1.00 0.00 63 ARG A N 11
ATOM 12209 C CA . ARG A 1 63 ? 10.970 12.805 -1.978 1.00 0.00 63 ARG A CA 11
ATOM 12210 C C . ARG A 1 63 ? 10.979 14.194 -2.610 1.00 0.00 63 ARG A C 11
ATOM 12211 O O . ARG A 1 63 ? 11.523 15.140 -2.042 1.00 0.00 63 ARG A O 11
ATOM 12232 N N . GLN A 1 64 ? 10.373 14.306 -3.788 1.00 0.00 64 GLN A N 11
ATOM 12233 C CA . GLN A 1 64 ? 10.313 15.579 -4.497 1.00 0.00 64 GLN A CA 11
ATOM 12234 C C . GLN A 1 64 ? 10.104 16.735 -3.524 1.00 0.00 64 GLN A C 11
ATOM 12235 O O . GLN A 1 64 ? 9.604 16.544 -2.415 1.00 0.00 64 GLN A O 11
ATOM 12249 N N . SER A 1 65 ? 10.492 17.934 -3.945 1.00 0.00 65 SER A N 11
ATOM 12250 C CA . SER A 1 65 ? 10.352 19.121 -3.109 1.00 0.00 65 SER A CA 11
ATOM 12251 C C . SER A 1 65 ? 9.433 20.144 -3.769 1.00 0.00 65 SER A C 11
ATOM 12252 O O . SER A 1 65 ? 8.461 20.601 -3.168 1.00 0.00 65 SER A O 11
ATOM 12260 N N . GLY A 1 66 ? 9.748 20.500 -5.011 1.00 0.00 66 GLY A N 11
ATOM 12261 C CA . GLY A 1 66 ? 8.941 21.467 -5.732 1.00 0.00 66 GLY A CA 11
ATOM 12262 C C . GLY A 1 66 ? 9.042 22.860 -5.144 1.00 0.00 66 GLY A C 11
ATOM 12263 O O . GLY A 1 66 ? 9.706 23.083 -4.132 1.00 0.00 66 GLY A O 11
ATOM 12267 N N . PRO A 1 67 ? 8.373 23.828 -5.787 1.00 0.00 67 PRO A N 11
ATOM 12268 C CA . PRO A 1 67 ? 8.376 25.224 -5.340 1.00 0.00 67 PRO A CA 11
ATOM 12269 C C . PRO A 1 67 ? 7.602 25.418 -4.040 1.00 0.00 67 PRO A C 11
ATOM 12270 O O . PRO A 1 67 ? 8.063 26.106 -3.129 1.00 0.00 67 PRO A O 11
ATOM 12281 N N . SER A 1 68 ? 6.424 24.807 -3.961 1.00 0.00 68 SER A N 11
ATOM 12282 C CA . SER A 1 68 ? 5.585 24.916 -2.773 1.00 0.00 68 SER A CA 11
ATOM 12283 C C . SER A 1 68 ? 5.542 23.592 -2.016 1.00 0.00 68 SER A C 11
ATOM 12284 O O . SER A 1 68 ? 5.040 22.590 -2.525 1.00 0.00 68 SER A O 11
ATOM 12292 N N . SER A 1 69 ? 6.072 23.597 -0.797 1.00 0.00 69 SER A N 11
ATOM 12293 C CA . SER A 1 69 ? 6.098 22.396 0.030 1.00 0.00 69 SER A CA 11
ATOM 12294 C C . SER A 1 69 ? 4.736 22.149 0.671 1.00 0.00 69 SER A C 11
ATOM 12295 O O . SER A 1 69 ? 3.857 23.008 0.639 1.00 0.00 69 SER A O 11
ATOM 12303 N N . GLY A 1 70 ? 4.569 20.965 1.254 1.00 0.00 70 GLY A N 11
ATOM 12304 C CA . GLY A 1 70 ? 3.313 20.624 1.895 1.00 0.00 70 GLY A CA 11
ATOM 12305 C C . GLY A 1 70 ? 3.074 19.128 1.944 1.00 0.00 70 GLY A C 11
ATOM 12306 O O . GLY A 1 70 ? 3.192 18.509 3.002 1.00 0.00 70 GLY A O 11
ATOM 12310 N N . GLY A 1 1 ? -16.587 -7.436 -8.317 1.00 0.00 1 GLY A N 12
ATOM 12311 C CA . GLY A 1 1 ? -15.490 -6.486 -8.281 1.00 0.00 1 GLY A CA 12
ATOM 12312 C C . GLY A 1 1 ? -14.998 -6.116 -9.666 1.00 0.00 1 GLY A C 12
ATOM 12313 O O . GLY A 1 1 ? -15.395 -6.728 -10.658 1.00 0.00 1 GLY A O 12
ATOM 12317 N N . SER A 1 2 ? -14.133 -5.109 -9.736 1.00 0.00 2 SER A N 12
ATOM 12318 C CA . SER A 1 2 ? -13.591 -4.653 -11.010 1.00 0.00 2 SER A CA 12
ATOM 12319 C C . SER A 1 2 ? -12.066 -4.708 -11.003 1.00 0.00 2 SER A C 12
ATOM 12320 O O . SER A 1 2 ? -11.399 -3.795 -11.487 1.00 0.00 2 SER A O 12
ATOM 12328 N N . SER A 1 3 ? -11.522 -5.787 -10.449 1.00 0.00 3 SER A N 12
ATOM 12329 C CA . SER A 1 3 ? -10.076 -5.961 -10.374 1.00 0.00 3 SER A CA 12
ATOM 12330 C C . SER A 1 3 ? -9.500 -6.317 -11.742 1.00 0.00 3 SER A C 12
ATOM 12331 O O . SER A 1 3 ? -9.281 -7.488 -12.050 1.00 0.00 3 SER A O 12
ATOM 12339 N N . GLY A 1 4 ? -9.257 -5.296 -12.558 1.00 0.00 4 GLY A N 12
ATOM 12340 C CA . GLY A 1 4 ? -8.709 -5.520 -13.883 1.00 0.00 4 GLY A CA 12
ATOM 12341 C C . GLY A 1 4 ? -9.647 -6.311 -14.773 1.00 0.00 4 GLY A C 12
ATOM 12342 O O . GLY A 1 4 ? -9.237 -7.278 -15.415 1.00 0.00 4 GLY A O 12
ATOM 12346 N N . SER A 1 5 ? -10.911 -5.901 -14.810 1.00 0.00 5 SER A N 12
ATOM 12347 C CA . SER A 1 5 ? -11.912 -6.581 -15.623 1.00 0.00 5 SER A CA 12
ATOM 12348 C C . SER A 1 5 ? -11.365 -6.887 -17.014 1.00 0.00 5 SER A C 12
ATOM 12349 O O . SER A 1 5 ? -11.292 -8.046 -17.423 1.00 0.00 5 SER A O 12
ATOM 12357 N N . SER A 1 6 ? -10.983 -5.839 -17.737 1.00 0.00 6 SER A N 12
ATOM 12358 C CA . SER A 1 6 ? -10.447 -5.994 -19.084 1.00 0.00 6 SER A CA 12
ATOM 12359 C C . SER A 1 6 ? -9.389 -4.934 -19.372 1.00 0.00 6 SER A C 12
ATOM 12360 O O . SER A 1 6 ? -9.639 -3.737 -19.235 1.00 0.00 6 SER A O 12
ATOM 12368 N N . GLY A 1 7 ? -8.203 -5.383 -19.773 1.00 0.00 7 GLY A N 12
ATOM 12369 C CA . GLY A 1 7 ? -7.124 -4.461 -20.075 1.00 0.00 7 GLY A CA 12
ATOM 12370 C C . GLY A 1 7 ? -6.578 -4.646 -21.477 1.00 0.00 7 GLY A C 12
ATOM 12371 O O . GLY A 1 7 ? -6.039 -5.702 -21.808 1.00 0.00 7 GLY A O 12
ATOM 12375 N N . LYS A 1 8 ? -6.720 -3.617 -22.306 1.00 0.00 8 LYS A N 12
ATOM 12376 C CA . LYS A 1 8 ? -6.238 -3.669 -23.681 1.00 0.00 8 LYS A CA 12
ATOM 12377 C C . LYS A 1 8 ? -4.745 -3.361 -23.746 1.00 0.00 8 LYS A C 12
ATOM 12378 O O . LYS A 1 8 ? -4.003 -3.995 -24.497 1.00 0.00 8 LYS A O 12
ATOM 12397 N N . ARG A 1 9 ? -4.312 -2.385 -22.955 1.00 0.00 9 ARG A N 12
ATOM 12398 C CA . ARG A 1 9 ? -2.908 -1.994 -22.924 1.00 0.00 9 ARG A CA 12
ATOM 12399 C C . ARG A 1 9 ? -2.201 -2.603 -21.717 1.00 0.00 9 ARG A C 12
ATOM 12400 O O . ARG A 1 9 ? -2.829 -3.026 -20.746 1.00 0.00 9 ARG A O 12
ATOM 12421 N N . PRO A 1 10 ? -0.862 -2.650 -21.777 1.00 0.00 10 PRO A N 12
ATOM 12422 C CA . PRO A 1 10 ? -0.040 -3.205 -20.697 1.00 0.00 10 PRO A CA 12
ATOM 12423 C C . PRO A 1 10 ? -0.051 -2.327 -19.450 1.00 0.00 10 PRO A C 12
ATOM 12424 O O . PRO A 1 10 ? 0.405 -2.741 -18.384 1.00 0.00 10 PRO A O 12
ATOM 12435 N N . ARG A 1 11 ? -0.575 -1.114 -19.590 1.00 0.00 11 ARG A N 12
ATOM 12436 C CA . ARG A 1 11 ? -0.644 -0.178 -18.475 1.00 0.00 11 ARG A CA 12
ATOM 12437 C C . ARG A 1 11 ? -1.705 -0.611 -17.468 1.00 0.00 11 ARG A C 12
ATOM 12438 O O . ARG A 1 11 ? -2.895 -0.351 -17.652 1.00 0.00 11 ARG A O 12
ATOM 12459 N N . THR A 1 12 ? -1.267 -1.273 -16.401 1.00 0.00 12 THR A N 12
ATOM 12460 C CA . THR A 1 12 ? -2.178 -1.743 -15.366 1.00 0.00 12 THR A CA 12
ATOM 12461 C C . THR A 1 12 ? -2.352 -0.698 -14.270 1.00 0.00 12 THR A C 12
ATOM 12462 O O . THR A 1 12 ? -1.441 0.082 -13.993 1.00 0.00 12 THR A O 12
ATOM 12473 N N . ARG A 1 13 ? -3.528 -0.688 -13.650 1.00 0.00 13 ARG A N 12
ATOM 12474 C CA . ARG A 1 13 ? -3.821 0.263 -12.584 1.00 0.00 13 ARG A CA 12
ATOM 12475 C C . ARG A 1 13 ? -4.141 -0.463 -11.281 1.00 0.00 13 ARG A C 12
ATOM 12476 O O . ARG A 1 13 ? -4.668 -1.576 -11.292 1.00 0.00 13 ARG A O 12
ATOM 12497 N N . ILE A 1 14 ? -3.817 0.174 -10.160 1.00 0.00 14 ILE A N 12
ATOM 12498 C CA . ILE A 1 14 ? -4.071 -0.411 -8.849 1.00 0.00 14 ILE A CA 12
ATOM 12499 C C . ILE A 1 14 ? -5.311 0.200 -8.205 1.00 0.00 14 ILE A C 12
ATOM 12500 O O . ILE A 1 14 ? -5.555 1.401 -8.317 1.00 0.00 14 ILE A O 12
ATOM 12516 N N . THR A 1 15 ? -6.092 -0.636 -7.528 1.00 0.00 15 THR A N 12
ATOM 12517 C CA . THR A 1 15 ? -7.307 -0.180 -6.865 1.00 0.00 15 THR A CA 12
ATOM 12518 C C . THR A 1 15 ? -7.014 0.292 -5.446 1.00 0.00 15 THR A C 12
ATOM 12519 O O . THR A 1 15 ? -5.868 0.269 -4.997 1.00 0.00 15 THR A O 12
ATOM 12530 N N . ASP A 1 16 ? -8.057 0.720 -4.742 1.00 0.00 16 ASP A N 12
ATOM 12531 C CA . ASP A 1 16 ? -7.911 1.196 -3.372 1.00 0.00 16 ASP A CA 12
ATOM 12532 C C . ASP A 1 16 ? -7.636 0.036 -2.420 1.00 0.00 16 ASP A C 12
ATOM 12533 O O . ASP A 1 16 ? -6.810 0.146 -1.514 1.00 0.00 16 ASP A O 12
ATOM 12542 N N . ASP A 1 17 ? -8.335 -1.074 -2.631 1.00 0.00 17 ASP A N 12
ATOM 12543 C CA . ASP A 1 17 ? -8.166 -2.255 -1.792 1.00 0.00 17 ASP A CA 12
ATOM 12544 C C . ASP A 1 17 ? -6.760 -2.830 -1.939 1.00 0.00 17 ASP A C 12
ATOM 12545 O O . ASP A 1 17 ? -6.232 -3.445 -1.014 1.00 0.00 17 ASP A O 12
ATOM 12554 N N . GLN A 1 18 ? -6.162 -2.625 -3.108 1.00 0.00 18 GLN A N 12
ATOM 12555 C CA . GLN A 1 18 ? -4.819 -3.125 -3.377 1.00 0.00 18 GLN A CA 12
ATOM 12556 C C . GLN A 1 18 ? -3.766 -2.097 -2.976 1.00 0.00 18 GLN A C 12
ATOM 12557 O O . GLN A 1 18 ? -2.721 -2.446 -2.425 1.00 0.00 18 GLN A O 12
ATOM 12571 N N . LEU A 1 19 ? -4.046 -0.830 -3.258 1.00 0.00 19 LEU A N 12
ATOM 12572 C CA . LEU A 1 19 ? -3.123 0.250 -2.928 1.00 0.00 19 LEU A CA 12
ATOM 12573 C C . LEU A 1 19 ? -2.926 0.356 -1.419 1.00 0.00 19 LEU A C 12
ATOM 12574 O O . LEU A 1 19 ? -1.797 0.421 -0.933 1.00 0.00 19 LEU A O 12
ATOM 12590 N N . ARG A 1 20 ? -4.033 0.371 -0.683 1.00 0.00 20 ARG A N 12
ATOM 12591 C CA . ARG A 1 20 ? -3.983 0.468 0.771 1.00 0.00 20 ARG A CA 12
ATOM 12592 C C . ARG A 1 20 ? -2.990 -0.536 1.349 1.00 0.00 20 ARG A C 12
ATOM 12593 O O . ARG A 1 20 ? -2.359 -0.282 2.375 1.00 0.00 20 ARG A O 12
ATOM 12614 N N . VAL A 1 21 ? -2.857 -1.679 0.683 1.00 0.00 21 VAL A N 12
ATOM 12615 C CA . VAL A 1 21 ? -1.942 -2.722 1.129 1.00 0.00 21 VAL A CA 12
ATOM 12616 C C . VAL A 1 21 ? -0.490 -2.304 0.923 1.00 0.00 21 VAL A C 12
ATOM 12617 O O . VAL A 1 21 ? 0.388 -2.662 1.709 1.00 0.00 21 VAL A O 12
ATOM 12630 N N . LEU A 1 22 ? -0.244 -1.544 -0.138 1.00 0.00 22 LEU A N 12
ATOM 12631 C CA . LEU A 1 22 ? 1.102 -1.076 -0.448 1.00 0.00 22 LEU A CA 12
ATOM 12632 C C . LEU A 1 22 ? 1.447 0.168 0.365 1.00 0.00 22 LEU A C 12
ATOM 12633 O O . LEU A 1 22 ? 2.618 0.455 0.612 1.00 0.00 22 LEU A O 12
ATOM 12649 N N . ARG A 1 23 ? 0.419 0.901 0.780 1.00 0.00 23 ARG A N 12
ATOM 12650 C CA . ARG A 1 23 ? 0.613 2.113 1.566 1.00 0.00 23 ARG A CA 12
ATOM 12651 C C . ARG A 1 23 ? 0.845 1.777 3.036 1.00 0.00 23 ARG A C 12
ATOM 12652 O O . ARG A 1 23 ? 1.811 2.239 3.642 1.00 0.00 23 ARG A O 12
ATOM 12673 N N . GLN A 1 24 ? -0.046 0.969 3.601 1.00 0.00 24 GLN A N 12
ATOM 12674 C CA . GLN A 1 24 ? 0.062 0.572 5.000 1.00 0.00 24 GLN A CA 12
ATOM 12675 C C . GLN A 1 24 ? 1.499 0.199 5.350 1.00 0.00 24 GLN A C 12
ATOM 12676 O O . GLN A 1 24 ? 2.028 0.623 6.378 1.00 0.00 24 GLN A O 12
ATOM 12690 N N . TYR A 1 25 ? 2.125 -0.596 4.490 1.00 0.00 25 TYR A N 12
ATOM 12691 C CA . TYR A 1 25 ? 3.500 -1.029 4.709 1.00 0.00 25 TYR A CA 12
ATOM 12692 C C . TYR A 1 25 ? 4.460 0.155 4.644 1.00 0.00 25 TYR A C 12
ATOM 12693 O O . TYR A 1 25 ? 5.419 0.235 5.413 1.00 0.00 25 TYR A O 12
ATOM 12711 N N . PHE A 1 26 ? 4.195 1.073 3.721 1.00 0.00 26 PHE A N 12
ATOM 12712 C CA . PHE A 1 26 ? 5.035 2.253 3.554 1.00 0.00 26 PHE A CA 12
ATOM 12713 C C . PHE A 1 26 ? 5.412 2.849 4.907 1.00 0.00 26 PHE A C 12
ATOM 12714 O O . PHE A 1 26 ? 6.547 3.279 5.113 1.00 0.00 26 PHE A O 12
ATOM 12731 N N . ASP A 1 27 ? 4.452 2.871 5.825 1.00 0.00 27 ASP A N 12
ATOM 12732 C CA . ASP A 1 27 ? 4.682 3.414 7.159 1.00 0.00 27 ASP A CA 12
ATOM 12733 C C . ASP A 1 27 ? 5.650 2.533 7.944 1.00 0.00 27 ASP A C 12
ATOM 12734 O O . ASP A 1 27 ? 6.658 3.013 8.464 1.00 0.00 27 ASP A O 12
ATOM 12743 N N . ILE A 1 28 ? 5.336 1.245 8.025 1.00 0.00 28 ILE A N 12
ATOM 12744 C CA . ILE A 1 28 ? 6.178 0.298 8.746 1.00 0.00 28 ILE A CA 12
ATOM 12745 C C . ILE A 1 28 ? 7.604 0.307 8.206 1.00 0.00 28 ILE A C 12
ATOM 12746 O O . ILE A 1 28 ? 8.562 0.484 8.957 1.00 0.00 28 ILE A O 12
ATOM 12762 N N . ASN A 1 29 ? 7.735 0.117 6.897 1.00 0.00 29 ASN A N 12
ATOM 12763 C CA . ASN A 1 29 ? 9.045 0.105 6.254 1.00 0.00 29 ASN A CA 12
ATOM 12764 C C . ASN A 1 29 ? 8.997 0.821 4.908 1.00 0.00 29 ASN A C 12
ATOM 12765 O O . ASN A 1 29 ? 8.178 0.494 4.049 1.00 0.00 29 ASN A O 12
ATOM 12776 N N . ASN A 1 30 ? 9.880 1.798 4.731 1.00 0.00 30 ASN A N 12
ATOM 12777 C CA . ASN A 1 30 ? 9.938 2.560 3.489 1.00 0.00 30 ASN A CA 12
ATOM 12778 C C . ASN A 1 30 ? 9.714 1.653 2.283 1.00 0.00 30 ASN A C 12
ATOM 12779 O O . ASN A 1 30 ? 8.731 1.800 1.557 1.00 0.00 30 ASN A O 12
ATOM 12790 N N . SER A 1 31 ? 10.633 0.715 2.076 1.00 0.00 31 SER A N 12
ATOM 12791 C CA . SER A 1 31 ? 10.538 -0.214 0.956 1.00 0.00 31 SER A CA 12
ATOM 12792 C C . SER A 1 31 ? 10.340 -1.643 1.452 1.00 0.00 31 SER A C 12
ATOM 12793 O O . SER A 1 31 ? 10.909 -2.062 2.460 1.00 0.00 31 SER A O 12
ATOM 12801 N N . PRO A 1 32 ? 9.513 -2.411 0.727 1.00 0.00 32 PRO A N 12
ATOM 12802 C CA . PRO A 1 32 ? 9.220 -3.805 1.072 1.00 0.00 32 PRO A CA 12
ATOM 12803 C C . PRO A 1 32 ? 10.420 -4.721 0.854 1.00 0.00 32 PRO A C 12
ATOM 12804 O O . PRO A 1 32 ? 11.282 -4.442 0.021 1.00 0.00 32 PRO A O 12
ATOM 12815 N N . SER A 1 33 ? 10.468 -5.815 1.607 1.00 0.00 33 SER A N 12
ATOM 12816 C CA . SER A 1 33 ? 11.565 -6.770 1.498 1.00 0.00 33 SER A CA 12
ATOM 12817 C C . SER A 1 33 ? 11.159 -7.967 0.644 1.00 0.00 33 SER A C 12
ATOM 12818 O O . SER A 1 33 ? 9.985 -8.331 0.584 1.00 0.00 33 SER A O 12
ATOM 12826 N N . GLU A 1 34 ? 12.140 -8.574 -0.017 1.00 0.00 34 GLU A N 12
ATOM 12827 C CA . GLU A 1 34 ? 11.885 -9.729 -0.869 1.00 0.00 34 GLU A CA 12
ATOM 12828 C C . GLU A 1 34 ? 10.796 -10.616 -0.273 1.00 0.00 34 GLU A C 12
ATOM 12829 O O . GLU A 1 34 ? 10.048 -11.270 -0.999 1.00 0.00 34 GLU A O 12
ATOM 12841 N N . GLU A 1 35 ? 10.714 -10.632 1.054 1.00 0.00 35 GLU A N 12
ATOM 12842 C CA . GLU A 1 35 ? 9.718 -11.439 1.748 1.00 0.00 35 GLU A CA 12
ATOM 12843 C C . GLU A 1 35 ? 8.344 -10.778 1.687 1.00 0.00 35 GLU A C 12
ATOM 12844 O O . GLU A 1 35 ? 7.341 -11.434 1.406 1.00 0.00 35 GLU A O 12
ATOM 12856 N N . GLN A 1 36 ? 8.308 -9.476 1.952 1.00 0.00 36 GLN A N 12
ATOM 12857 C CA . GLN A 1 36 ? 7.057 -8.726 1.928 1.00 0.00 36 GLN A CA 12
ATOM 12858 C C . GLN A 1 36 ? 6.523 -8.603 0.505 1.00 0.00 36 GLN A C 12
ATOM 12859 O O . GLN A 1 36 ? 5.326 -8.760 0.265 1.00 0.00 36 GLN A O 12
ATOM 12873 N N . ILE A 1 37 ? 7.419 -8.321 -0.436 1.00 0.00 37 ILE A N 12
ATOM 12874 C CA . ILE A 1 37 ? 7.037 -8.178 -1.835 1.00 0.00 37 ILE A CA 12
ATOM 12875 C C . ILE A 1 37 ? 6.285 -9.409 -2.329 1.00 0.00 37 ILE A C 12
ATOM 12876 O O . ILE A 1 37 ? 5.456 -9.322 -3.235 1.00 0.00 37 ILE A O 12
ATOM 12892 N N . LYS A 1 38 ? 6.577 -10.556 -1.725 1.00 0.00 38 LYS A N 12
ATOM 12893 C CA . LYS A 1 38 ? 5.927 -11.806 -2.099 1.00 0.00 38 LYS A CA 12
ATOM 12894 C C . LYS A 1 38 ? 4.610 -11.980 -1.351 1.00 0.00 38 LYS A C 12
ATOM 12895 O O . LYS A 1 38 ? 3.576 -12.266 -1.954 1.00 0.00 38 LYS A O 12
ATOM 12914 N N . GLU A 1 39 ? 4.654 -11.803 -0.034 1.00 0.00 39 GLU A N 12
ATOM 12915 C CA . GLU A 1 39 ? 3.463 -11.940 0.795 1.00 0.00 39 GLU A CA 12
ATOM 12916 C C . GLU A 1 39 ? 2.345 -11.028 0.297 1.00 0.00 39 GLU A C 12
ATOM 12917 O O . GLU A 1 39 ? 1.165 -11.361 0.401 1.00 0.00 39 GLU A O 12
ATOM 12929 N N . MET A 1 40 ? 2.727 -9.875 -0.243 1.00 0.00 40 MET A N 12
ATOM 12930 C CA . MET A 1 40 ? 1.758 -8.915 -0.758 1.00 0.00 40 MET A CA 12
ATOM 12931 C C . MET A 1 40 ? 1.254 -9.336 -2.135 1.00 0.00 40 MET A C 12
ATOM 12932 O O . MET A 1 40 ? 0.050 -9.363 -2.384 1.00 0.00 40 MET A O 12
ATOM 12946 N N . ALA A 1 41 ? 2.185 -9.664 -3.026 1.00 0.00 41 ALA A N 12
ATOM 12947 C CA . ALA A 1 41 ? 1.834 -10.085 -4.377 1.00 0.00 41 ALA A CA 12
ATOM 12948 C C . ALA A 1 41 ? 0.677 -11.077 -4.359 1.00 0.00 41 ALA A C 12
ATOM 12949 O O . ALA A 1 41 ? -0.080 -11.180 -5.325 1.00 0.00 41 ALA A O 12
ATOM 12956 N N . ASP A 1 42 ? 0.545 -11.806 -3.257 1.00 0.00 42 ASP A N 12
ATOM 12957 C CA . ASP A 1 42 ? -0.522 -12.791 -3.114 1.00 0.00 42 ASP A CA 12
ATOM 12958 C C . ASP A 1 42 ? -1.720 -12.192 -2.384 1.00 0.00 42 ASP A C 12
ATOM 12959 O O . ASP A 1 42 ? -2.868 -12.397 -2.779 1.00 0.00 42 ASP A O 12
ATOM 12968 N N . LYS A 1 43 ? -1.445 -11.452 -1.315 1.00 0.00 43 LYS A N 12
ATOM 12969 C CA . LYS A 1 43 ? -2.499 -10.822 -0.528 1.00 0.00 43 LYS A CA 12
ATOM 12970 C C . LYS A 1 43 ? -3.378 -9.937 -1.406 1.00 0.00 43 LYS A C 12
ATOM 12971 O O . LYS A 1 43 ? -4.593 -9.870 -1.217 1.00 0.00 43 LYS A O 12
ATOM 12990 N N . SER A 1 44 ? -2.757 -9.260 -2.366 1.00 0.00 44 SER A N 12
ATOM 12991 C CA . SER A 1 44 ? -3.483 -8.376 -3.271 1.00 0.00 44 SER A CA 12
ATOM 12992 C C . SER A 1 44 ? -3.691 -9.042 -4.628 1.00 0.00 44 SER A C 12
ATOM 12993 O O . SER A 1 44 ? -4.773 -8.968 -5.209 1.00 0.00 44 SER A O 12
ATOM 13001 N N . GLY A 1 45 ? -2.644 -9.692 -5.128 1.00 0.00 45 GLY A N 12
ATOM 13002 C CA . GLY A 1 45 ? -2.732 -10.361 -6.413 1.00 0.00 45 GLY A CA 12
ATOM 13003 C C . GLY A 1 45 ? -1.841 -9.724 -7.461 1.00 0.00 45 GLY A C 12
ATOM 13004 O O . GLY A 1 45 ? -1.745 -10.215 -8.586 1.00 0.00 45 GLY A O 12
ATOM 13008 N N . LEU A 1 46 ? -1.190 -8.626 -7.093 1.00 0.00 46 LEU A N 12
ATOM 13009 C CA . LEU A 1 46 ? -0.304 -7.918 -8.010 1.00 0.00 46 LEU A CA 12
ATOM 13010 C C . LEU A 1 46 ? 1.059 -8.599 -8.084 1.00 0.00 46 LEU A C 12
ATOM 13011 O O . LEU A 1 46 ? 1.507 -9.252 -7.141 1.00 0.00 46 LEU A O 12
ATOM 13027 N N . PRO A 1 47 ? 1.738 -8.443 -9.231 1.00 0.00 47 PRO A N 12
ATOM 13028 C CA . PRO A 1 47 ? 3.061 -9.033 -9.454 1.00 0.00 47 PRO A CA 12
ATOM 13029 C C . PRO A 1 47 ? 4.142 -8.368 -8.610 1.00 0.00 47 PRO A C 12
ATOM 13030 O O . PRO A 1 47 ? 3.870 -7.422 -7.870 1.00 0.00 47 PRO A O 12
ATOM 13041 N N . GLN A 1 48 ? 5.368 -8.868 -8.726 1.00 0.00 48 GLN A N 12
ATOM 13042 C CA . GLN A 1 48 ? 6.490 -8.321 -7.972 1.00 0.00 48 GLN A CA 12
ATOM 13043 C C . GLN A 1 48 ? 7.021 -7.052 -8.630 1.00 0.00 48 GLN A C 12
ATOM 13044 O O . GLN A 1 48 ? 7.558 -6.170 -7.959 1.00 0.00 48 GLN A O 12
ATOM 13058 N N . LYS A 1 49 ? 6.869 -6.966 -9.947 1.00 0.00 49 LYS A N 12
ATOM 13059 C CA . LYS A 1 49 ? 7.332 -5.804 -10.697 1.00 0.00 49 LYS A CA 12
ATOM 13060 C C . LYS A 1 49 ? 6.443 -4.594 -10.429 1.00 0.00 49 LYS A C 12
ATOM 13061 O O . LYS A 1 49 ? 6.933 -3.478 -10.257 1.00 0.00 49 LYS A O 12
ATOM 13080 N N . VAL A 1 50 ? 5.134 -4.823 -10.395 1.00 0.00 50 VAL A N 12
ATOM 13081 C CA . VAL A 1 50 ? 4.177 -3.751 -10.146 1.00 0.00 50 VAL A CA 12
ATOM 13082 C C . VAL A 1 50 ? 4.333 -3.192 -8.736 1.00 0.00 50 VAL A C 12
ATOM 13083 O O . VAL A 1 50 ? 4.327 -1.977 -8.535 1.00 0.00 50 VAL A O 12
ATOM 13096 N N . ILE A 1 51 ? 4.473 -4.086 -7.763 1.00 0.00 51 ILE A N 12
ATOM 13097 C CA . ILE A 1 51 ? 4.633 -3.682 -6.372 1.00 0.00 51 ILE A CA 12
ATOM 13098 C C . ILE A 1 51 ? 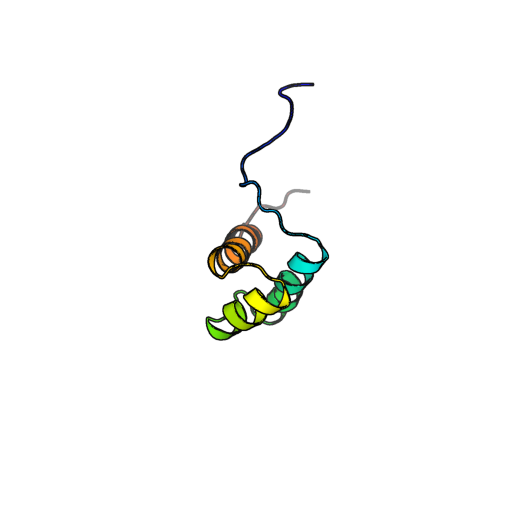5.949 -2.940 -6.162 1.00 0.00 51 ILE A C 12
ATOM 13099 O O . ILE A 1 51 ? 5.968 -1.818 -5.654 1.00 0.00 51 ILE A O 12
ATOM 13115 N N . LYS A 1 52 ? 7.048 -3.572 -6.559 1.00 0.00 52 LYS A N 12
ATOM 13116 C CA . LYS A 1 52 ? 8.369 -2.972 -6.419 1.00 0.00 52 LYS A CA 12
ATOM 13117 C C . LYS A 1 52 ? 8.431 -1.621 -7.124 1.00 0.00 52 LYS A C 12
ATOM 13118 O O . LYS A 1 52 ? 8.929 -0.641 -6.568 1.00 0.00 52 LYS A O 12
ATOM 13137 N N . HIS A 1 53 ? 7.920 -1.575 -8.350 1.00 0.00 53 HIS A N 12
ATOM 13138 C CA . HIS A 1 53 ? 7.916 -0.342 -9.130 1.00 0.00 53 HIS A CA 12
ATOM 13139 C C . HIS A 1 53 ? 7.085 0.735 -8.439 1.00 0.00 53 HIS A C 12
ATOM 13140 O O . HIS A 1 53 ? 7.474 1.902 -8.398 1.00 0.00 53 HIS A O 12
ATOM 13155 N N . TRP A 1 54 ? 5.939 0.335 -7.900 1.00 0.00 54 TRP A N 12
ATOM 13156 C CA . TRP A 1 54 ? 5.052 1.267 -7.212 1.00 0.00 54 TRP A CA 12
ATOM 13157 C C . TRP A 1 54 ? 5.772 1.947 -6.052 1.00 0.00 54 TRP A C 12
ATOM 13158 O O . TRP A 1 54 ? 5.754 3.173 -5.931 1.00 0.00 54 TRP A O 12
ATOM 13179 N N . PHE A 1 55 ? 6.405 1.146 -5.202 1.00 0.00 55 PHE A N 12
ATOM 13180 C CA . PHE A 1 55 ? 7.130 1.672 -4.051 1.00 0.00 55 PHE A CA 12
ATOM 13181 C C . PHE A 1 55 ? 8.238 2.623 -4.495 1.00 0.00 55 PHE A C 12
ATOM 13182 O O . PHE A 1 55 ? 8.434 3.684 -3.901 1.00 0.00 55 PHE A O 12
ATOM 13199 N N . ARG A 1 56 ? 8.958 2.236 -5.542 1.00 0.00 56 ARG A N 12
ATOM 13200 C CA . ARG A 1 56 ? 10.047 3.053 -6.064 1.00 0.00 56 ARG A CA 12
ATOM 13201 C C . ARG A 1 56 ? 9.516 4.362 -6.641 1.00 0.00 56 ARG A C 12
ATOM 13202 O O . ARG A 1 56 ? 9.835 5.443 -6.149 1.00 0.00 56 ARG A O 12
ATOM 13223 N N . ASN A 1 57 ? 8.704 4.255 -7.688 1.00 0.00 57 ASN A N 12
ATOM 13224 C CA . ASN A 1 57 ? 8.130 5.431 -8.333 1.00 0.00 57 ASN A CA 12
ATOM 13225 C C . ASN A 1 57 ? 7.570 6.400 -7.297 1.00 0.00 57 ASN A C 12
ATOM 13226 O O . ASN A 1 57 ? 7.897 7.588 -7.300 1.00 0.00 57 ASN A O 12
ATOM 13237 N N . THR A 1 58 ? 6.724 5.886 -6.409 1.00 0.00 58 THR A N 12
ATOM 13238 C CA . THR A 1 58 ? 6.118 6.706 -5.367 1.00 0.00 58 THR A CA 12
ATOM 13239 C C . THR A 1 58 ? 7.171 7.227 -4.396 1.00 0.00 58 THR A C 12
ATOM 13240 O O . THR A 1 58 ? 7.404 8.434 -4.306 1.00 0.00 58 THR A O 12
ATOM 13251 N N . LEU A 1 59 ? 7.805 6.313 -3.671 1.00 0.00 59 LEU A N 12
ATOM 13252 C CA . LEU A 1 59 ? 8.835 6.681 -2.706 1.00 0.00 59 LEU A CA 12
ATOM 13253 C C . LEU A 1 59 ? 9.765 7.745 -3.281 1.00 0.00 59 LEU A C 12
ATOM 13254 O O . LEU A 1 59 ? 9.883 8.841 -2.734 1.00 0.00 59 LEU A O 12
ATOM 13270 N N . PHE A 1 60 ? 10.421 7.414 -4.388 1.00 0.00 60 PHE A N 12
ATOM 13271 C CA . PHE A 1 60 ? 11.340 8.341 -5.038 1.00 0.00 60 PHE A CA 12
ATOM 13272 C C . PHE A 1 60 ? 10.792 9.765 -5.001 1.00 0.00 60 PHE A C 12
ATOM 13273 O O . PHE A 1 60 ? 11.543 10.728 -4.844 1.00 0.00 60 PHE A O 12
ATOM 13290 N N . LYS A 1 61 ? 9.478 9.890 -5.148 1.00 0.00 61 LYS A N 12
ATOM 13291 C CA . LYS A 1 61 ? 8.826 11.195 -5.131 1.00 0.00 61 LYS A CA 12
ATOM 13292 C C . LYS A 1 61 ? 8.612 11.677 -3.700 1.00 0.00 61 LYS A C 12
ATOM 13293 O O . LYS A 1 61 ? 8.726 12.869 -3.414 1.00 0.00 61 LYS A O 12
ATOM 13312 N N . GLU A 1 62 ? 8.302 10.744 -2.805 1.00 0.00 62 GLU A N 12
ATOM 13313 C CA . GLU A 1 62 ? 8.073 11.076 -1.404 1.00 0.00 62 GLU A CA 12
ATOM 13314 C C . GLU A 1 62 ? 9.347 11.612 -0.756 1.00 0.00 62 GLU A C 12
ATOM 13315 O O . GLU A 1 62 ? 9.333 12.658 -0.108 1.00 0.00 62 GLU A O 12
ATOM 13327 N N . ARG A 1 63 ? 10.446 10.886 -0.936 1.00 0.00 63 ARG A N 12
ATOM 13328 C CA . ARG A 1 63 ? 11.727 11.287 -0.368 1.00 0.00 63 ARG A CA 12
ATOM 13329 C C . ARG A 1 63 ? 12.136 12.668 -0.871 1.00 0.00 63 ARG A C 12
ATOM 13330 O O . ARG A 1 63 ? 12.589 13.511 -0.097 1.00 0.00 63 ARG A O 12
ATOM 13351 N N . GLN A 1 64 ? 11.974 12.891 -2.171 1.00 0.00 64 GLN A N 12
ATOM 13352 C CA . GLN A 1 64 ? 12.328 14.170 -2.776 1.00 0.00 64 GLN A CA 12
ATOM 13353 C C . GLN A 1 64 ? 11.229 15.202 -2.549 1.00 0.00 64 GLN A C 12
ATOM 13354 O O . GLN A 1 64 ? 10.105 14.857 -2.187 1.00 0.00 64 GLN A O 12
ATOM 13368 N N . SER A 1 65 ? 11.562 16.471 -2.764 1.00 0.00 65 SER A N 12
ATOM 13369 C CA . SER A 1 65 ? 10.604 17.555 -2.579 1.00 0.00 65 SER A CA 12
ATOM 13370 C C . SER A 1 65 ? 11.090 18.831 -3.259 1.00 0.00 65 SER A C 12
ATOM 13371 O O . SER A 1 65 ? 12.245 19.227 -3.109 1.00 0.00 65 SER A O 12
ATOM 13379 N N . GLY A 1 66 ? 10.197 19.471 -4.009 1.00 0.00 66 GLY A N 12
ATOM 13380 C CA . GLY A 1 66 ? 10.552 20.695 -4.702 1.00 0.00 66 GLY A CA 12
ATOM 13381 C C . GLY A 1 66 ? 10.287 21.932 -3.866 1.00 0.00 66 GLY A C 12
ATOM 13382 O O . GLY A 1 66 ? 11.113 22.347 -3.053 1.00 0.00 66 GLY A O 12
ATOM 13386 N N . PRO A 1 67 ? 9.110 22.544 -4.065 1.00 0.00 67 PRO A N 12
ATOM 13387 C CA . PRO A 1 67 ? 8.711 23.750 -3.334 1.00 0.00 67 PRO A CA 12
ATOM 13388 C C . PRO A 1 67 ? 8.428 23.469 -1.862 1.00 0.00 67 PRO A C 12
ATOM 13389 O O . PRO A 1 67 ? 8.504 22.325 -1.413 1.00 0.00 67 PRO A O 12
ATOM 13400 N N . SER A 1 68 ? 8.100 24.519 -1.116 1.00 0.00 68 SER A N 12
ATOM 13401 C CA . SER A 1 68 ? 7.808 24.385 0.306 1.00 0.00 68 SER A CA 12
ATOM 13402 C C . SER A 1 68 ? 6.320 24.584 0.577 1.00 0.00 68 SER A C 12
ATOM 13403 O O . SER A 1 68 ? 5.711 23.838 1.343 1.00 0.00 68 SER A O 12
ATOM 13411 N N . SER A 1 69 ? 5.740 25.598 -0.059 1.00 0.00 69 SER A N 12
ATOM 13412 C CA . SER A 1 69 ? 4.324 25.899 0.115 1.00 0.00 69 SER A CA 12
ATOM 13413 C C . SER A 1 69 ? 3.745 26.535 -1.146 1.00 0.00 69 SER A C 12
ATOM 13414 O O . SER A 1 69 ? 4.475 26.862 -2.081 1.00 0.00 69 SER A O 12
ATOM 13422 N N . GLY A 1 70 ? 2.427 26.706 -1.162 1.00 0.00 70 GLY A N 12
ATOM 13423 C CA . GLY A 1 70 ? 1.771 27.301 -2.312 1.00 0.00 70 GLY A CA 12
ATOM 13424 C C . GLY A 1 70 ? 1.269 26.263 -3.295 1.00 0.00 70 GLY A C 12
ATOM 13425 O O . GLY A 1 70 ? 0.183 26.404 -3.858 1.00 0.00 70 GLY A O 12
ATOM 13429 N N . GLY A 1 1 ? 17.020 0.164 -18.066 1.00 0.00 1 GLY A N 13
ATOM 13430 C CA . GLY A 1 1 ? 16.790 1.029 -19.208 1.00 0.00 1 GLY A CA 13
ATOM 13431 C C . GLY A 1 1 ? 16.848 2.499 -18.843 1.00 0.00 1 GLY A C 13
ATOM 13432 O O . GLY A 1 1 ? 16.778 2.857 -17.668 1.00 0.00 1 GLY A O 13
ATOM 13436 N N . SER A 1 2 ? 16.976 3.353 -19.853 1.00 0.00 2 SER A N 13
ATOM 13437 C CA . SER A 1 2 ? 17.049 4.793 -19.632 1.00 0.00 2 SER A CA 13
ATOM 13438 C C . SER A 1 2 ? 16.139 5.538 -20.605 1.00 0.00 2 SER A C 13
ATOM 13439 O O . SER A 1 2 ? 15.458 6.491 -20.228 1.00 0.00 2 SER A O 13
ATOM 13447 N N . SER A 1 3 ? 16.135 5.096 -21.858 1.00 0.00 3 SER A N 13
ATOM 13448 C CA . SER A 1 3 ? 15.313 5.722 -22.887 1.00 0.00 3 SER A CA 13
ATOM 13449 C C . SER A 1 3 ? 15.131 4.788 -24.080 1.00 0.00 3 SER A C 13
ATOM 13450 O O . SER A 1 3 ? 16.100 4.254 -24.618 1.00 0.00 3 SER A O 13
ATOM 13458 N N . GLY A 1 4 ? 13.880 4.597 -24.488 1.00 0.00 4 GLY A N 13
ATOM 13459 C CA . GLY A 1 4 ? 13.592 3.728 -25.614 1.00 0.00 4 GLY A CA 13
ATOM 13460 C C . GLY A 1 4 ? 12.673 2.581 -25.241 1.00 0.00 4 GLY A C 13
ATOM 13461 O O . GLY A 1 4 ? 13.124 1.556 -24.731 1.00 0.00 4 GLY A O 13
ATOM 13465 N N . SER A 1 5 ? 11.380 2.755 -25.494 1.00 0.00 5 SER A N 13
ATOM 13466 C CA . SER A 1 5 ? 10.394 1.728 -25.176 1.00 0.00 5 SER A CA 13
ATOM 13467 C C . SER A 1 5 ? 9.366 1.597 -26.296 1.00 0.00 5 SER A C 13
ATOM 13468 O O . SER A 1 5 ? 9.210 2.499 -27.119 1.00 0.00 5 SER A O 13
ATOM 13476 N N . SER A 1 6 ? 8.667 0.467 -26.320 1.00 0.00 6 SER A N 13
ATOM 13477 C CA . SER A 1 6 ? 7.656 0.215 -27.340 1.00 0.00 6 SER A CA 13
ATOM 13478 C C . SER A 1 6 ? 6.254 0.436 -26.782 1.00 0.00 6 SER A C 13
ATOM 13479 O O . SER A 1 6 ? 5.451 1.167 -27.361 1.00 0.00 6 SER A O 13
ATOM 13487 N N . GLY A 1 7 ? 5.966 -0.201 -25.651 1.00 0.00 7 GLY A N 13
ATOM 13488 C CA . GLY A 1 7 ? 4.661 -0.061 -25.032 1.00 0.00 7 GLY A CA 13
ATOM 13489 C C . GLY A 1 7 ? 3.607 -0.922 -25.701 1.00 0.00 7 GLY A C 13
ATOM 13490 O O . GLY A 1 7 ? 3.735 -2.145 -25.753 1.00 0.00 7 GLY A O 13
ATOM 13494 N N . LYS A 1 8 ? 2.561 -0.282 -26.213 1.00 0.00 8 LYS A N 13
ATOM 13495 C CA . LYS A 1 8 ? 1.479 -0.995 -26.882 1.00 0.00 8 LYS A CA 13
ATOM 13496 C C . LYS A 1 8 ? 0.862 -2.038 -25.956 1.00 0.00 8 LYS A C 13
ATOM 13497 O O . LYS A 1 8 ? 0.565 -3.157 -26.376 1.00 0.00 8 LYS A O 13
ATOM 13516 N N . ARG A 1 9 ? 0.669 -1.664 -24.695 1.00 0.00 9 ARG A N 13
ATOM 13517 C CA . ARG A 1 9 ? 0.086 -2.568 -23.711 1.00 0.00 9 ARG A CA 13
ATOM 13518 C C . ARG A 1 9 ? -0.881 -1.823 -22.795 1.00 0.00 9 ARG A C 13
ATOM 13519 O O . ARG A 1 9 ? -0.795 -0.608 -22.617 1.00 0.00 9 ARG A O 13
ATOM 13540 N N . PRO A 1 10 ? -1.825 -2.568 -22.200 1.00 0.00 10 PRO A N 13
ATOM 13541 C CA . PRO A 1 10 ? -2.827 -2.000 -21.294 1.00 0.00 10 PRO A CA 13
ATOM 13542 C C . PRO A 1 10 ? -2.219 -1.540 -19.973 1.00 0.00 10 PRO A C 13
ATOM 13543 O O . PRO A 1 10 ? -1.133 -1.978 -19.593 1.00 0.00 10 PRO A O 13
ATOM 13554 N N . ARG A 1 11 ? -2.925 -0.654 -19.278 1.00 0.00 11 ARG A N 13
ATOM 13555 C CA . ARG A 1 11 ? -2.454 -0.134 -18.000 1.00 0.00 11 ARG A CA 13
ATOM 13556 C C . ARG A 1 11 ? -3.369 -0.578 -16.863 1.00 0.00 11 ARG A C 13
ATOM 13557 O O . ARG A 1 11 ? -4.454 -0.027 -16.672 1.00 0.00 11 ARG A O 13
ATOM 13578 N N . THR A 1 12 ? -2.924 -1.578 -16.108 1.00 0.00 12 THR A N 13
ATOM 13579 C CA . THR A 1 12 ? -3.703 -2.097 -14.991 1.00 0.00 12 THR A CA 13
ATOM 13580 C C . THR A 1 12 ? -3.535 -1.225 -13.752 1.00 0.00 12 THR A C 13
ATOM 13581 O O . THR A 1 12 ? -2.695 -1.502 -12.896 1.00 0.00 12 THR A O 13
ATOM 13592 N N . ARG A 1 13 ? -4.340 -0.171 -13.663 1.00 0.00 13 ARG A N 13
ATOM 13593 C CA . ARG A 1 13 ? -4.280 0.742 -12.528 1.00 0.00 13 ARG A CA 13
ATOM 13594 C C . ARG A 1 13 ? -4.640 0.022 -11.231 1.00 0.00 13 ARG A C 13
ATOM 13595 O O . ARG A 1 13 ? -5.611 -0.733 -11.178 1.00 0.00 13 ARG A O 13
ATOM 13616 N N . ILE A 1 14 ? -3.850 0.261 -10.190 1.00 0.00 14 ILE A N 13
ATOM 13617 C CA . ILE A 1 14 ? -4.086 -0.363 -8.894 1.00 0.00 14 ILE A CA 13
ATOM 13618 C C . ILE A 1 14 ? -5.340 0.199 -8.233 1.00 0.00 14 ILE A C 13
ATOM 13619 O O . ILE A 1 14 ? -5.622 1.394 -8.326 1.00 0.00 14 ILE A O 13
ATOM 13635 N N . THR A 1 15 ? -6.089 -0.671 -7.562 1.00 0.00 15 THR A N 13
ATOM 13636 C CA . THR A 1 15 ? -7.313 -0.262 -6.884 1.00 0.00 15 THR A CA 13
ATOM 13637 C C . THR A 1 15 ? -7.024 0.199 -5.460 1.00 0.00 15 THR A C 13
ATOM 13638 O O . THR A 1 15 ? -5.878 0.177 -5.011 1.00 0.00 15 THR A O 13
ATOM 13649 N N . ASP A 1 16 ? -8.070 0.614 -4.754 1.00 0.00 16 ASP A N 13
ATOM 13650 C CA . ASP A 1 16 ? -7.929 1.078 -3.379 1.00 0.00 16 ASP A CA 13
ATOM 13651 C C . ASP A 1 16 ? -7.620 -0.085 -2.442 1.00 0.00 16 ASP A C 13
ATOM 13652 O O . ASP A 1 16 ? -6.683 -0.021 -1.646 1.00 0.00 16 ASP A O 13
ATOM 13661 N N . ASP A 1 17 ? -8.414 -1.145 -2.541 1.00 0.00 17 ASP A N 13
ATOM 13662 C CA . ASP A 1 17 ? -8.225 -2.323 -1.703 1.00 0.00 17 ASP A CA 13
ATOM 13663 C C . ASP A 1 17 ? -6.822 -2.896 -1.878 1.00 0.00 17 ASP A C 13
ATOM 13664 O O . ASP A 1 17 ? -6.297 -3.560 -0.985 1.00 0.00 17 ASP A O 13
ATOM 13673 N N . GLN A 1 18 ? -6.223 -2.635 -3.036 1.00 0.00 18 GLN A N 13
ATOM 13674 C CA . GLN A 1 18 ? -4.882 -3.127 -3.328 1.00 0.00 18 GLN A CA 13
ATOM 13675 C C . GLN A 1 18 ? -3.824 -2.121 -2.887 1.00 0.00 18 GLN A C 13
ATOM 13676 O O . GLN A 1 18 ? -2.786 -2.495 -2.340 1.00 0.00 18 GLN A O 13
ATOM 13690 N N . LEU A 1 19 ? -4.094 -0.843 -3.128 1.00 0.00 19 LEU A N 13
ATOM 13691 C CA . LEU A 1 19 ? -3.166 0.219 -2.756 1.00 0.00 19 LEU A CA 13
ATOM 13692 C C . LEU A 1 19 ? -2.970 0.266 -1.244 1.00 0.00 19 LEU A C 13
ATOM 13693 O O . LEU A 1 19 ? -1.842 0.235 -0.753 1.00 0.00 19 LEU A O 13
ATOM 13709 N N . ARG A 1 20 ? -4.077 0.340 -0.512 1.00 0.00 20 ARG A N 13
ATOM 13710 C CA . ARG A 1 20 ? -4.028 0.390 0.944 1.00 0.00 20 ARG A CA 13
ATOM 13711 C C . ARG A 1 20 ? -2.991 -0.588 1.487 1.00 0.00 20 ARG A C 13
ATOM 13712 O O . ARG A 1 20 ? -2.289 -0.293 2.455 1.00 0.00 20 ARG A O 13
ATOM 13733 N N . VAL A 1 21 ? -2.900 -1.756 0.858 1.00 0.00 21 VAL A N 13
ATOM 13734 C CA . VAL A 1 21 ? -1.949 -2.778 1.277 1.00 0.00 21 VAL A CA 13
ATOM 13735 C C . VAL A 1 21 ? -0.512 -2.296 1.107 1.00 0.00 21 VAL A C 13
ATOM 13736 O O . VAL A 1 21 ? 0.335 -2.515 1.973 1.00 0.00 21 VAL A O 13
ATOM 13749 N N . LEU A 1 22 ? -0.245 -1.637 -0.015 1.00 0.00 22 LEU A N 13
ATOM 13750 C CA . LEU A 1 22 ? 1.090 -1.122 -0.301 1.00 0.00 22 LEU A CA 13
ATOM 13751 C C . LEU A 1 22 ? 1.411 0.078 0.584 1.00 0.00 22 LEU A C 13
ATOM 13752 O O . LEU A 1 22 ? 2.558 0.281 0.981 1.00 0.00 22 LEU A O 13
ATOM 13768 N N . ARG A 1 23 ? 0.388 0.870 0.892 1.00 0.00 23 ARG A N 13
ATOM 13769 C CA . ARG A 1 23 ? 0.561 2.050 1.731 1.00 0.00 23 ARG A CA 13
ATOM 13770 C C . ARG A 1 23 ? 0.800 1.653 3.185 1.00 0.00 23 ARG A C 13
ATOM 13771 O O . ARG A 1 23 ? 1.764 2.097 3.808 1.00 0.00 23 ARG A O 13
ATOM 13792 N N . GLN A 1 24 ? -0.083 0.815 3.717 1.00 0.00 24 GLN A N 13
ATOM 13793 C CA . GLN A 1 24 ? 0.031 0.359 5.097 1.00 0.00 24 GLN A CA 13
ATOM 13794 C C . GLN A 1 24 ? 1.477 0.012 5.437 1.00 0.00 24 GLN A C 13
ATOM 13795 O O . GLN A 1 24 ? 1.998 0.428 6.472 1.00 0.00 24 GLN A O 13
ATOM 13809 N N . TYR A 1 25 ? 2.119 -0.752 4.560 1.00 0.00 25 TYR A N 13
ATOM 13810 C CA . TYR A 1 25 ? 3.503 -1.157 4.769 1.00 0.00 25 TYR A CA 13
ATOM 13811 C C . TYR A 1 25 ? 4.439 0.046 4.703 1.00 0.00 25 TYR A C 13
ATOM 13812 O O . TYR A 1 25 ? 5.361 0.175 5.510 1.00 0.00 25 TYR A O 13
ATOM 13830 N N . PHE A 1 26 ? 4.195 0.925 3.737 1.00 0.00 26 PHE A N 13
ATOM 13831 C CA . PHE A 1 26 ? 5.015 2.118 3.564 1.00 0.00 26 PHE A CA 13
ATOM 13832 C C . PHE A 1 26 ? 5.375 2.731 4.914 1.00 0.00 26 PHE A C 13
ATOM 13833 O O . PHE A 1 26 ? 6.539 3.027 5.183 1.00 0.00 26 PHE A O 13
ATOM 13850 N N . ASP A 1 27 ? 4.367 2.920 5.759 1.00 0.00 27 ASP A N 13
ATOM 13851 C CA . ASP A 1 27 ? 4.576 3.497 7.081 1.00 0.00 27 ASP A CA 13
ATOM 13852 C C . ASP A 1 27 ? 5.567 2.664 7.888 1.00 0.00 27 ASP A C 13
ATOM 13853 O O . ASP A 1 27 ? 6.597 3.168 8.336 1.00 0.00 27 ASP A O 13
ATOM 13862 N N . ILE A 1 28 ? 5.247 1.387 8.070 1.00 0.00 28 ILE A N 13
ATOM 13863 C CA . ILE A 1 28 ? 6.109 0.484 8.823 1.00 0.00 28 ILE A CA 13
ATOM 13864 C C . ILE A 1 28 ? 7.538 0.515 8.289 1.00 0.00 28 ILE A C 13
ATOM 13865 O O . ILE A 1 28 ? 8.481 0.789 9.030 1.00 0.00 28 ILE A O 13
ATOM 13881 N N . ASN A 1 29 ? 7.688 0.236 6.999 1.00 0.00 29 ASN A N 13
ATOM 13882 C CA . ASN A 1 29 ? 9.001 0.233 6.365 1.00 0.00 29 ASN A CA 13
ATOM 13883 C C . ASN A 1 29 ? 8.946 0.904 4.996 1.00 0.00 29 ASN A C 13
ATOM 13884 O O . ASN A 1 29 ? 8.128 0.544 4.150 1.00 0.00 29 ASN A O 13
ATOM 13895 N N . ASN A 1 30 ? 9.822 1.881 4.786 1.00 0.00 30 ASN A N 13
ATOM 13896 C CA . ASN A 1 30 ? 9.873 2.602 3.519 1.00 0.00 30 ASN A CA 13
ATOM 13897 C C . ASN A 1 30 ? 9.678 1.651 2.343 1.00 0.00 30 ASN A C 13
ATOM 13898 O O . ASN A 1 30 ? 8.634 1.660 1.690 1.00 0.00 30 ASN A O 13
ATOM 13909 N N . SER A 1 31 ? 10.689 0.830 2.078 1.00 0.00 31 SER A N 13
ATOM 13910 C CA . SER A 1 31 ? 10.630 -0.126 0.979 1.00 0.00 31 SER A CA 13
ATOM 13911 C C . SER A 1 31 ? 10.423 -1.545 1.502 1.00 0.00 31 SER A C 13
ATOM 13912 O O . SER A 1 31 ? 10.978 -1.942 2.527 1.00 0.00 31 SER A O 13
ATOM 13920 N N . PRO A 1 32 ? 9.605 -2.327 0.782 1.00 0.00 32 PRO A N 13
ATOM 13921 C CA . PRO A 1 32 ? 9.305 -3.713 1.154 1.00 0.00 32 PRO A CA 13
ATOM 13922 C C . PRO A 1 32 ? 10.507 -4.634 0.972 1.00 0.00 32 PRO A C 13
ATOM 13923 O O . PRO A 1 32 ? 11.475 -4.282 0.298 1.00 0.00 32 PRO A O 13
ATOM 13934 N N . SER A 1 33 ? 10.437 -5.816 1.576 1.00 0.00 33 SER A N 13
ATOM 13935 C CA . SER A 1 33 ? 11.521 -6.787 1.483 1.00 0.00 33 SER A CA 13
ATOM 13936 C C . SER A 1 33 ? 11.098 -7.995 0.653 1.00 0.00 33 SER A C 13
ATOM 13937 O O . SER A 1 33 ? 9.913 -8.310 0.556 1.00 0.00 33 SER A O 13
ATOM 13945 N N . GLU A 1 34 ? 12.078 -8.668 0.057 1.00 0.00 34 GLU A N 13
ATOM 13946 C CA . GLU A 1 34 ? 11.807 -9.841 -0.766 1.00 0.00 34 GLU A CA 13
ATOM 13947 C C . GLU A 1 34 ? 10.716 -10.705 -0.139 1.00 0.00 34 GLU A C 13
ATOM 13948 O O . GLU A 1 34 ? 9.993 -11.412 -0.839 1.00 0.00 34 GLU A O 13
ATOM 13960 N N . GLU A 1 35 ? 10.606 -10.641 1.184 1.00 0.00 35 GLU A N 13
ATOM 13961 C CA . GLU A 1 35 ? 9.605 -11.419 1.905 1.00 0.00 35 GLU A CA 13
ATOM 13962 C C . GLU A 1 35 ? 8.228 -10.771 1.790 1.00 0.00 35 GLU A C 13
ATOM 13963 O O . GLU A 1 35 ? 7.223 -11.456 1.600 1.00 0.00 35 GLU A O 13
ATOM 13975 N N . GLN A 1 36 ? 8.191 -9.448 1.909 1.00 0.00 36 GLN A N 13
ATOM 13976 C CA . GLN A 1 36 ? 6.938 -8.708 1.820 1.00 0.00 36 GLN A CA 13
ATOM 13977 C C . GLN A 1 36 ? 6.457 -8.623 0.375 1.00 0.00 36 GLN A C 13
ATOM 13978 O O . GLN A 1 36 ? 5.289 -8.882 0.083 1.00 0.00 36 GLN A O 13
ATOM 13992 N N . ILE A 1 37 ? 7.364 -8.258 -0.525 1.00 0.00 37 ILE A N 13
ATOM 13993 C CA . ILE A 1 37 ? 7.032 -8.140 -1.939 1.00 0.00 37 ILE A CA 13
ATOM 13994 C C . ILE A 1 37 ? 6.300 -9.381 -2.438 1.00 0.00 37 ILE A C 13
ATOM 13995 O O . ILE A 1 37 ? 5.523 -9.317 -3.391 1.00 0.00 37 ILE A O 13
ATOM 14011 N N . LYS A 1 38 ? 6.551 -10.511 -1.785 1.00 0.00 38 LYS A N 13
ATOM 14012 C CA . LYS A 1 38 ? 5.915 -11.769 -2.159 1.00 0.00 38 LYS A CA 13
ATOM 14013 C C . LYS A 1 38 ? 4.595 -11.952 -1.416 1.00 0.00 38 LYS A C 13
ATOM 14014 O O . LYS A 1 38 ? 3.579 -12.300 -2.016 1.00 0.00 38 LYS A O 13
ATOM 14033 N N . GLU A 1 39 ? 4.619 -11.714 -0.109 1.00 0.00 39 GLU A N 13
ATOM 14034 C CA . GLU A 1 39 ? 3.424 -11.853 0.714 1.00 0.00 39 GLU A CA 13
ATOM 14035 C C . GLU A 1 39 ? 2.314 -10.929 0.222 1.00 0.00 39 GLU A C 13
ATOM 14036 O O . GLU A 1 39 ? 1.132 -11.260 0.310 1.00 0.00 39 GLU A O 13
ATOM 14048 N N . MET A 1 40 ? 2.704 -9.769 -0.295 1.00 0.00 40 MET A N 13
ATOM 14049 C CA . MET A 1 40 ? 1.743 -8.796 -0.802 1.00 0.00 40 MET A CA 13
ATOM 14050 C C . MET A 1 40 ? 1.248 -9.193 -2.190 1.00 0.00 40 MET A C 13
ATOM 14051 O O . MET A 1 40 ? 0.048 -9.171 -2.461 1.00 0.00 40 MET A O 13
ATOM 14065 N N . ALA A 1 41 ? 2.181 -9.555 -3.064 1.00 0.00 41 ALA A N 13
ATOM 14066 C CA . ALA A 1 41 ? 1.839 -9.958 -4.423 1.00 0.00 41 ALA A CA 13
ATOM 14067 C C . ALA A 1 41 ? 0.682 -10.951 -4.426 1.00 0.00 41 ALA A C 13
ATOM 14068 O O . ALA A 1 41 ? -0.087 -11.020 -5.385 1.00 0.00 41 ALA A O 13
ATOM 14075 N N . ASP A 1 42 ? 0.563 -11.718 -3.348 1.00 0.00 42 ASP A N 13
ATOM 14076 C CA . ASP A 1 42 ? -0.501 -12.707 -3.226 1.00 0.00 42 ASP A CA 13
ATOM 14077 C C . ASP A 1 42 ? -1.700 -12.127 -2.483 1.00 0.00 42 ASP A C 13
ATOM 14078 O O . ASP A 1 42 ? -2.850 -12.379 -2.845 1.00 0.00 42 ASP A O 13
ATOM 14087 N N . LYS A 1 43 ? -1.425 -11.348 -1.442 1.00 0.00 43 LYS A N 13
ATOM 14088 C CA . LYS A 1 43 ? -2.480 -10.731 -0.648 1.00 0.00 43 LYS A CA 13
ATOM 14089 C C . LYS A 1 43 ? -3.355 -9.829 -1.512 1.00 0.00 43 LYS A C 13
ATOM 14090 O O . LYS A 1 43 ? -4.571 -9.769 -1.329 1.00 0.00 43 LYS A O 13
ATOM 14109 N N . SER A 1 44 ? -2.729 -9.131 -2.454 1.00 0.00 44 SER A N 13
ATOM 14110 C CA . SER A 1 44 ? -3.452 -8.231 -3.345 1.00 0.00 44 SER A CA 13
ATOM 14111 C C . SER A 1 44 ? -3.687 -8.884 -4.704 1.00 0.00 44 SER A C 13
ATOM 14112 O O . SER A 1 44 ? -4.774 -8.789 -5.271 1.00 0.00 44 SER A O 13
ATOM 14120 N N . GLY A 1 45 ? -2.657 -9.549 -5.220 1.00 0.00 45 GLY A N 13
ATOM 14121 C CA . GLY A 1 45 ? -2.771 -10.209 -6.507 1.00 0.00 45 GLY A CA 13
ATOM 14122 C C . GLY A 1 45 ? -1.863 -9.596 -7.555 1.00 0.00 45 GLY A C 13
ATOM 14123 O O . GLY A 1 45 ? -1.848 -10.032 -8.707 1.00 0.00 45 GLY A O 13
ATOM 14127 N N . LEU A 1 46 ? -1.104 -8.581 -7.157 1.00 0.00 46 LEU A N 13
ATOM 14128 C CA . LEU A 1 46 ? -0.189 -7.905 -8.071 1.00 0.00 46 LEU A CA 13
ATOM 14129 C C . LEU A 1 46 ? 1.158 -8.618 -8.119 1.00 0.00 46 LEU A C 13
ATOM 14130 O O . LEU A 1 46 ? 1.581 -9.265 -7.161 1.00 0.00 46 LEU A O 13
ATOM 14146 N N . PRO A 1 47 ? 1.852 -8.497 -9.261 1.00 0.00 47 PRO A N 13
ATOM 14147 C CA . PRO A 1 47 ? 3.163 -9.121 -9.461 1.00 0.00 47 PRO A CA 13
ATOM 14148 C C . PRO A 1 47 ? 4.251 -8.468 -8.616 1.00 0.00 47 PRO A C 13
ATOM 14149 O O . PRO A 1 47 ? 3.992 -7.510 -7.888 1.00 0.00 47 PRO A O 13
ATOM 14160 N N . GLN A 1 48 ? 5.469 -8.990 -8.720 1.00 0.00 48 GLN A N 13
ATOM 14161 C CA . GLN A 1 48 ? 6.596 -8.456 -7.965 1.00 0.00 48 GLN A CA 13
ATOM 14162 C C . GLN A 1 48 ? 7.154 -7.205 -8.633 1.00 0.00 48 GLN A C 13
ATOM 14163 O O . GLN A 1 48 ? 7.770 -6.361 -7.980 1.00 0.00 48 GLN A O 13
ATOM 14177 N N . LYS A 1 49 ? 6.937 -7.090 -9.939 1.00 0.00 49 LYS A N 13
ATOM 14178 C CA . LYS A 1 49 ? 7.418 -5.941 -10.697 1.00 0.00 49 LYS A CA 13
ATOM 14179 C C . LYS A 1 49 ? 6.528 -4.724 -10.464 1.00 0.00 49 LYS A C 13
ATOM 14180 O O . LYS A 1 49 ? 7.011 -3.594 -10.392 1.00 0.00 49 LYS A O 13
ATOM 14199 N N . VAL A 1 50 ? 5.226 -4.963 -10.344 1.00 0.00 50 VAL A N 13
ATOM 14200 C CA . VAL A 1 50 ? 4.269 -3.887 -10.115 1.00 0.00 50 VAL A CA 13
ATOM 14201 C C . VAL A 1 50 ? 4.447 -3.277 -8.730 1.00 0.00 50 VAL A C 13
ATOM 14202 O O . VAL A 1 50 ? 4.449 -2.056 -8.573 1.00 0.00 50 VAL A O 13
ATOM 14215 N N . ILE A 1 51 ? 4.598 -4.136 -7.727 1.00 0.00 51 ILE A N 13
ATOM 14216 C CA . ILE A 1 51 ? 4.779 -3.682 -6.354 1.00 0.00 51 ILE A CA 13
ATOM 14217 C C . ILE A 1 51 ? 6.087 -2.914 -6.197 1.00 0.00 51 ILE A C 13
ATOM 14218 O O . ILE A 1 51 ? 6.095 -1.758 -5.773 1.00 0.00 51 ILE A O 13
ATOM 14234 N N . LYS A 1 52 ? 7.193 -3.563 -6.543 1.00 0.00 52 LYS A N 13
ATOM 14235 C CA . LYS A 1 52 ? 8.509 -2.942 -6.444 1.00 0.00 52 LYS A CA 13
ATOM 14236 C C . LYS A 1 52 ? 8.507 -1.559 -7.088 1.00 0.00 52 LYS A C 13
ATOM 14237 O O . LYS A 1 52 ? 8.927 -0.577 -6.474 1.00 0.00 52 LYS A O 13
ATOM 14256 N N . HIS A 1 53 ? 8.031 -1.489 -8.327 1.00 0.00 53 HIS A N 13
ATOM 14257 C CA . HIS A 1 53 ? 7.973 -0.225 -9.053 1.00 0.00 53 HIS A CA 13
ATOM 14258 C C . HIS A 1 53 ? 7.131 0.798 -8.296 1.00 0.00 53 HIS A C 13
ATOM 14259 O O . HIS A 1 53 ? 7.608 1.882 -7.960 1.00 0.00 53 HIS A O 13
ATOM 14274 N N . TRP A 1 54 ? 5.878 0.446 -8.033 1.00 0.00 54 TRP A N 13
ATOM 14275 C CA . TRP A 1 54 ? 4.969 1.335 -7.317 1.00 0.00 54 TRP A CA 13
ATOM 14276 C C . TRP A 1 54 ? 5.678 2.012 -6.149 1.00 0.00 54 TRP A C 13
ATOM 14277 O O . TRP A 1 54 ? 5.594 3.229 -5.981 1.00 0.00 54 TRP A O 13
ATOM 14298 N N . PHE A 1 55 ? 6.376 1.217 -5.345 1.00 0.00 55 PHE A N 13
ATOM 14299 C CA . PHE A 1 55 ? 7.100 1.741 -4.192 1.00 0.00 55 PHE A CA 13
ATOM 14300 C C . PHE A 1 55 ? 8.178 2.728 -4.629 1.00 0.00 55 PHE A C 13
ATOM 14301 O O . PHE A 1 55 ? 8.351 3.784 -4.021 1.00 0.00 55 PHE A O 13
ATOM 14318 N N . ARG A 1 56 ? 8.901 2.375 -5.687 1.00 0.00 56 ARG A N 13
ATOM 14319 C CA . ARG A 1 56 ? 9.964 3.227 -6.205 1.00 0.00 56 ARG A CA 13
ATOM 14320 C C . ARG A 1 56 ? 9.392 4.513 -6.795 1.00 0.00 56 ARG A C 13
ATOM 14321 O O . ARG A 1 56 ? 9.663 5.607 -6.304 1.00 0.00 56 ARG A O 13
ATOM 14342 N N . ASN A 1 57 ? 8.598 4.370 -7.852 1.00 0.00 57 ASN A N 13
ATOM 14343 C CA . ASN A 1 57 ? 7.988 5.519 -8.510 1.00 0.00 57 ASN A CA 13
ATOM 14344 C C . ASN A 1 57 ? 7.453 6.513 -7.484 1.00 0.00 57 ASN A C 13
ATOM 14345 O O . ASN A 1 57 ? 7.632 7.724 -7.622 1.00 0.00 57 ASN A O 13
ATOM 14356 N N . THR A 1 58 ? 6.794 5.993 -6.453 1.00 0.00 58 THR A N 13
ATOM 14357 C CA . THR A 1 58 ? 6.231 6.833 -5.403 1.00 0.00 58 THR A CA 13
ATOM 14358 C C . THR A 1 58 ? 7.317 7.329 -4.455 1.00 0.00 58 THR A C 13
ATOM 14359 O O . THR A 1 58 ? 7.599 8.526 -4.390 1.00 0.00 58 THR A O 13
ATOM 14370 N N . LEU A 1 59 ? 7.924 6.403 -3.722 1.00 0.00 59 LEU A N 13
ATOM 14371 C CA . LEU A 1 59 ? 8.981 6.746 -2.776 1.00 0.00 59 LEU A CA 13
ATOM 14372 C C . LEU A 1 59 ? 9.960 7.740 -3.392 1.00 0.00 59 LEU A C 13
ATOM 14373 O O . LEU A 1 59 ? 10.078 8.877 -2.935 1.00 0.00 59 LEU A O 13
ATOM 14389 N N . PHE A 1 60 ? 10.661 7.304 -4.434 1.00 0.00 60 PHE A N 13
ATOM 14390 C CA . PHE A 1 60 ? 11.629 8.156 -5.114 1.00 0.00 60 PHE A CA 13
ATOM 14391 C C . PHE A 1 60 ? 11.119 9.590 -5.211 1.00 0.00 60 PHE A C 13
ATOM 14392 O O . PHE A 1 60 ? 11.857 10.543 -4.959 1.00 0.00 60 PHE A O 13
ATOM 14409 N N . LYS A 1 61 ? 9.851 9.737 -5.580 1.00 0.00 61 LYS A N 13
ATOM 14410 C CA . LYS A 1 61 ? 9.239 11.054 -5.710 1.00 0.00 61 LYS A CA 13
ATOM 14411 C C . LYS A 1 61 ? 9.183 11.764 -4.361 1.00 0.00 61 LYS A C 13
ATOM 14412 O O . LYS A 1 61 ? 9.550 12.933 -4.250 1.00 0.00 61 LYS A O 13
ATOM 14431 N N . GLU A 1 62 ? 8.723 11.049 -3.340 1.00 0.00 62 GLU A N 13
ATOM 14432 C CA . GLU A 1 62 ? 8.620 11.612 -1.999 1.00 0.00 62 GLU A CA 13
ATOM 14433 C C . GLU A 1 62 ? 9.984 12.078 -1.498 1.00 0.00 62 GLU A C 13
ATOM 14434 O O . GLU A 1 62 ? 10.103 13.136 -0.882 1.00 0.00 62 GLU A O 13
ATOM 14446 N N . ARG A 1 63 ? 11.011 11.278 -1.768 1.00 0.00 63 ARG A N 13
ATOM 14447 C CA . ARG A 1 63 ? 12.367 11.607 -1.344 1.00 0.00 63 ARG A CA 13
ATOM 14448 C C . ARG A 1 63 ? 12.830 12.919 -1.971 1.00 0.00 63 ARG A C 13
ATOM 14449 O O . ARG A 1 63 ? 13.403 13.772 -1.294 1.00 0.00 63 ARG A O 13
ATOM 14470 N N . GLN A 1 64 ? 12.577 13.071 -3.267 1.00 0.00 64 GLN A N 13
ATOM 14471 C CA . GLN A 1 64 ? 12.969 14.279 -3.984 1.00 0.00 64 GLN A CA 13
ATOM 14472 C C . GLN A 1 64 ? 11.977 15.409 -3.729 1.00 0.00 64 GLN A C 13
ATOM 14473 O O . GLN A 1 64 ? 10.772 15.180 -3.628 1.00 0.00 64 GLN A O 13
ATOM 14487 N N . SER A 1 65 ? 12.493 16.630 -3.626 1.00 0.00 65 SER A N 13
ATOM 14488 C CA . SER A 1 65 ? 11.653 17.796 -3.379 1.00 0.00 65 SER A CA 13
ATOM 14489 C C . SER A 1 65 ? 11.947 18.901 -4.389 1.00 0.00 65 SER A C 13
ATOM 14490 O O . SER A 1 65 ? 13.089 19.087 -4.808 1.00 0.00 65 SER A O 13
ATOM 14498 N N . GLY A 1 66 ? 10.906 19.633 -4.776 1.00 0.00 66 GLY A N 13
ATOM 14499 C CA . GLY A 1 66 ? 11.072 20.711 -5.734 1.00 0.00 66 GLY A CA 13
ATOM 14500 C C . GLY A 1 66 ? 10.082 20.626 -6.878 1.00 0.00 66 GLY A C 13
ATOM 14501 O O . GLY A 1 66 ? 9.026 20.004 -6.769 1.00 0.00 66 GLY A O 13
ATOM 14505 N N . PRO A 1 67 ? 10.422 21.265 -8.008 1.00 0.00 67 PRO A N 13
ATOM 14506 C CA . PRO A 1 67 ? 9.568 21.276 -9.199 1.00 0.00 67 PRO A CA 13
ATOM 14507 C C . PRO A 1 67 ? 9.500 19.911 -9.876 1.00 0.00 67 PRO A C 13
ATOM 14508 O O . PRO A 1 67 ? 10.387 19.075 -9.699 1.00 0.00 67 PRO A O 13
ATOM 14519 N N . SER A 1 68 ? 8.443 19.692 -10.651 1.00 0.00 68 SER A N 13
ATOM 14520 C CA . SER A 1 68 ? 8.259 18.427 -11.352 1.00 0.00 68 SER A CA 13
ATOM 14521 C C . SER A 1 68 ? 9.252 18.293 -12.502 1.00 0.00 68 SER A C 13
ATOM 14522 O O . SER A 1 68 ? 9.446 19.226 -13.281 1.00 0.00 68 SER A O 13
ATOM 14530 N N . SER A 1 69 ? 9.879 17.125 -12.602 1.00 0.00 69 SER A N 13
ATOM 14531 C CA . SER A 1 69 ? 10.856 16.869 -13.654 1.00 0.00 69 SER A CA 13
ATOM 14532 C C . SER A 1 69 ? 10.166 16.677 -15.001 1.00 0.00 69 SER A C 13
ATOM 14533 O O . SER A 1 69 ? 8.979 16.358 -15.063 1.00 0.00 69 SER A O 13
ATOM 14541 N N . GLY A 1 70 ? 10.919 16.874 -16.078 1.00 0.00 70 GLY A N 13
ATOM 14542 C CA . GLY A 1 70 ? 10.364 16.718 -17.410 1.00 0.00 70 GLY A CA 13
ATOM 14543 C C . GLY A 1 70 ? 10.136 15.266 -17.777 1.00 0.00 70 GLY A C 13
ATOM 14544 O O . GLY A 1 70 ? 9.152 14.933 -18.439 1.00 0.00 70 GLY A O 13
ATOM 14548 N N . GLY A 1 1 ? -14.571 -7.804 -6.898 1.00 0.00 1 GLY A N 14
ATOM 14549 C CA . GLY A 1 1 ? -13.953 -9.117 -6.892 1.00 0.00 1 GLY A CA 14
ATOM 14550 C C . GLY A 1 1 ? -13.055 -9.340 -8.092 1.00 0.00 1 GLY A C 14
ATOM 14551 O O . GLY A 1 1 ? -12.509 -8.390 -8.653 1.00 0.00 1 GLY A O 14
ATOM 14555 N N . SER A 1 2 ? -12.899 -10.600 -8.487 1.00 0.00 2 SER A N 14
ATOM 14556 C CA . SER A 1 2 ? -12.056 -10.946 -9.625 1.00 0.00 2 SER A CA 14
ATOM 14557 C C . SER A 1 2 ? -12.671 -10.446 -10.929 1.00 0.00 2 SER A C 14
ATOM 14558 O O . SER A 1 2 ? -13.891 -10.447 -11.093 1.00 0.00 2 SER A O 14
ATOM 14566 N N . SER A 1 3 ? -11.817 -10.020 -11.853 1.00 0.00 3 SER A N 14
ATOM 14567 C CA . SER A 1 3 ? -12.275 -9.513 -13.142 1.00 0.00 3 SER A CA 14
ATOM 14568 C C . SER A 1 3 ? -12.577 -10.661 -14.101 1.00 0.00 3 SER A C 14
ATOM 14569 O O . SER A 1 3 ? -12.246 -10.598 -15.284 1.00 0.00 3 SER A O 14
ATOM 14577 N N . GLY A 1 4 ? -13.206 -11.709 -13.580 1.00 0.00 4 GLY A N 14
ATOM 14578 C CA . GLY A 1 4 ? -13.542 -12.857 -14.402 1.00 0.00 4 GLY A CA 14
ATOM 14579 C C . GLY A 1 4 ? -12.314 -13.561 -14.944 1.00 0.00 4 GLY A C 14
ATOM 14580 O O . GLY A 1 4 ? -12.185 -13.757 -16.153 1.00 0.00 4 GLY A O 14
ATOM 14584 N N . SER A 1 5 ? -11.408 -13.941 -14.049 1.00 0.00 5 SER A N 14
ATOM 14585 C CA . SER A 1 5 ? -10.180 -14.622 -14.445 1.00 0.00 5 SER A CA 14
ATOM 14586 C C . SER A 1 5 ? -9.416 -13.804 -15.482 1.00 0.00 5 SER A C 14
ATOM 14587 O O . SER A 1 5 ? -8.941 -14.340 -16.483 1.00 0.00 5 SER A O 14
ATOM 14595 N N . SER A 1 6 ? -9.301 -12.503 -15.233 1.00 0.00 6 SER A N 14
ATOM 14596 C CA . SER A 1 6 ? -8.598 -11.610 -16.146 1.00 0.00 6 SER A CA 14
ATOM 14597 C C . SER A 1 6 ? -7.269 -12.217 -16.584 1.00 0.00 6 SER A C 14
ATOM 14598 O O . SER A 1 6 ? -6.711 -11.841 -17.615 1.00 0.00 6 SER A O 14
ATOM 14606 N N . GLY A 1 7 ? -6.766 -13.160 -15.793 1.00 0.00 7 GLY A N 14
ATOM 14607 C CA . GLY A 1 7 ? -5.507 -13.805 -16.114 1.00 0.00 7 GLY A CA 14
ATOM 14608 C C . GLY A 1 7 ? -4.330 -12.853 -16.030 1.00 0.00 7 GLY A C 14
ATOM 14609 O O . GLY A 1 7 ? -4.075 -12.260 -14.982 1.00 0.00 7 GLY A O 14
ATOM 14613 N N . LYS A 1 8 ? -3.609 -12.707 -17.137 1.00 0.00 8 LYS A N 14
ATOM 14614 C CA . LYS A 1 8 ? -2.452 -11.821 -17.185 1.00 0.00 8 LYS A CA 14
ATOM 14615 C C . LYS A 1 8 ? -2.594 -10.801 -18.311 1.00 0.00 8 LYS A C 14
ATOM 14616 O O . LYS A 1 8 ? -3.119 -11.112 -19.380 1.00 0.00 8 LYS A O 14
ATOM 14635 N N . ARG A 1 9 ? -2.122 -9.584 -18.063 1.00 0.00 9 ARG A N 14
ATOM 14636 C CA . ARG A 1 9 ? -2.197 -8.519 -19.056 1.00 0.00 9 ARG A CA 14
ATOM 14637 C C . ARG A 1 9 ? -0.913 -7.695 -19.067 1.00 0.00 9 ARG A C 14
ATOM 14638 O O . ARG A 1 9 ? -0.188 -7.617 -18.075 1.00 0.00 9 ARG A O 14
ATOM 14659 N N . PRO A 1 10 ? -0.623 -7.065 -20.215 1.00 0.00 10 PRO A N 14
ATOM 14660 C CA . PRO A 1 10 ? 0.574 -6.235 -20.383 1.00 0.00 10 PRO A CA 14
ATOM 14661 C C . PRO A 1 10 ? 0.500 -4.942 -19.578 1.00 0.00 10 PRO A C 14
ATOM 14662 O O . PRO A 1 10 ? 1.473 -4.191 -19.503 1.00 0.00 10 PRO A O 14
ATOM 14673 N N . ARG A 1 11 ? -0.658 -4.689 -18.977 1.00 0.00 11 ARG A N 14
ATOM 14674 C CA . ARG A 1 11 ? -0.858 -3.486 -18.178 1.00 0.00 11 ARG A CA 14
ATOM 14675 C C . ARG A 1 11 ? -2.138 -3.587 -17.355 1.00 0.00 11 ARG A C 14
ATOM 14676 O O . ARG A 1 11 ? -3.128 -4.174 -17.794 1.00 0.00 11 ARG A O 14
ATOM 14697 N N . THR A 1 12 ? -2.113 -3.011 -16.157 1.00 0.00 12 THR A N 14
ATOM 14698 C CA . THR A 1 12 ? -3.270 -3.037 -15.271 1.00 0.00 12 THR A CA 14
ATOM 14699 C C . THR A 1 12 ? -3.161 -1.965 -14.193 1.00 0.00 12 THR A C 14
ATOM 14700 O O . THR A 1 12 ? -2.114 -1.808 -13.563 1.00 0.00 12 THR A O 14
ATOM 14711 N N . ARG A 1 13 ? -4.248 -1.229 -13.984 1.00 0.00 13 ARG A N 14
ATOM 14712 C CA . ARG A 1 13 ? -4.274 -0.171 -12.981 1.00 0.00 13 ARG A CA 14
ATOM 14713 C C . ARG A 1 13 ? -4.584 -0.739 -11.599 1.00 0.00 13 ARG A C 14
ATOM 14714 O O . ARG A 1 13 ? -5.510 -1.535 -11.438 1.00 0.00 13 ARG A O 14
ATOM 14735 N N . ILE A 1 14 ? -3.804 -0.326 -10.607 1.00 0.00 14 ILE A N 14
ATOM 14736 C CA . ILE A 1 14 ? -3.996 -0.793 -9.239 1.00 0.00 14 ILE A CA 14
ATOM 14737 C C . ILE A 1 14 ? -5.280 -0.228 -8.641 1.00 0.00 14 ILE A C 14
ATOM 14738 O O . ILE A 1 14 ? -5.648 0.918 -8.901 1.00 0.00 14 ILE A O 14
ATOM 14754 N N . THR A 1 15 ? -5.958 -1.039 -7.835 1.00 0.00 15 THR A N 14
ATOM 14755 C CA . THR A 1 15 ? -7.200 -0.621 -7.198 1.00 0.00 15 THR A CA 14
ATOM 14756 C C . THR A 1 15 ? -6.936 -0.005 -5.829 1.00 0.00 15 THR A C 14
ATOM 14757 O O . THR A 1 15 ? -5.884 -0.230 -5.229 1.00 0.00 15 THR A O 14
ATOM 14768 N N . ASP A 1 16 ? -7.896 0.771 -5.339 1.00 0.00 16 ASP A N 14
ATOM 14769 C CA . ASP A 1 16 ? -7.767 1.418 -4.038 1.00 0.00 16 ASP A CA 14
ATOM 14770 C C . ASP A 1 16 ? -7.602 0.383 -2.931 1.00 0.00 16 ASP A C 14
ATOM 14771 O O . ASP A 1 16 ? -6.828 0.580 -1.993 1.00 0.00 16 ASP A O 14
ATOM 14780 N N . ASP A 1 17 ? -8.334 -0.720 -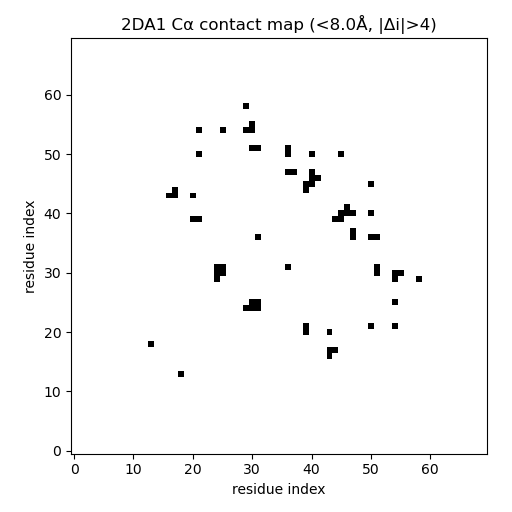3.044 1.00 0.00 17 ASP A N 14
ATOM 14781 C CA . ASP A 1 17 ? -8.268 -1.787 -2.053 1.00 0.00 17 ASP A CA 14
ATOM 14782 C C . ASP A 1 17 ? -6.917 -2.493 -2.102 1.00 0.00 17 ASP A C 14
ATOM 14783 O O . ASP A 1 17 ? -6.514 -3.149 -1.142 1.00 0.00 17 ASP A O 14
ATOM 14792 N N . GLN A 1 18 ? -6.223 -2.353 -3.227 1.00 0.00 18 GLN A N 14
ATOM 14793 C CA . GLN A 1 18 ? -4.917 -2.979 -3.401 1.00 0.00 18 GLN A CA 14
ATOM 14794 C C . GLN A 1 18 ? -3.798 -2.027 -2.992 1.00 0.00 18 GLN A C 14
ATOM 14795 O O . GLN A 1 18 ? -2.750 -2.456 -2.507 1.00 0.00 18 GLN A O 14
ATOM 14809 N N . LEU A 1 19 ? -4.027 -0.734 -3.189 1.00 0.00 19 LEU A N 14
ATOM 14810 C CA . LEU A 1 19 ? -3.037 0.280 -2.841 1.00 0.00 19 LEU A CA 14
ATOM 14811 C C . LEU A 1 19 ? -2.867 0.377 -1.328 1.00 0.00 19 LEU A C 14
ATOM 14812 O O . LEU A 1 19 ? -1.745 0.416 -0.821 1.00 0.00 19 LEU A O 14
ATOM 14828 N N . ARG A 1 20 ? -3.986 0.414 -0.612 1.00 0.00 20 ARG A N 14
ATOM 14829 C CA . ARG A 1 20 ? -3.960 0.505 0.842 1.00 0.00 20 ARG A CA 14
ATOM 14830 C C . ARG A 1 20 ? -3.000 -0.523 1.435 1.00 0.00 20 ARG A C 14
ATOM 14831 O O . ARG A 1 20 ? -2.255 -0.226 2.368 1.00 0.00 20 ARG A O 14
ATOM 14852 N N . VAL A 1 21 ? -3.025 -1.733 0.886 1.00 0.00 21 VAL A N 14
ATOM 14853 C CA . VAL A 1 21 ? -2.157 -2.805 1.359 1.00 0.00 21 VAL A CA 14
ATOM 14854 C C . VAL A 1 21 ? -0.687 -2.429 1.208 1.00 0.00 21 VAL A C 14
ATOM 14855 O O . VAL A 1 21 ? 0.121 -2.669 2.106 1.00 0.00 21 VAL A O 14
ATOM 14868 N N . LEU A 1 22 ? -0.348 -1.837 0.069 1.00 0.00 22 LEU A N 14
ATOM 14869 C CA . LEU A 1 22 ? 1.026 -1.426 -0.200 1.00 0.00 22 LEU A CA 14
ATOM 14870 C C . LEU A 1 22 ? 1.418 -0.235 0.668 1.00 0.00 22 LEU A C 14
ATOM 14871 O O . LEU A 1 22 ? 2.552 -0.143 1.138 1.00 0.00 22 LEU A O 14
ATOM 14887 N N . ARG A 1 23 ? 0.472 0.674 0.879 1.00 0.00 23 ARG A N 14
ATOM 14888 C CA . ARG A 1 23 ? 0.718 1.859 1.692 1.00 0.00 23 ARG A CA 14
ATOM 14889 C C . ARG A 1 23 ? 1.011 1.474 3.139 1.00 0.00 23 ARG A C 14
ATOM 14890 O O . ARG A 1 23 ? 1.983 1.942 3.730 1.00 0.00 23 ARG A O 14
ATOM 14911 N N . GLN A 1 24 ? 0.162 0.620 3.702 1.00 0.00 24 GLN A N 14
ATOM 14912 C CA . GLN A 1 24 ? 0.330 0.174 5.080 1.00 0.00 24 GLN A CA 14
ATOM 14913 C C . GLN A 1 24 ? 1.775 -0.235 5.348 1.00 0.00 24 GLN A C 14
ATOM 14914 O O . GLN A 1 24 ? 2.355 0.132 6.370 1.00 0.00 24 GLN A O 14
ATOM 14928 N N . TYR A 1 25 ? 2.350 -0.996 4.424 1.00 0.00 25 TYR A N 14
ATOM 14929 C CA . TYR A 1 25 ? 3.727 -1.457 4.561 1.00 0.00 25 TYR A CA 14
ATOM 14930 C C . TYR A 1 25 ? 4.710 -0.318 4.313 1.00 0.00 25 TYR A C 14
ATOM 14931 O O . TYR A 1 25 ? 5.803 -0.290 4.880 1.00 0.00 25 TYR A O 14
ATOM 14949 N N . PHE A 1 26 ? 4.314 0.622 3.461 1.00 0.00 26 PHE A N 14
ATOM 14950 C CA . PHE A 1 26 ? 5.159 1.765 3.136 1.00 0.00 26 PHE A CA 14
ATOM 14951 C C . PHE A 1 26 ? 5.615 2.482 4.404 1.00 0.00 26 PHE A C 14
ATOM 14952 O O . PHE A 1 26 ? 6.813 2.614 4.658 1.00 0.00 26 PHE A O 14
ATOM 14969 N N . ASP A 1 27 ? 4.653 2.944 5.194 1.00 0.00 27 ASP A N 14
ATOM 14970 C CA . ASP A 1 27 ? 4.954 3.647 6.435 1.00 0.00 27 ASP A CA 14
ATOM 14971 C C . ASP A 1 27 ? 5.900 2.828 7.308 1.00 0.00 27 ASP A C 14
ATOM 14972 O O . ASP A 1 27 ? 6.948 3.317 7.733 1.00 0.00 27 ASP A O 14
ATOM 14981 N N . ILE A 1 28 ? 5.524 1.581 7.571 1.00 0.00 28 ILE A N 14
ATOM 14982 C CA . ILE A 1 28 ? 6.339 0.695 8.393 1.00 0.00 28 ILE A CA 14
ATOM 14983 C C . ILE A 1 28 ? 7.781 0.658 7.897 1.00 0.00 28 ILE A C 14
ATOM 14984 O O . ILE A 1 28 ? 8.720 0.646 8.691 1.00 0.00 28 ILE A O 14
ATOM 15000 N N . ASN A 1 29 ? 7.947 0.640 6.579 1.00 0.00 29 ASN A N 14
ATOM 15001 C CA . ASN A 1 29 ? 9.275 0.606 5.977 1.00 0.00 29 ASN A CA 14
ATOM 15002 C C . ASN A 1 29 ? 9.247 1.179 4.563 1.00 0.00 29 ASN A C 14
ATOM 15003 O O . ASN A 1 29 ? 8.390 0.822 3.755 1.00 0.00 29 ASN A O 14
ATOM 15014 N N . ASN A 1 30 ? 10.190 2.069 4.272 1.00 0.00 30 ASN A N 14
ATOM 15015 C CA . ASN A 1 30 ? 10.273 2.692 2.956 1.00 0.00 30 ASN A CA 14
ATOM 15016 C C . ASN A 1 30 ? 9.986 1.676 1.854 1.00 0.00 30 ASN A C 14
ATOM 15017 O O . ASN A 1 30 ? 8.949 1.737 1.194 1.00 0.00 30 ASN A O 14
ATOM 15028 N N . SER A 1 31 ? 10.913 0.742 1.662 1.00 0.00 31 SER A N 14
ATOM 15029 C CA . SER A 1 31 ? 10.762 -0.285 0.639 1.00 0.00 31 SER A CA 14
ATOM 15030 C C . SER A 1 31 ? 10.549 -1.657 1.273 1.00 0.00 31 SER A C 14
ATOM 15031 O O . SER A 1 31 ? 11.120 -1.983 2.314 1.00 0.00 31 SER A O 14
ATOM 15039 N N . PRO A 1 32 ? 9.706 -2.480 0.631 1.00 0.00 32 PRO A N 14
ATOM 15040 C CA . PRO A 1 32 ? 9.398 -3.829 1.113 1.00 0.00 32 PRO A CA 14
ATOM 15041 C C . PRO A 1 32 ? 10.583 -4.778 0.978 1.00 0.00 32 PRO A C 14
ATOM 15042 O O . PRO A 1 32 ? 11.552 -4.481 0.279 1.00 0.00 32 PRO A O 14
ATOM 15053 N N . SER A 1 33 ? 10.500 -5.922 1.650 1.00 0.00 33 SER A N 14
ATOM 15054 C CA . SER A 1 33 ? 11.568 -6.914 1.607 1.00 0.00 33 SER A CA 14
ATOM 15055 C C . SER A 1 33 ? 11.160 -8.115 0.760 1.00 0.00 33 SER A C 14
ATOM 15056 O O . SER A 1 33 ? 9.979 -8.447 0.663 1.00 0.00 33 SER A O 14
ATOM 15064 N N . GLU A 1 34 ? 12.147 -8.763 0.149 1.00 0.00 34 GLU A N 14
ATOM 15065 C CA . GLU A 1 34 ? 11.890 -9.928 -0.691 1.00 0.00 34 GLU A CA 14
ATOM 15066 C C . GLU A 1 34 ? 10.792 -10.800 -0.090 1.00 0.00 34 GLU A C 14
ATOM 15067 O O . GLU A 1 34 ? 10.062 -11.479 -0.811 1.00 0.00 34 GLU A O 14
ATOM 15079 N N . GLU A 1 35 ? 10.683 -10.776 1.235 1.00 0.00 35 GLU A N 14
ATOM 15080 C CA . GLU A 1 35 ? 9.675 -11.566 1.932 1.00 0.00 35 GLU A CA 14
ATOM 15081 C C . GLU A 1 35 ? 8.305 -10.899 1.845 1.00 0.00 35 GLU A C 14
ATOM 15082 O O . GLU A 1 35 ? 7.293 -11.564 1.625 1.00 0.00 35 GLU A O 14
ATOM 15094 N N . GLN A 1 36 ? 8.282 -9.582 2.019 1.00 0.00 36 GLN A N 14
ATOM 15095 C CA . GLN A 1 36 ? 7.037 -8.825 1.961 1.00 0.00 36 GLN A CA 14
ATOM 15096 C C . GLN A 1 36 ? 6.512 -8.749 0.531 1.00 0.00 36 GLN A C 14
ATOM 15097 O O . GLN A 1 36 ? 5.343 -9.033 0.273 1.00 0.00 36 GLN A O 14
ATOM 15111 N N . ILE A 1 37 ? 7.385 -8.362 -0.394 1.00 0.00 37 ILE A N 14
ATOM 15112 C CA . ILE A 1 37 ? 7.009 -8.249 -1.798 1.00 0.00 37 ILE A CA 14
ATOM 15113 C C . ILE A 1 37 ? 6.246 -9.484 -2.264 1.00 0.00 37 ILE A C 14
ATOM 15114 O O . ILE A 1 37 ? 5.412 -9.409 -3.167 1.00 0.00 37 ILE A O 14
ATOM 15130 N N . LYS A 1 38 ? 6.535 -10.622 -1.641 1.00 0.00 38 LYS A N 14
ATOM 15131 C CA . LYS A 1 38 ? 5.875 -11.874 -1.989 1.00 0.00 38 LYS A CA 14
ATOM 15132 C C . LYS A 1 38 ? 4.554 -12.019 -1.240 1.00 0.00 38 LYS A C 14
ATOM 15133 O O . LYS A 1 38 ? 3.517 -12.293 -1.842 1.00 0.00 38 LYS A O 14
ATOM 15152 N N . GLU A 1 39 ? 4.601 -11.832 0.075 1.00 0.00 39 GLU A N 14
ATOM 15153 C CA . GLU A 1 39 ? 3.406 -11.942 0.904 1.00 0.00 39 GLU A CA 14
ATOM 15154 C C . GLU A 1 39 ? 2.308 -11.008 0.403 1.00 0.00 39 GLU A C 14
ATOM 15155 O O . GLU A 1 39 ? 1.121 -11.303 0.534 1.00 0.00 39 GLU A O 14
ATOM 15167 N N . MET A 1 40 ? 2.715 -9.881 -0.172 1.00 0.00 40 MET A N 14
ATOM 15168 C CA . MET A 1 40 ? 1.766 -8.904 -0.694 1.00 0.00 40 MET A CA 14
ATOM 15169 C C . MET A 1 40 ? 1.277 -9.309 -2.081 1.00 0.00 40 MET A C 14
ATOM 15170 O O . MET A 1 40 ? 0.075 -9.320 -2.346 1.00 0.00 40 MET A O 14
ATOM 15184 N N . ALA A 1 41 ? 2.215 -9.641 -2.961 1.00 0.00 41 ALA A N 14
ATOM 15185 C CA . ALA A 1 41 ? 1.879 -10.048 -4.320 1.00 0.00 41 ALA A CA 14
ATOM 15186 C C . ALA A 1 41 ? 0.724 -11.043 -4.324 1.00 0.00 41 ALA A C 14
ATOM 15187 O O . ALA A 1 41 ? -0.026 -11.134 -5.296 1.00 0.00 41 ALA A O 14
ATOM 15194 N N . ASP A 1 42 ? 0.588 -11.789 -3.233 1.00 0.00 42 ASP A N 14
ATOM 15195 C CA . ASP A 1 42 ? -0.477 -12.778 -3.111 1.00 0.00 42 ASP A CA 14
ATOM 15196 C C . ASP A 1 42 ? -1.691 -12.186 -2.404 1.00 0.00 42 ASP A C 14
ATOM 15197 O O . ASP A 1 42 ? -2.831 -12.409 -2.812 1.00 0.00 42 ASP A O 14
ATOM 15206 N N . LYS A 1 43 ? -1.440 -11.430 -1.340 1.00 0.00 43 LYS A N 14
ATOM 15207 C CA . LYS A 1 43 ? -2.511 -10.805 -0.575 1.00 0.00 43 LYS A CA 14
ATOM 15208 C C . LYS A 1 43 ? -3.391 -9.943 -1.474 1.00 0.00 43 LYS A C 14
ATOM 15209 O O . LYS A 1 43 ? -4.614 -9.925 -1.331 1.00 0.00 43 LYS A O 14
ATOM 15228 N N . SER A 1 44 ? -2.762 -9.230 -2.403 1.00 0.00 44 SER A N 14
ATOM 15229 C CA . SER A 1 44 ? -3.488 -8.364 -3.325 1.00 0.00 44 SER A CA 14
ATOM 15230 C C . SER A 1 44 ? -3.702 -9.058 -4.667 1.00 0.00 44 SER A C 14
ATOM 15231 O O . SER A 1 44 ? -4.809 -9.066 -5.204 1.00 0.00 44 SER A O 14
ATOM 15239 N N . GLY A 1 45 ? -2.633 -9.639 -5.203 1.00 0.00 45 GLY A N 14
ATOM 15240 C CA . GLY A 1 45 ? -2.724 -10.327 -6.477 1.00 0.00 45 GLY A CA 14
ATOM 15241 C C . GLY A 1 45 ? -1.832 -9.708 -7.535 1.00 0.00 45 GLY A C 14
ATOM 15242 O O . GLY A 1 45 ? -1.782 -10.183 -8.671 1.00 0.00 45 GLY A O 14
ATOM 15246 N N . LEU A 1 46 ? -1.128 -8.645 -7.165 1.00 0.00 46 LEU A N 14
ATOM 15247 C CA . LEU A 1 46 ? -0.234 -7.959 -8.091 1.00 0.00 46 LEU A CA 14
ATOM 15248 C C . LEU A 1 46 ? 1.138 -8.626 -8.120 1.00 0.00 46 LEU A C 14
ATOM 15249 O O . LEU A 1 46 ? 1.579 -9.235 -7.145 1.00 0.00 46 LEU A O 14
ATOM 15265 N N . PRO A 1 47 ? 1.829 -8.508 -9.263 1.00 0.00 47 PRO A N 14
ATOM 15266 C CA . PRO A 1 47 ? 3.162 -9.091 -9.446 1.00 0.00 47 PRO A CA 14
ATOM 15267 C C . PRO A 1 47 ? 4.225 -8.380 -8.615 1.00 0.00 47 PRO A C 14
ATOM 15268 O O . PRO A 1 47 ? 3.953 -7.355 -7.991 1.00 0.00 47 PRO A O 14
ATOM 15279 N N . GLN A 1 48 ? 5.434 -8.932 -8.613 1.00 0.00 48 GLN A N 14
ATOM 15280 C CA . GLN A 1 48 ? 6.537 -8.349 -7.858 1.00 0.00 48 GLN A CA 14
ATOM 15281 C C . GLN A 1 48 ? 7.103 -7.128 -8.576 1.00 0.00 48 GLN A C 14
ATOM 15282 O O . GLN A 1 48 ? 7.779 -6.296 -7.970 1.00 0.00 48 GLN A O 14
ATOM 15296 N N . LYS A 1 49 ? 6.823 -7.027 -9.871 1.00 0.00 49 LYS A N 14
ATOM 15297 C CA . LYS A 1 49 ? 7.304 -5.908 -10.673 1.00 0.00 49 LYS A CA 14
ATOM 15298 C C . LYS A 1 49 ? 6.414 -4.684 -10.486 1.00 0.00 49 LYS A C 14
ATOM 15299 O O . LYS A 1 49 ? 6.888 -3.548 -10.517 1.00 0.00 49 LYS A O 14
ATOM 15318 N N . VAL A 1 50 ? 5.120 -4.922 -10.291 1.00 0.00 50 VAL A N 14
ATOM 15319 C CA . VAL A 1 50 ? 4.165 -3.838 -10.096 1.00 0.00 50 VAL A CA 14
ATOM 15320 C C . VAL A 1 50 ? 4.323 -3.206 -8.718 1.00 0.00 50 VAL A C 14
ATOM 15321 O O . VAL A 1 50 ? 4.356 -1.982 -8.585 1.00 0.00 50 VAL A O 14
ATOM 15334 N N . ILE A 1 51 ? 4.422 -4.048 -7.695 1.00 0.00 51 ILE A N 14
ATOM 15335 C CA . ILE A 1 51 ? 4.579 -3.572 -6.327 1.00 0.00 51 ILE A CA 14
ATOM 15336 C C . ILE A 1 51 ? 5.920 -2.870 -6.139 1.00 0.00 51 ILE A C 14
ATOM 15337 O O . ILE A 1 51 ? 5.975 -1.710 -5.731 1.00 0.00 51 ILE A O 14
ATOM 15353 N N . LYS A 1 52 ? 7.001 -3.581 -6.442 1.00 0.00 52 LYS A N 14
ATOM 15354 C CA . LYS A 1 52 ? 8.344 -3.028 -6.311 1.00 0.00 52 LYS A CA 14
ATOM 15355 C C . LYS A 1 52 ? 8.429 -1.648 -6.956 1.00 0.00 52 LYS A C 14
ATOM 15356 O O . LYS A 1 52 ? 8.947 -0.704 -6.360 1.00 0.00 52 LYS A O 14
ATOM 15375 N N . HIS A 1 53 ? 7.916 -1.539 -8.178 1.00 0.00 53 HIS A N 14
ATOM 15376 C CA . HIS A 1 53 ? 7.932 -0.273 -8.903 1.00 0.00 53 HIS A CA 14
ATOM 15377 C C . HIS A 1 53 ? 7.146 0.795 -8.149 1.00 0.00 53 HIS A C 14
ATOM 15378 O O . HIS A 1 53 ? 7.680 1.853 -7.817 1.00 0.00 53 HIS A O 14
ATOM 15393 N N . TRP A 1 54 ? 5.876 0.512 -7.885 1.00 0.00 54 TRP A N 14
ATOM 15394 C CA . TRP A 1 54 ? 5.016 1.449 -7.171 1.00 0.00 54 TRP A CA 14
ATOM 15395 C C . TRP A 1 54 ? 5.755 2.077 -5.994 1.00 0.00 54 TRP A C 14
ATOM 15396 O O . TRP A 1 54 ? 5.662 3.282 -5.762 1.00 0.00 54 TRP A O 14
ATOM 15417 N N . PHE A 1 55 ? 6.488 1.252 -5.253 1.00 0.00 55 PHE A N 14
ATOM 15418 C CA . PHE A 1 55 ? 7.242 1.728 -4.099 1.00 0.00 55 PHE A CA 14
ATOM 15419 C C . PHE A 1 55 ? 8.289 2.755 -4.519 1.00 0.00 55 PHE A C 14
ATOM 15420 O O . PHE A 1 55 ? 8.456 3.788 -3.870 1.00 0.00 55 PHE A O 14
ATOM 15437 N N . ARG A 1 56 ? 8.993 2.463 -5.608 1.00 0.00 56 ARG A N 14
ATOM 15438 C CA . ARG A 1 56 ? 10.025 3.359 -6.114 1.00 0.00 56 ARG A CA 14
ATOM 15439 C C . ARG A 1 56 ? 9.412 4.660 -6.626 1.00 0.00 56 ARG A C 14
ATOM 15440 O O . ARG A 1 56 ? 9.758 5.745 -6.161 1.00 0.00 56 ARG A O 14
ATOM 15461 N N . ASN A 1 57 ? 8.501 4.542 -7.586 1.00 0.00 57 ASN A N 14
ATOM 15462 C CA . ASN A 1 57 ? 7.841 5.708 -8.161 1.00 0.00 57 ASN A CA 14
ATOM 15463 C C . ASN A 1 57 ? 7.214 6.571 -7.070 1.00 0.00 57 ASN A C 14
ATOM 15464 O O . ASN A 1 57 ? 7.384 7.791 -7.054 1.00 0.00 57 ASN A O 14
ATOM 15475 N N . THR A 1 58 ? 6.488 5.931 -6.160 1.00 0.00 58 THR A N 14
ATOM 15476 C CA . THR A 1 58 ? 5.836 6.639 -5.066 1.00 0.00 58 THR A CA 14
ATOM 15477 C C . THR A 1 58 ? 6.860 7.226 -4.102 1.00 0.00 58 THR A C 14
ATOM 15478 O O . THR A 1 58 ? 6.832 8.420 -3.801 1.00 0.00 58 THR A O 14
ATOM 15489 N N . LEU A 1 59 ? 7.765 6.380 -3.620 1.00 0.00 59 LEU A N 14
ATOM 15490 C CA . LEU A 1 59 ? 8.801 6.816 -2.690 1.00 0.00 59 LEU A CA 14
ATOM 15491 C C . LEU A 1 59 ? 9.627 7.950 -3.287 1.00 0.00 59 LEU A C 14
ATOM 15492 O O . LEU A 1 59 ? 9.612 9.074 -2.785 1.00 0.00 59 LEU A O 14
ATOM 15508 N N . PHE A 1 60 ? 10.346 7.649 -4.363 1.00 0.00 60 PHE A N 14
ATOM 15509 C CA . PHE A 1 60 ? 11.178 8.643 -5.031 1.00 0.00 60 PHE A CA 14
ATOM 15510 C C . PHE A 1 60 ? 10.483 10.001 -5.061 1.00 0.00 60 PHE A C 14
ATOM 15511 O O . PHE A 1 60 ? 11.095 11.032 -4.782 1.00 0.00 60 PHE A O 14
ATOM 15528 N N . LYS A 1 61 ? 9.199 9.994 -5.404 1.00 0.00 61 LYS A N 14
ATOM 15529 C CA . LYS A 1 61 ? 8.418 11.224 -5.471 1.00 0.00 61 LYS A CA 14
ATOM 15530 C C . LYS A 1 61 ? 8.321 11.883 -4.099 1.00 0.00 61 LYS A C 14
ATOM 15531 O O . LYS A 1 61 ? 8.587 13.076 -3.954 1.00 0.00 61 LYS A O 14
ATOM 15550 N N . GLU A 1 62 ? 7.941 11.098 -3.096 1.00 0.00 62 GLU A N 14
ATOM 15551 C CA . GLU A 1 62 ? 7.810 11.607 -1.736 1.00 0.00 62 GLU A CA 14
ATOM 15552 C C . GLU A 1 62 ? 9.135 12.179 -1.239 1.00 0.00 62 GLU A C 14
ATOM 15553 O O . GLU A 1 62 ? 9.172 13.242 -0.620 1.00 0.00 62 GLU A O 14
ATOM 15565 N N . ARG A 1 63 ? 10.221 11.464 -1.515 1.00 0.00 63 ARG A N 14
ATOM 15566 C CA . ARG A 1 63 ? 11.548 11.899 -1.095 1.00 0.00 63 ARG A CA 14
ATOM 15567 C C . ARG A 1 63 ? 11.871 13.280 -1.658 1.00 0.00 63 ARG A C 14
ATOM 15568 O O . ARG A 1 63 ? 12.448 14.121 -0.969 1.00 0.00 63 ARG A O 14
ATOM 15589 N N . GLN A 1 64 ? 11.496 13.505 -2.912 1.00 0.00 64 GLN A N 14
ATOM 15590 C CA . GLN A 1 64 ? 11.747 14.784 -3.567 1.00 0.00 64 GLN A CA 14
ATOM 15591 C C . GLN A 1 64 ? 10.667 15.800 -3.209 1.00 0.00 64 GLN A C 14
ATOM 15592 O O . GLN A 1 64 ? 9.503 15.445 -3.027 1.00 0.00 64 GLN A O 14
ATOM 15606 N N . SER A 1 65 ? 11.062 17.065 -3.110 1.00 0.00 65 SER A N 14
ATOM 15607 C CA . SER A 1 65 ? 10.128 18.132 -2.769 1.00 0.00 65 SER A CA 14
ATOM 15608 C C . SER A 1 65 ? 10.638 19.480 -3.271 1.00 0.00 65 SER A C 14
ATOM 15609 O O . SER A 1 65 ? 11.844 19.714 -3.338 1.00 0.00 65 SER A O 14
ATOM 15617 N N . GLY A 1 66 ? 9.709 20.364 -3.621 1.00 0.00 66 GLY A N 14
ATOM 15618 C CA . GLY A 1 66 ? 10.082 21.678 -4.112 1.00 0.00 66 GLY A CA 14
ATOM 15619 C C . GLY A 1 66 ? 9.210 22.136 -5.264 1.00 0.00 66 GLY A C 14
ATOM 15620 O O . GLY A 1 66 ? 8.435 23.085 -5.145 1.00 0.00 66 GLY A O 14
ATOM 15624 N N . PRO A 1 67 ? 9.333 21.453 -6.412 1.00 0.00 67 PRO A N 14
ATOM 15625 C CA . PRO A 1 67 ? 8.559 21.778 -7.614 1.00 0.00 67 PRO A CA 14
ATOM 15626 C C . PRO A 1 67 ? 7.080 21.442 -7.458 1.00 0.00 67 PRO A C 14
ATOM 15627 O O . PRO A 1 67 ? 6.231 21.990 -8.162 1.00 0.00 67 PRO A O 14
ATOM 15638 N N . SER A 1 68 ? 6.777 20.537 -6.532 1.00 0.00 68 SER A N 14
ATOM 15639 C CA . SER A 1 68 ? 5.400 20.126 -6.286 1.00 0.00 68 SER A CA 14
ATOM 15640 C C . SER A 1 68 ? 5.082 20.155 -4.794 1.00 0.00 68 SER A C 14
ATOM 15641 O O . SER A 1 68 ? 5.964 20.377 -3.965 1.00 0.00 68 SER A O 14
ATOM 15649 N N . SER A 1 69 ? 3.815 19.931 -4.462 1.00 0.00 69 SER A N 14
ATOM 15650 C CA . SER A 1 69 ? 3.378 19.936 -3.070 1.00 0.00 69 SER A CA 14
ATOM 15651 C C . SER A 1 69 ? 3.208 18.512 -2.550 1.00 0.00 69 SER A C 14
ATOM 15652 O O . SER A 1 69 ? 3.629 18.190 -1.439 1.00 0.00 69 SER A O 14
ATOM 15660 N N . GLY A 1 70 ? 2.587 17.661 -3.361 1.00 0.00 70 GLY A N 14
ATOM 15661 C CA . GLY A 1 70 ? 2.371 16.281 -2.966 1.00 0.00 70 GLY A CA 14
ATOM 15662 C C . GLY A 1 70 ? 3.654 15.592 -2.546 1.00 0.00 70 GLY A C 14
ATOM 15663 O O . GLY A 1 70 ? 3.770 15.120 -1.415 1.00 0.00 70 GLY A O 14
ATOM 15667 N N . GLY A 1 1 ? -22.289 -1.791 -16.708 1.00 0.00 1 GLY A N 15
ATOM 15668 C CA . GLY A 1 1 ? -21.789 -2.600 -17.805 1.00 0.00 1 GLY A CA 15
ATOM 15669 C C . GLY A 1 1 ? -20.795 -3.648 -17.347 1.00 0.00 1 GLY A C 15
ATOM 15670 O O . GLY A 1 1 ? -19.602 -3.370 -17.221 1.00 0.00 1 GLY A O 15
ATOM 15674 N N . SER A 1 2 ? -21.286 -4.857 -17.094 1.00 0.00 2 SER A N 15
ATOM 15675 C CA . SER A 1 2 ? -20.433 -5.950 -16.641 1.00 0.00 2 SER A CA 15
ATOM 15676 C C . SER A 1 2 ? -19.820 -6.688 -17.828 1.00 0.00 2 SER A C 15
ATOM 15677 O O . SER A 1 2 ? -20.530 -7.290 -18.633 1.00 0.00 2 SER A O 15
ATOM 15685 N N . SER A 1 3 ? -18.496 -6.636 -17.928 1.00 0.00 3 SER A N 15
ATOM 15686 C CA . SER A 1 3 ? -17.786 -7.295 -19.018 1.00 0.00 3 SER A CA 15
ATOM 15687 C C . SER A 1 3 ? -16.813 -8.340 -18.479 1.00 0.00 3 SER A C 15
ATOM 15688 O O . SER A 1 3 ? -15.670 -8.028 -18.146 1.00 0.00 3 SER A O 15
ATOM 15696 N N . GLY A 1 4 ? -17.276 -9.583 -18.395 1.00 0.00 4 GLY A N 15
ATOM 15697 C CA . GLY A 1 4 ? -16.436 -10.656 -17.895 1.00 0.00 4 GLY A CA 15
ATOM 15698 C C . GLY A 1 4 ? -16.276 -11.782 -18.897 1.00 0.00 4 GLY A C 15
ATOM 15699 O O . GLY A 1 4 ? -17.038 -12.748 -18.883 1.00 0.00 4 GLY A O 15
ATOM 15703 N N . SER A 1 5 ? -15.283 -11.656 -19.772 1.00 0.00 5 SER A N 15
ATOM 15704 C CA . SER A 1 5 ? -15.028 -12.669 -20.790 1.00 0.00 5 SER A CA 15
ATOM 15705 C C . SER A 1 5 ? -13.573 -12.626 -21.247 1.00 0.00 5 SER A C 15
ATOM 15706 O O . SER A 1 5 ? -12.956 -11.562 -21.289 1.00 0.00 5 SER A O 15
ATOM 15714 N N . SER A 1 6 ? -13.032 -13.790 -21.590 1.00 0.00 6 SER A N 15
ATOM 15715 C CA . SER A 1 6 ? -11.649 -13.888 -22.041 1.00 0.00 6 SER A CA 15
ATOM 15716 C C . SER A 1 6 ? -11.486 -13.276 -23.429 1.00 0.00 6 SER A C 15
ATOM 15717 O O . SER A 1 6 ? -11.841 -13.888 -24.435 1.00 0.00 6 SER A O 15
ATOM 15725 N N . GLY A 1 7 ? -10.945 -12.062 -23.474 1.00 0.00 7 GLY A N 15
ATOM 15726 C CA . GLY A 1 7 ? -10.744 -11.386 -24.742 1.00 0.00 7 GLY A CA 15
ATOM 15727 C C . GLY A 1 7 ? -9.948 -10.104 -24.596 1.00 0.00 7 GLY A C 15
ATOM 15728 O O . GLY A 1 7 ? -9.063 -9.819 -25.403 1.00 0.00 7 GLY A O 15
ATOM 15732 N N . LYS A 1 8 ? -10.262 -9.329 -23.564 1.00 0.00 8 LYS A N 15
ATOM 15733 C CA . LYS A 1 8 ? -9.569 -8.070 -23.314 1.00 0.00 8 LYS A CA 15
ATOM 15734 C C . LYS A 1 8 ? -9.074 -7.998 -21.873 1.00 0.00 8 LYS A C 15
ATOM 15735 O O . LYS A 1 8 ? -9.640 -8.630 -20.981 1.00 0.00 8 LYS A O 15
ATOM 15754 N N . ARG A 1 9 ? -8.017 -7.224 -21.653 1.00 0.00 9 ARG A N 15
ATOM 15755 C CA . ARG A 1 9 ? -7.446 -7.069 -20.321 1.00 0.00 9 ARG A CA 15
ATOM 15756 C C . ARG A 1 9 ? -7.046 -5.619 -20.065 1.00 0.00 9 ARG A C 15
ATOM 15757 O O . ARG A 1 9 ? -6.670 -4.883 -20.978 1.00 0.00 9 ARG A O 15
ATOM 15778 N N . PRO A 1 10 ? -7.129 -5.197 -18.794 1.00 0.00 10 PRO A N 15
ATOM 15779 C CA . PRO A 1 10 ? -6.779 -3.833 -18.389 1.00 0.00 10 PRO A CA 15
ATOM 15780 C C . PRO A 1 10 ? -5.281 -3.566 -18.484 1.00 0.00 10 PRO A C 15
ATOM 15781 O O . PRO A 1 10 ? -4.497 -4.469 -18.774 1.00 0.00 10 PRO A O 15
ATOM 15792 N N . ARG A 1 11 ? -4.890 -2.320 -18.236 1.00 0.00 11 ARG A N 15
ATOM 15793 C CA . ARG A 1 11 ? -3.485 -1.934 -18.294 1.00 0.00 11 ARG A CA 15
ATOM 15794 C C . ARG A 1 11 ? -2.956 -1.597 -16.903 1.00 0.00 11 ARG A C 15
ATOM 15795 O O . ARG A 1 11 ? -3.710 -1.570 -15.929 1.00 0.00 11 ARG A O 15
ATOM 15816 N N . THR A 1 12 ? -1.654 -1.340 -16.816 1.00 0.00 12 THR A N 15
ATOM 15817 C CA . THR A 1 12 ? -1.024 -1.007 -15.545 1.00 0.00 12 THR A CA 15
ATOM 15818 C C . THR A 1 12 ? -1.896 -0.058 -14.731 1.00 0.00 12 THR A C 15
ATOM 15819 O O . THR A 1 12 ? -2.050 1.113 -15.081 1.00 0.00 12 THR A O 15
ATOM 15830 N N . ARG A 1 13 ? -2.464 -0.569 -13.644 1.00 0.00 13 ARG A N 15
ATOM 15831 C CA . ARG A 1 13 ? -3.321 0.234 -12.780 1.00 0.00 13 ARG A CA 15
ATOM 15832 C C . ARG A 1 13 ? -3.638 -0.509 -11.486 1.00 0.00 13 ARG A C 15
ATOM 15833 O O . ARG A 1 13 ? -3.941 -1.703 -11.502 1.00 0.00 13 ARG A O 15
ATOM 15854 N N . ILE A 1 14 ? -3.565 0.204 -10.367 1.00 0.00 14 ILE A N 15
ATOM 15855 C CA . ILE A 1 14 ? -3.844 -0.388 -9.065 1.00 0.00 14 ILE A CA 15
ATOM 15856 C C . ILE A 1 14 ? -5.157 0.136 -8.493 1.00 0.00 14 ILE A C 15
ATOM 15857 O O . ILE A 1 14 ? -5.555 1.271 -8.760 1.00 0.00 14 ILE A O 15
ATOM 15873 N N . THR A 1 15 ? -5.826 -0.697 -7.702 1.00 0.00 15 THR A N 15
ATOM 15874 C CA . THR A 1 15 ? -7.094 -0.318 -7.091 1.00 0.00 15 THR A CA 15
ATOM 15875 C C . THR A 1 15 ? -6.882 0.246 -5.690 1.00 0.00 15 THR A C 15
ATOM 15876 O O . THR A 1 15 ? -5.755 0.305 -5.198 1.00 0.00 15 THR A O 15
ATOM 15887 N N . ASP A 1 16 ? -7.973 0.657 -5.052 1.00 0.00 16 ASP A N 15
ATOM 15888 C CA . ASP A 1 16 ? -7.907 1.215 -3.707 1.00 0.00 16 ASP A CA 15
ATOM 15889 C C . ASP A 1 16 ? -7.729 0.110 -2.669 1.00 0.00 16 ASP A C 15
ATOM 15890 O O . ASP A 1 16 ? -7.053 0.299 -1.657 1.00 0.00 16 ASP A O 15
ATOM 15899 N N . ASP A 1 17 ? -8.340 -1.040 -2.927 1.00 0.00 17 ASP A N 15
ATOM 15900 C CA . ASP A 1 17 ? -8.250 -2.175 -2.016 1.00 0.00 17 ASP A CA 15
ATOM 15901 C C . ASP A 1 17 ? -6.877 -2.835 -2.104 1.00 0.00 17 ASP A C 15
ATOM 15902 O O . ASP A 1 17 ? -6.445 -3.515 -1.174 1.00 0.00 17 ASP A O 15
ATOM 15911 N N . GLN A 1 18 ? -6.198 -2.629 -3.228 1.00 0.00 18 GLN A N 15
ATOM 15912 C CA . GLN A 1 18 ? -4.875 -3.205 -3.437 1.00 0.00 18 GLN A CA 15
ATOM 15913 C C . GLN A 1 18 ? -3.782 -2.225 -3.024 1.00 0.00 18 GLN A C 15
ATOM 15914 O O . GLN A 1 18 ? -2.726 -2.626 -2.534 1.00 0.00 18 GLN A O 15
ATOM 15928 N N . LEU A 1 19 ? -4.042 -0.938 -3.226 1.00 0.00 19 LEU A N 15
ATOM 15929 C CA . LEU A 1 19 ? -3.080 0.101 -2.875 1.00 0.00 19 LEU A CA 15
ATOM 15930 C C . LEU A 1 19 ? -2.928 0.213 -1.362 1.00 0.00 19 LEU A C 15
ATOM 15931 O O . LEU A 1 19 ? -1.813 0.243 -0.841 1.00 0.00 19 LEU A O 15
ATOM 15947 N N . ARG A 1 20 ? -4.056 0.274 -0.661 1.00 0.00 20 ARG A N 15
ATOM 15948 C CA . ARG A 1 20 ? -4.048 0.381 0.793 1.00 0.00 20 ARG A CA 15
ATOM 15949 C C . ARG A 1 20 ? -3.073 -0.619 1.406 1.00 0.00 20 ARG A C 15
ATOM 15950 O O . ARG A 1 20 ? -2.311 -0.283 2.313 1.00 0.00 20 ARG A O 15
ATOM 15971 N N . VAL A 1 21 ? -3.102 -1.850 0.906 1.00 0.00 21 VAL A N 15
ATOM 15972 C CA . VAL A 1 21 ? -2.221 -2.900 1.404 1.00 0.00 21 VAL A CA 15
ATOM 15973 C C . VAL A 1 21 ? -0.757 -2.495 1.274 1.00 0.00 21 VAL A C 15
ATOM 15974 O O . VAL A 1 21 ? 0.060 -2.789 2.148 1.00 0.00 21 VAL A O 15
ATOM 15987 N N . LEU A 1 22 ? -0.431 -1.818 0.179 1.00 0.00 22 LEU A N 15
ATOM 15988 C CA . LEU A 1 22 ? 0.936 -1.372 -0.066 1.00 0.00 22 LEU A CA 15
ATOM 15989 C C . LEU A 1 22 ? 1.270 -0.149 0.783 1.00 0.00 22 LEU A C 15
ATOM 15990 O O . LEU A 1 22 ? 2.406 0.020 1.226 1.00 0.00 22 LEU A O 15
ATOM 16006 N N . ARG A 1 23 ? 0.272 0.699 1.008 1.00 0.00 23 ARG A N 15
ATOM 16007 C CA . ARG A 1 23 ? 0.460 1.905 1.805 1.00 0.00 23 ARG A CA 15
ATOM 16008 C C . ARG A 1 23 ? 0.812 1.554 3.248 1.00 0.00 23 ARG A C 15
ATOM 16009 O O . ARG A 1 23 ? 1.742 2.118 3.824 1.00 0.00 23 ARG A O 15
ATOM 16030 N N . GLN A 1 24 ? 0.062 0.620 3.824 1.00 0.00 24 GLN A N 15
ATOM 16031 C CA . GLN A 1 24 ? 0.295 0.196 5.199 1.00 0.00 24 GLN A CA 15
ATOM 16032 C C . GLN A 1 24 ? 1.752 -0.203 5.407 1.00 0.00 24 GLN A C 15
ATOM 16033 O O . GLN A 1 24 ? 2.352 0.113 6.434 1.00 0.00 24 GLN A O 15
ATOM 16047 N N . TYR A 1 25 ? 2.315 -0.899 4.425 1.00 0.00 25 TYR A N 15
ATOM 16048 C CA . TYR A 1 25 ? 3.701 -1.344 4.502 1.00 0.00 25 TYR A CA 15
ATOM 16049 C C . TYR A 1 25 ? 4.660 -0.163 4.380 1.00 0.00 25 TYR A C 15
ATOM 16050 O O . TYR A 1 25 ? 5.671 -0.095 5.079 1.00 0.00 25 TYR A O 15
ATOM 16068 N N . PHE A 1 26 ? 4.333 0.766 3.488 1.00 0.00 26 PHE A N 15
ATOM 16069 C CA . PHE A 1 26 ? 5.164 1.945 3.273 1.00 0.00 26 PHE A CA 15
ATOM 16070 C C . PHE A 1 26 ? 5.579 2.567 4.603 1.00 0.00 26 PHE A C 15
ATOM 16071 O O . PHE A 1 26 ? 6.768 2.678 4.904 1.00 0.00 26 PHE A O 15
ATOM 16088 N N . ASP A 1 27 ? 4.591 2.972 5.393 1.00 0.00 27 ASP A N 15
ATOM 16089 C CA . ASP A 1 27 ? 4.853 3.583 6.691 1.00 0.00 27 ASP A CA 15
ATOM 16090 C C . ASP A 1 27 ? 5.775 2.704 7.530 1.00 0.00 27 ASP A C 15
ATOM 16091 O O . ASP A 1 27 ? 6.848 3.138 7.952 1.00 0.00 27 ASP A O 15
ATOM 16100 N N . ILE A 1 28 ? 5.351 1.468 7.768 1.00 0.00 28 ILE A N 15
ATOM 16101 C CA . ILE A 1 28 ? 6.139 0.528 8.556 1.00 0.00 28 ILE A CA 15
ATOM 16102 C C . ILE A 1 28 ? 7.591 0.503 8.090 1.00 0.00 28 ILE A C 15
ATOM 16103 O O . ILE A 1 28 ? 8.513 0.441 8.902 1.00 0.00 28 ILE A O 15
ATOM 16119 N N . ASN A 1 29 ? 7.786 0.552 6.776 1.00 0.00 29 ASN A N 15
ATOM 16120 C CA . ASN A 1 29 ? 9.126 0.536 6.202 1.00 0.00 29 ASN A CA 15
ATOM 16121 C C . ASN A 1 29 ? 9.130 1.167 4.812 1.00 0.00 29 ASN A C 15
ATOM 16122 O O . ASN A 1 29 ? 8.300 0.835 3.967 1.00 0.00 29 ASN A O 15
ATOM 16133 N N . ASN A 1 30 ? 10.070 2.078 4.585 1.00 0.00 30 ASN A N 15
ATOM 16134 C CA . ASN A 1 30 ? 10.183 2.756 3.298 1.00 0.00 30 ASN A CA 15
ATOM 16135 C C . ASN A 1 30 ? 9.881 1.797 2.150 1.00 0.00 30 ASN A C 15
ATOM 16136 O O . ASN A 1 30 ? 8.896 1.963 1.431 1.00 0.00 30 ASN A O 15
ATOM 16147 N N . SER A 1 31 ? 10.737 0.793 1.985 1.00 0.00 31 SER A N 15
ATOM 16148 C CA . SER A 1 31 ? 10.565 -0.191 0.923 1.00 0.00 31 SER A CA 15
ATOM 16149 C C . SER A 1 31 ? 10.437 -1.598 1.501 1.00 0.00 31 SER A C 15
ATOM 16150 O O . SER A 1 31 ? 11.093 -1.956 2.480 1.00 0.00 31 SER A O 15
ATOM 16158 N N . PRO A 1 32 ? 9.573 -2.415 0.881 1.00 0.00 32 PRO A N 15
ATOM 16159 C CA . PRO A 1 32 ? 9.339 -3.796 1.315 1.00 0.00 32 PRO A CA 15
ATOM 16160 C C . PRO A 1 32 ? 10.538 -4.699 1.047 1.00 0.00 32 PRO A C 15
ATOM 16161 O O . PRO A 1 32 ? 11.455 -4.328 0.314 1.00 0.00 32 PRO A O 15
ATOM 16172 N N . SER A 1 33 ? 10.524 -5.886 1.644 1.00 0.00 33 SER A N 15
ATOM 16173 C CA . SER A 1 33 ? 11.612 -6.842 1.472 1.00 0.00 33 SER A CA 15
ATOM 16174 C C . SER A 1 33 ? 11.173 -8.014 0.600 1.00 0.00 33 SER A C 15
ATOM 16175 O O . SER A 1 33 ? 9.989 -8.345 0.538 1.00 0.00 33 SER A O 15
ATOM 16183 N N . GLU A 1 34 ? 12.136 -8.639 -0.071 1.00 0.00 34 GLU A N 15
ATOM 16184 C CA . GLU A 1 34 ? 11.848 -9.774 -0.940 1.00 0.00 34 GLU A CA 15
ATOM 16185 C C . GLU A 1 34 ? 10.792 -10.682 -0.317 1.00 0.00 34 GLU A C 15
ATOM 16186 O O . GLU A 1 34 ? 10.051 -11.364 -1.023 1.00 0.00 34 GLU A O 15
ATOM 16198 N N . GLU A 1 35 ? 10.730 -10.684 1.011 1.00 0.00 35 GLU A N 15
ATOM 16199 C CA . GLU A 1 35 ? 9.766 -11.509 1.729 1.00 0.00 35 GLU A CA 15
ATOM 16200 C C . GLU A 1 35 ? 8.391 -10.846 1.748 1.00 0.00 35 GLU A C 15
ATOM 16201 O O . GLU A 1 35 ? 7.369 -11.512 1.586 1.00 0.00 35 GLU A O 15
ATOM 16213 N N . GLN A 1 36 ? 8.376 -9.533 1.949 1.00 0.00 36 GLN A N 15
ATOM 16214 C CA . GLN A 1 36 ? 7.128 -8.781 1.990 1.00 0.00 36 GLN A CA 15
ATOM 16215 C C . GLN A 1 36 ? 6.541 -8.621 0.592 1.00 0.00 36 GLN A C 15
ATOM 16216 O O . GLN A 1 36 ? 5.360 -8.888 0.369 1.00 0.00 36 GLN A O 15
ATOM 16230 N N . ILE A 1 37 ? 7.374 -8.184 -0.347 1.00 0.00 37 ILE A N 15
ATOM 16231 C CA . ILE A 1 37 ? 6.938 -7.990 -1.724 1.00 0.00 37 ILE A CA 15
ATOM 16232 C C . ILE A 1 37 ? 6.179 -9.209 -2.238 1.00 0.00 37 ILE A C 15
ATOM 16233 O O . ILE A 1 37 ? 5.295 -9.092 -3.086 1.00 0.00 37 ILE A O 15
ATOM 16249 N N . LYS A 1 38 ? 6.531 -10.380 -1.717 1.00 0.00 38 LYS A N 15
ATOM 16250 C CA . LYS A 1 38 ? 5.882 -11.622 -2.119 1.00 0.00 38 LYS A CA 15
ATOM 16251 C C . LYS A 1 38 ? 4.548 -11.797 -1.401 1.00 0.00 38 LYS A C 15
ATOM 16252 O O . LYS A 1 38 ? 3.512 -11.992 -2.035 1.00 0.00 38 LYS A O 15
ATOM 16271 N N . GLU A 1 39 ? 4.582 -11.726 -0.074 1.00 0.00 39 GLU A N 15
ATOM 16272 C CA . GLU A 1 39 ? 3.375 -11.876 0.730 1.00 0.00 39 GLU A CA 15
ATOM 16273 C C . GLU A 1 39 ? 2.290 -10.907 0.268 1.00 0.00 39 GLU A C 15
ATOM 16274 O O . GLU A 1 39 ? 1.103 -11.233 0.288 1.00 0.00 39 GLU A O 15
ATOM 16286 N N . MET A 1 40 ? 2.707 -9.715 -0.146 1.00 0.00 40 MET A N 15
ATOM 16287 C CA . MET A 1 40 ? 1.771 -8.699 -0.614 1.00 0.00 40 MET A CA 15
ATOM 16288 C C . MET A 1 40 ? 1.239 -9.046 -2.000 1.00 0.00 40 MET A C 15
ATOM 16289 O O . MET A 1 40 ? 0.041 -8.943 -2.260 1.00 0.00 40 MET A O 15
ATOM 16303 N N . ALA A 1 41 ? 2.138 -9.458 -2.888 1.00 0.00 41 ALA A N 15
ATOM 16304 C CA . ALA A 1 41 ? 1.759 -9.822 -4.247 1.00 0.00 41 ALA A CA 15
ATOM 16305 C C . ALA A 1 41 ? 0.560 -10.764 -4.249 1.00 0.00 41 ALA A C 15
ATOM 16306 O O . ALA A 1 41 ? -0.249 -10.753 -5.177 1.00 0.00 41 ALA A O 15
ATOM 16313 N N . ASP A 1 42 ? 0.452 -11.579 -3.205 1.00 0.00 42 ASP A N 15
ATOM 16314 C CA . ASP A 1 42 ? -0.649 -12.527 -3.086 1.00 0.00 42 ASP A CA 15
ATOM 16315 C C . ASP A 1 42 ? -1.815 -11.913 -2.319 1.00 0.00 42 ASP A C 15
ATOM 16316 O O . ASP A 1 42 ? -2.980 -12.161 -2.633 1.00 0.00 42 ASP A O 15
ATOM 16325 N N . LYS A 1 43 ? -1.495 -11.110 -1.309 1.00 0.00 43 LYS A N 15
ATOM 16326 C CA . LYS A 1 43 ? -2.515 -10.459 -0.495 1.00 0.00 43 LYS A CA 15
ATOM 16327 C C . LYS A 1 43 ? -3.406 -9.565 -1.352 1.00 0.00 43 LYS A C 15
ATOM 16328 O O . LYS A 1 43 ? -4.605 -9.444 -1.101 1.00 0.00 43 LYS A O 15
ATOM 16347 N N . SER A 1 44 ? -2.812 -8.942 -2.365 1.00 0.00 44 SER A N 15
ATOM 16348 C CA . SER A 1 44 ? -3.552 -8.058 -3.258 1.00 0.00 44 SER A CA 15
ATOM 16349 C C . SER A 1 44 ? -3.785 -8.722 -4.611 1.00 0.00 44 SER A C 15
ATOM 16350 O O . SER A 1 44 ? -4.893 -8.695 -5.146 1.00 0.00 44 SER A O 15
ATOM 16358 N N . GLY A 1 45 ? -2.732 -9.320 -5.159 1.00 0.00 45 GLY A N 15
ATOM 16359 C CA . GLY A 1 45 ? -2.841 -9.983 -6.445 1.00 0.00 45 GLY A CA 15
ATOM 16360 C C . GLY A 1 45 ? -1.873 -9.426 -7.470 1.00 0.00 45 GLY A C 15
ATOM 16361 O O . GLY A 1 45 ? -1.712 -9.988 -8.553 1.00 0.00 45 GLY A O 15
ATOM 16365 N N . LEU A 1 46 ? -1.228 -8.316 -7.129 1.00 0.00 46 LEU A N 15
ATOM 16366 C CA . LEU A 1 46 ? -0.271 -7.680 -8.028 1.00 0.00 46 LEU A CA 15
ATOM 16367 C C . LEU A 1 46 ? 1.058 -8.427 -8.025 1.00 0.00 46 LEU A C 15
ATOM 16368 O O . LEU A 1 46 ? 1.456 -9.033 -7.030 1.00 0.00 46 LEU A O 15
ATOM 16384 N N . PRO A 1 47 ? 1.764 -8.384 -9.165 1.00 0.00 47 PRO A N 15
ATOM 16385 C CA . PRO A 1 47 ? 3.061 -9.049 -9.319 1.00 0.00 47 PRO A CA 15
ATOM 16386 C C . PRO A 1 47 ? 4.158 -8.378 -8.500 1.00 0.00 47 PRO A C 15
ATOM 16387 O O . PRO A 1 47 ? 3.916 -7.378 -7.825 1.00 0.00 47 PRO A O 15
ATOM 16398 N N . GLN A 1 48 ? 5.363 -8.936 -8.564 1.00 0.00 48 GLN A N 15
ATOM 16399 C CA . GLN A 1 48 ? 6.496 -8.390 -7.827 1.00 0.00 48 GLN A CA 15
ATOM 16400 C C . GLN A 1 48 ? 7.103 -7.200 -8.563 1.00 0.00 48 GLN A C 15
ATOM 16401 O O . GLN A 1 48 ? 7.732 -6.334 -7.955 1.00 0.00 48 GLN A O 15
ATOM 16415 N N . LYS A 1 49 ? 6.911 -7.164 -9.877 1.00 0.00 49 LYS A N 15
ATOM 16416 C CA . LYS A 1 49 ? 7.437 -6.080 -10.699 1.00 0.00 49 LYS A CA 15
ATOM 16417 C C . LYS A 1 49 ? 6.594 -4.819 -10.542 1.00 0.00 49 LYS A C 15
ATOM 16418 O O . LYS A 1 49 ? 7.119 -3.706 -10.537 1.00 0.00 49 LYS A O 15
ATOM 16437 N N . VAL A 1 50 ? 5.283 -5.001 -10.413 1.00 0.00 50 VAL A N 15
ATOM 16438 C CA . VAL A 1 50 ? 4.368 -3.878 -10.254 1.00 0.00 50 VAL A CA 15
ATOM 16439 C C . VAL A 1 50 ? 4.508 -3.246 -8.874 1.00 0.00 50 VAL A C 15
ATOM 16440 O O . VAL A 1 50 ? 4.642 -2.029 -8.748 1.00 0.00 50 VAL A O 15
ATOM 16453 N N . ILE A 1 51 ? 4.477 -4.082 -7.841 1.00 0.00 51 ILE A N 15
ATOM 16454 C CA . ILE A 1 51 ? 4.602 -3.605 -6.469 1.00 0.00 51 ILE A CA 15
ATOM 16455 C C . ILE A 1 51 ? 5.941 -2.907 -6.250 1.00 0.00 51 ILE A C 15
ATOM 16456 O O . ILE A 1 51 ? 5.990 -1.756 -5.815 1.00 0.00 51 ILE A O 15
ATOM 16472 N N . LYS A 1 52 ? 7.025 -3.611 -6.556 1.00 0.00 52 LYS A N 15
ATOM 16473 C CA . LYS A 1 52 ? 8.366 -3.060 -6.396 1.00 0.00 52 LYS A CA 15
ATOM 16474 C C . LYS A 1 52 ? 8.461 -1.671 -7.020 1.00 0.00 52 LYS A C 15
ATOM 16475 O O . LYS A 1 52 ? 8.937 -0.727 -6.388 1.00 0.00 52 LYS A O 15
ATOM 16494 N N . HIS A 1 53 ? 8.004 -1.553 -8.263 1.00 0.00 53 HIS A N 15
ATOM 16495 C CA . HIS A 1 53 ? 8.036 -0.278 -8.971 1.00 0.00 53 HIS A CA 15
ATOM 16496 C C . HIS A 1 53 ? 7.233 0.780 -8.221 1.00 0.00 53 HIS A C 15
ATOM 16497 O O . HIS A 1 53 ? 7.754 1.841 -7.877 1.00 0.00 53 HIS A O 15
ATOM 16512 N N . TRP A 1 54 ? 5.962 0.485 -7.973 1.00 0.00 54 TRP A N 15
ATOM 16513 C CA . TRP 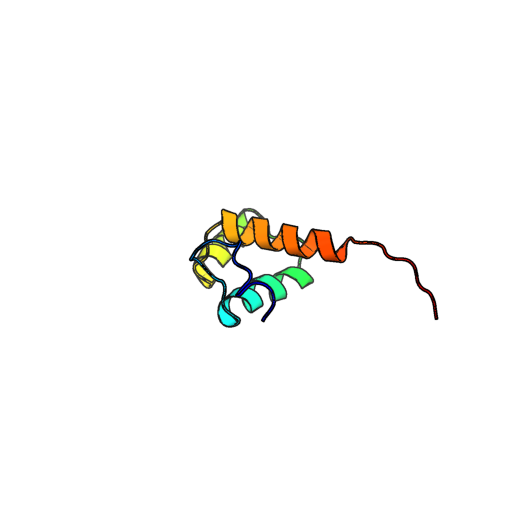A 1 54 ? 5.086 1.412 -7.264 1.00 0.00 54 TRP A CA 15
ATOM 16514 C C . TRP A 1 54 ? 5.796 2.017 -6.058 1.00 0.00 54 TRP A C 15
ATOM 16515 O O . TRP A 1 54 ? 5.677 3.213 -5.791 1.00 0.00 54 TRP A O 15
ATOM 16536 N N . PHE A 1 55 ? 6.534 1.184 -5.332 1.00 0.00 55 PHE A N 15
ATOM 16537 C CA . PHE A 1 55 ? 7.263 1.638 -4.153 1.00 0.00 55 PHE A CA 15
ATOM 16538 C C . PHE A 1 55 ? 8.363 2.621 -4.539 1.00 0.00 55 PHE A C 15
ATOM 16539 O O . PHE A 1 55 ? 8.618 3.594 -3.829 1.00 0.00 55 PHE A O 15
ATOM 16556 N N . ARG A 1 56 ? 9.014 2.359 -5.668 1.00 0.00 56 ARG A N 15
ATOM 16557 C CA . ARG A 1 56 ? 10.088 3.219 -6.148 1.00 0.00 56 ARG A CA 15
ATOM 16558 C C . ARG A 1 56 ? 9.534 4.540 -6.675 1.00 0.00 56 ARG A C 15
ATOM 16559 O O . ARG A 1 56 ? 9.944 5.615 -6.239 1.00 0.00 56 ARG A O 15
ATOM 16580 N N . ASN A 1 57 ? 8.599 4.450 -7.615 1.00 0.00 57 ASN A N 15
ATOM 16581 C CA . ASN A 1 57 ? 7.989 5.637 -8.203 1.00 0.00 57 ASN A CA 15
ATOM 16582 C C . ASN A 1 57 ? 7.388 6.531 -7.122 1.00 0.00 57 ASN A C 15
ATOM 16583 O O . ASN A 1 57 ? 7.606 7.743 -7.110 1.00 0.00 57 ASN A O 15
ATOM 16594 N N . THR A 1 58 ? 6.628 5.924 -6.215 1.00 0.00 58 THR A N 15
ATOM 16595 C CA . THR A 1 58 ? 5.995 6.663 -5.131 1.00 0.00 58 THR A CA 15
ATOM 16596 C C . THR A 1 58 ? 7.033 7.209 -4.157 1.00 0.00 58 THR A C 15
ATOM 16597 O O . THR A 1 58 ? 7.060 8.406 -3.868 1.00 0.00 58 THR A O 15
ATOM 16608 N N . LEU A 1 59 ? 7.886 6.324 -3.653 1.00 0.00 59 LEU A N 15
ATOM 16609 C CA . LEU A 1 59 ? 8.928 6.717 -2.711 1.00 0.00 59 LEU A CA 15
ATOM 16610 C C . LEU A 1 59 ? 9.800 7.825 -3.294 1.00 0.00 59 LEU A C 15
ATOM 16611 O O . LEU A 1 59 ? 9.858 8.931 -2.757 1.00 0.00 59 LEU A O 15
ATOM 16627 N N . PHE A 1 60 ? 10.475 7.520 -4.397 1.00 0.00 60 PHE A N 15
ATOM 16628 C CA . PHE A 1 60 ? 11.343 8.490 -5.055 1.00 0.00 60 PHE A CA 15
ATOM 16629 C C . PHE A 1 60 ? 10.658 9.849 -5.160 1.00 0.00 60 PHE A C 15
ATOM 16630 O O . PHE A 1 60 ? 11.263 10.885 -4.884 1.00 0.00 60 PHE A O 15
ATOM 16647 N N . LYS A 1 61 ? 9.392 9.837 -5.564 1.00 0.00 61 LYS A N 15
ATOM 16648 C CA . LYS A 1 61 ? 8.622 11.067 -5.706 1.00 0.00 61 LYS A CA 15
ATOM 16649 C C . LYS A 1 61 ? 8.519 11.801 -4.374 1.00 0.00 61 LYS A C 15
ATOM 16650 O O . LYS A 1 61 ? 8.600 13.028 -4.324 1.00 0.00 61 LYS A O 15
ATOM 16669 N N . GLU A 1 62 ? 8.340 11.043 -3.297 1.00 0.00 62 GLU A N 15
ATOM 16670 C CA . GLU A 1 62 ? 8.226 11.623 -1.964 1.00 0.00 62 GLU A CA 15
ATOM 16671 C C . GLU A 1 62 ? 9.575 12.150 -1.483 1.00 0.00 62 GLU A C 15
ATOM 16672 O O . GLU A 1 62 ? 9.640 13.092 -0.693 1.00 0.00 62 GLU A O 15
ATOM 16684 N N . ARG A 1 63 ? 10.650 11.534 -1.965 1.00 0.00 63 ARG A N 15
ATOM 16685 C CA . ARG A 1 63 ? 11.998 11.939 -1.584 1.00 0.00 63 ARG A CA 15
ATOM 16686 C C . ARG A 1 63 ? 12.408 13.216 -2.311 1.00 0.00 63 ARG A C 15
ATOM 16687 O O . ARG A 1 63 ? 13.014 14.110 -1.721 1.00 0.00 63 ARG A O 15
ATOM 16708 N N . GLN A 1 64 ? 12.075 13.293 -3.595 1.00 0.00 64 GLN A N 15
ATOM 16709 C CA . GLN A 1 64 ? 12.410 14.460 -4.403 1.00 0.00 64 GLN A CA 15
ATOM 16710 C C . GLN A 1 64 ? 11.495 15.633 -4.070 1.00 0.00 64 GLN A C 15
ATOM 16711 O O . GLN A 1 64 ? 11.961 16.746 -3.822 1.00 0.00 64 GLN A O 15
ATOM 16725 N N . SER A 1 65 ? 10.191 15.378 -4.066 1.00 0.00 65 SER A N 15
ATOM 16726 C CA . SER A 1 65 ? 9.210 16.415 -3.767 1.00 0.00 65 SER A CA 15
ATOM 16727 C C . SER A 1 65 ? 9.600 17.187 -2.511 1.00 0.00 65 SER A C 15
ATOM 16728 O O . SER A 1 65 ? 10.404 16.718 -1.705 1.00 0.00 65 SER A O 15
ATOM 16736 N N . GLY A 1 66 ? 9.025 18.375 -2.351 1.00 0.00 66 GLY A N 15
ATOM 16737 C CA . GLY A 1 66 ? 9.325 19.194 -1.191 1.00 0.00 66 GLY A CA 15
ATOM 16738 C C . GLY A 1 66 ? 10.156 20.413 -1.541 1.00 0.00 66 GLY A C 15
ATOM 16739 O O . GLY A 1 66 ? 10.495 20.647 -2.701 1.00 0.00 66 GLY A O 15
ATOM 16743 N N . PRO A 1 67 ? 10.496 21.215 -0.521 1.00 0.00 67 PRO A N 15
ATOM 16744 C CA . PRO A 1 67 ? 11.295 22.430 -0.702 1.00 0.00 67 PRO A CA 15
ATOM 16745 C C . PRO A 1 67 ? 12.742 22.122 -1.071 1.00 0.00 67 PRO A C 15
ATOM 16746 O O . PRO A 1 67 ? 13.375 22.870 -1.816 1.00 0.00 67 PRO A O 15
ATOM 16757 N N . SER A 1 68 ? 13.260 21.017 -0.544 1.00 0.00 68 SER A N 15
ATOM 16758 C CA . SER A 1 68 ? 14.635 20.613 -0.816 1.00 0.00 68 SER A CA 15
ATOM 16759 C C . SER A 1 68 ? 14.931 20.665 -2.312 1.00 0.00 68 SER A C 15
ATOM 16760 O O . SER A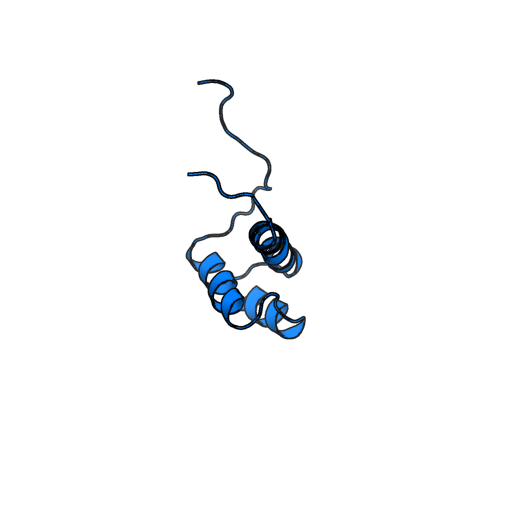 1 68 ? 14.035 20.496 -3.139 1.00 0.00 68 SER A O 15
ATOM 16768 N N . SER A 1 69 ? 16.195 20.900 -2.650 1.00 0.00 69 SER A N 15
ATOM 16769 C CA . SER A 1 69 ? 16.610 20.978 -4.046 1.00 0.00 69 SER A CA 15
ATOM 16770 C C . SER A 1 69 ? 18.107 20.715 -4.183 1.00 0.00 69 SER A C 15
ATOM 16771 O O . SER A 1 69 ? 18.818 20.579 -3.189 1.00 0.00 69 SER A O 15
ATOM 16779 N N . GLY A 1 70 ? 18.578 20.646 -5.424 1.00 0.00 70 GLY A N 15
ATOM 16780 C CA . GLY A 1 70 ? 19.986 20.399 -5.670 1.00 0.00 70 GLY A CA 15
ATOM 16781 C C . GLY A 1 70 ? 20.360 20.575 -7.129 1.00 0.00 70 GLY A C 15
ATOM 16782 O O . GLY A 1 70 ? 19.542 20.341 -8.018 1.00 0.00 70 GLY A O 15
ATOM 16786 N N . GLY A 1 1 ? -16.904 8.742 -9.445 1.00 0.00 1 GLY A N 16
ATOM 16787 C CA . GLY A 1 1 ? -15.770 7.836 -9.411 1.00 0.00 1 GLY A CA 16
ATOM 16788 C C . GLY A 1 1 ? -16.039 6.542 -10.153 1.00 0.00 1 GLY A C 16
ATOM 16789 O O . GLY A 1 1 ? -16.348 5.520 -9.540 1.00 0.00 1 GLY A O 16
ATOM 16793 N N . SER A 1 2 ? -15.924 6.585 -11.476 1.00 0.00 2 SER A N 16
ATOM 16794 C CA . SER A 1 2 ? -16.163 5.407 -12.303 1.00 0.00 2 SER A CA 16
ATOM 16795 C C . SER A 1 2 ? -14.989 4.436 -12.217 1.00 0.00 2 SER A C 16
ATOM 16796 O O . SER A 1 2 ? -13.838 4.848 -12.075 1.00 0.00 2 SER A O 16
ATOM 16804 N N . SER A 1 3 ? -15.291 3.145 -12.303 1.00 0.00 3 SER A N 16
ATOM 16805 C CA . SER A 1 3 ? -14.263 2.113 -12.231 1.00 0.00 3 SER A CA 16
ATOM 16806 C C . SER A 1 3 ? -14.655 0.896 -13.063 1.00 0.00 3 SER A C 16
ATOM 16807 O O . SER A 1 3 ? -15.837 0.603 -13.236 1.00 0.00 3 SER A O 16
ATOM 16815 N N . GLY A 1 4 ? -13.652 0.190 -13.577 1.00 0.00 4 GLY A N 16
ATOM 16816 C CA . GLY A 1 4 ? -13.911 -0.987 -14.386 1.00 0.00 4 GLY A CA 16
ATOM 16817 C C . GLY A 1 4 ? -12.642 -1.734 -14.746 1.00 0.00 4 GLY A C 16
ATOM 16818 O O . GLY A 1 4 ? -11.614 -1.121 -15.033 1.00 0.00 4 GLY A O 16
ATOM 16822 N N . SER A 1 5 ? -12.714 -3.061 -14.730 1.00 0.00 5 SER A N 16
ATOM 16823 C CA . SER A 1 5 ? -11.560 -3.892 -15.052 1.00 0.00 5 SER A CA 16
ATOM 16824 C C . SER A 1 5 ? -11.978 -5.106 -15.877 1.00 0.00 5 SER A C 16
ATOM 16825 O O . SER A 1 5 ? -13.163 -5.310 -16.144 1.00 0.00 5 SER A O 16
ATOM 16833 N N . SER A 1 6 ? -10.997 -5.908 -16.277 1.00 0.00 6 SER A N 16
ATOM 16834 C CA . SER A 1 6 ? -11.262 -7.100 -17.075 1.00 0.00 6 SER A CA 16
ATOM 16835 C C . SER A 1 6 ? -10.152 -8.131 -16.895 1.00 0.00 6 SER A C 16
ATOM 16836 O O . SER A 1 6 ? -9.035 -7.796 -16.501 1.00 0.00 6 SER A O 16
ATOM 16844 N N . GLY A 1 7 ? -10.468 -9.390 -17.187 1.00 0.00 7 GLY A N 16
ATOM 16845 C CA . GLY A 1 7 ? -9.489 -10.452 -17.051 1.00 0.00 7 GLY A CA 16
ATOM 16846 C C . GLY A 1 7 ? -8.351 -10.321 -18.045 1.00 0.00 7 GLY A C 16
ATOM 16847 O O . GLY A 1 7 ? -8.539 -9.819 -19.153 1.00 0.00 7 GLY A O 16
ATOM 16851 N N . LYS A 1 8 ? -7.167 -10.773 -17.648 1.00 0.00 8 LYS A N 16
ATOM 16852 C CA . LYS A 1 8 ? -5.993 -10.705 -18.511 1.00 0.00 8 LYS A CA 16
ATOM 16853 C C . LYS A 1 8 ? -5.960 -9.390 -19.282 1.00 0.00 8 LYS A C 16
ATOM 16854 O O . LYS A 1 8 ? -5.684 -9.369 -20.482 1.00 0.00 8 LYS A O 16
ATOM 16873 N N . ARG A 1 9 ? -6.243 -8.293 -18.586 1.00 0.00 9 ARG A N 16
ATOM 16874 C CA . ARG A 1 9 ? -6.245 -6.974 -19.206 1.00 0.00 9 ARG A CA 16
ATOM 16875 C C . ARG A 1 9 ? -4.845 -6.369 -19.201 1.00 0.00 9 ARG A C 16
ATOM 16876 O O . ARG A 1 9 ? -4.091 -6.493 -18.235 1.00 0.00 9 ARG A O 16
ATOM 16897 N N . PRO A 1 10 ? -4.486 -5.698 -20.306 1.00 0.00 10 PRO A N 16
ATOM 16898 C CA . PRO A 1 10 ? -3.175 -5.060 -20.454 1.00 0.00 10 PRO A CA 16
ATOM 16899 C C . PRO A 1 10 ? -3.015 -3.845 -19.546 1.00 0.00 10 PRO A C 16
ATOM 16900 O O . PRO A 1 10 ? -3.912 -3.008 -19.451 1.00 0.00 10 PRO A O 16
ATOM 16911 N N . ARG A 1 11 ? -1.867 -3.756 -18.882 1.00 0.00 11 ARG A N 16
ATOM 16912 C CA . ARG A 1 11 ? -1.591 -2.643 -17.981 1.00 0.00 11 ARG A CA 16
ATOM 16913 C C . ARG A 1 11 ? -2.625 -2.581 -16.860 1.00 0.00 11 ARG A C 16
ATOM 16914 O O . ARG A 1 11 ? -3.265 -1.551 -16.647 1.00 0.00 11 ARG A O 16
ATOM 16935 N N . THR A 1 12 ? -2.784 -3.692 -16.147 1.00 0.00 12 THR A N 16
ATOM 16936 C CA . THR A 1 12 ? -3.740 -3.765 -15.050 1.00 0.00 12 THR A CA 16
ATOM 16937 C C . THR A 1 12 ? -3.607 -2.562 -14.123 1.00 0.00 12 THR A C 16
ATOM 16938 O O . THR A 1 12 ? -2.501 -2.186 -13.733 1.00 0.00 12 THR A O 16
ATOM 16949 N N . ARG A 1 13 ? -4.740 -1.962 -13.772 1.00 0.00 13 ARG A N 16
ATOM 16950 C CA . ARG A 1 13 ? -4.749 -0.801 -12.891 1.00 0.00 13 ARG A CA 16
ATOM 16951 C C . ARG A 1 13 ? -4.994 -1.218 -11.444 1.00 0.00 13 ARG A C 16
ATOM 16952 O O . ARG A 1 13 ? -5.791 -2.117 -11.174 1.00 0.00 13 ARG A O 16
ATOM 16973 N N . ILE A 1 14 ? -4.303 -0.561 -10.519 1.00 0.00 14 ILE A N 16
ATOM 16974 C CA . ILE A 1 14 ? -4.447 -0.863 -9.100 1.00 0.00 14 ILE A CA 16
ATOM 16975 C C . ILE A 1 14 ? -5.658 -0.153 -8.506 1.00 0.00 14 ILE A C 16
ATOM 16976 O O . ILE A 1 14 ? -6.010 0.952 -8.921 1.00 0.00 14 ILE A O 16
ATOM 16992 N N . THR A 1 15 ? -6.293 -0.794 -7.530 1.00 0.00 15 THR A N 16
ATOM 16993 C CA . THR A 1 15 ? -7.465 -0.223 -6.877 1.00 0.00 15 THR A CA 16
ATOM 16994 C C . THR A 1 15 ? -7.136 0.241 -5.463 1.00 0.00 15 THR A C 16
ATOM 16995 O O . THR A 1 15 ? -6.052 -0.031 -4.947 1.00 0.00 15 THR A O 16
ATOM 17006 N N . ASP A 1 16 ? -8.077 0.943 -4.842 1.00 0.00 16 ASP A N 16
ATOM 17007 C CA . ASP A 1 16 ? -7.887 1.444 -3.485 1.00 0.00 16 ASP A CA 16
ATOM 17008 C C . ASP A 1 16 ? -7.771 0.292 -2.492 1.00 0.00 16 ASP A C 16
ATOM 17009 O O . ASP A 1 16 ? -7.224 0.453 -1.400 1.00 0.00 16 ASP A O 16
ATOM 17018 N N . ASP A 1 17 ? -8.288 -0.869 -2.877 1.00 0.00 17 ASP A N 16
ATOM 17019 C CA . ASP A 1 17 ? -8.242 -2.049 -2.021 1.00 0.00 17 ASP A CA 16
ATOM 17020 C C . ASP A 1 17 ? -6.882 -2.733 -2.110 1.00 0.00 17 ASP A C 16
ATOM 17021 O O . ASP A 1 17 ? -6.453 -3.405 -1.173 1.00 0.00 17 ASP A O 16
ATOM 17030 N N . GLN A 1 18 ? -6.210 -2.556 -3.243 1.00 0.00 18 GLN A N 16
ATOM 17031 C CA . GLN A 1 18 ? -4.898 -3.158 -3.454 1.00 0.00 18 GLN A CA 16
ATOM 17032 C C . GLN A 1 18 ? -3.787 -2.212 -3.012 1.00 0.00 18 GLN A C 16
ATOM 17033 O O . GLN A 1 18 ? -2.784 -2.640 -2.439 1.00 0.00 18 GLN A O 16
ATOM 17047 N N . LEU A 1 19 ? -3.971 -0.924 -3.281 1.00 0.00 19 LEU A N 16
ATOM 17048 C CA . LEU A 1 19 ? -2.984 0.084 -2.912 1.00 0.00 19 LEU A CA 16
ATOM 17049 C C . LEU A 1 19 ? -2.867 0.201 -1.395 1.00 0.00 19 LEU A C 16
ATOM 17050 O O . LEU A 1 19 ? -1.765 0.191 -0.845 1.00 0.00 19 LEU A O 16
ATOM 17066 N N . ARG A 1 20 ? -4.009 0.309 -0.725 1.00 0.00 20 ARG A N 16
ATOM 17067 C CA . ARG A 1 20 ? -4.035 0.427 0.728 1.00 0.00 20 ARG A CA 16
ATOM 17068 C C . ARG A 1 20 ? -3.109 -0.600 1.373 1.00 0.00 20 ARG A C 16
ATOM 17069 O O . ARG A 1 20 ? -2.348 -0.279 2.285 1.00 0.00 20 ARG A O 16
ATOM 17090 N N . VAL A 1 21 ? -3.179 -1.838 0.892 1.00 0.00 21 VAL A N 16
ATOM 17091 C CA . VAL A 1 21 ? -2.347 -2.912 1.421 1.00 0.00 21 VAL A CA 16
ATOM 17092 C C . VAL A 1 21 ? -0.867 -2.561 1.319 1.00 0.00 21 VAL A C 16
ATOM 17093 O O . VAL A 1 21 ? -0.079 -2.885 2.208 1.00 0.00 21 VAL A O 16
ATOM 17106 N N . LEU A 1 22 ? -0.495 -1.897 0.231 1.00 0.00 22 LEU A N 16
ATOM 17107 C CA . LEU A 1 22 ? 0.892 -1.500 0.012 1.00 0.00 22 LEU A CA 16
ATOM 17108 C C . LEU A 1 22 ? 1.253 -0.289 0.867 1.00 0.00 22 LEU A C 16
ATOM 17109 O O . LEU A 1 22 ? 2.395 -0.142 1.300 1.00 0.00 22 LEU A O 16
ATOM 17125 N N . ARG A 1 23 ? 0.271 0.574 1.106 1.00 0.00 23 ARG A N 16
ATOM 17126 C CA . ARG A 1 23 ? 0.485 1.771 1.910 1.00 0.00 23 ARG A CA 16
ATOM 17127 C C . ARG A 1 23 ? 0.820 1.405 3.352 1.00 0.00 23 ARG A C 16
ATOM 17128 O O . ARG A 1 23 ? 1.757 1.948 3.938 1.00 0.00 23 ARG A O 16
ATOM 17149 N N . GLN A 1 24 ? 0.049 0.482 3.918 1.00 0.00 24 GLN A N 16
ATOM 17150 C CA . GLN A 1 24 ? 0.264 0.045 5.292 1.00 0.00 24 GLN A CA 16
ATOM 17151 C C . GLN A 1 24 ? 1.719 -0.356 5.514 1.00 0.00 24 GLN A C 16
ATOM 17152 O O . GLN A 1 24 ? 2.325 0.002 6.525 1.00 0.00 24 GLN A O 16
ATOM 17166 N N . TYR A 1 25 ? 2.274 -1.101 4.565 1.00 0.00 25 TYR A N 16
ATOM 17167 C CA . TYR A 1 25 ? 3.657 -1.553 4.658 1.00 0.00 25 TYR A CA 16
ATOM 17168 C C . TYR A 1 25 ? 4.625 -0.400 4.411 1.00 0.00 25 TYR A C 16
ATOM 17169 O O . TYR A 1 25 ? 5.725 -0.368 4.963 1.00 0.00 25 TYR A O 16
ATOM 17187 N N . PHE A 1 26 ? 4.206 0.546 3.576 1.00 0.00 26 PHE A N 16
ATOM 17188 C CA . PHE A 1 26 ? 5.035 1.701 3.254 1.00 0.00 26 PHE A CA 16
ATOM 17189 C C . PHE A 1 26 ? 5.538 2.382 4.524 1.00 0.00 26 PHE A C 16
ATOM 17190 O O . PHE A 1 26 ? 6.743 2.523 4.730 1.00 0.00 26 PHE A O 16
ATOM 17207 N N . ASP A 1 27 ? 4.605 2.801 5.372 1.00 0.00 27 ASP A N 16
ATOM 17208 C CA . ASP A 1 27 ? 4.952 3.466 6.622 1.00 0.00 27 ASP A CA 16
ATOM 17209 C C . ASP A 1 27 ? 5.872 2.590 7.467 1.00 0.00 27 ASP A C 16
ATOM 17210 O O . ASP A 1 27 ? 6.964 3.010 7.852 1.00 0.00 27 ASP A O 16
ATOM 17219 N N . ILE A 1 28 ? 5.424 1.372 7.751 1.00 0.00 28 ILE A N 16
ATOM 17220 C CA . ILE A 1 28 ? 6.207 0.438 8.550 1.00 0.00 28 ILE A CA 16
ATOM 17221 C C . ILE A 1 28 ? 7.663 0.414 8.097 1.00 0.00 28 ILE A C 16
ATOM 17222 O O . ILE A 1 28 ? 8.577 0.341 8.917 1.00 0.00 28 ILE A O 16
ATOM 17238 N N . ASN A 1 29 ? 7.871 0.478 6.786 1.00 0.00 29 ASN A N 16
ATOM 17239 C CA . ASN A 1 29 ? 9.216 0.465 6.224 1.00 0.00 29 ASN A CA 16
ATOM 17240 C C . ASN A 1 29 ? 9.232 1.101 4.837 1.00 0.00 29 ASN A C 16
ATOM 17241 O O . ASN A 1 29 ? 8.421 0.760 3.977 1.00 0.00 29 ASN A O 16
ATOM 17252 N N . ASN A 1 30 ? 10.163 2.027 4.628 1.00 0.00 30 ASN A N 16
ATOM 17253 C CA . ASN A 1 30 ? 10.285 2.711 3.345 1.00 0.00 30 ASN A CA 16
ATOM 17254 C C . ASN A 1 30 ? 9.964 1.766 2.192 1.00 0.00 30 ASN A C 16
ATOM 17255 O O . ASN A 1 30 ? 8.932 1.902 1.534 1.00 0.00 30 ASN A O 16
ATOM 17266 N N . SER A 1 31 ? 10.854 0.808 1.953 1.00 0.00 31 SER A N 16
ATOM 17267 C CA . SER A 1 31 ? 10.667 -0.158 0.877 1.00 0.00 31 SER A CA 16
ATOM 17268 C C . SER A 1 31 ? 10.499 -1.568 1.435 1.00 0.00 31 SER A C 16
ATOM 17269 O O . SER A 1 31 ? 11.125 -1.949 2.425 1.00 0.00 31 SER A O 16
ATOM 17277 N N . PRO A 1 32 ? 9.635 -2.362 0.786 1.00 0.00 32 PRO A N 16
ATOM 17278 C CA . PRO A 1 32 ? 9.364 -3.742 1.199 1.00 0.00 32 PRO A CA 16
ATOM 17279 C C . PRO A 1 32 ? 10.552 -4.665 0.948 1.00 0.00 32 PRO A C 16
ATOM 17280 O O . PRO A 1 32 ? 11.446 -4.343 0.166 1.00 0.00 32 PRO A O 16
ATOM 17291 N N . SER A 1 33 ? 10.554 -5.814 1.617 1.00 0.00 33 SER A N 16
ATOM 17292 C CA . SER A 1 33 ? 11.634 -6.783 1.469 1.00 0.00 33 SER A CA 16
ATOM 17293 C C . SER A 1 33 ? 11.176 -7.986 0.650 1.00 0.00 33 SER A C 16
ATOM 17294 O O . SER A 1 33 ? 9.989 -8.307 0.611 1.00 0.00 33 SER A O 16
ATOM 17302 N N . GLU A 1 34 ? 12.127 -8.646 -0.003 1.00 0.00 34 GLU A N 16
ATOM 17303 C CA . GLU A 1 34 ? 11.821 -9.814 -0.821 1.00 0.00 34 GLU A CA 16
ATOM 17304 C C . GLU A 1 34 ? 10.735 -10.665 -0.170 1.00 0.00 34 GLU A C 16
ATOM 17305 O O . GLU A 1 34 ? 9.977 -11.351 -0.855 1.00 0.00 34 GLU A O 16
ATOM 17317 N N . GLU A 1 35 ? 10.669 -10.617 1.156 1.00 0.00 35 GLU A N 16
ATOM 17318 C CA . GLU A 1 35 ? 9.677 -11.385 1.900 1.00 0.00 35 GLU A CA 16
ATOM 17319 C C . GLU A 1 35 ? 8.307 -10.717 1.829 1.00 0.00 35 GLU A C 16
ATOM 17320 O O . GLU A 1 35 ? 7.297 -11.376 1.583 1.00 0.00 35 GLU A O 16
ATOM 17332 N N . GLN A 1 36 ? 8.282 -9.406 2.047 1.00 0.00 36 GLN A N 16
ATOM 17333 C CA . GLN A 1 36 ? 7.036 -8.650 2.010 1.00 0.00 36 GLN A CA 16
ATOM 17334 C C . GLN A 1 36 ? 6.507 -8.542 0.584 1.00 0.00 36 GLN A C 16
ATOM 17335 O O . GLN A 1 36 ? 5.331 -8.802 0.326 1.00 0.00 36 GLN A O 16
ATOM 17349 N N . ILE A 1 37 ? 7.382 -8.158 -0.339 1.00 0.00 37 ILE A N 16
ATOM 17350 C CA . ILE A 1 37 ? 7.003 -8.017 -1.740 1.00 0.00 37 ILE A CA 16
ATOM 17351 C C . ILE A 1 37 ? 6.247 -9.247 -2.231 1.00 0.00 37 ILE A C 16
ATOM 17352 O O . ILE A 1 37 ? 5.431 -9.162 -3.149 1.00 0.00 37 ILE A O 16
ATOM 17368 N N . LYS A 1 38 ? 6.522 -10.390 -1.612 1.00 0.00 38 LYS A N 16
ATOM 17369 C CA . LYS A 1 38 ? 5.867 -11.638 -1.982 1.00 0.00 38 LYS A CA 16
ATOM 17370 C C . LYS A 1 38 ? 4.540 -11.796 -1.246 1.00 0.00 38 LYS A C 16
ATOM 17371 O O . LYS A 1 38 ? 3.505 -12.051 -1.861 1.00 0.00 38 LYS A O 16
ATOM 17390 N N . GLU A 1 39 ? 4.579 -11.641 0.074 1.00 0.00 39 GLU A N 16
ATOM 17391 C CA . GLU A 1 39 ? 3.379 -11.765 0.892 1.00 0.00 39 GLU A CA 16
ATOM 17392 C C . GLU A 1 39 ? 2.283 -10.826 0.397 1.00 0.00 39 GLU A C 16
ATOM 17393 O O . GLU A 1 39 ? 1.097 -11.151 0.460 1.00 0.00 39 GLU A O 16
ATOM 17405 N N . MET A 1 40 ? 2.688 -9.660 -0.094 1.00 0.00 40 MET A N 16
ATOM 17406 C CA . MET A 1 40 ? 1.741 -8.674 -0.601 1.00 0.00 40 MET A CA 16
ATOM 17407 C C . MET A 1 40 ? 1.244 -9.061 -1.990 1.00 0.00 40 MET A C 16
ATOM 17408 O O . MET A 1 40 ? 0.041 -9.064 -2.250 1.00 0.00 40 MET A O 16
ATOM 17422 N N . ALA A 1 41 ? 2.177 -9.386 -2.879 1.00 0.00 41 ALA A N 16
ATOM 17423 C CA . ALA A 1 41 ? 1.833 -9.776 -4.240 1.00 0.00 41 ALA A CA 16
ATOM 17424 C C . ALA A 1 41 ? 0.692 -10.788 -4.250 1.00 0.00 41 ALA A C 16
ATOM 17425 O O . ALA A 1 41 ? -0.029 -10.916 -5.239 1.00 0.00 41 ALA A O 16
ATOM 17432 N N . ASP A 1 42 ? 0.535 -11.505 -3.143 1.00 0.00 42 ASP A N 16
ATOM 17433 C CA . ASP A 1 42 ? -0.519 -12.506 -3.023 1.00 0.00 42 ASP A CA 16
ATOM 17434 C C . ASP A 1 42 ? -1.752 -11.919 -2.344 1.00 0.00 42 ASP A C 16
ATOM 17435 O O . ASP A 1 42 ? -2.884 -12.261 -2.685 1.00 0.00 42 ASP A O 16
ATOM 17444 N N . LYS A 1 43 ? -1.524 -11.034 -1.379 1.00 0.00 43 LYS A N 16
ATOM 17445 C CA . LYS A 1 43 ? -2.615 -10.398 -0.650 1.00 0.00 43 LYS A CA 16
ATOM 17446 C C . LYS A 1 43 ? -3.451 -9.522 -1.578 1.00 0.00 43 LYS A C 16
ATOM 17447 O O . LYS A 1 43 ? -4.676 -9.472 -1.463 1.00 0.00 43 LYS A O 16
ATOM 17466 N N . SER A 1 44 ? -2.782 -8.834 -2.497 1.00 0.00 44 SER A N 16
ATOM 17467 C CA . SER A 1 44 ? -3.463 -7.958 -3.443 1.00 0.00 44 SER A CA 16
ATOM 17468 C C . SER A 1 44 ? -3.618 -8.638 -4.800 1.00 0.00 44 SER A C 16
ATOM 17469 O O . SER A 1 44 ? -4.615 -8.446 -5.493 1.00 0.00 44 SER A O 16
ATOM 17477 N N . GLY A 1 45 ? -2.621 -9.436 -5.172 1.00 0.00 45 GLY A N 16
ATOM 17478 C CA . GLY A 1 45 ? -2.664 -10.134 -6.443 1.00 0.00 45 GLY A CA 16
ATOM 17479 C C . GLY A 1 45 ? -1.710 -9.542 -7.462 1.00 0.00 45 GLY A C 16
ATOM 17480 O O . GLY A 1 45 ? -1.548 -10.080 -8.558 1.00 0.00 45 GLY A O 16
ATOM 17484 N N . LEU A 1 46 ? -1.078 -8.431 -7.102 1.00 0.00 46 LEU A N 16
ATOM 17485 C CA . LEU A 1 46 ? -0.135 -7.764 -7.993 1.00 0.00 46 LEU A CA 16
ATOM 17486 C C . LEU A 1 46 ? 1.211 -8.480 -7.996 1.00 0.00 46 LEU A C 16
ATOM 17487 O O . LEU A 1 46 ? 1.636 -9.061 -6.997 1.00 0.00 46 LEU A O 16
ATOM 17503 N N . PRO A 1 47 ? 1.902 -8.437 -9.145 1.00 0.00 47 PRO A N 16
ATOM 17504 C CA . PRO A 1 47 ? 3.213 -9.074 -9.305 1.00 0.00 47 PRO A CA 16
ATOM 17505 C C . PRO A 1 47 ? 4.303 -8.365 -8.509 1.00 0.00 47 PRO A C 16
ATOM 17506 O O . PRO A 1 47 ? 4.058 -7.331 -7.890 1.00 0.00 47 PRO A O 16
ATOM 17517 N N . GLN A 1 48 ? 5.507 -8.929 -8.531 1.00 0.00 48 GLN A N 16
ATOM 17518 C CA . GLN A 1 48 ? 6.634 -8.350 -7.811 1.00 0.00 48 GLN A CA 16
ATOM 17519 C C . GLN A 1 48 ? 7.209 -7.157 -8.568 1.00 0.00 48 GLN A C 16
ATOM 17520 O O . GLN A 1 48 ? 7.836 -6.277 -7.977 1.00 0.00 48 GLN A O 16
ATOM 17534 N N . LYS A 1 49 ? 6.992 -7.134 -9.878 1.00 0.00 49 LYS A N 16
ATOM 17535 C CA . LYS A 1 49 ? 7.487 -6.049 -10.717 1.00 0.00 49 LYS A CA 16
ATOM 17536 C C . LYS A 1 49 ? 6.643 -4.791 -10.535 1.00 0.00 49 LYS A C 16
ATOM 17537 O O . LYS A 1 49 ? 7.173 -3.684 -10.443 1.00 0.00 49 LYS A O 16
ATOM 17556 N N . VAL A 1 50 ? 5.327 -4.970 -10.481 1.00 0.00 50 VAL A N 16
ATOM 17557 C CA . VAL A 1 50 ? 4.410 -3.850 -10.307 1.00 0.00 50 VAL A CA 16
ATOM 17558 C C . VAL A 1 50 ? 4.557 -3.230 -8.921 1.00 0.00 50 VAL A C 16
ATOM 17559 O O . VAL A 1 50 ? 4.633 -2.009 -8.782 1.00 0.00 50 VAL A O 16
ATOM 17572 N N . ILE A 1 51 ? 4.596 -4.080 -7.901 1.00 0.00 51 ILE A N 16
ATOM 17573 C CA . ILE A 1 51 ? 4.735 -3.615 -6.526 1.00 0.00 51 ILE A CA 16
ATOM 17574 C C . ILE A 1 51 ? 6.061 -2.890 -6.323 1.00 0.00 51 ILE A C 16
ATOM 17575 O O . ILE A 1 51 ? 6.090 -1.729 -5.912 1.00 0.00 51 ILE A O 16
ATOM 17591 N N . LYS A 1 52 ? 7.158 -3.580 -6.614 1.00 0.00 52 LYS A N 16
ATOM 17592 C CA . LYS A 1 52 ? 8.488 -3.002 -6.467 1.00 0.00 52 LYS A CA 16
ATOM 17593 C C . LYS A 1 52 ? 8.555 -1.620 -7.109 1.00 0.00 52 LYS A C 16
ATOM 17594 O O . LYS A 1 52 ? 9.056 -0.669 -6.509 1.00 0.00 52 LYS A O 16
ATOM 17613 N N . HIS A 1 53 ? 8.046 -1.516 -8.333 1.00 0.00 53 HIS A N 16
ATOM 17614 C CA . HIS A 1 53 ? 8.046 -0.249 -9.055 1.00 0.00 53 HIS A CA 16
ATOM 17615 C C . HIS A 1 53 ? 7.230 0.802 -8.309 1.00 0.00 53 HIS A C 16
ATOM 17616 O O . HIS A 1 53 ? 7.744 1.862 -7.951 1.00 0.00 53 HIS A O 16
ATOM 17631 N N . TRP A 1 54 ? 5.957 0.502 -8.080 1.00 0.00 54 TRP A N 16
ATOM 17632 C CA . TRP A 1 54 ? 5.069 1.422 -7.377 1.00 0.00 54 TRP A CA 16
ATOM 17633 C C . TRP A 1 54 ? 5.779 2.062 -6.189 1.00 0.00 54 TRP A C 16
ATOM 17634 O O . TRP A 1 54 ? 5.726 3.278 -6.004 1.00 0.00 54 TRP A O 16
ATOM 17655 N N . PHE A 1 55 ? 6.444 1.237 -5.387 1.00 0.00 55 PHE A N 16
ATOM 17656 C CA . PHE A 1 55 ? 7.164 1.724 -4.216 1.00 0.00 55 PHE A CA 16
ATOM 17657 C C . PHE A 1 55 ? 8.255 2.711 -4.620 1.00 0.00 55 PHE A C 16
ATOM 17658 O O . PHE A 1 55 ? 8.499 3.700 -3.929 1.00 0.00 55 PHE A O 16
ATOM 17675 N N . ARG A 1 56 ? 8.908 2.434 -5.744 1.00 0.00 56 ARG A N 16
ATOM 17676 C CA . ARG A 1 56 ? 9.975 3.295 -6.240 1.00 0.00 56 ARG A CA 16
ATOM 17677 C C . ARG A 1 56 ? 9.405 4.586 -6.822 1.00 0.00 56 ARG A C 16
ATOM 17678 O O . ARG A 1 56 ? 9.714 5.680 -6.351 1.00 0.00 56 ARG A O 16
ATOM 17699 N N . ASN A 1 57 ? 8.572 4.448 -7.849 1.00 0.00 57 ASN A N 16
ATOM 17700 C CA . ASN A 1 57 ? 7.960 5.603 -8.496 1.00 0.00 57 ASN A CA 16
ATOM 17701 C C . ASN A 1 57 ? 7.254 6.489 -7.473 1.00 0.00 57 ASN A C 16
ATOM 17702 O O . ASN A 1 57 ? 7.145 7.702 -7.656 1.00 0.00 57 ASN A O 16
ATOM 17713 N N . THR A 1 58 ? 6.776 5.874 -6.396 1.00 0.00 58 THR A N 16
ATOM 17714 C CA . THR A 1 58 ? 6.080 6.606 -5.345 1.00 0.00 58 THR A CA 16
ATOM 17715 C C . THR A 1 58 ? 7.063 7.169 -4.324 1.00 0.00 58 THR A C 16
ATOM 17716 O O . THR A 1 58 ? 7.122 8.380 -4.107 1.00 0.00 58 THR A O 16
ATOM 17727 N N . LEU A 1 59 ? 7.833 6.284 -3.700 1.00 0.00 59 LEU A N 16
ATOM 17728 C CA . LEU A 1 59 ? 8.814 6.694 -2.702 1.00 0.00 59 LEU A CA 16
ATOM 17729 C C . LEU A 1 59 ? 9.727 7.785 -3.252 1.00 0.00 59 LEU A C 16
ATOM 17730 O O . LEU A 1 59 ? 9.857 8.857 -2.660 1.00 0.00 59 LEU A O 16
ATOM 17746 N N . PHE A 1 60 ? 10.357 7.506 -4.388 1.00 0.00 60 PHE A N 16
ATOM 17747 C CA . PHE A 1 60 ? 11.257 8.464 -5.019 1.00 0.00 60 PHE A CA 16
ATOM 17748 C C . PHE A 1 60 ? 10.719 9.886 -4.884 1.00 0.00 60 PHE A C 16
ATOM 17749 O O . PHE A 1 60 ? 11.470 10.824 -4.619 1.00 0.00 60 PHE A O 16
ATOM 17766 N N . LYS A 1 61 ? 9.412 10.038 -5.070 1.00 0.00 61 LYS A N 16
ATOM 17767 C CA . LYS A 1 61 ? 8.770 11.343 -4.969 1.00 0.00 61 LYS A CA 16
ATOM 17768 C C . LYS A 1 61 ? 8.601 11.755 -3.510 1.00 0.00 61 LYS A C 16
ATOM 17769 O O . LYS A 1 61 ? 8.835 12.908 -3.151 1.00 0.00 61 LYS A O 16
ATOM 17788 N N . GLU A 1 62 ? 8.196 10.804 -2.674 1.00 0.00 62 GLU A N 16
ATOM 17789 C CA . GLU A 1 62 ? 7.997 11.069 -1.254 1.00 0.00 62 GLU A CA 16
ATOM 17790 C C . GLU A 1 62 ? 9.199 11.801 -0.664 1.00 0.00 62 GLU A C 16
ATOM 17791 O O . GLU A 1 62 ? 9.050 12.826 0.001 1.00 0.00 62 GLU A O 16
ATOM 17803 N N . ARG A 1 63 ? 10.390 11.265 -0.912 1.00 0.00 63 ARG A N 16
ATOM 17804 C CA . ARG A 1 63 ? 11.618 11.865 -0.404 1.00 0.00 63 ARG A CA 16
ATOM 17805 C C . ARG A 1 63 ? 11.986 13.111 -1.205 1.00 0.00 63 ARG A C 16
ATOM 17806 O O . ARG A 1 63 ? 12.461 14.100 -0.648 1.00 0.00 63 ARG A O 16
ATOM 17827 N N . GLN A 1 64 ? 11.765 13.053 -2.514 1.00 0.00 64 GLN A N 16
ATOM 17828 C CA . GLN A 1 64 ? 12.075 14.176 -3.391 1.00 0.00 64 GLN A CA 16
ATOM 17829 C C . GLN A 1 64 ? 11.488 15.473 -2.843 1.00 0.00 64 GLN A C 16
ATOM 17830 O O . GLN A 1 64 ? 12.193 16.471 -2.694 1.00 0.00 64 GLN A O 16
ATOM 17844 N N . SER A 1 65 ? 10.192 15.451 -2.546 1.00 0.00 65 SER A N 16
ATOM 17845 C CA . SER A 1 65 ? 9.509 16.626 -2.018 1.00 0.00 65 SER A CA 16
ATOM 17846 C C . SER A 1 65 ? 9.000 16.369 -0.603 1.00 0.00 65 SER A C 16
ATOM 17847 O O . SER A 1 65 ? 8.449 15.308 -0.313 1.00 0.00 65 SER A O 16
ATOM 17855 N N . GLY A 1 66 ? 9.189 17.350 0.275 1.00 0.00 66 GLY A N 16
ATOM 17856 C CA . GLY A 1 66 ? 8.744 17.212 1.649 1.00 0.00 66 GLY A CA 16
ATOM 17857 C C . GLY A 1 66 ? 9.899 17.137 2.628 1.00 0.00 66 GLY A C 16
ATOM 17858 O O . GLY A 1 66 ? 10.429 18.155 3.074 1.00 0.00 66 GLY A O 16
ATOM 17862 N N . PRO A 1 67 ? 10.305 15.908 2.977 1.00 0.00 67 PRO A N 16
ATOM 17863 C CA . PRO A 1 67 ? 11.408 15.675 3.914 1.00 0.00 67 PRO A CA 16
ATOM 17864 C C . PRO A 1 67 ? 12.760 16.060 3.325 1.00 0.00 67 PRO A C 16
ATOM 17865 O O . PRO A 1 67 ? 13.472 15.219 2.776 1.00 0.00 67 PRO A O 16
ATOM 17876 N N . SER A 1 68 ? 13.110 17.338 3.442 1.00 0.00 68 SER A N 16
ATOM 17877 C CA . SER A 1 68 ? 14.376 17.835 2.918 1.00 0.00 68 SER A CA 16
ATOM 17878 C C . SER A 1 68 ? 15.022 18.812 3.896 1.00 0.00 68 SER A C 16
ATOM 17879 O O . SER A 1 68 ? 14.333 19.546 4.604 1.00 0.00 68 SER A O 16
ATOM 17887 N N . SER A 1 69 ? 16.351 18.816 3.927 1.00 0.00 69 SER A N 16
ATOM 17888 C CA . SER A 1 69 ? 17.092 19.700 4.820 1.00 0.00 69 SER A CA 16
ATOM 17889 C C . SER A 1 69 ? 16.832 21.163 4.475 1.00 0.00 69 SER A C 16
ATOM 17890 O O . SER A 1 69 ? 16.616 21.992 5.358 1.00 0.00 69 SER A O 16
ATOM 17898 N N . GLY A 1 70 ? 16.855 21.473 3.182 1.00 0.00 70 GLY A N 16
ATOM 17899 C CA . GLY A 1 70 ? 16.621 22.836 2.741 1.00 0.00 70 GLY A CA 16
ATOM 17900 C C . GLY A 1 70 ? 17.522 23.834 3.440 1.00 0.00 70 GLY A C 16
ATOM 17901 O O . GLY A 1 70 ? 17.067 24.889 3.882 1.00 0.00 70 GLY A O 16
ATOM 17905 N N . GLY A 1 1 ? -3.645 -27.609 -8.609 1.00 0.00 1 GLY A N 17
ATOM 17906 C CA . GLY A 1 1 ? -3.399 -26.408 -9.387 1.00 0.00 1 GLY A CA 17
ATOM 17907 C C . GLY A 1 1 ? -4.501 -26.131 -10.390 1.00 0.00 1 GLY A C 17
ATOM 17908 O O . GLY A 1 1 ? -5.302 -27.012 -10.701 1.00 0.00 1 GLY A O 17
ATOM 17912 N N . SER A 1 2 ? -4.542 -24.903 -10.897 1.00 0.00 2 SER A N 17
ATOM 17913 C CA . SER A 1 2 ? -5.557 -24.511 -11.868 1.00 0.00 2 SER A CA 17
ATOM 17914 C C . SER A 1 2 ? -5.041 -23.398 -12.775 1.00 0.00 2 SER A C 17
ATOM 17915 O O . SER A 1 2 ? -4.652 -22.329 -12.305 1.00 0.00 2 SER A O 17
ATOM 17923 N N . SER A 1 3 ? -5.039 -23.659 -14.078 1.00 0.00 3 SER A N 17
ATOM 17924 C CA . SER A 1 3 ? -4.567 -22.682 -15.053 1.00 0.00 3 SER A CA 17
ATOM 17925 C C . SER A 1 3 ? -5.044 -23.041 -16.457 1.00 0.00 3 SER A C 17
ATOM 17926 O O . SER A 1 3 ? -5.306 -24.205 -16.757 1.00 0.00 3 SER A O 17
ATOM 17934 N N . GLY A 1 4 ? -5.153 -22.031 -17.314 1.00 0.00 4 GLY A N 17
ATOM 17935 C CA . GLY A 1 4 ? -5.599 -22.259 -18.676 1.00 0.00 4 GLY A CA 17
ATOM 17936 C C . GLY A 1 4 ? -5.369 -21.056 -19.570 1.00 0.00 4 GLY A C 17
ATOM 17937 O O . GLY A 1 4 ? -5.001 -19.982 -19.095 1.00 0.00 4 GLY A O 17
ATOM 17941 N N . SER A 1 5 ? -5.586 -21.237 -20.869 1.00 0.00 5 SER A N 17
ATOM 17942 C CA . SER A 1 5 ? -5.395 -20.159 -21.833 1.00 0.00 5 SER A CA 17
ATOM 17943 C C . SER A 1 5 ? -6.718 -19.463 -22.139 1.00 0.00 5 SER A C 17
ATOM 17944 O O . SER A 1 5 ? -7.787 -19.953 -21.778 1.00 0.00 5 SER A O 17
ATOM 17952 N N . SER A 1 6 ? -6.635 -18.318 -22.808 1.00 0.00 6 SER A N 17
ATOM 17953 C CA . SER A 1 6 ? -7.825 -17.551 -23.160 1.00 0.00 6 SER A CA 17
ATOM 17954 C C . SER A 1 6 ? -7.491 -16.468 -24.182 1.00 0.00 6 SER A C 17
ATOM 17955 O O . SER A 1 6 ? -6.345 -16.032 -24.289 1.00 0.00 6 SER A O 17
ATOM 17963 N N . GLY A 1 7 ? -8.501 -16.039 -24.932 1.00 0.00 7 GLY A N 17
ATOM 17964 C CA . GLY A 1 7 ? -8.296 -15.012 -25.936 1.00 0.00 7 GLY A CA 17
ATOM 17965 C C . GLY A 1 7 ? -7.797 -13.710 -25.340 1.00 0.00 7 GLY A C 17
ATOM 17966 O O . GLY A 1 7 ? -6.716 -13.662 -24.753 1.00 0.00 7 GLY A O 17
ATOM 17970 N N . LYS A 1 8 ? -8.585 -12.651 -25.491 1.00 0.00 8 LYS A N 17
ATOM 17971 C CA . LYS A 1 8 ? -8.218 -11.342 -24.964 1.00 0.00 8 LYS A CA 17
ATOM 17972 C C . LYS A 1 8 ? -7.723 -11.454 -23.526 1.00 0.00 8 LYS A C 17
ATOM 17973 O O . LYS A 1 8 ? -7.791 -12.522 -22.918 1.00 0.00 8 LYS A O 17
ATOM 17992 N N . ARG A 1 9 ? -7.228 -10.345 -22.988 1.00 0.00 9 ARG A N 17
ATOM 17993 C CA . ARG A 1 9 ? -6.722 -10.319 -21.620 1.00 0.00 9 ARG A CA 17
ATOM 17994 C C . ARG A 1 9 ? -6.900 -8.936 -21.001 1.00 0.00 9 ARG A C 17
ATOM 17995 O O . ARG A 1 9 ? -6.923 -7.917 -21.692 1.00 0.00 9 ARG A O 17
ATOM 18016 N N . PRO A 1 10 ? -7.030 -8.897 -19.666 1.00 0.00 10 PRO A N 17
ATOM 18017 C CA . PRO A 1 10 ? -7.208 -7.645 -18.924 1.00 0.00 10 PRO A CA 17
ATOM 18018 C C . PRO A 1 10 ? -5.948 -6.787 -18.925 1.00 0.00 10 PRO A C 17
ATOM 18019 O O . PRO A 1 10 ? -4.872 -7.247 -19.306 1.00 0.00 10 PRO A O 17
ATOM 18030 N N . ARG A 1 11 ? -6.090 -5.537 -18.496 1.00 0.00 11 ARG A N 17
ATOM 18031 C CA . ARG A 1 11 ? -4.962 -4.614 -18.448 1.00 0.00 11 ARG A CA 17
ATOM 18032 C C . ARG A 1 11 ? -4.546 -4.338 -17.006 1.00 0.00 11 ARG A C 17
ATOM 18033 O O . ARG A 1 11 ? -5.316 -4.563 -16.071 1.00 0.00 11 ARG A O 17
ATOM 18054 N N . THR A 1 12 ? -3.322 -3.850 -16.831 1.00 0.00 12 THR A N 17
ATOM 18055 C CA . THR A 1 12 ? -2.802 -3.545 -15.504 1.00 0.00 12 THR A CA 17
ATOM 18056 C C . THR A 1 12 ? -3.486 -2.317 -14.914 1.00 0.00 12 THR A C 17
ATOM 18057 O O . THR A 1 12 ? -3.576 -1.274 -15.562 1.00 0.00 12 THR A O 17
ATOM 18068 N N . ARG A 1 13 ? -3.966 -2.448 -13.682 1.00 0.00 13 ARG A N 17
ATOM 18069 C CA . ARG A 1 13 ? -4.642 -1.347 -13.005 1.00 0.00 13 ARG A CA 17
ATOM 18070 C C . ARG A 1 13 ? -4.804 -1.642 -11.517 1.00 0.00 13 ARG A C 17
ATOM 18071 O O . ARG A 1 13 ? -5.399 -2.650 -11.134 1.00 0.00 13 ARG A O 17
ATOM 18092 N N . ILE A 1 14 ? -4.269 -0.756 -10.682 1.00 0.00 14 ILE A N 17
ATOM 18093 C CA . ILE A 1 14 ? -4.355 -0.921 -9.237 1.00 0.00 14 ILE A CA 17
ATOM 18094 C C . ILE A 1 14 ? -5.552 -0.169 -8.667 1.00 0.00 14 ILE A C 17
ATOM 18095 O O . ILE A 1 14 ? -5.888 0.925 -9.124 1.00 0.00 14 ILE A O 17
ATOM 18111 N N . THR A 1 15 ? -6.195 -0.761 -7.665 1.00 0.00 15 THR A N 17
ATOM 18112 C CA . THR A 1 15 ? -7.355 -0.147 -7.032 1.00 0.00 15 THR A CA 17
ATOM 18113 C C . THR A 1 15 ? -7.028 0.316 -5.617 1.00 0.00 15 THR A C 17
ATOM 18114 O O . THR A 1 15 ? -5.959 0.016 -5.086 1.00 0.00 15 THR A O 17
ATOM 18125 N N . ASP A 1 16 ? -7.956 1.048 -5.010 1.00 0.00 16 ASP A N 17
ATOM 18126 C CA . ASP A 1 16 ? -7.767 1.551 -3.654 1.00 0.00 16 ASP A CA 17
ATOM 18127 C C . ASP A 1 16 ? -7.652 0.401 -2.659 1.00 0.00 16 ASP A C 17
ATOM 18128 O O . ASP A 1 16 ? -6.976 0.517 -1.636 1.00 0.00 16 ASP A O 17
ATOM 18137 N N . ASP A 1 17 ? -8.316 -0.708 -2.964 1.00 0.00 17 ASP A N 17
ATOM 18138 C CA . ASP A 1 17 ? -8.288 -1.880 -2.097 1.00 0.00 17 ASP A CA 17
ATOM 18139 C C . ASP A 1 17 ? -6.924 -2.561 -2.148 1.00 0.00 17 ASP A C 17
ATOM 18140 O O . ASP A 1 17 ? -6.506 -3.206 -1.186 1.00 0.00 17 ASP A O 17
ATOM 18149 N N . GLN A 1 18 ? -6.237 -2.415 -3.276 1.00 0.00 18 GLN A N 17
ATOM 18150 C CA . GLN A 1 18 ? -4.921 -3.018 -3.452 1.00 0.00 18 GLN A CA 17
ATOM 18151 C C . GLN A 1 18 ? -3.821 -2.067 -2.992 1.00 0.00 18 GLN A C 17
ATOM 18152 O O . GLN A 1 18 ? -2.777 -2.499 -2.502 1.00 0.00 18 GLN A O 17
ATOM 18166 N N . LEU A 1 19 ? -4.060 -0.771 -3.155 1.00 0.00 19 LEU A N 17
ATOM 18167 C CA . LEU A 1 19 ? -3.089 0.243 -2.757 1.00 0.00 19 LEU A CA 17
ATOM 18168 C C . LEU A 1 19 ? -2.919 0.268 -1.242 1.00 0.00 19 LEU A C 17
ATOM 18169 O O . LEU A 1 19 ? -1.797 0.287 -0.733 1.00 0.00 19 LEU A O 17
ATOM 18185 N N . ARG A 1 20 ? -4.038 0.267 -0.525 1.00 0.00 20 ARG A N 17
ATOM 18186 C CA . ARG A 1 20 ? -4.013 0.289 0.932 1.00 0.00 20 ARG A CA 17
ATOM 18187 C C . ARG A 1 20 ? -3.037 -0.751 1.475 1.00 0.00 20 ARG A C 17
ATOM 18188 O O . ARG A 1 20 ? -2.359 -0.519 2.476 1.00 0.00 20 ARG A O 17
ATOM 18209 N N . VAL A 1 21 ? -2.971 -1.898 0.807 1.00 0.00 21 VAL A N 17
ATOM 18210 C CA . VAL A 1 21 ? -2.078 -2.974 1.222 1.00 0.00 21 VAL A CA 17
ATOM 18211 C C . VAL A 1 21 ? -0.618 -2.557 1.089 1.00 0.00 21 VAL A C 17
ATOM 18212 O O . VAL A 1 21 ? 0.212 -2.884 1.939 1.00 0.00 21 VAL A O 17
ATOM 18225 N N . LEU A 1 22 ? -0.309 -1.834 0.018 1.00 0.00 22 LEU A N 17
ATOM 18226 C CA . LEU A 1 22 ? 1.052 -1.371 -0.226 1.00 0.00 22 LEU A CA 17
ATOM 18227 C C . LEU A 1 22 ? 1.391 -0.180 0.665 1.00 0.00 22 LEU A C 17
ATOM 18228 O O . LEU A 1 22 ? 2.540 0.001 1.067 1.00 0.00 22 LEU A O 17
ATOM 18244 N N . ARG A 1 23 ? 0.381 0.629 0.971 1.00 0.00 23 ARG A N 17
ATOM 18245 C CA . ARG A 1 23 ? 0.572 1.802 1.815 1.00 0.00 23 ARG A CA 17
ATOM 18246 C C . ARG A 1 23 ? 0.905 1.394 3.246 1.00 0.00 23 ARG A C 17
ATOM 18247 O O . ARG A 1 23 ? 1.910 1.830 3.808 1.00 0.00 23 ARG A O 17
ATOM 18268 N N . GLN A 1 24 ? 0.055 0.555 3.830 1.00 0.00 24 GLN A N 17
ATOM 18269 C CA . GLN A 1 24 ? 0.260 0.090 5.197 1.00 0.00 24 GLN A CA 17
ATOM 18270 C C . GLN A 1 24 ? 1.718 -0.294 5.429 1.00 0.00 24 GLN A C 17
ATOM 18271 O O . GLN A 1 24 ? 2.296 0.025 6.468 1.00 0.00 24 GLN A O 17
ATOM 18285 N N . TYR A 1 25 ? 2.306 -0.980 4.455 1.00 0.00 25 TYR A N 17
ATOM 18286 C CA . TYR A 1 25 ? 3.696 -1.409 4.555 1.00 0.00 25 TYR A CA 17
ATOM 18287 C C . TYR A 1 25 ? 4.644 -0.222 4.421 1.00 0.00 25 TYR A C 17
ATOM 18288 O O . TYR A 1 25 ? 5.649 -0.132 5.126 1.00 0.00 25 TYR A O 17
ATOM 18306 N N . PHE A 1 26 ? 4.316 0.689 3.511 1.00 0.00 26 PHE A N 17
ATOM 18307 C CA . PHE A 1 26 ? 5.137 1.873 3.283 1.00 0.00 26 PHE A CA 17
ATOM 18308 C C . PHE A 1 26 ? 5.469 2.566 4.600 1.00 0.00 26 PHE A C 17
ATOM 18309 O O . PHE A 1 26 ? 6.632 2.844 4.892 1.00 0.00 26 PHE A O 17
ATOM 18326 N N . ASP A 1 27 ? 4.439 2.843 5.392 1.00 0.00 27 ASP A N 17
ATOM 18327 C CA . ASP A 1 27 ? 4.620 3.504 6.680 1.00 0.00 27 ASP A CA 17
ATOM 18328 C C . ASP A 1 27 ? 5.526 2.681 7.590 1.00 0.00 27 ASP A C 17
ATOM 18329 O O . ASP A 1 27 ? 6.495 3.196 8.147 1.00 0.00 27 ASP A O 17
ATOM 18338 N N . ILE A 1 28 ? 5.202 1.401 7.738 1.00 0.00 28 ILE A N 17
ATOM 18339 C CA . ILE A 1 28 ? 5.986 0.507 8.581 1.00 0.00 28 ILE A CA 17
ATOM 18340 C C . ILE A 1 28 ? 7.433 0.431 8.105 1.00 0.00 28 ILE A C 17
ATOM 18341 O O . ILE A 1 28 ? 8.336 0.122 8.881 1.00 0.00 28 ILE A O 17
ATOM 18357 N N . ASN A 1 29 ? 7.645 0.718 6.825 1.00 0.00 29 ASN A N 17
ATOM 18358 C CA . ASN A 1 29 ? 8.983 0.685 6.246 1.00 0.00 29 ASN A CA 17
ATOM 18359 C C . ASN A 1 29 ? 8.996 1.338 4.867 1.00 0.00 29 ASN A C 17
ATOM 18360 O O . ASN A 1 29 ? 8.110 1.100 4.048 1.00 0.00 29 ASN A O 17
ATOM 18371 N N . ASN A 1 30 ? 10.007 2.164 4.619 1.00 0.00 30 ASN A N 17
ATOM 18372 C CA . ASN A 1 30 ? 10.136 2.852 3.340 1.00 0.00 30 ASN A CA 17
ATOM 18373 C C . ASN A 1 30 ? 9.821 1.911 2.182 1.00 0.00 30 ASN A C 17
ATOM 18374 O O . ASN A 1 30 ? 8.888 2.146 1.414 1.00 0.00 30 ASN A O 17
ATOM 18385 N N . SER A 1 31 ? 10.604 0.844 2.063 1.00 0.00 31 SER A N 17
ATOM 18386 C CA . SER A 1 31 ? 10.411 -0.131 0.996 1.00 0.00 31 SER A CA 17
ATOM 18387 C C . SER A 1 31 ? 10.300 -1.543 1.565 1.00 0.00 31 SER A C 17
ATOM 18388 O O . SER A 1 31 ? 10.960 -1.900 2.541 1.00 0.00 31 SER A O 17
ATOM 18396 N N . PRO A 1 32 ? 9.445 -2.366 0.940 1.00 0.00 32 PRO A N 17
ATOM 18397 C CA . PRO A 1 32 ? 9.227 -3.752 1.365 1.00 0.00 32 PRO A CA 17
ATOM 18398 C C . PRO A 1 32 ? 10.436 -4.640 1.090 1.00 0.00 32 PRO A C 17
ATOM 18399 O O . PRO A 1 32 ? 11.333 -4.266 0.335 1.00 0.00 32 PRO A O 17
ATOM 18410 N N . SER A 1 33 ? 10.452 -5.817 1.708 1.00 0.00 33 SER A N 17
ATOM 18411 C CA . SER A 1 33 ? 11.553 -6.757 1.531 1.00 0.00 33 SER A CA 17
ATOM 18412 C C . SER A 1 33 ? 11.108 -7.968 0.717 1.00 0.00 33 SER A C 17
ATOM 18413 O O . SER A 1 33 ? 9.923 -8.295 0.669 1.00 0.00 33 SER A O 17
ATOM 18421 N N . GLU A 1 34 ? 12.069 -8.629 0.078 1.00 0.00 34 GLU A N 17
ATOM 18422 C CA . GLU A 1 34 ? 11.776 -9.803 -0.735 1.00 0.00 34 GLU A CA 17
ATOM 18423 C C . GLU A 1 34 ? 10.691 -10.657 -0.086 1.00 0.00 34 GLU A C 17
ATOM 18424 O O . GLU A 1 34 ? 9.956 -11.369 -0.770 1.00 0.00 34 GLU A O 17
ATOM 18436 N N . GLU A 1 35 ? 10.597 -10.580 1.238 1.00 0.00 35 GLU A N 17
ATOM 18437 C CA . GLU A 1 35 ? 9.603 -11.347 1.979 1.00 0.00 35 GLU A CA 17
ATOM 18438 C C . GLU A 1 35 ? 8.233 -10.680 1.902 1.00 0.00 35 GLU A C 17
ATOM 18439 O O . GLU A 1 35 ? 7.228 -11.335 1.627 1.00 0.00 35 GLU A O 17
ATOM 18451 N N . GLN A 1 36 ? 8.202 -9.374 2.146 1.00 0.00 36 GLN A N 17
ATOM 18452 C CA . GLN A 1 36 ? 6.956 -8.619 2.105 1.00 0.00 36 GLN A CA 17
ATOM 18453 C C . GLN A 1 36 ? 6.440 -8.496 0.675 1.00 0.00 36 GLN A C 17
ATOM 18454 O O . GLN A 1 36 ? 5.255 -8.704 0.413 1.00 0.00 36 GLN A O 17
ATOM 18468 N N . ILE A 1 37 ? 7.337 -8.157 -0.245 1.00 0.00 37 ILE A N 17
ATOM 18469 C CA . ILE A 1 37 ? 6.972 -8.008 -1.648 1.00 0.00 37 ILE A CA 17
ATOM 18470 C C . ILE A 1 37 ? 6.265 -9.255 -2.168 1.00 0.00 37 ILE A C 17
ATOM 18471 O O . ILE A 1 37 ? 5.452 -9.183 -3.090 1.00 0.00 37 ILE A O 17
ATOM 18487 N N . LYS A 1 38 ? 6.580 -10.399 -1.570 1.00 0.00 38 LYS A N 17
ATOM 18488 C CA . LYS A 1 38 ? 5.974 -11.664 -1.970 1.00 0.00 38 LYS A CA 17
ATOM 18489 C C . LYS A 1 38 ? 4.661 -11.896 -1.228 1.00 0.00 38 LYS A C 17
ATOM 18490 O O . LYS A 1 38 ? 3.648 -12.239 -1.835 1.00 0.00 38 LYS A O 17
ATOM 18509 N N . GLU A 1 39 ? 4.688 -11.706 0.088 1.00 0.00 39 GLU A N 17
ATOM 18510 C CA . GLU A 1 39 ? 3.499 -11.895 0.911 1.00 0.00 39 GLU A CA 17
ATOM 18511 C C . GLU A 1 39 ? 2.362 -10.993 0.439 1.00 0.00 39 GLU A C 17
ATOM 18512 O O . GLU A 1 39 ? 1.188 -11.335 0.574 1.00 0.00 39 GLU A O 17
ATOM 18524 N N . MET A 1 40 ? 2.721 -9.839 -0.115 1.00 0.00 40 MET A N 17
ATOM 18525 C CA . MET A 1 40 ? 1.731 -8.888 -0.607 1.00 0.00 40 MET A CA 17
ATOM 18526 C C . MET A 1 40 ? 1.276 -9.258 -2.015 1.00 0.00 40 MET A C 17
ATOM 18527 O O . MET A 1 40 ? 0.080 -9.291 -2.302 1.00 0.00 40 MET A O 17
ATOM 18541 N N . ALA A 1 41 ? 2.238 -9.533 -2.890 1.00 0.00 41 ALA A N 17
ATOM 18542 C CA . ALA A 1 41 ? 1.935 -9.902 -4.267 1.00 0.00 41 ALA A CA 17
ATOM 18543 C C . ALA A 1 41 ? 0.842 -10.963 -4.324 1.00 0.00 41 ALA A C 17
ATOM 18544 O O . ALA A 1 41 ? 0.087 -11.039 -5.294 1.00 0.00 41 ALA A O 17
ATOM 18551 N N . ASP A 1 42 ? 0.763 -11.781 -3.280 1.00 0.00 42 ASP A N 17
ATOM 18552 C CA . ASP A 1 42 ? -0.239 -12.838 -3.211 1.00 0.00 42 ASP A CA 17
ATOM 18553 C C . ASP A 1 42 ? -1.496 -12.350 -2.498 1.00 0.00 42 ASP A C 17
ATOM 18554 O O . ASP A 1 42 ? -2.616 -12.634 -2.925 1.00 0.00 42 ASP A O 17
ATOM 18563 N N . LYS A 1 43 ? -1.304 -11.616 -1.408 1.00 0.00 43 LYS A N 17
ATOM 18564 C CA . LYS A 1 43 ? -2.421 -11.087 -0.634 1.00 0.00 43 LYS A CA 17
ATOM 18565 C C . LYS A 1 43 ? -3.355 -10.267 -1.518 1.00 0.00 43 LYS A C 17
ATOM 18566 O O . LYS A 1 43 ? -4.577 -10.339 -1.381 1.00 0.00 43 LYS A O 17
ATOM 18585 N N . SER A 1 44 ? -2.773 -9.488 -2.424 1.00 0.00 44 SER A N 17
ATOM 18586 C CA . SER A 1 44 ? -3.554 -8.652 -3.328 1.00 0.00 44 SER A CA 17
ATOM 18587 C C . SER A 1 44 ? -3.683 -9.309 -4.699 1.00 0.00 44 SER A C 17
ATOM 18588 O O . SER A 1 44 ? -4.739 -9.255 -5.329 1.00 0.00 44 SER A O 17
ATOM 18596 N N . GLY A 1 45 ? -2.600 -9.930 -5.156 1.00 0.00 45 GLY A N 17
ATOM 18597 C CA . GLY A 1 45 ? -2.612 -10.589 -6.449 1.00 0.00 45 GLY A CA 17
ATOM 18598 C C . GLY A 1 45 ? -1.685 -9.923 -7.447 1.00 0.00 45 GLY A C 17
ATOM 18599 O O . GLY A 1 45 ? -1.528 -10.399 -8.572 1.00 0.00 45 GLY A O 17
ATOM 18603 N N . LEU A 1 46 ? -1.071 -8.819 -7.037 1.00 0.00 46 LEU A N 17
ATOM 18604 C CA . LEU A 1 46 ? -0.155 -8.086 -7.904 1.00 0.00 46 LEU A CA 17
ATOM 18605 C C . LEU A 1 46 ? 1.218 -8.749 -7.931 1.00 0.00 46 LEU A C 17
ATOM 18606 O O . LEU A 1 46 ? 1.662 -9.352 -6.955 1.00 0.00 46 LEU A O 17
ATOM 18622 N N . PRO A 1 47 ? 1.908 -8.634 -9.076 1.00 0.00 47 PRO A N 17
ATOM 18623 C CA . PRO A 1 47 ? 3.242 -9.213 -9.257 1.00 0.00 47 PRO A CA 17
ATOM 18624 C C . PRO A 1 47 ? 4.304 -8.495 -8.430 1.00 0.00 47 PRO A C 17
ATOM 18625 O O . PRO A 1 47 ? 4.004 -7.538 -7.717 1.00 0.00 47 PRO A O 17
ATOM 18636 N N . GLN A 1 48 ? 5.543 -8.964 -8.531 1.00 0.00 48 GLN A N 17
ATOM 18637 C CA . GLN A 1 48 ? 6.648 -8.365 -7.792 1.00 0.00 48 GLN A CA 17
ATOM 18638 C C . GLN A 1 48 ? 7.228 -7.175 -8.548 1.00 0.00 48 GLN A C 17
ATOM 18639 O O . GLN A 1 48 ? 7.966 -6.366 -7.984 1.00 0.00 48 GLN A O 17
ATOM 18653 N N . LYS A 1 49 ? 6.890 -7.073 -9.829 1.00 0.00 49 LYS A N 17
ATOM 18654 C CA . LYS A 1 49 ? 7.376 -5.981 -10.664 1.00 0.00 49 LYS A CA 17
ATOM 18655 C C . LYS A 1 49 ? 6.503 -4.740 -10.500 1.00 0.00 49 LYS A C 17
ATOM 18656 O O . LYS A 1 49 ? 7.009 -3.623 -10.397 1.00 0.00 49 LYS A O 17
ATOM 18675 N N . VAL A 1 50 ? 5.190 -4.945 -10.476 1.00 0.00 50 VAL A N 17
ATOM 18676 C CA . VAL A 1 50 ? 4.247 -3.844 -10.321 1.00 0.00 50 VAL A CA 17
ATOM 18677 C C . VAL A 1 50 ? 4.331 -3.241 -8.924 1.00 0.00 50 VAL A C 17
ATOM 18678 O O . VAL A 1 50 ? 4.312 -2.020 -8.761 1.00 0.00 50 VAL A O 17
ATOM 18691 N N . ILE A 1 51 ? 4.423 -4.104 -7.918 1.00 0.00 51 ILE A N 17
ATOM 18692 C CA . ILE A 1 51 ? 4.511 -3.656 -6.533 1.00 0.00 51 ILE A CA 17
ATOM 18693 C C . ILE A 1 51 ? 5.800 -2.879 -6.288 1.00 0.00 51 ILE A C 17
ATOM 18694 O O . ILE A 1 51 ? 5.773 -1.742 -5.817 1.00 0.00 51 ILE A O 17
ATOM 18710 N N . LYS A 1 52 ? 6.930 -3.500 -6.612 1.00 0.00 52 LYS A N 17
ATOM 18711 C CA . LYS A 1 52 ? 8.230 -2.867 -6.430 1.00 0.00 52 LYS A CA 17
ATOM 18712 C C . LYS A 1 52 ? 8.274 -1.506 -7.119 1.00 0.00 52 LYS A C 17
ATOM 18713 O O . LYS A 1 52 ? 8.616 -0.497 -6.501 1.00 0.00 52 LYS A O 17
ATOM 18732 N N . HIS A 1 53 ? 7.925 -1.485 -8.401 1.00 0.00 53 HIS A N 17
ATOM 18733 C CA . HIS A 1 53 ? 7.922 -0.247 -9.172 1.00 0.00 53 HIS A CA 17
ATOM 18734 C C . HIS A 1 53 ? 7.071 0.818 -8.488 1.00 0.00 53 HIS A C 17
ATOM 18735 O O . HIS A 1 53 ? 7.485 1.970 -8.362 1.00 0.00 53 HIS A O 17
ATOM 18750 N N . TRP A 1 54 ? 5.880 0.424 -8.050 1.00 0.00 54 TRP A N 17
ATOM 18751 C CA . TRP A 1 54 ? 4.970 1.346 -7.380 1.00 0.00 54 TRP A CA 17
ATOM 18752 C C . TRP A 1 54 ? 5.660 2.038 -6.210 1.00 0.00 54 TRP A C 17
ATOM 18753 O O . TRP A 1 54 ? 5.628 3.263 -6.094 1.00 0.00 54 TRP A O 17
ATOM 18774 N N . PHE A 1 55 ? 6.284 1.246 -5.344 1.00 0.00 55 PHE A N 17
ATOM 18775 C CA . PHE A 1 55 ? 6.982 1.783 -4.182 1.00 0.00 55 PHE A CA 17
ATOM 18776 C C . PHE A 1 55 ? 8.013 2.828 -4.601 1.00 0.00 55 PHE A C 17
ATOM 18777 O O . PHE A 1 55 ? 8.235 3.813 -3.897 1.00 0.00 55 PHE A O 17
ATOM 18794 N N . ARG A 1 56 ? 8.638 2.604 -5.752 1.00 0.00 56 ARG A N 17
ATOM 18795 C CA . ARG A 1 56 ? 9.646 3.524 -6.265 1.00 0.00 56 ARG A CA 17
ATOM 18796 C C . ARG A 1 56 ? 9.001 4.811 -6.770 1.00 0.00 56 ARG A C 17
ATOM 18797 O O . ARG A 1 56 ? 9.447 5.910 -6.443 1.00 0.00 56 ARG A O 17
ATOM 18818 N N . ASN A 1 57 ? 7.950 4.666 -7.570 1.00 0.00 57 ASN A N 17
ATOM 18819 C CA . ASN A 1 57 ? 7.244 5.816 -8.121 1.00 0.00 57 ASN A CA 17
ATOM 18820 C C . ASN A 1 57 ? 6.916 6.829 -7.028 1.00 0.00 57 ASN A C 17
ATOM 18821 O O . ASN A 1 57 ? 6.977 8.039 -7.247 1.00 0.00 57 ASN A O 17
ATOM 18832 N N . THR A 1 58 ? 6.569 6.325 -5.847 1.00 0.00 58 THR A N 17
ATOM 18833 C CA . THR A 1 58 ? 6.232 7.185 -4.719 1.00 0.00 58 THR A CA 17
ATOM 18834 C C . THR A 1 58 ? 7.468 7.516 -3.891 1.00 0.00 58 THR A C 17
ATOM 18835 O O . THR A 1 58 ? 7.693 8.671 -3.527 1.00 0.00 58 THR A O 17
ATOM 18846 N N . LEU A 1 59 ? 8.268 6.497 -3.597 1.00 0.00 59 LEU A N 17
ATOM 18847 C CA . LEU A 1 59 ? 9.484 6.681 -2.812 1.00 0.00 59 LEU A CA 17
ATOM 18848 C C . LEU A 1 59 ? 10.497 7.534 -3.569 1.00 0.00 59 LEU A C 17
ATOM 18849 O O . LEU A 1 59 ? 10.864 8.622 -3.123 1.00 0.00 59 LEU A O 17
ATOM 18865 N N . PHE A 1 60 ? 10.944 7.035 -4.716 1.00 0.00 60 PHE A N 17
ATOM 18866 C CA . PHE A 1 60 ? 11.914 7.752 -5.536 1.00 0.00 60 PHE A CA 17
ATOM 18867 C C . PHE A 1 60 ? 11.676 9.258 -5.467 1.00 0.00 60 PHE A C 17
ATOM 18868 O O . PHE A 1 60 ? 12.613 10.039 -5.304 1.00 0.00 60 PHE A O 17
ATOM 18885 N N . LYS A 1 61 ? 10.416 9.658 -5.595 1.00 0.00 61 LYS A N 17
ATOM 18886 C CA . LYS A 1 61 ? 10.052 11.069 -5.547 1.00 0.00 61 LYS A CA 17
ATOM 18887 C C . LYS A 1 61 ? 10.263 11.638 -4.147 1.00 0.00 61 LYS A C 17
ATOM 18888 O O . LYS A 1 61 ? 10.764 12.751 -3.990 1.00 0.00 61 LYS A O 17
ATOM 18907 N N . GLU A 1 62 ? 9.880 10.867 -3.135 1.00 0.00 62 GLU A N 17
ATOM 18908 C CA . GLU A 1 62 ? 10.029 11.295 -1.750 1.00 0.00 62 GLU A CA 17
ATOM 18909 C C . GLU A 1 62 ? 11.465 11.725 -1.464 1.00 0.00 62 GLU A C 17
ATOM 18910 O O . GLU A 1 62 ? 11.712 12.568 -0.601 1.00 0.00 62 GLU A O 17
ATOM 18922 N N . ARG A 1 63 ? 12.408 11.140 -2.196 1.00 0.00 63 ARG A N 17
ATOM 18923 C CA . ARG A 1 63 ? 13.819 11.461 -2.021 1.00 0.00 63 ARG A CA 17
ATOM 18924 C C . ARG A 1 63 ? 14.174 12.761 -2.736 1.00 0.00 63 ARG A C 17
ATOM 18925 O O . ARG A 1 63 ? 14.879 13.608 -2.188 1.00 0.00 63 ARG A O 17
ATOM 18946 N N . GLN A 1 64 ? 13.681 12.911 -3.961 1.00 0.00 64 GLN A N 17
ATOM 18947 C CA . GLN A 1 64 ? 13.947 14.107 -4.750 1.00 0.00 64 GLN A CA 17
ATOM 18948 C C . GLN A 1 64 ? 12.848 15.146 -4.552 1.00 0.00 64 GLN A C 17
ATOM 18949 O O . GLN A 1 64 ? 11.943 14.959 -3.739 1.00 0.00 64 GLN A O 17
ATOM 18963 N N . SER A 1 65 ? 12.934 16.241 -5.300 1.00 0.00 65 SER A N 17
ATOM 18964 C CA . SER A 1 65 ? 11.949 17.312 -5.204 1.00 0.00 65 SER A CA 17
ATOM 18965 C C . SER A 1 65 ? 11.185 17.467 -6.515 1.00 0.00 65 SER A C 17
ATOM 18966 O O . SER A 1 65 ? 11.743 17.287 -7.597 1.00 0.00 65 SER A O 17
ATOM 18974 N N . GLY A 1 66 ? 9.903 17.802 -6.410 1.00 0.00 66 GLY A N 17
ATOM 18975 C CA . GLY A 1 66 ? 9.081 17.976 -7.594 1.00 0.00 66 GLY A CA 17
ATOM 18976 C C . GLY A 1 66 ? 8.185 19.194 -7.503 1.00 0.00 66 GLY A C 17
ATOM 18977 O O . GLY A 1 66 ? 6.984 19.091 -7.254 1.00 0.00 66 GLY A O 17
ATOM 18981 N N . PRO A 1 67 ? 8.772 20.383 -7.709 1.00 0.00 67 PRO A N 17
ATOM 18982 C CA . PRO A 1 67 ? 8.036 21.649 -7.653 1.00 0.00 67 PRO A CA 17
ATOM 18983 C C . PRO A 1 67 ? 7.074 21.813 -8.825 1.00 0.00 67 PRO A C 17
ATOM 18984 O O . PRO A 1 67 ? 6.047 22.482 -8.708 1.00 0.00 67 PRO A O 17
ATOM 18995 N N . SER A 1 68 ? 7.412 21.197 -9.953 1.00 0.00 68 SER A N 17
ATOM 18996 C CA . SER A 1 68 ? 6.579 21.277 -11.147 1.00 0.00 68 SER A CA 17
ATOM 18997 C C . SER A 1 68 ? 5.375 20.346 -11.033 1.00 0.00 68 SER A C 17
ATOM 18998 O O . SER A 1 68 ? 4.231 20.772 -11.190 1.00 0.00 68 SER A O 17
ATOM 19006 N N . SER A 1 69 ? 5.643 19.074 -10.758 1.00 0.00 69 SER A N 17
ATOM 19007 C CA . SER A 1 69 ? 4.583 18.081 -10.626 1.00 0.00 69 SER A CA 17
ATOM 19008 C C . SER A 1 69 ? 3.649 18.120 -11.833 1.00 0.00 69 SER A C 17
ATOM 19009 O O . SER A 1 69 ? 2.431 18.027 -11.692 1.00 0.00 69 SER A O 17
ATOM 19017 N N . GLY A 1 70 ? 4.232 18.257 -13.020 1.00 0.00 70 GLY A N 17
ATOM 19018 C CA . GLY A 1 70 ? 3.439 18.306 -14.234 1.00 0.00 70 GLY A CA 17
ATOM 19019 C C . GLY A 1 70 ? 2.360 19.369 -14.180 1.00 0.00 70 GLY A C 17
ATOM 19020 O O . GLY A 1 70 ? 2.398 20.340 -14.936 1.00 0.00 70 GLY A O 17
ATOM 19024 N N . GLY A 1 1 ? -10.705 -12.798 -4.336 1.00 0.00 1 GLY A N 18
ATOM 19025 C CA . GLY A 1 1 ? -9.275 -13.042 -4.395 1.00 0.00 1 GLY A CA 18
ATOM 19026 C C . GLY A 1 1 ? -8.816 -13.461 -5.778 1.00 0.00 1 GLY A C 18
ATOM 19027 O O . GLY A 1 1 ? -9.566 -13.354 -6.747 1.00 0.00 1 GLY A O 18
ATOM 19031 N N . SER A 1 2 ? -7.578 -13.937 -5.869 1.00 0.00 2 SER A N 18
ATOM 19032 C CA . SER A 1 2 ? -7.017 -14.367 -7.144 1.00 0.00 2 SER A CA 18
ATOM 19033 C C . SER A 1 2 ? -5.849 -15.325 -6.928 1.00 0.00 2 SER A C 18
ATOM 19034 O O . SER A 1 2 ? -4.771 -14.919 -6.494 1.00 0.00 2 SER A O 18
ATOM 19042 N N . SER A 1 3 ? -6.072 -16.599 -7.234 1.00 0.00 3 SER A N 18
ATOM 19043 C CA . SER A 1 3 ? -5.041 -17.617 -7.070 1.00 0.00 3 SER A CA 18
ATOM 19044 C C . SER A 1 3 ? -5.251 -18.767 -8.051 1.00 0.00 3 SER A C 18
ATOM 19045 O O . SER A 1 3 ? -6.353 -18.971 -8.558 1.00 0.00 3 SER A O 18
ATOM 19053 N N . GLY A 1 4 ? -4.184 -19.516 -8.312 1.00 0.00 4 GLY A N 18
ATOM 19054 C CA . GLY A 1 4 ? -4.271 -20.636 -9.231 1.00 0.00 4 GLY A CA 18
ATOM 19055 C C . GLY A 1 4 ? -3.582 -20.357 -10.552 1.00 0.00 4 GLY A C 18
ATOM 19056 O O . GLY A 1 4 ? -3.089 -19.253 -10.782 1.00 0.00 4 GLY A O 18
ATOM 19060 N N . SER A 1 5 ? -3.544 -21.362 -11.422 1.00 0.00 5 SER A N 18
ATOM 19061 C CA . SER A 1 5 ? -2.904 -21.221 -12.724 1.00 0.00 5 SER A CA 18
ATOM 19062 C C . SER A 1 5 ? -3.921 -20.817 -13.788 1.00 0.00 5 SER A C 18
ATOM 19063 O O . SER A 1 5 ? -4.853 -21.563 -14.087 1.00 0.00 5 SER A O 18
ATOM 19071 N N . SER A 1 6 ? -3.733 -19.630 -14.356 1.00 0.00 6 SER A N 18
ATOM 19072 C CA . SER A 1 6 ? -4.635 -19.123 -15.383 1.00 0.00 6 SER A CA 18
ATOM 19073 C C . SER A 1 6 ? -4.024 -17.920 -16.097 1.00 0.00 6 SER A C 18
ATOM 19074 O O . SER A 1 6 ? -3.349 -17.096 -15.482 1.00 0.00 6 SER A O 18
ATOM 19082 N N . GLY A 1 7 ? -4.266 -17.828 -17.401 1.00 0.00 7 GLY A N 18
ATOM 19083 C CA . GLY A 1 7 ? -3.733 -16.725 -18.179 1.00 0.00 7 GLY A CA 18
ATOM 19084 C C . GLY A 1 7 ? -4.411 -15.408 -17.856 1.00 0.00 7 GLY A C 18
ATOM 19085 O O . GLY A 1 7 ? -5.639 -15.325 -17.822 1.00 0.00 7 GLY A O 18
ATOM 19089 N N . LYS A 1 8 ? -3.610 -14.375 -17.617 1.00 0.00 8 LYS A N 18
ATOM 19090 C CA . LYS A 1 8 ? -4.138 -13.055 -17.295 1.00 0.00 8 LYS A CA 18
ATOM 19091 C C . LYS A 1 8 ? -3.517 -11.987 -18.189 1.00 0.00 8 LYS A C 18
ATOM 19092 O O . LYS A 1 8 ? -2.527 -12.238 -18.876 1.00 0.00 8 LYS A O 18
ATOM 19111 N N . ARG A 1 9 ? -4.104 -10.795 -18.175 1.00 0.00 9 ARG A N 18
ATOM 19112 C CA . ARG A 1 9 ? -3.608 -9.689 -18.984 1.00 0.00 9 ARG A CA 18
ATOM 19113 C C . ARG A 1 9 ? -2.238 -9.229 -18.495 1.00 0.00 9 ARG A C 18
ATOM 19114 O O . ARG A 1 9 ? -1.969 -9.165 -17.295 1.00 0.00 9 ARG A O 18
ATOM 19135 N N . PRO A 1 10 ? -1.349 -8.902 -19.445 1.00 0.00 10 PRO A N 18
ATOM 19136 C CA . PRO A 1 10 ? 0.008 -8.443 -19.135 1.00 0.00 10 PRO A CA 18
ATOM 19137 C C . PRO A 1 10 ? 0.021 -7.053 -18.507 1.00 0.00 10 PRO A C 18
ATOM 19138 O O . PRO A 1 10 ? 0.920 -6.719 -17.735 1.00 0.00 10 PRO A O 18
ATOM 19149 N N . ARG A 1 11 ? -0.982 -6.248 -18.843 1.00 0.00 11 ARG A N 18
ATOM 19150 C CA . ARG A 1 11 ? -1.085 -4.894 -18.312 1.00 0.00 11 ARG A CA 18
ATOM 19151 C C . ARG A 1 11 ? -2.312 -4.754 -17.416 1.00 0.00 11 ARG A C 18
ATOM 19152 O O . ARG A 1 11 ? -3.444 -4.958 -17.857 1.00 0.00 11 ARG A O 18
ATOM 19173 N N . THR A 1 12 ? -2.080 -4.404 -16.154 1.00 0.00 12 THR A N 18
ATOM 19174 C CA . THR A 1 12 ? -3.166 -4.238 -15.196 1.00 0.00 12 THR A CA 18
ATOM 19175 C C . THR A 1 12 ? -2.930 -3.025 -14.303 1.00 0.00 12 THR A C 18
ATOM 19176 O O . THR A 1 12 ? -1.790 -2.705 -13.964 1.00 0.00 12 THR A O 18
ATOM 19187 N N . ARG A 1 13 ? -4.013 -2.355 -13.924 1.00 0.00 13 ARG A N 18
ATOM 19188 C CA . ARG A 1 13 ? -3.923 -1.177 -13.071 1.00 0.00 13 ARG A CA 18
ATOM 19189 C C . ARG A 1 13 ? -4.119 -1.551 -11.605 1.00 0.00 13 ARG A C 18
ATOM 19190 O O . ARG A 1 13 ? -4.711 -2.585 -11.291 1.00 0.00 13 ARG A O 18
ATOM 19211 N N . ILE A 1 14 ? -3.617 -0.705 -10.711 1.00 0.00 14 ILE A N 18
ATOM 19212 C CA . ILE A 1 14 ? -3.737 -0.948 -9.279 1.00 0.00 14 ILE A CA 18
ATOM 19213 C C . ILE A 1 14 ? -4.973 -0.263 -8.707 1.00 0.00 14 ILE A C 18
ATOM 19214 O O . ILE A 1 14 ? -5.244 0.902 -9.001 1.00 0.00 14 ILE A O 18
ATOM 19230 N N . THR A 1 15 ? -5.722 -0.993 -7.887 1.00 0.00 15 THR A N 18
ATOM 19231 C CA . THR A 1 15 ? -6.930 -0.457 -7.273 1.00 0.00 15 THR A CA 18
ATOM 19232 C C . THR A 1 15 ? -6.645 0.075 -5.872 1.00 0.00 15 THR A C 18
ATOM 19233 O O . THR A 1 15 ? -5.523 -0.026 -5.376 1.00 0.00 15 THR A O 18
ATOM 19244 N N . ASP A 1 16 ? -7.668 0.639 -5.240 1.00 0.00 16 ASP A N 18
ATOM 19245 C CA . ASP A 1 16 ? -7.528 1.185 -3.894 1.00 0.00 16 ASP A CA 18
ATOM 19246 C C . ASP A 1 16 ? -7.320 0.069 -2.875 1.00 0.00 16 ASP A C 18
ATOM 19247 O O . ASP A 1 16 ? -6.364 0.093 -2.100 1.00 0.00 16 ASP A O 18
ATOM 19256 N N . ASP A 1 17 ? -8.222 -0.906 -2.880 1.00 0.00 17 ASP A N 18
ATOM 19257 C CA . ASP A 1 17 ? -8.138 -2.030 -1.955 1.00 0.00 17 ASP A CA 18
ATOM 19258 C C . ASP A 1 17 ? -6.781 -2.719 -2.059 1.00 0.00 17 ASP A C 18
ATOM 19259 O O . ASP A 1 17 ? -6.370 -3.440 -1.151 1.00 0.00 17 ASP A O 18
ATOM 19268 N N . GLN A 1 18 ? -6.092 -2.492 -3.173 1.00 0.00 18 GLN A N 18
ATOM 19269 C CA . GLN A 1 18 ? -4.782 -3.093 -3.396 1.00 0.00 18 GLN A CA 18
ATOM 19270 C C . GLN A 1 18 ? -3.667 -2.121 -3.023 1.00 0.00 18 GLN A C 18
ATOM 19271 O O . GLN A 1 18 ? -2.659 -2.512 -2.434 1.00 0.00 18 GLN A O 18
ATOM 19285 N N . LEU A 1 19 ? -3.855 -0.852 -3.370 1.00 0.00 19 LEU A N 18
ATOM 19286 C CA . LEU A 1 19 ? -2.865 0.177 -3.072 1.00 0.00 19 LEU A CA 18
ATOM 19287 C C . LEU A 1 19 ? -2.705 0.360 -1.566 1.00 0.00 19 LEU A C 18
ATOM 19288 O O . LEU A 1 19 ? -1.591 0.508 -1.064 1.00 0.00 19 LEU A O 18
ATOM 19304 N N . ARG A 1 20 ? -3.825 0.345 -0.852 1.00 0.00 20 ARG A N 18
ATOM 19305 C CA . ARG A 1 20 ? -3.809 0.508 0.597 1.00 0.00 20 ARG A CA 18
ATOM 19306 C C . ARG A 1 20 ? -2.850 -0.485 1.246 1.00 0.00 20 ARG A C 18
ATOM 19307 O O . ARG A 1 20 ? -2.092 -0.133 2.149 1.00 0.00 20 ARG A O 18
ATOM 19328 N N . VAL A 1 21 ? -2.889 -1.729 0.778 1.00 0.00 21 VAL A N 18
ATOM 19329 C CA . VAL A 1 21 ? -2.023 -2.774 1.312 1.00 0.00 21 VAL A CA 18
ATOM 19330 C C . VAL A 1 21 ? -0.553 -2.411 1.137 1.00 0.00 21 VAL A C 18
ATOM 19331 O O . VAL A 1 21 ? 0.285 -2.748 1.975 1.00 0.00 21 VAL A O 18
ATOM 19344 N N . LEU A 1 22 ? -0.245 -1.722 0.044 1.00 0.00 22 LEU A N 18
ATOM 19345 C CA . LEU A 1 22 ? 1.126 -1.312 -0.241 1.00 0.00 22 LEU A CA 18
ATOM 19346 C C . LEU A 1 22 ? 1.524 -0.112 0.612 1.00 0.00 22 LEU A C 18
ATOM 19347 O O . LEU A 1 22 ? 2.695 0.062 0.949 1.00 0.00 22 LEU A O 18
ATOM 19363 N N . ARG A 1 23 ? 0.541 0.713 0.959 1.00 0.00 23 ARG A N 18
ATOM 19364 C CA . ARG A 1 23 ? 0.789 1.896 1.774 1.00 0.00 23 ARG A CA 18
ATOM 19365 C C . ARG A 1 23 ? 1.088 1.509 3.219 1.00 0.00 23 ARG A C 18
ATOM 19366 O O . ARG A 1 23 ? 2.113 1.899 3.777 1.00 0.00 23 ARG A O 18
ATOM 19387 N N . GLN A 1 24 ? 0.185 0.739 3.819 1.00 0.00 24 GLN A N 18
ATOM 19388 C CA . GLN A 1 24 ? 0.352 0.300 5.199 1.00 0.00 24 GLN A CA 18
ATOM 19389 C C . GLN A 1 24 ? 1.789 -0.139 5.461 1.00 0.00 24 GLN A C 18
ATOM 19390 O O . GLN A 1 24 ? 2.367 0.181 6.499 1.00 0.00 24 GLN A O 18
ATOM 19404 N N . TYR A 1 25 ? 2.359 -0.875 4.513 1.00 0.00 25 TYR A N 18
ATOM 19405 C CA . TYR A 1 25 ? 3.728 -1.361 4.642 1.00 0.00 25 TYR A CA 18
ATOM 19406 C C . TYR A 1 25 ? 4.726 -0.212 4.536 1.00 0.00 25 TYR A C 18
ATOM 19407 O O . TYR A 1 25 ? 5.735 -0.184 5.241 1.00 0.00 25 TYR A O 18
ATOM 19425 N N . PHE A 1 26 ? 4.436 0.736 3.652 1.00 0.00 26 PHE A N 18
ATOM 19426 C CA . PHE A 1 26 ? 5.307 1.889 3.452 1.00 0.00 26 PHE A CA 18
ATOM 19427 C C . PHE A 1 26 ? 5.638 2.557 4.784 1.00 0.00 26 PHE A C 18
ATOM 19428 O O . PHE A 1 26 ? 6.804 2.801 5.095 1.00 0.00 26 PHE A O 18
ATOM 19445 N N . ASP A 1 27 ? 4.604 2.851 5.564 1.00 0.00 27 ASP A N 18
ATOM 19446 C CA . ASP A 1 27 ? 4.783 3.490 6.862 1.00 0.00 27 ASP A CA 18
ATOM 19447 C C . ASP A 1 27 ? 5.651 2.631 7.776 1.00 0.00 27 ASP A C 18
ATOM 19448 O O . ASP A 1 27 ? 6.533 3.139 8.469 1.00 0.00 27 ASP A O 18
ATOM 19457 N N . ILE A 1 28 ? 5.394 1.327 7.773 1.00 0.00 28 ILE A N 18
ATOM 19458 C CA . ILE A 1 28 ? 6.151 0.397 8.602 1.00 0.00 28 ILE A CA 18
ATOM 19459 C C . ILE A 1 28 ? 7.584 0.255 8.100 1.00 0.00 28 ILE A C 18
ATOM 19460 O O . ILE A 1 28 ? 8.481 -0.121 8.853 1.00 0.00 28 ILE A O 18
ATOM 19476 N N . ASN A 1 29 ? 7.791 0.561 6.823 1.00 0.00 29 ASN A N 18
ATOM 19477 C CA . ASN A 1 29 ? 9.116 0.469 6.220 1.00 0.00 29 ASN A CA 18
ATOM 19478 C C . ASN A 1 29 ? 9.127 1.103 4.833 1.00 0.00 29 ASN A C 18
ATOM 19479 O O . ASN A 1 29 ? 8.364 0.709 3.953 1.00 0.00 29 ASN A O 18
ATOM 19490 N N . ASN A 1 30 ? 10.000 2.088 4.646 1.00 0.00 30 ASN A N 18
ATOM 19491 C CA . ASN A 1 30 ? 10.111 2.777 3.365 1.00 0.00 30 ASN A CA 18
ATOM 19492 C C . ASN A 1 30 ? 9.854 1.818 2.207 1.00 0.00 30 ASN A C 18
ATOM 19493 O O . ASN A 1 30 ? 8.896 1.983 1.452 1.00 0.00 30 ASN A O 18
ATOM 19504 N N . SER A 1 31 ? 10.716 0.815 2.074 1.00 0.00 31 SER A N 18
ATOM 19505 C CA . SER A 1 31 ? 10.584 -0.169 1.006 1.00 0.00 31 SER A CA 18
ATOM 19506 C C . SER A 1 31 ? 10.373 -1.567 1.579 1.00 0.00 31 SER A C 18
ATOM 19507 O O . SER A 1 31 ? 10.929 -1.932 2.614 1.00 0.00 31 SER A O 18
ATOM 19515 N N . PRO A 1 32 ? 9.548 -2.370 0.889 1.00 0.00 32 PRO A N 18
ATOM 19516 C CA . PRO A 1 32 ? 9.243 -3.741 1.309 1.00 0.00 32 PRO A CA 18
ATOM 19517 C C . PRO A 1 32 ? 10.439 -4.674 1.154 1.00 0.00 32 PRO A C 18
ATOM 19518 O O . PRO A 1 32 ? 11.413 -4.343 0.478 1.00 0.00 32 PRO A O 18
ATOM 19529 N N . SER A 1 33 ? 10.359 -5.841 1.786 1.00 0.00 33 SER A N 18
ATOM 19530 C CA . SER A 1 33 ? 11.437 -6.821 1.721 1.00 0.00 33 SER A CA 18
ATOM 19531 C C . SER A 1 33 ? 11.047 -7.999 0.834 1.00 0.00 33 SER A C 18
ATOM 19532 O O . SER A 1 33 ? 9.869 -8.333 0.710 1.00 0.00 33 SER A O 18
ATOM 19540 N N . GLU A 1 34 ? 12.046 -8.624 0.218 1.00 0.00 34 GLU A N 18
ATOM 19541 C CA . GLU A 1 34 ? 11.808 -9.765 -0.658 1.00 0.00 34 GLU A CA 18
ATOM 19542 C C . GLU A 1 34 ? 10.724 -10.674 -0.085 1.00 0.00 34 GLU A C 18
ATOM 19543 O O . GLU A 1 34 ? 10.049 -11.392 -0.822 1.00 0.00 34 GLU A O 18
ATOM 19555 N N . GLU A 1 35 ? 10.565 -10.638 1.234 1.00 0.00 35 GLU A N 18
ATOM 19556 C CA . GLU A 1 35 ? 9.565 -11.459 1.906 1.00 0.00 35 GLU A CA 18
ATOM 19557 C C . GLU A 1 35 ? 8.187 -10.808 1.831 1.00 0.00 35 GLU A C 18
ATOM 19558 O O . GLU A 1 35 ? 7.182 -11.483 1.613 1.00 0.00 35 GLU A O 18
ATOM 19570 N N . GLN A 1 36 ? 8.150 -9.492 2.015 1.00 0.00 36 GLN A N 18
ATOM 19571 C CA . GLN A 1 36 ? 6.896 -8.750 1.970 1.00 0.00 36 GLN A CA 18
ATOM 19572 C C . GLN A 1 36 ? 6.382 -8.636 0.539 1.00 0.00 36 GLN A C 18
ATOM 19573 O O . GLN A 1 36 ? 5.204 -8.878 0.272 1.00 0.00 36 GLN A O 18
ATOM 19587 N N . ILE A 1 37 ? 7.271 -8.267 -0.376 1.00 0.00 37 ILE A N 18
ATOM 19588 C CA . ILE A 1 37 ? 6.907 -8.122 -1.780 1.00 0.00 37 ILE A CA 18
ATOM 19589 C C . ILE A 1 37 ? 6.169 -9.357 -2.287 1.00 0.00 37 ILE A C 18
ATOM 19590 O O . ILE A 1 37 ? 5.331 -9.268 -3.184 1.00 0.00 37 ILE A O 18
ATOM 19606 N N . LYS A 1 38 ? 6.484 -10.508 -1.704 1.00 0.00 38 LYS A N 18
ATOM 19607 C CA . LYS A 1 38 ? 5.849 -11.762 -2.093 1.00 0.00 38 LYS A CA 18
ATOM 19608 C C . LYS A 1 38 ? 4.544 -11.970 -1.332 1.00 0.00 38 LYS A C 18
ATOM 19609 O O . LYS A 1 38 ? 3.505 -12.247 -1.929 1.00 0.00 38 LYS A O 18
ATOM 19628 N N . GLU A 1 39 ? 4.606 -11.833 -0.011 1.00 0.00 39 GLU A N 18
ATOM 19629 C CA . GLU A 1 39 ? 3.427 -12.006 0.830 1.00 0.00 39 GLU A CA 18
ATOM 19630 C C . GLU A 1 39 ? 2.297 -11.085 0.379 1.00 0.00 39 GLU A C 18
ATOM 19631 O O . GLU A 1 39 ? 1.120 -11.419 0.511 1.00 0.00 39 GLU A O 18
ATOM 19643 N N . MET A 1 40 ? 2.665 -9.924 -0.154 1.00 0.00 40 MET A N 18
ATOM 19644 C CA . MET A 1 40 ? 1.682 -8.955 -0.626 1.00 0.00 40 MET A CA 18
ATOM 19645 C C . MET A 1 40 ? 1.189 -9.317 -2.023 1.00 0.00 40 MET A C 18
ATOM 19646 O O . MET A 1 40 ? -0.014 -9.325 -2.284 1.00 0.00 40 MET A O 18
ATOM 19660 N N . ALA A 1 41 ? 2.126 -9.616 -2.917 1.00 0.00 41 ALA A N 18
ATOM 19661 C CA . ALA A 1 41 ? 1.785 -9.980 -4.287 1.00 0.00 41 ALA A CA 18
ATOM 19662 C C . ALA A 1 41 ? 0.638 -10.984 -4.319 1.00 0.00 41 ALA A C 18
ATOM 19663 O O . ALA A 1 41 ? -0.112 -11.053 -5.294 1.00 0.00 41 ALA A O 18
ATOM 19670 N N . ASP A 1 42 ? 0.507 -11.760 -3.249 1.00 0.00 42 ASP A N 18
ATOM 19671 C CA . ASP A 1 42 ? -0.550 -12.760 -3.155 1.00 0.00 42 ASP A CA 18
ATOM 19672 C C . ASP A 1 42 ? -1.770 -12.195 -2.433 1.00 0.00 42 ASP A C 18
ATOM 19673 O O . ASP A 1 42 ? -2.910 -12.471 -2.808 1.00 0.00 42 ASP A O 18
ATOM 19682 N N . LYS A 1 43 ? -1.522 -11.405 -1.394 1.00 0.00 43 LYS A N 18
ATOM 19683 C CA . LYS A 1 43 ? -2.599 -10.801 -0.618 1.00 0.00 43 LYS A CA 18
ATOM 19684 C C . LYS A 1 43 ? -3.482 -9.926 -1.502 1.00 0.00 43 LYS A C 18
ATOM 19685 O O . LYS A 1 43 ? -4.709 -10.011 -1.448 1.00 0.00 43 LYS A O 18
ATOM 19704 N N . SER A 1 44 ? -2.850 -9.086 -2.315 1.00 0.00 44 SER A N 18
ATOM 19705 C CA . SER A 1 44 ? -3.578 -8.194 -3.209 1.00 0.00 44 SER A CA 18
ATOM 19706 C C . SER A 1 44 ? -3.826 -8.861 -4.559 1.00 0.00 44 SER A C 18
ATOM 19707 O O . SER A 1 44 ? -4.930 -8.803 -5.099 1.00 0.00 44 SER A O 18
ATOM 19715 N N . GLY A 1 45 ? -2.789 -9.494 -5.098 1.00 0.00 45 GLY A N 18
ATOM 19716 C CA . GLY A 1 45 ? -2.913 -10.163 -6.380 1.00 0.00 45 GLY A CA 18
ATOM 19717 C C . GLY A 1 45 ? -2.013 -9.559 -7.439 1.00 0.00 45 GLY A C 18
ATOM 19718 O O . GLY A 1 45 ? -2.014 -9.998 -8.590 1.00 0.00 45 GLY A O 18
ATOM 19722 N N . LEU A 1 46 ? -1.244 -8.547 -7.052 1.00 0.00 46 LEU A N 18
ATOM 19723 C CA . LEU A 1 46 ? -0.335 -7.879 -7.978 1.00 0.00 46 LEU A CA 18
ATOM 19724 C C . LEU A 1 46 ? 1.028 -8.564 -7.992 1.00 0.00 46 LEU A C 18
ATOM 19725 O O . LEU A 1 46 ? 1.455 -9.172 -7.010 1.00 0.00 46 LEU A O 18
ATOM 19741 N N . PRO A 1 47 ? 1.729 -8.463 -9.131 1.00 0.00 47 PRO A N 18
ATOM 19742 C CA . PRO A 1 47 ? 3.055 -9.065 -9.300 1.00 0.00 47 PRO A CA 18
ATOM 19743 C C . PRO A 1 47 ? 4.121 -8.361 -8.466 1.00 0.00 47 PRO A C 18
ATOM 19744 O O . PRO A 1 47 ? 3.843 -7.364 -7.802 1.00 0.00 47 PRO A O 18
ATOM 19755 N N . GLN A 1 48 ? 5.340 -8.888 -8.507 1.00 0.00 48 GLN A N 18
ATOM 19756 C CA . GLN A 1 48 ? 6.447 -8.310 -7.754 1.00 0.00 48 GLN A CA 18
ATOM 19757 C C . GLN A 1 48 ? 6.998 -7.074 -8.459 1.00 0.00 48 GLN A C 18
ATOM 19758 O O . GLN A 1 48 ? 7.482 -6.143 -7.815 1.00 0.00 48 GLN A O 18
ATOM 19772 N N . LYS A 1 49 ? 6.922 -7.073 -9.786 1.00 0.00 49 LYS A N 18
ATOM 19773 C CA . LYS A 1 49 ? 7.411 -5.952 -10.579 1.00 0.00 49 LYS A CA 18
ATOM 19774 C C . LYS A 1 49 ? 6.534 -4.720 -10.381 1.00 0.00 49 LYS A C 18
ATOM 19775 O O . LYS A 1 49 ? 7.033 -3.600 -10.273 1.00 0.00 49 LYS A O 18
ATOM 19794 N N . VAL A 1 50 ? 5.223 -4.935 -10.333 1.00 0.00 50 VAL A N 18
ATOM 19795 C CA . VAL A 1 50 ? 4.275 -3.843 -10.145 1.00 0.00 50 VAL A CA 18
ATOM 19796 C C . VAL A 1 50 ? 4.418 -3.224 -8.758 1.00 0.00 50 VAL A C 18
ATOM 19797 O O . VAL A 1 50 ? 4.559 -2.009 -8.621 1.00 0.00 50 VAL A O 18
ATOM 19810 N N . ILE A 1 51 ? 4.379 -4.069 -7.733 1.00 0.00 51 ILE A N 18
ATOM 19811 C CA . ILE A 1 51 ? 4.506 -3.605 -6.357 1.00 0.00 51 ILE A CA 18
ATOM 19812 C C . ILE A 1 51 ? 5.824 -2.869 -6.144 1.00 0.00 51 ILE A C 18
ATOM 19813 O O . ILE A 1 51 ? 5.840 -1.707 -5.735 1.00 0.00 51 ILE A O 18
ATOM 19829 N N . LYS A 1 52 ? 6.929 -3.551 -6.425 1.00 0.00 52 LYS A N 18
ATOM 19830 C CA . LYS A 1 52 ? 8.253 -2.962 -6.268 1.00 0.00 52 LYS A CA 18
ATOM 19831 C C . LYS A 1 52 ? 8.350 -1.634 -7.014 1.00 0.00 52 LYS A C 18
ATOM 19832 O O . LYS A 1 52 ? 8.755 -0.620 -6.445 1.00 0.00 52 LYS A O 18
ATOM 19851 N N . HIS A 1 53 ? 7.975 -1.648 -8.289 1.00 0.00 53 HIS A N 18
ATOM 19852 C CA . HIS A 1 53 ? 8.018 -0.444 -9.111 1.00 0.00 53 HIS A CA 18
ATOM 19853 C C . HIS A 1 53 ? 7.197 0.675 -8.479 1.00 0.00 53 HIS A C 18
ATOM 19854 O O . HIS A 1 53 ? 7.647 1.818 -8.399 1.00 0.00 53 HIS A O 18
ATOM 19869 N N . TRP A 1 54 ? 5.992 0.339 -8.033 1.00 0.00 54 TRP A N 18
ATOM 19870 C CA . TRP A 1 54 ? 5.108 1.317 -7.408 1.00 0.00 54 TRP A CA 18
ATOM 19871 C C . TRP A 1 54 ? 5.801 2.010 -6.240 1.00 0.00 54 TRP A C 18
ATOM 19872 O O . TRP A 1 54 ? 5.785 3.236 -6.135 1.00 0.00 54 TRP A O 18
ATOM 19893 N N . PHE A 1 55 ? 6.411 1.217 -5.365 1.00 0.00 55 PHE A N 18
ATOM 19894 C CA . PHE A 1 55 ? 7.109 1.755 -4.203 1.00 0.00 55 PHE A CA 18
ATOM 19895 C C . PHE A 1 55 ? 8.133 2.805 -4.623 1.00 0.00 55 PHE A C 18
ATOM 19896 O O . PHE A 1 55 ? 8.336 3.802 -3.929 1.00 0.00 55 PHE A O 18
ATOM 19913 N N . ARG A 1 56 ? 8.776 2.574 -5.763 1.00 0.00 56 ARG A N 18
ATOM 19914 C CA . ARG A 1 56 ? 9.780 3.498 -6.275 1.00 0.00 56 ARG A CA 18
ATOM 19915 C C . ARG A 1 56 ? 9.129 4.781 -6.784 1.00 0.00 56 ARG A C 18
ATOM 19916 O O . ARG A 1 56 ? 9.540 5.883 -6.423 1.00 0.00 56 ARG A O 18
ATOM 19937 N N . ASN A 1 57 ? 8.112 4.629 -7.626 1.00 0.00 57 ASN A N 18
ATOM 19938 C CA . ASN A 1 57 ? 7.404 5.775 -8.185 1.00 0.00 57 ASN A CA 18
ATOM 19939 C C . ASN A 1 57 ? 6.889 6.690 -7.078 1.00 0.00 57 ASN A C 18
ATOM 19940 O O . ASN A 1 57 ? 6.944 7.915 -7.194 1.00 0.00 57 ASN A O 18
ATOM 19951 N N . THR A 1 58 ? 6.390 6.087 -6.004 1.00 0.00 58 THR A N 18
ATOM 19952 C CA . THR A 1 58 ? 5.864 6.846 -4.876 1.00 0.00 58 THR A CA 18
ATOM 19953 C C . THR A 1 58 ? 6.989 7.326 -3.966 1.00 0.00 58 THR A C 18
ATOM 19954 O O . THR A 1 58 ? 6.986 8.471 -3.510 1.00 0.00 58 THR A O 18
ATOM 19965 N N . LEU A 1 59 ? 7.949 6.447 -3.704 1.00 0.00 59 LEU A N 18
ATOM 19966 C CA . LEU A 1 59 ? 9.081 6.781 -2.848 1.00 0.00 59 LEU A CA 18
ATOM 19967 C C . LEU A 1 59 ? 9.932 7.881 -3.475 1.00 0.00 59 LEU A C 18
ATOM 19968 O O . LEU A 1 59 ? 10.073 8.968 -2.914 1.00 0.00 59 LEU A O 18
ATOM 19984 N N . PHE A 1 60 ? 10.495 7.592 -4.644 1.00 0.00 60 PHE A N 18
ATOM 19985 C CA . PHE A 1 60 ? 11.332 8.557 -5.349 1.00 0.00 60 PHE A CA 18
ATOM 19986 C C . PHE A 1 60 ? 10.811 9.977 -5.147 1.00 0.00 60 PHE A C 18
ATOM 19987 O O . PHE A 1 60 ? 11.588 10.915 -4.966 1.00 0.00 60 PHE A O 18
ATOM 20004 N N . LYS A 1 61 ? 9.492 10.127 -5.182 1.00 0.00 61 LYS A N 18
ATOM 20005 C CA . LYS A 1 61 ? 8.865 11.432 -5.002 1.00 0.00 61 LYS A CA 18
ATOM 20006 C C . LYS A 1 61 ? 8.992 11.902 -3.557 1.00 0.00 61 LYS A C 18
ATOM 20007 O O . LYS A 1 61 ? 9.364 13.046 -3.298 1.00 0.00 61 LYS A O 18
ATOM 20026 N N . GLU A 1 62 ? 8.681 11.012 -2.620 1.00 0.00 62 GLU A N 18
ATOM 20027 C CA . GLU A 1 62 ? 8.761 11.338 -1.201 1.00 0.00 62 GLU A CA 18
ATOM 20028 C C . GLU A 1 62 ? 10.107 11.972 -0.864 1.00 0.00 62 GLU A C 18
ATOM 20029 O O . GLU A 1 62 ? 10.187 12.886 -0.043 1.00 0.00 62 GLU A O 18
ATOM 20041 N N . ARG A 1 63 ? 11.163 11.479 -1.502 1.00 0.00 63 ARG A N 18
ATOM 20042 C CA . ARG A 1 63 ? 12.507 11.995 -1.269 1.00 0.00 63 ARG A CA 18
ATOM 20043 C C . ARG A 1 63 ? 12.625 13.439 -1.746 1.00 0.00 63 ARG A C 18
ATOM 20044 O O . ARG A 1 63 ? 13.347 14.241 -1.154 1.00 0.00 63 ARG A O 18
ATOM 20065 N N . GLN A 1 64 ? 11.911 13.763 -2.820 1.00 0.00 64 GLN A N 18
ATOM 20066 C CA . GLN A 1 64 ? 11.937 15.110 -3.376 1.00 0.00 64 GLN A CA 18
ATOM 20067 C C . GLN A 1 64 ? 10.779 15.944 -2.838 1.00 0.00 64 GLN A C 18
ATOM 20068 O O . GLN A 1 64 ? 9.800 15.405 -2.321 1.00 0.00 64 GLN A O 18
ATOM 20082 N N . SER A 1 65 ? 10.896 17.262 -2.963 1.00 0.00 65 SER A N 18
ATOM 20083 C CA . SER A 1 65 ? 9.861 18.171 -2.485 1.00 0.00 65 SER A CA 18
ATOM 20084 C C . SER A 1 65 ? 10.063 19.572 -3.055 1.00 0.00 65 SER A C 18
ATOM 20085 O O . SER A 1 65 ? 11.078 20.217 -2.800 1.00 0.00 65 SER A O 18
ATOM 20093 N N . GLY A 1 66 ? 9.086 20.036 -3.829 1.00 0.00 66 GLY A N 18
ATOM 20094 C CA . GLY A 1 66 ? 9.174 21.356 -4.423 1.00 0.00 66 GLY A CA 18
ATOM 20095 C C . GLY A 1 66 ? 8.193 21.546 -5.563 1.00 0.00 66 GLY A C 18
ATOM 20096 O O . GLY A 1 66 ? 7.867 20.609 -6.292 1.00 0.00 66 GLY A O 18
ATOM 20100 N N . PRO A 1 67 ? 7.704 22.784 -5.728 1.00 0.00 67 PRO A N 18
ATOM 20101 C CA . PRO A 1 67 ? 6.746 23.122 -6.785 1.00 0.00 67 PRO A CA 18
ATOM 20102 C C . PRO A 1 67 ? 7.375 23.080 -8.173 1.00 0.00 67 PRO A C 18
ATOM 20103 O O . PRO A 1 67 ? 6.702 23.311 -9.178 1.00 0.00 67 PRO A O 18
ATOM 20114 N N . SER A 1 68 ? 8.670 22.784 -8.222 1.00 0.00 68 SER A N 18
ATOM 20115 C CA . SER A 1 68 ? 9.391 22.714 -9.488 1.00 0.00 68 SER A CA 18
ATOM 20116 C C . SER A 1 68 ? 8.643 21.843 -10.492 1.00 0.00 68 SER A C 18
ATOM 20117 O O . SER A 1 68 ? 8.833 20.628 -10.539 1.00 0.00 68 SER A O 18
ATOM 20125 N N . SER A 1 69 ? 7.792 22.473 -11.295 1.00 0.00 69 SER A N 18
ATOM 20126 C CA . SER A 1 69 ? 7.012 21.756 -12.296 1.00 0.00 69 SER A CA 18
ATOM 20127 C C . SER A 1 69 ? 7.518 22.064 -13.702 1.00 0.00 69 SER A C 18
ATOM 20128 O O . SER A 1 69 ? 8.346 22.953 -13.895 1.00 0.00 69 SER A O 18
ATOM 20136 N N . GLY A 1 70 ? 7.014 21.320 -14.682 1.00 0.00 70 GLY A N 18
ATOM 20137 C CA . GLY A 1 70 ? 7.426 21.527 -16.058 1.00 0.00 70 GLY A CA 18
ATOM 20138 C C . GLY A 1 70 ? 6.430 22.356 -16.843 1.00 0.00 70 GLY A C 18
ATOM 20139 O O . GLY A 1 70 ? 5.471 21.823 -17.402 1.00 0.00 70 GLY A O 18
ATOM 20143 N N . GLY A 1 1 ? 11.600 8.059 -23.555 1.00 0.00 1 GLY A N 19
ATOM 20144 C CA . GLY A 1 1 ? 12.465 7.521 -24.588 1.00 0.00 1 GLY A CA 19
ATOM 20145 C C . GLY A 1 1 ? 11.877 7.678 -25.976 1.00 0.00 1 GLY A C 19
ATOM 20146 O O . GLY A 1 1 ? 10.710 8.041 -26.126 1.00 0.00 1 GLY A O 19
ATOM 20150 N N . SER A 1 2 ? 12.687 7.406 -26.995 1.00 0.00 2 SER A N 19
ATOM 20151 C CA . SER A 1 2 ? 12.241 7.524 -28.378 1.00 0.00 2 SER A CA 19
ATOM 20152 C C . SER A 1 2 ? 11.078 6.577 -28.657 1.00 0.00 2 SER A C 19
ATOM 20153 O O . SER A 1 2 ? 10.971 5.512 -28.050 1.00 0.00 2 SER A O 19
ATOM 20161 N N . SER A 1 3 ? 10.209 6.974 -29.582 1.00 0.00 3 SER A N 19
ATOM 20162 C CA . SER A 1 3 ? 9.051 6.163 -29.940 1.00 0.00 3 SER A CA 19
ATOM 20163 C C . SER A 1 3 ? 9.431 5.095 -30.962 1.00 0.00 3 SER A C 19
ATOM 20164 O O . SER A 1 3 ? 9.571 5.380 -32.151 1.00 0.00 3 SER A O 19
ATOM 20172 N N . GLY A 1 4 ? 9.596 3.864 -30.489 1.00 0.00 4 GLY A N 19
ATOM 20173 C CA . GLY A 1 4 ? 9.958 2.772 -31.374 1.00 0.00 4 GLY A CA 19
ATOM 20174 C C . GLY A 1 4 ? 8.910 1.676 -31.401 1.00 0.00 4 GLY A C 19
ATOM 20175 O O . GLY A 1 4 ? 8.576 1.154 -32.465 1.00 0.00 4 GLY A O 19
ATOM 20179 N N . SER A 1 5 ? 8.392 1.326 -30.228 1.00 0.00 5 SER A N 19
ATOM 20180 C CA . SER A 1 5 ? 7.380 0.281 -30.122 1.00 0.00 5 SER A CA 19
ATOM 20181 C C . SER A 1 5 ? 6.049 0.754 -30.698 1.00 0.00 5 SER A C 19
ATOM 20182 O O . SER A 1 5 ? 5.873 1.935 -30.996 1.00 0.00 5 SER A O 19
ATOM 20190 N N . SER A 1 6 ? 5.114 -0.179 -30.852 1.00 0.00 6 SER A N 19
ATOM 20191 C CA . SER A 1 6 ? 3.799 0.140 -31.397 1.00 0.00 6 SER A CA 19
ATOM 20192 C C . SER A 1 6 ? 2.904 0.758 -30.327 1.00 0.00 6 SER A C 19
ATOM 20193 O O . SER A 1 6 ? 2.326 1.826 -30.527 1.00 0.00 6 SER A O 19
ATOM 20201 N N . GLY A 1 7 ? 2.794 0.078 -29.191 1.00 0.00 7 GLY A N 19
ATOM 20202 C CA . GLY A 1 7 ? 1.967 0.574 -28.106 1.00 0.00 7 GLY A CA 19
ATOM 20203 C C . GLY A 1 7 ? 0.883 -0.408 -27.707 1.00 0.00 7 GLY A C 19
ATOM 20204 O O . GLY A 1 7 ? 0.911 -1.572 -28.107 1.00 0.00 7 GLY A O 19
ATOM 20208 N N . LYS A 1 8 ? -0.075 0.061 -26.915 1.00 0.00 8 LYS A N 19
ATOM 20209 C CA . LYS A 1 8 ? -1.174 -0.782 -26.460 1.00 0.00 8 LYS A CA 19
ATOM 20210 C C . LYS A 1 8 ? -0.652 -1.974 -25.665 1.00 0.00 8 LYS A C 19
ATOM 20211 O O . LYS A 1 8 ? -1.062 -3.112 -25.893 1.00 0.00 8 LYS A O 19
ATOM 20230 N N . ARG A 1 9 ? 0.253 -1.705 -24.730 1.00 0.00 9 ARG A N 19
ATOM 20231 C CA . ARG A 1 9 ? 0.831 -2.755 -23.900 1.00 0.00 9 ARG A CA 19
ATOM 20232 C C . ARG A 1 9 ? -0.114 -3.131 -22.763 1.00 0.00 9 ARG A C 19
ATOM 20233 O O . ARG A 1 9 ? -0.765 -2.280 -22.156 1.00 0.00 9 ARG A O 19
ATOM 20254 N N . PRO A 1 10 ? -0.194 -4.437 -22.466 1.00 0.00 10 PRO A N 19
ATOM 20255 C CA . PRO A 1 10 ? -1.057 -4.955 -21.400 1.00 0.00 10 PRO A CA 19
ATOM 20256 C C . PRO A 1 10 ? -0.558 -4.570 -20.012 1.00 0.00 10 PRO A C 19
ATOM 20257 O O . PRO A 1 10 ? 0.590 -4.840 -19.657 1.00 0.00 10 PRO A O 19
ATOM 20268 N N . ARG A 1 11 ? -1.427 -3.938 -19.230 1.00 0.00 11 ARG A N 19
ATOM 20269 C CA . ARG A 1 11 ? -1.074 -3.515 -17.880 1.00 0.00 11 ARG A CA 19
ATOM 20270 C C . ARG A 1 11 ? -2.313 -3.440 -16.992 1.00 0.00 11 ARG A C 19
ATOM 20271 O O . ARG A 1 11 ? -3.306 -2.802 -17.345 1.00 0.00 11 ARG A O 19
ATOM 20292 N N . THR A 1 12 ? -2.248 -4.095 -15.838 1.00 0.00 12 THR A N 19
ATOM 20293 C CA . THR A 1 12 ? -3.364 -4.105 -14.900 1.00 0.00 12 THR A CA 19
ATOM 20294 C C . THR A 1 12 ? -3.452 -2.788 -14.138 1.00 0.00 12 THR A C 19
ATOM 20295 O O . THR A 1 12 ? -2.460 -2.071 -14.001 1.00 0.00 12 THR A O 19
ATOM 20306 N N . ARG A 1 13 ? -4.645 -2.475 -13.642 1.00 0.00 13 ARG A N 19
ATOM 20307 C CA . ARG A 1 13 ? -4.862 -1.243 -12.892 1.00 0.00 13 ARG A CA 19
ATOM 20308 C C . ARG A 1 13 ? -5.020 -1.533 -11.403 1.00 0.00 13 ARG A C 19
ATOM 20309 O O . ARG A 1 13 ? -5.678 -2.499 -11.015 1.00 0.00 13 ARG A O 19
ATOM 20330 N N . ILE A 1 14 ? -4.412 -0.692 -10.574 1.00 0.00 14 ILE A N 19
ATOM 20331 C CA . ILE A 1 14 ? -4.485 -0.858 -9.127 1.00 0.00 14 ILE A CA 19
ATOM 20332 C C . ILE A 1 14 ? -5.669 -0.093 -8.546 1.00 0.00 14 ILE A C 19
ATOM 20333 O O . ILE A 1 14 ? -6.006 0.998 -9.008 1.00 0.00 14 ILE A O 19
ATOM 20349 N N . THR A 1 15 ? -6.298 -0.671 -7.527 1.00 0.00 15 THR A N 19
ATOM 20350 C CA . THR A 1 15 ? -7.444 -0.044 -6.881 1.00 0.00 15 THR A CA 19
ATOM 20351 C C . THR A 1 15 ? -7.110 0.371 -5.452 1.00 0.00 15 THR A C 19
ATOM 20352 O O . THR A 1 15 ? -6.085 -0.030 -4.902 1.00 0.00 15 THR A O 19
ATOM 20363 N N . ASP A 1 16 ? -7.983 1.176 -4.856 1.00 0.00 16 ASP A N 19
ATOM 20364 C CA . ASP A 1 16 ? -7.782 1.643 -3.489 1.00 0.00 16 ASP A CA 19
ATOM 20365 C C . ASP A 1 16 ? -7.630 0.468 -2.529 1.00 0.00 16 ASP A C 19
ATOM 20366 O O . ASP A 1 16 ? -6.933 0.564 -1.519 1.00 0.00 16 ASP A O 19
ATOM 20375 N N . ASP A 1 17 ? -8.288 -0.641 -2.851 1.00 0.00 17 ASP A N 19
ATOM 20376 C CA . ASP A 1 17 ? -8.227 -1.835 -2.017 1.00 0.00 17 ASP A CA 19
ATOM 20377 C C . ASP A 1 17 ? -6.856 -2.498 -2.118 1.00 0.00 17 ASP A C 19
ATOM 20378 O O . ASP A 1 17 ? -6.398 -3.143 -1.175 1.00 0.00 17 ASP A O 19
ATOM 20387 N N . GLN A 1 18 ? -6.209 -2.335 -3.267 1.00 0.00 18 GLN A N 19
ATOM 20388 C CA . GLN A 1 18 ? -4.892 -2.919 -3.490 1.00 0.00 18 GLN A CA 19
ATOM 20389 C C . GLN A 1 18 ? -3.789 -1.960 -3.054 1.00 0.00 18 GLN A C 19
ATOM 20390 O O . GLN A 1 18 ? -2.712 -2.385 -2.634 1.00 0.00 18 GLN A O 19
ATOM 20404 N N . LEU A 1 19 ? -4.065 -0.665 -3.157 1.00 0.00 19 LEU A N 19
ATOM 20405 C CA . LEU A 1 19 ? -3.096 0.356 -2.774 1.00 0.00 19 LEU A CA 19
ATOM 20406 C C . LEU A 1 19 ? -2.900 0.381 -1.261 1.00 0.00 19 LEU A C 19
ATOM 20407 O O . LEU A 1 19 ? -1.771 0.420 -0.772 1.00 0.00 19 LEU A O 19
ATOM 20423 N N . ARG A 1 20 ? -4.007 0.355 -0.526 1.00 0.00 20 ARG A N 19
ATOM 20424 C CA . ARG A 1 20 ? -3.958 0.373 0.931 1.00 0.00 20 ARG A CA 19
ATOM 20425 C C . ARG A 1 20 ? -2.995 -0.689 1.455 1.00 0.00 20 ARG A C 19
ATOM 20426 O O . ARG A 1 20 ? -2.290 -0.470 2.440 1.00 0.00 20 ARG A O 19
ATOM 20447 N N . VAL A 1 21 ? -2.972 -1.839 0.791 1.00 0.00 21 VAL A N 19
ATOM 20448 C CA . VAL A 1 21 ? -2.097 -2.935 1.189 1.00 0.00 21 VAL A CA 19
ATOM 20449 C C . VAL A 1 21 ? -0.630 -2.559 1.011 1.00 0.00 21 VAL A C 19
ATOM 20450 O O . VAL A 1 21 ? 0.232 -2.998 1.773 1.00 0.00 21 VAL A O 19
ATOM 20463 N N . LEU A 1 22 ? -0.353 -1.742 0.001 1.00 0.00 22 LEU A N 19
ATOM 20464 C CA . LEU A 1 22 ? 1.011 -1.305 -0.278 1.00 0.00 22 LEU A CA 19
ATOM 20465 C C . LEU A 1 22 ? 1.355 -0.052 0.522 1.00 0.00 22 LEU A C 19
ATOM 20466 O O . LEU A 1 22 ? 2.527 0.274 0.709 1.00 0.00 22 LEU A O 19
ATOM 20482 N N . ARG A 1 23 ? 0.325 0.645 0.991 1.00 0.00 23 ARG A N 19
ATOM 20483 C CA . ARG A 1 23 ? 0.519 1.862 1.771 1.00 0.00 23 ARG A CA 19
ATOM 20484 C C . ARG A 1 23 ? 0.765 1.532 3.240 1.00 0.00 23 ARG A C 19
ATOM 20485 O O . ARG A 1 23 ? 1.656 2.098 3.872 1.00 0.00 23 ARG A O 19
ATOM 20506 N N . GLN A 1 24 ? -0.033 0.614 3.777 1.00 0.00 24 GLN A N 19
ATOM 20507 C CA . GLN A 1 24 ? 0.098 0.211 5.172 1.00 0.00 24 GLN A CA 19
ATOM 20508 C C . GLN A 1 24 ? 1.536 -0.187 5.491 1.00 0.00 24 GLN A C 19
ATOM 20509 O O . GLN A 1 24 ? 2.059 0.141 6.556 1.00 0.00 24 GLN A O 19
ATOM 20523 N N . TYR A 1 25 ? 2.168 -0.895 4.562 1.00 0.00 25 TYR A N 19
ATOM 20524 C CA . TYR A 1 25 ? 3.545 -1.339 4.746 1.00 0.00 25 TYR A CA 19
ATOM 20525 C C . TYR A 1 25 ? 4.519 -0.178 4.580 1.00 0.00 25 TYR A C 19
ATOM 20526 O O . TYR A 1 25 ? 5.478 -0.043 5.341 1.00 0.00 25 TYR A O 19
ATOM 20544 N N . PHE A 1 26 ? 4.267 0.660 3.580 1.00 0.00 26 PHE A N 19
ATOM 20545 C CA . PHE A 1 26 ? 5.121 1.811 3.312 1.00 0.00 26 PHE A CA 19
ATOM 20546 C C . PHE A 1 26 ? 5.593 2.452 4.614 1.00 0.00 26 PHE A C 19
ATOM 20547 O O . PHE A 1 26 ? 6.791 2.511 4.891 1.00 0.00 26 PHE A O 19
ATOM 20564 N N . ASP A 1 27 ? 4.643 2.932 5.408 1.00 0.00 27 ASP A N 19
ATOM 20565 C CA . ASP A 1 27 ? 4.959 3.569 6.682 1.00 0.00 27 ASP A CA 19
ATOM 20566 C C . ASP A 1 27 ? 5.879 2.684 7.518 1.00 0.00 27 ASP A C 19
ATOM 20567 O O . ASP A 1 27 ? 6.963 3.107 7.922 1.00 0.00 27 ASP A O 19
ATOM 20576 N N . ILE A 1 28 ? 5.439 1.457 7.773 1.00 0.00 28 ILE A N 19
ATOM 20577 C CA . ILE A 1 28 ? 6.223 0.514 8.561 1.00 0.00 28 ILE A CA 19
ATOM 20578 C C . ILE A 1 28 ? 7.676 0.486 8.099 1.00 0.00 28 ILE A C 19
ATOM 20579 O O . ILE A 1 28 ? 8.596 0.433 8.914 1.00 0.00 28 ILE A O 19
ATOM 20595 N N . ASN A 1 29 ? 7.874 0.522 6.785 1.00 0.00 29 ASN A N 19
ATOM 20596 C CA . ASN A 1 29 ? 9.216 0.502 6.214 1.00 0.00 29 ASN A CA 19
ATOM 20597 C C . ASN A 1 29 ? 9.226 1.140 4.828 1.00 0.00 29 ASN A C 19
ATOM 20598 O O . ASN A 1 29 ? 8.428 0.782 3.963 1.00 0.00 29 ASN A O 19
ATOM 20609 N N . ASN A 1 30 ? 10.137 2.086 4.625 1.00 0.00 30 ASN A N 19
ATOM 20610 C CA . ASN A 1 30 ? 10.252 2.774 3.344 1.00 0.00 30 ASN A CA 19
ATOM 20611 C C . ASN A 1 30 ? 9.933 1.830 2.189 1.00 0.00 30 ASN A C 19
ATOM 20612 O O . ASN A 1 30 ? 8.955 2.024 1.467 1.00 0.00 30 ASN A O 19
ATOM 20623 N N . SER A 1 31 ? 10.765 0.807 2.020 1.00 0.00 31 SER A N 19
ATOM 20624 C CA . SER A 1 31 ? 10.574 -0.166 0.951 1.00 0.00 31 SER A CA 19
ATOM 20625 C C . SER A 1 31 ? 10.436 -1.575 1.518 1.00 0.00 31 SER A C 19
ATOM 20626 O O . SER A 1 31 ? 11.073 -1.940 2.506 1.00 0.00 31 SER A O 19
ATOM 20634 N N . PRO A 1 32 ? 9.583 -2.388 0.878 1.00 0.00 32 PRO A N 19
ATOM 20635 C CA . PRO A 1 32 ? 9.340 -3.771 1.299 1.00 0.00 32 PRO A CA 19
ATOM 20636 C C . PRO A 1 32 ? 10.543 -4.674 1.047 1.00 0.00 32 PRO A C 19
ATOM 20637 O O . PRO A 1 32 ? 11.473 -4.299 0.333 1.00 0.00 32 PRO A O 19
ATOM 20648 N N . SER A 1 33 ? 10.517 -5.865 1.636 1.00 0.00 33 SER A N 19
ATOM 20649 C CA . SER A 1 33 ? 11.608 -6.820 1.477 1.00 0.00 33 SER A CA 19
ATOM 20650 C C . SER A 1 33 ? 11.147 -8.046 0.696 1.00 0.00 33 SER A C 19
ATOM 20651 O O . SER A 1 33 ? 9.962 -8.378 0.685 1.00 0.00 33 SER A O 19
ATOM 20659 N N . GLU A 1 34 ? 12.092 -8.714 0.043 1.00 0.00 34 GLU A N 19
ATOM 20660 C CA . GLU A 1 34 ? 11.783 -9.903 -0.743 1.00 0.00 34 GLU A CA 19
ATOM 20661 C C . GLU A 1 34 ? 10.685 -10.726 -0.074 1.00 0.00 34 GLU A C 19
ATOM 20662 O O . GLU A 1 34 ? 9.903 -11.398 -0.746 1.00 0.00 34 GLU A O 19
ATOM 20674 N N . GLU A 1 35 ? 10.635 -10.669 1.253 1.00 0.00 35 GLU A N 19
ATOM 20675 C CA . GLU A 1 35 ? 9.635 -11.410 2.012 1.00 0.00 35 GLU A CA 19
ATOM 20676 C C . GLU A 1 35 ? 8.263 -10.752 1.891 1.00 0.00 35 GLU A C 19
ATOM 20677 O O . GLU A 1 35 ? 7.269 -11.417 1.601 1.00 0.00 35 GLU A O 19
ATOM 20689 N N . GLN A 1 36 ? 8.219 -9.443 2.117 1.00 0.00 36 GLN A N 19
ATOM 20690 C CA . GLN A 1 36 ? 6.970 -8.696 2.035 1.00 0.00 36 GLN A CA 19
ATOM 20691 C C . GLN A 1 36 ? 6.491 -8.593 0.590 1.00 0.00 36 GLN A C 19
ATOM 20692 O O . GLN A 1 36 ? 5.319 -8.832 0.297 1.00 0.00 36 GLN A O 19
ATOM 20706 N N . ILE A 1 37 ? 7.404 -8.237 -0.307 1.00 0.00 37 ILE A N 19
ATOM 20707 C CA . ILE A 1 37 ? 7.075 -8.104 -1.720 1.00 0.00 37 ILE A CA 19
ATOM 20708 C C . ILE A 1 37 ? 6.350 -9.343 -2.235 1.00 0.00 37 ILE A C 19
ATOM 20709 O O . ILE A 1 37 ? 5.538 -9.263 -3.157 1.00 0.00 37 ILE A O 19
ATOM 20725 N N . LYS A 1 38 ? 6.647 -10.488 -1.632 1.00 0.00 38 LYS A N 19
ATOM 20726 C CA . LYS A 1 38 ? 6.023 -11.746 -2.025 1.00 0.00 38 LYS A CA 19
ATOM 20727 C C . LYS A 1 38 ? 4.696 -11.945 -1.300 1.00 0.00 38 LYS A C 19
ATOM 20728 O O . LYS A 1 38 ? 3.674 -12.229 -1.924 1.00 0.00 38 LYS A O 19
ATOM 20747 N N . GLU A 1 39 ? 4.719 -11.792 0.020 1.00 0.00 39 GLU A N 19
ATOM 20748 C CA . GLU A 1 39 ? 3.517 -11.955 0.829 1.00 0.00 39 GLU A CA 19
ATOM 20749 C C . GLU A 1 39 ? 2.402 -11.037 0.336 1.00 0.00 39 GLU A C 19
ATOM 20750 O O . GLU A 1 39 ? 1.223 -11.384 0.405 1.00 0.00 39 GLU A O 19
ATOM 20762 N N . MET A 1 40 ? 2.784 -9.865 -0.160 1.00 0.00 40 MET A N 19
ATOM 20763 C CA . MET A 1 40 ? 1.816 -8.897 -0.665 1.00 0.00 40 MET A CA 19
ATOM 20764 C C . MET A 1 40 ? 1.347 -9.278 -2.065 1.00 0.00 40 MET A C 19
ATOM 20765 O O . MET A 1 40 ? 0.149 -9.293 -2.346 1.00 0.00 40 MET A O 19
ATOM 20779 N N . ALA A 1 41 ? 2.300 -9.584 -2.941 1.00 0.00 41 ALA A N 19
ATOM 20780 C CA . ALA A 1 41 ? 1.984 -9.965 -4.311 1.00 0.00 41 ALA A CA 19
ATOM 20781 C C . ALA A 1 41 ? 0.830 -10.961 -4.352 1.00 0.00 41 ALA A C 19
ATOM 20782 O O . ALA A 1 41 ? 0.113 -11.055 -5.348 1.00 0.00 41 ALA A O 19
ATOM 20789 N N . ASP A 1 42 ? 0.656 -11.703 -3.263 1.00 0.00 42 ASP A N 19
ATOM 20790 C CA . ASP A 1 42 ? -0.411 -12.692 -3.174 1.00 0.00 42 ASP A CA 19
ATOM 20791 C C . ASP A 1 42 ? -1.654 -12.093 -2.524 1.00 0.00 42 ASP A C 19
ATOM 20792 O O . ASP A 1 42 ? -2.775 -12.304 -2.989 1.00 0.00 42 ASP A O 19
ATOM 20801 N N . LYS A 1 43 ? -1.449 -11.346 -1.444 1.00 0.00 43 LYS A N 19
ATOM 20802 C CA . LYS A 1 43 ? -2.552 -10.715 -0.729 1.00 0.00 43 LYS A CA 19
ATOM 20803 C C . LYS A 1 43 ? -3.352 -9.805 -1.655 1.00 0.00 43 LYS A C 19
ATOM 20804 O O . LYS A 1 43 ? -4.582 -9.829 -1.654 1.00 0.00 43 LYS A O 19
ATOM 20823 N N . SER A 1 44 ? -2.644 -9.004 -2.445 1.00 0.00 44 SER A N 19
ATOM 20824 C CA . SER A 1 44 ? -3.289 -8.084 -3.375 1.00 0.00 44 SER A CA 19
ATOM 20825 C C . SER A 1 44 ? -3.486 -8.739 -4.739 1.00 0.00 44 SER A C 19
ATOM 20826 O O . SER A 1 44 ? -4.527 -8.574 -5.374 1.00 0.00 44 SER A O 19
ATOM 20834 N N . GLY A 1 45 ? -2.479 -9.485 -5.182 1.00 0.00 45 GLY A N 19
ATOM 20835 C CA . GLY A 1 45 ? -2.560 -10.154 -6.467 1.00 0.00 45 GLY A CA 19
ATOM 20836 C C . GLY A 1 45 ? -1.646 -9.532 -7.504 1.00 0.00 45 GLY A C 19
ATOM 20837 O O . GLY A 1 45 ? -1.532 -10.033 -8.623 1.00 0.00 45 GLY A O 19
ATOM 20841 N N . LEU A 1 46 ? -0.994 -8.435 -7.133 1.00 0.00 46 LEU A N 19
ATOM 20842 C CA . LEU A 1 46 ? -0.085 -7.742 -8.040 1.00 0.00 46 LEU A CA 19
ATOM 20843 C C . LEU A 1 46 ? 1.283 -8.415 -8.059 1.00 0.00 46 LEU A C 19
ATOM 20844 O O . LEU A 1 46 ? 1.773 -8.911 -7.044 1.00 0.00 46 LEU A O 19
ATOM 20860 N N . PRO A 1 47 ? 1.918 -8.431 -9.241 1.00 0.00 47 PRO A N 19
ATOM 20861 C CA . PRO A 1 47 ? 3.241 -9.037 -9.420 1.00 0.00 47 PRO A CA 19
ATOM 20862 C C . PRO A 1 47 ? 4.342 -8.241 -8.729 1.00 0.00 47 PRO A C 19
ATOM 20863 O O . PRO A 1 47 ? 4.177 -7.055 -8.443 1.00 0.00 47 PRO A O 19
ATOM 20874 N N . GLN A 1 48 ? 5.465 -8.901 -8.463 1.00 0.00 48 GLN A N 19
ATOM 20875 C CA . GLN A 1 48 ? 6.593 -8.253 -7.804 1.00 0.00 48 GLN A CA 19
ATOM 20876 C C . GLN A 1 48 ? 7.077 -7.051 -8.610 1.00 0.00 48 GLN A C 19
ATOM 20877 O O . GLN A 1 48 ? 7.427 -6.013 -8.047 1.00 0.00 48 GLN A O 19
ATOM 20891 N N . LYS A 1 49 ? 7.095 -7.199 -9.930 1.00 0.00 49 LYS A N 19
ATOM 20892 C CA . LYS A 1 49 ? 7.535 -6.126 -10.814 1.00 0.00 49 LYS A CA 19
ATOM 20893 C C . LYS A 1 49 ? 6.676 -4.880 -10.627 1.00 0.00 49 LYS A C 19
ATOM 20894 O O . LYS A 1 49 ? 7.177 -3.756 -10.675 1.00 0.00 49 LYS A O 19
ATOM 20913 N N . VAL A 1 50 ? 5.381 -5.086 -10.412 1.00 0.00 50 VAL A N 19
ATOM 20914 C CA . VAL A 1 50 ? 4.453 -3.979 -10.214 1.00 0.00 50 VAL A CA 19
ATOM 20915 C C . VAL A 1 50 ? 4.621 -3.362 -8.830 1.00 0.00 50 VAL A C 19
ATOM 20916 O O . VAL A 1 50 ? 4.841 -2.157 -8.699 1.00 0.00 50 VAL A O 19
ATOM 20929 N N . ILE A 1 51 ? 4.515 -4.195 -7.800 1.00 0.00 51 ILE A N 19
ATOM 20930 C CA . ILE A 1 51 ? 4.656 -3.731 -6.426 1.00 0.00 51 ILE A CA 19
ATOM 20931 C C . ILE A 1 51 ? 5.965 -2.971 -6.234 1.00 0.00 51 ILE A C 19
ATOM 20932 O O . ILE A 1 51 ? 5.973 -1.839 -5.750 1.00 0.00 51 ILE A O 19
ATOM 20948 N N . LYS A 1 52 ? 7.070 -3.601 -6.617 1.00 0.00 52 LYS A N 19
ATOM 20949 C CA . LYS A 1 52 ? 8.385 -2.985 -6.491 1.00 0.00 52 LYS A CA 19
ATOM 20950 C C . LYS A 1 52 ? 8.413 -1.619 -7.170 1.00 0.00 52 LYS A C 19
ATOM 20951 O O . LYS A 1 52 ? 8.892 -0.639 -6.597 1.00 0.00 52 LYS A O 19
ATOM 20970 N N . HIS A 1 53 ? 7.897 -1.560 -8.393 1.00 0.00 53 HIS A N 19
ATOM 20971 C CA . HIS A 1 53 ? 7.862 -0.314 -9.149 1.00 0.00 53 HIS A CA 19
ATOM 20972 C C . HIS A 1 53 ? 7.036 0.741 -8.419 1.00 0.00 53 HIS A C 19
ATOM 20973 O O . HIS A 1 53 ? 7.493 1.864 -8.208 1.00 0.00 53 HIS A O 19
ATOM 20988 N N . TRP A 1 54 ? 5.818 0.372 -8.037 1.00 0.00 54 TRP A N 19
ATOM 20989 C CA . TRP A 1 54 ? 4.929 1.287 -7.331 1.00 0.00 54 TRP A CA 19
ATOM 20990 C C . TRP A 1 54 ? 5.651 1.961 -6.170 1.00 0.00 54 TRP A C 19
ATOM 20991 O O . TRP A 1 54 ? 5.633 3.185 -6.041 1.00 0.00 54 TRP A O 19
ATOM 21012 N N . PHE A 1 55 ? 6.287 1.155 -5.326 1.00 0.00 55 PHE A N 19
ATOM 21013 C CA . PHE A 1 55 ? 7.015 1.674 -4.174 1.00 0.00 55 PHE A CA 19
ATOM 21014 C C . PHE A 1 55 ? 8.101 2.652 -4.613 1.00 0.00 55 PHE A C 19
ATOM 21015 O O . PHE A 1 55 ? 8.343 3.664 -3.956 1.00 0.00 55 PHE A O 19
ATOM 21032 N N . ARG A 1 56 ? 8.753 2.341 -5.729 1.00 0.00 56 ARG A N 19
ATOM 21033 C CA . ARG A 1 56 ? 9.815 3.190 -6.255 1.00 0.00 56 ARG A CA 19
ATOM 21034 C C . ARG A 1 56 ? 9.258 4.533 -6.717 1.00 0.00 56 ARG A C 19
ATOM 21035 O O . ARG A 1 56 ? 9.657 5.585 -6.220 1.00 0.00 56 ARG A O 19
ATOM 21056 N N . ASN A 1 57 ? 8.334 4.489 -7.671 1.00 0.00 57 ASN A N 19
ATOM 21057 C CA . ASN A 1 57 ? 7.722 5.702 -8.200 1.00 0.00 57 ASN A CA 19
ATOM 21058 C C . ASN A 1 57 ? 7.263 6.618 -7.070 1.00 0.00 57 ASN A C 19
ATOM 21059 O O . ASN A 1 57 ? 7.620 7.796 -7.026 1.00 0.00 57 ASN A O 19
ATOM 21070 N N . THR A 1 58 ? 6.470 6.068 -6.156 1.00 0.00 58 THR A N 19
ATOM 21071 C CA . THR A 1 58 ? 5.961 6.835 -5.025 1.00 0.00 58 THR A CA 19
ATOM 21072 C C . THR A 1 58 ? 7.097 7.311 -4.128 1.00 0.00 58 THR A C 19
ATOM 21073 O O . THR A 1 58 ? 7.310 8.513 -3.963 1.00 0.00 58 THR A O 19
ATOM 21084 N N . LEU A 1 59 ? 7.826 6.362 -3.550 1.00 0.00 59 LEU A N 19
ATOM 21085 C CA . LEU A 1 59 ? 8.943 6.685 -2.668 1.00 0.00 59 LEU A CA 19
ATOM 21086 C C . LEU A 1 59 ? 9.836 7.753 -3.290 1.00 0.00 59 LEU A C 19
ATOM 21087 O O . LEU A 1 59 ? 9.981 8.849 -2.748 1.00 0.00 59 LEU A O 19
ATOM 21103 N N . PHE A 1 60 ? 10.431 7.428 -4.433 1.00 0.00 60 PHE A N 19
ATOM 21104 C CA . PHE A 1 60 ? 11.309 8.360 -5.130 1.00 0.00 60 PHE A CA 19
ATOM 21105 C C . PHE A 1 60 ? 10.669 9.742 -5.226 1.00 0.00 60 PHE A C 19
ATOM 21106 O O . PHE A 1 60 ? 11.344 10.763 -5.088 1.00 0.00 60 PHE A O 19
ATOM 21123 N N . LYS A 1 61 ? 9.362 9.767 -5.465 1.00 0.00 61 LYS A N 19
ATOM 21124 C CA . LYS A 1 61 ? 8.628 11.021 -5.579 1.00 0.00 61 LYS A CA 19
ATOM 21125 C C . LYS A 1 61 ? 8.583 11.749 -4.240 1.00 0.00 61 LYS A C 19
ATOM 21126 O O . LYS A 1 61 ? 8.730 12.970 -4.181 1.00 0.00 61 LYS A O 19
ATOM 21145 N N . GLU A 1 62 ? 8.380 10.992 -3.166 1.00 0.00 62 GLU A N 19
ATOM 21146 C CA . GLU A 1 62 ? 8.316 11.567 -1.828 1.00 0.00 62 GLU A CA 19
ATOM 21147 C C . GLU A 1 62 ? 9.665 12.153 -1.423 1.00 0.00 62 GLU A C 19
ATOM 21148 O O . GLU A 1 62 ? 9.734 13.240 -0.848 1.00 0.00 62 GLU A O 19
ATOM 21160 N N . ARG A 1 63 ? 10.735 11.426 -1.726 1.00 0.00 63 ARG A N 19
ATOM 21161 C CA . ARG A 1 63 ? 12.082 11.872 -1.392 1.00 0.00 63 ARG A CA 19
ATOM 21162 C C . ARG A 1 63 ? 12.455 13.119 -2.189 1.00 0.00 63 ARG A C 19
ATOM 21163 O O . ARG A 1 63 ? 13.008 14.073 -1.643 1.00 0.00 63 ARG A O 19
ATOM 21184 N N . GLN A 1 64 ? 12.148 13.102 -3.482 1.00 0.00 64 GLN A N 19
ATOM 21185 C CA . GLN A 1 64 ? 12.452 14.231 -4.353 1.00 0.00 64 GLN A CA 19
ATOM 21186 C C . GLN A 1 64 ? 11.427 15.346 -4.177 1.00 0.00 64 GLN A C 19
ATOM 21187 O O . GLN A 1 64 ? 10.231 15.088 -4.043 1.00 0.00 64 GLN A O 19
ATOM 21201 N N . SER A 1 65 ? 11.903 16.587 -4.178 1.00 0.00 65 SER A N 19
ATOM 21202 C CA . SER A 1 65 ? 11.028 17.742 -4.013 1.00 0.00 65 SER A CA 19
ATOM 21203 C C . SER A 1 65 ? 11.510 18.915 -4.862 1.00 0.00 65 SER A C 19
ATOM 21204 O O . SER A 1 65 ? 12.696 19.244 -4.869 1.00 0.00 65 SER A O 19
ATOM 21212 N N . GLY A 1 66 ? 10.581 19.541 -5.579 1.00 0.00 66 GLY A N 19
ATOM 21213 C CA . GLY A 1 66 ? 10.930 20.669 -6.422 1.00 0.00 66 GLY A CA 19
ATOM 21214 C C . GLY A 1 66 ? 10.134 21.914 -6.083 1.00 0.00 66 GLY A C 19
ATOM 21215 O O . GLY A 1 66 ? 9.266 21.903 -5.210 1.00 0.00 66 GLY A O 19
ATOM 21219 N N . PRO A 1 67 ? 10.429 23.018 -6.784 1.00 0.00 67 PRO A N 19
ATOM 21220 C CA . PRO A 1 67 ? 9.746 24.298 -6.570 1.00 0.00 67 PRO A CA 19
ATOM 21221 C C . PRO A 1 67 ? 8.296 24.267 -7.042 1.00 0.00 67 PRO A C 19
ATOM 21222 O O . PRO A 1 67 ? 7.464 25.044 -6.573 1.00 0.00 67 PRO A O 19
ATOM 21233 N N . SER A 1 68 ? 7.999 23.363 -7.970 1.00 0.00 68 SER A N 19
ATOM 21234 C CA . SER A 1 68 ? 6.650 23.234 -8.508 1.00 0.00 68 SER A CA 19
ATOM 21235 C C . SER A 1 68 ? 5.661 22.858 -7.408 1.00 0.00 68 SER A C 19
ATOM 21236 O O . SER A 1 68 ? 4.538 23.361 -7.369 1.00 0.00 68 SER A O 19
ATOM 21244 N N . SER A 1 69 ? 6.088 21.971 -6.515 1.00 0.00 69 SER A N 19
ATOM 21245 C CA . SER A 1 69 ? 5.240 21.524 -5.416 1.00 0.00 69 SER A CA 19
ATOM 21246 C C . SER A 1 69 ? 5.488 22.361 -4.164 1.00 0.00 69 SER A C 19
ATOM 21247 O O . SER A 1 69 ? 6.627 22.697 -3.844 1.00 0.00 69 SER A O 19
ATOM 21255 N N . GLY A 1 70 ? 4.410 22.693 -3.459 1.00 0.00 70 GLY A N 19
ATOM 21256 C CA . GLY A 1 70 ? 4.531 23.487 -2.250 1.00 0.00 70 GLY A CA 19
ATOM 21257 C C . GLY A 1 70 ? 3.349 23.307 -1.318 1.00 0.00 70 GLY A C 19
ATOM 21258 O O . GLY A 1 70 ? 2.202 23.262 -1.762 1.00 0.00 70 GLY A O 19
ATOM 21262 N N . GLY A 1 1 ? -18.998 -11.752 -38.998 1.00 0.00 1 GLY A N 20
ATOM 21263 C CA . GLY A 1 1 ? -19.553 -10.418 -39.138 1.00 0.00 1 GLY A CA 20
ATOM 21264 C C . GLY A 1 1 ? -18.604 -9.342 -38.650 1.00 0.00 1 GLY A C 20
ATOM 21265 O O . GLY A 1 1 ? -18.467 -8.293 -39.281 1.00 0.00 1 GLY A O 20
ATOM 21269 N N . SER A 1 2 ? -17.948 -9.599 -37.523 1.00 0.00 2 SER A N 20
ATOM 21270 C CA . SER A 1 2 ? -17.011 -8.641 -36.948 1.00 0.00 2 SER A CA 20
ATOM 21271 C C . SER A 1 2 ? -15.644 -8.749 -37.617 1.00 0.00 2 SER A C 20
ATOM 21272 O O . SER A 1 2 ? -14.864 -9.653 -37.317 1.00 0.00 2 SER A O 20
ATOM 21280 N N . SER A 1 3 ? -15.362 -7.821 -38.525 1.00 0.00 3 SER A N 20
ATOM 21281 C CA . SER A 1 3 ? -14.091 -7.813 -39.240 1.00 0.00 3 SER A CA 20
ATOM 21282 C C . SER A 1 3 ? -13.375 -6.478 -39.061 1.00 0.00 3 SER A C 20
ATOM 21283 O O . SER A 1 3 ? -14.004 -5.421 -39.039 1.00 0.00 3 SER A O 20
ATOM 21291 N N . GLY A 1 4 ? -12.053 -6.535 -38.933 1.00 0.00 4 GLY A N 20
ATOM 21292 C CA . GLY A 1 4 ? -11.272 -5.325 -38.756 1.00 0.00 4 GLY A CA 20
ATOM 21293 C C . GLY A 1 4 ? -10.035 -5.551 -37.909 1.00 0.00 4 GLY A C 20
ATOM 21294 O O . GLY A 1 4 ? -9.176 -6.362 -38.256 1.00 0.00 4 GLY A O 20
ATOM 21298 N N . SER A 1 5 ? -9.943 -4.832 -36.795 1.00 0.00 5 SER A N 20
ATOM 21299 C CA . SER A 1 5 ? -8.800 -4.954 -35.899 1.00 0.00 5 SER A CA 20
ATOM 21300 C C . SER A 1 5 ? -8.675 -6.379 -35.369 1.00 0.00 5 SER A C 20
ATOM 21301 O O . SER A 1 5 ? -9.535 -7.224 -35.618 1.00 0.00 5 SER A O 20
ATOM 21309 N N . SER A 1 6 ? -7.596 -6.639 -34.637 1.00 0.00 6 SER A N 20
ATOM 21310 C CA . SER A 1 6 ? -7.355 -7.963 -34.075 1.00 0.00 6 SER A CA 20
ATOM 21311 C C . SER A 1 6 ? -6.124 -7.954 -33.173 1.00 0.00 6 SER A C 20
ATOM 21312 O O . SER A 1 6 ? -5.104 -7.349 -33.502 1.00 0.00 6 SER A O 20
ATOM 21320 N N . GLY A 1 7 ? -6.228 -8.631 -32.034 1.00 0.00 7 GLY A N 20
ATOM 21321 C CA . GLY A 1 7 ? -5.117 -8.689 -31.101 1.00 0.00 7 GLY A CA 20
ATOM 21322 C C . GLY A 1 7 ? -5.293 -7.743 -29.930 1.00 0.00 7 GLY A C 20
ATOM 21323 O O . GLY A 1 7 ? -5.369 -6.527 -30.109 1.00 0.00 7 GLY A O 20
ATOM 21327 N N . LYS A 1 8 ? -5.360 -8.301 -28.726 1.00 0.00 8 LYS A N 20
ATOM 21328 C CA . LYS A 1 8 ? -5.529 -7.501 -27.519 1.00 0.00 8 LYS A CA 20
ATOM 21329 C C . LYS A 1 8 ? -4.333 -7.663 -26.586 1.00 0.00 8 LYS A C 20
ATOM 21330 O O . LYS A 1 8 ? -3.524 -8.576 -26.753 1.00 0.00 8 LYS A O 20
ATOM 21349 N N . ARG A 1 9 ? -4.229 -6.773 -25.605 1.00 0.00 9 ARG A N 20
ATOM 21350 C CA . ARG A 1 9 ? -3.132 -6.818 -24.646 1.00 0.00 9 ARG A CA 20
ATOM 21351 C C . ARG A 1 9 ? -3.661 -6.855 -23.215 1.00 0.00 9 ARG A C 20
ATOM 21352 O O . ARG A 1 9 ? -4.629 -6.177 -22.868 1.00 0.00 9 ARG A O 20
ATOM 21373 N N . PRO A 1 10 ? -3.013 -7.664 -22.365 1.00 0.00 10 PRO A N 20
ATOM 21374 C CA . PRO A 1 10 ? -3.401 -7.808 -20.958 1.00 0.00 10 PRO A CA 20
ATOM 21375 C C . PRO A 1 10 ? -3.105 -6.553 -20.144 1.00 0.00 10 PRO A C 20
ATOM 21376 O O . PRO A 1 10 ? -2.032 -6.423 -19.556 1.00 0.00 10 PRO A O 20
ATOM 21387 N N . ARG A 1 11 ? -4.064 -5.634 -20.113 1.00 0.00 11 ARG A N 20
ATOM 21388 C CA . ARG A 1 11 ? -3.905 -4.389 -19.371 1.00 0.00 11 ARG A CA 20
ATOM 21389 C C . ARG A 1 11 ? -4.061 -4.626 -17.872 1.00 0.00 11 ARG A C 20
ATOM 21390 O O . ARG A 1 11 ? -4.738 -5.563 -17.447 1.00 0.00 11 ARG A O 20
ATOM 21411 N N . THR A 1 12 ? -3.429 -3.771 -17.074 1.00 0.00 12 THR A N 20
ATOM 21412 C CA . THR A 1 12 ? -3.495 -3.888 -15.623 1.00 0.00 12 THR A CA 20
ATOM 21413 C C . THR A 1 12 ? -3.685 -2.524 -14.969 1.00 0.00 12 THR A C 20
ATOM 21414 O O . THR A 1 12 ? -3.343 -1.494 -15.550 1.00 0.00 12 THR A O 20
ATOM 21425 N N . ARG A 1 13 ? -4.230 -2.524 -13.757 1.00 0.00 13 ARG A N 20
ATOM 21426 C CA . ARG A 1 13 ? -4.465 -1.286 -13.025 1.00 0.00 13 ARG A CA 20
ATOM 21427 C C . ARG A 1 13 ? -4.730 -1.569 -11.549 1.00 0.00 13 ARG A C 20
ATOM 21428 O O . ARG A 1 13 ? -5.648 -2.315 -11.205 1.00 0.00 13 ARG A O 20
ATOM 21449 N N . ILE A 1 14 ? -3.921 -0.969 -10.682 1.00 0.00 14 ILE A N 20
ATOM 21450 C CA . ILE A 1 14 ? -4.069 -1.157 -9.244 1.00 0.00 14 ILE A CA 20
ATOM 21451 C C . ILE A 1 14 ? -5.335 -0.480 -8.729 1.00 0.00 14 ILE A C 20
ATOM 21452 O O . ILE A 1 14 ? -5.657 0.642 -9.122 1.00 0.00 14 ILE A O 20
ATOM 21468 N N . THR A 1 15 ? -6.049 -1.169 -7.845 1.00 0.00 15 THR A N 20
ATOM 21469 C CA . THR A 1 15 ? -7.280 -0.636 -7.274 1.00 0.00 15 THR A CA 20
ATOM 21470 C C . THR A 1 15 ? -7.012 0.064 -5.947 1.00 0.00 15 THR A C 20
ATOM 21471 O O . THR A 1 15 ? -5.864 0.188 -5.520 1.00 0.00 15 THR A O 20
ATOM 21482 N N . ASP A 1 16 ? -8.078 0.519 -5.298 1.00 0.00 16 ASP A N 20
ATOM 21483 C CA . ASP A 1 16 ? -7.958 1.205 -4.016 1.00 0.00 16 ASP A CA 20
ATOM 21484 C C . ASP A 1 16 ? -7.779 0.204 -2.879 1.00 0.00 16 ASP A C 20
ATOM 21485 O O . ASP A 1 16 ? -7.017 0.444 -1.942 1.00 0.00 16 ASP A O 20
ATOM 21494 N N . ASP A 1 17 ? -8.487 -0.916 -2.967 1.00 0.00 17 ASP A N 20
ATOM 21495 C CA . ASP A 1 17 ? -8.407 -1.954 -1.945 1.00 0.00 17 ASP A CA 20
ATOM 21496 C C . ASP A 1 17 ? -7.044 -2.639 -1.972 1.00 0.00 17 ASP A C 20
ATOM 21497 O O . ASP A 1 17 ? -6.616 -3.227 -0.980 1.00 0.00 17 ASP A O 20
ATOM 21506 N N . GLN A 1 18 ? -6.369 -2.557 -3.114 1.00 0.00 18 GLN A N 20
ATOM 21507 C CA . GLN A 1 18 ? -5.055 -3.171 -3.269 1.00 0.00 18 GLN A CA 20
ATOM 21508 C C . GLN A 1 18 ? -3.949 -2.196 -2.878 1.00 0.00 18 GLN A C 20
ATOM 21509 O O . GLN A 1 18 ? -3.008 -2.560 -2.171 1.00 0.00 18 GLN A O 20
ATOM 21523 N N . LEU A 1 19 ? -4.068 -0.957 -3.342 1.00 0.00 19 LEU A N 20
ATOM 21524 C CA . LEU A 1 19 ? -3.078 0.071 -3.040 1.00 0.00 19 LEU A CA 20
ATOM 21525 C C . LEU A 1 19 ? -2.881 0.213 -1.534 1.00 0.00 19 LEU A C 20
ATOM 21526 O O . LEU A 1 19 ? -1.756 0.158 -1.037 1.00 0.00 19 LEU A O 20
ATOM 21542 N N . ARG A 1 20 ? -3.983 0.393 -0.813 1.00 0.00 20 ARG A N 20
ATOM 21543 C CA . ARG A 1 20 ? -3.932 0.541 0.636 1.00 0.00 20 ARG A CA 20
ATOM 21544 C C . ARG A 1 20 ? -2.937 -0.441 1.248 1.00 0.00 20 ARG A C 20
ATOM 21545 O O . ARG A 1 20 ? -2.109 -0.066 2.079 1.00 0.00 20 ARG A O 20
ATOM 21566 N N . VAL A 1 21 ? -3.025 -1.701 0.833 1.00 0.00 21 VAL A N 20
ATOM 21567 C CA . VAL A 1 21 ? -2.134 -2.737 1.339 1.00 0.00 21 VAL A CA 20
ATOM 21568 C C . VAL A 1 21 ? -0.673 -2.340 1.161 1.00 0.00 21 VAL A C 20
ATOM 21569 O O . VAL A 1 21 ? 0.152 -2.549 2.052 1.00 0.00 21 VAL A O 20
ATOM 21582 N N . LEU A 1 22 ? -0.358 -1.765 0.005 1.00 0.00 22 LEU A N 20
ATOM 21583 C CA . LEU A 1 22 ? 1.005 -1.338 -0.291 1.00 0.00 22 LEU A CA 20
ATOM 21584 C C . LEU A 1 22 ? 1.371 -0.094 0.512 1.00 0.00 22 LEU A C 20
ATOM 21585 O O . LEU A 1 22 ? 2.542 0.138 0.817 1.00 0.00 22 LEU A O 20
ATOM 21601 N N . ARG A 1 23 ? 0.364 0.702 0.854 1.00 0.00 23 ARG A N 20
ATOM 21602 C CA . ARG A 1 23 ? 0.580 1.922 1.623 1.00 0.00 23 ARG A CA 20
ATOM 21603 C C . ARG A 1 23 ? 0.859 1.599 3.088 1.00 0.00 23 ARG A C 20
ATOM 21604 O O . ARG A 1 23 ? 1.786 2.143 3.687 1.00 0.00 23 ARG A O 20
ATOM 21625 N N . GLN A 1 24 ? 0.050 0.711 3.657 1.00 0.00 24 GLN A N 20
ATOM 21626 C CA . GLN A 1 24 ? 0.210 0.317 5.052 1.00 0.00 24 GLN A CA 20
ATOM 21627 C C . GLN A 1 24 ? 1.653 -0.084 5.342 1.00 0.00 24 GLN A C 20
ATOM 21628 O O . GLN A 1 24 ? 2.234 0.333 6.345 1.00 0.00 24 GLN A O 20
ATOM 21642 N N . TYR A 1 25 ? 2.225 -0.895 4.460 1.00 0.00 25 TYR A N 20
ATOM 21643 C CA . TYR A 1 25 ? 3.599 -1.355 4.623 1.00 0.00 25 TYR A CA 20
ATOM 21644 C C . TYR A 1 25 ? 4.585 -0.206 4.430 1.00 0.00 25 TYR A C 20
ATOM 21645 O O . TYR A 1 25 ? 5.661 -0.189 5.027 1.00 0.00 25 TYR A O 20
ATOM 21663 N N . PHE A 1 26 ? 4.208 0.753 3.591 1.00 0.00 26 PHE A N 20
ATOM 21664 C CA . PHE A 1 26 ? 5.057 1.907 3.318 1.00 0.00 26 PHE A CA 20
ATOM 21665 C C . PHE A 1 26 ? 5.486 2.587 4.615 1.00 0.00 26 PHE A C 20
ATOM 21666 O O . PHE A 1 26 ? 6.677 2.709 4.900 1.00 0.00 26 PHE A O 20
ATOM 21683 N N . ASP A 1 27 ? 4.506 3.027 5.396 1.00 0.00 27 ASP A N 20
ATOM 21684 C CA . ASP A 1 27 ? 4.780 3.695 6.664 1.00 0.00 27 ASP A CA 20
ATOM 21685 C C . ASP A 1 27 ? 5.738 2.868 7.517 1.00 0.00 27 ASP A C 20
ATOM 21686 O O . ASP A 1 27 ? 6.704 3.395 8.070 1.00 0.00 27 ASP A O 20
ATOM 21695 N N . ILE A 1 28 ? 5.464 1.572 7.618 1.00 0.00 28 ILE A N 20
ATOM 21696 C CA . ILE A 1 28 ? 6.301 0.674 8.403 1.00 0.00 28 ILE A CA 20
ATOM 21697 C C . ILE A 1 28 ? 7.733 0.657 7.879 1.00 0.00 28 ILE A C 20
ATOM 21698 O O . ILE A 1 28 ? 8.687 0.586 8.651 1.00 0.00 28 ILE A O 20
ATOM 21714 N N . ASN A 1 29 ? 7.874 0.725 6.559 1.00 0.00 29 ASN A N 20
ATOM 21715 C CA . ASN A 1 29 ? 9.190 0.719 5.930 1.00 0.00 29 ASN A CA 20
ATOM 21716 C C . ASN A 1 29 ? 9.130 1.342 4.538 1.00 0.00 29 ASN A C 20
ATOM 21717 O O . ASN A 1 29 ? 8.274 0.993 3.727 1.00 0.00 29 ASN A O 20
ATOM 21728 N N . ASN A 1 30 ? 10.046 2.267 4.270 1.00 0.00 30 ASN A N 20
ATOM 21729 C CA . ASN A 1 30 ? 10.099 2.938 2.976 1.00 0.00 30 ASN A CA 20
ATOM 21730 C C . ASN A 1 30 ? 9.777 1.966 1.845 1.00 0.00 30 ASN A C 20
ATOM 21731 O O . ASN A 1 30 ? 8.719 2.051 1.222 1.00 0.00 30 ASN A O 20
ATOM 21742 N N . SER A 1 31 ? 10.698 1.044 1.586 1.00 0.00 31 SER A N 20
ATOM 21743 C CA . SER A 1 31 ? 10.515 0.057 0.528 1.00 0.00 31 SER A CA 20
ATOM 21744 C C . SER A 1 31 ? 10.404 -1.349 1.109 1.00 0.00 31 SER A C 20
ATOM 21745 O O . SER A 1 31 ? 11.084 -1.705 2.072 1.00 0.00 31 SER A O 20
ATOM 21753 N N . PRO A 1 32 ? 9.527 -2.169 0.511 1.00 0.00 32 PRO A N 20
ATOM 21754 C CA . PRO A 1 32 ? 9.306 -3.549 0.951 1.00 0.00 32 PRO A CA 20
ATOM 21755 C C . PRO A 1 32 ? 10.500 -4.450 0.654 1.00 0.00 32 PRO A C 20
ATOM 21756 O O . PRO A 1 32 ? 11.371 -4.101 -0.142 1.00 0.00 32 PRO A O 20
ATOM 21767 N N . SER A 1 33 ? 10.534 -5.612 1.300 1.00 0.00 33 SER A N 20
ATOM 21768 C CA . SER A 1 33 ? 11.623 -6.562 1.107 1.00 0.00 33 SER A CA 20
ATOM 21769 C C . SER A 1 33 ? 11.136 -7.804 0.366 1.00 0.00 33 SER A C 20
ATOM 21770 O O . SER A 1 33 ? 9.955 -8.144 0.415 1.00 0.00 33 SER A O 20
ATOM 21778 N N . GLU A 1 34 ? 12.057 -8.475 -0.319 1.00 0.00 34 GLU A N 20
ATOM 21779 C CA . GLU A 1 34 ? 11.721 -9.678 -1.071 1.00 0.00 34 GLU A CA 20
ATOM 21780 C C . GLU A 1 34 ? 10.701 -10.525 -0.316 1.00 0.00 34 GLU A C 20
ATOM 21781 O O . GLU A 1 34 ? 9.933 -11.274 -0.919 1.00 0.00 34 GLU A O 20
ATOM 21793 N N . GLU A 1 35 ? 10.701 -10.401 1.008 1.00 0.00 35 GLU A N 20
ATOM 21794 C CA . GLU A 1 35 ? 9.777 -11.156 1.846 1.00 0.00 35 GLU A CA 20
ATOM 21795 C C . GLU A 1 35 ? 8.380 -10.544 1.803 1.00 0.00 35 GLU A C 20
ATOM 21796 O O . GLU A 1 35 ? 7.382 -11.257 1.697 1.00 0.00 35 GLU A O 20
ATOM 21808 N N . GLN A 1 36 ? 8.318 -9.219 1.886 1.00 0.00 36 GLN A N 20
ATOM 21809 C CA . GLN A 1 36 ? 7.043 -8.511 1.859 1.00 0.00 36 GLN A CA 20
ATOM 21810 C C . GLN A 1 36 ? 6.499 -8.425 0.436 1.00 0.00 36 GLN A C 20
ATOM 21811 O O . GLN A 1 36 ? 5.319 -8.682 0.197 1.00 0.00 36 GLN A O 20
ATOM 21825 N N . ILE A 1 37 ? 7.367 -8.062 -0.502 1.00 0.00 37 ILE A N 20
ATOM 21826 C CA . ILE A 1 37 ? 6.973 -7.943 -1.901 1.00 0.00 37 ILE A CA 20
ATOM 21827 C C . ILE A 1 37 ? 6.270 -9.208 -2.384 1.00 0.00 37 ILE A C 20
ATOM 21828 O O . ILE A 1 37 ? 5.456 -9.166 -3.305 1.00 0.00 37 ILE A O 20
ATOM 21844 N N . LYS A 1 38 ? 6.590 -10.333 -1.753 1.00 0.00 38 LYS A N 20
ATOM 21845 C CA . LYS A 1 38 ? 5.988 -11.611 -2.115 1.00 0.00 38 LYS A CA 20
ATOM 21846 C C . LYS A 1 38 ? 4.713 -11.858 -1.315 1.00 0.00 38 LYS A C 20
ATOM 21847 O O . LYS A 1 38 ? 3.680 -12.222 -1.875 1.00 0.00 38 LYS A O 20
ATOM 21866 N N . GLU A 1 39 ? 4.794 -11.656 -0.003 1.00 0.00 39 GLU A N 20
ATOM 21867 C CA . GLU A 1 39 ? 3.646 -11.856 0.872 1.00 0.00 39 GLU A CA 20
ATOM 21868 C C . GLU A 1 39 ? 2.470 -10.986 0.435 1.00 0.00 39 GLU A C 20
ATOM 21869 O O . GLU A 1 39 ? 1.311 -11.370 0.584 1.00 0.00 39 GLU A O 20
ATOM 21881 N N . MET A 1 40 ? 2.780 -9.811 -0.104 1.00 0.00 40 MET A N 20
ATOM 21882 C CA . MET A 1 40 ? 1.750 -8.887 -0.563 1.00 0.00 40 MET A CA 20
ATOM 21883 C C . MET A 1 40 ? 1.219 -9.300 -1.932 1.00 0.00 40 MET A C 20
ATOM 21884 O O . MET A 1 40 ? 0.008 -9.357 -2.147 1.00 0.00 40 MET A O 20
ATOM 21898 N N . ALA A 1 41 ? 2.132 -9.587 -2.854 1.00 0.00 41 ALA A N 20
ATOM 21899 C CA . ALA A 1 41 ? 1.755 -9.997 -4.201 1.00 0.00 41 ALA A CA 20
ATOM 21900 C C . ALA A 1 41 ? 0.692 -11.090 -4.165 1.00 0.00 41 ALA A C 20
ATOM 21901 O O . ALA A 1 41 ? -0.107 -11.223 -5.092 1.00 0.00 41 ALA A O 20
ATOM 21908 N N . ASP A 1 42 ? 0.690 -11.871 -3.090 1.00 0.00 42 ASP A N 20
ATOM 21909 C CA . ASP A 1 42 ? -0.275 -12.953 -2.933 1.00 0.00 42 ASP A CA 20
ATOM 21910 C C . ASP A 1 42 ? -1.518 -12.470 -2.193 1.00 0.00 42 ASP A C 20
ATOM 21911 O O . ASP A 1 42 ? -2.627 -12.941 -2.446 1.00 0.00 42 ASP A O 20
ATOM 21920 N N . LYS A 1 43 ? -1.326 -11.527 -1.277 1.00 0.00 43 LYS A N 20
ATOM 21921 C CA . LYS A 1 43 ? -2.431 -10.979 -0.500 1.00 0.00 43 LYS A CA 20
ATOM 21922 C C . LYS A 1 43 ? -3.358 -10.148 -1.382 1.00 0.00 43 LYS A C 20
ATOM 21923 O O . LYS A 1 43 ? -4.580 -10.260 -1.292 1.00 0.00 43 LYS A O 20
ATOM 21942 N N . SER A 1 44 ? -2.768 -9.317 -2.235 1.00 0.00 44 SER A N 20
ATOM 21943 C CA . SER A 1 44 ? -3.541 -8.467 -3.132 1.00 0.00 44 SER A CA 20
ATOM 21944 C C . SER A 1 44 ? -3.721 -9.134 -4.492 1.00 0.00 44 SER A C 20
ATOM 21945 O O . SER A 1 44 ? -4.743 -8.955 -5.153 1.00 0.00 44 SER A O 20
ATOM 21953 N N . GLY A 1 45 ? -2.719 -9.905 -4.904 1.00 0.00 45 GLY A N 20
ATOM 21954 C CA . GLY A 1 45 ? -2.785 -10.587 -6.183 1.00 0.00 45 GLY A CA 20
ATOM 21955 C C . GLY A 1 45 ? -1.851 -9.982 -7.212 1.00 0.00 45 GLY A C 20
ATOM 21956 O O . GLY A 1 45 ? -1.576 -10.592 -8.247 1.00 0.00 45 GLY A O 20
ATOM 21960 N N . LEU A 1 46 ? -1.363 -8.779 -6.931 1.00 0.00 46 LEU A N 20
ATOM 21961 C CA . LEU A 1 46 ? -0.455 -8.090 -7.841 1.00 0.00 46 LEU A CA 20
ATOM 21962 C C . LEU A 1 46 ? 0.911 -8.768 -7.866 1.00 0.00 46 LEU A C 20
ATOM 21963 O O . LEU A 1 46 ? 1.336 -9.397 -6.896 1.00 0.00 46 LEU A O 20
ATOM 21979 N N . PRO A 1 47 ? 1.616 -8.638 -8.999 1.00 0.00 47 PRO A N 20
ATOM 21980 C CA . PRO A 1 47 ? 2.946 -9.230 -9.176 1.00 0.00 47 PRO A CA 20
ATOM 21981 C C . PRO A 1 47 ? 4.005 -8.541 -8.322 1.00 0.00 47 PRO A C 20
ATOM 21982 O O . PRO A 1 47 ? 3.690 -7.678 -7.504 1.00 0.00 47 PRO A O 20
ATOM 21993 N N . GLN A 1 48 ? 5.261 -8.929 -8.520 1.00 0.00 48 GLN A N 20
ATOM 21994 C CA . GLN A 1 48 ? 6.366 -8.347 -7.767 1.00 0.00 48 GLN A CA 20
ATOM 21995 C C . GLN A 1 48 ? 6.894 -7.093 -8.455 1.00 0.00 48 GLN A C 20
ATOM 21996 O O . GLN A 1 48 ? 7.248 -6.114 -7.799 1.00 0.00 48 GLN A O 20
ATOM 22010 N N . LYS A 1 49 ? 6.945 -7.130 -9.783 1.00 0.00 49 LYS A N 20
ATOM 22011 C CA . LYS A 1 49 ? 7.429 -5.997 -10.562 1.00 0.00 49 LYS A CA 20
ATOM 22012 C C . LYS A 1 49 ? 6.546 -4.772 -10.347 1.00 0.00 49 LYS A C 20
ATOM 22013 O O . LYS A 1 49 ? 7.043 -3.665 -10.141 1.00 0.00 49 LYS A O 20
ATOM 22032 N N . VAL A 1 50 ? 5.234 -4.978 -10.395 1.00 0.00 50 VAL A N 20
ATOM 22033 C CA . VAL A 1 50 ? 4.282 -3.891 -10.203 1.00 0.00 50 VAL A CA 20
ATOM 22034 C C . VAL A 1 50 ? 4.449 -3.251 -8.829 1.00 0.00 50 VAL A C 20
ATOM 22035 O O . VAL A 1 50 ? 4.657 -2.042 -8.718 1.00 0.00 50 VAL A O 20
ATOM 22048 N N . ILE A 1 51 ? 4.356 -4.068 -7.786 1.00 0.00 51 ILE A N 20
ATOM 22049 C CA . ILE A 1 51 ? 4.498 -3.582 -6.420 1.00 0.00 51 ILE A CA 20
ATOM 22050 C C . ILE A 1 51 ? 5.828 -2.861 -6.229 1.00 0.00 51 ILE A C 20
ATOM 22051 O O . ILE A 1 51 ? 5.890 -1.806 -5.596 1.00 0.00 51 ILE A O 20
ATOM 22067 N N . LYS A 1 52 ? 6.891 -3.436 -6.781 1.00 0.00 52 LYS A N 20
ATOM 22068 C CA . LYS A 1 52 ? 8.221 -2.848 -6.675 1.00 0.00 52 LYS A CA 20
ATOM 22069 C C . LYS A 1 52 ? 8.258 -1.467 -7.322 1.00 0.00 52 LYS A C 20
ATOM 22070 O O . LYS A 1 52 ? 8.730 -0.501 -6.721 1.00 0.00 52 LYS A O 20
ATOM 22089 N N . HIS A 1 53 ? 7.756 -1.379 -8.550 1.00 0.00 53 HIS A N 20
ATOM 22090 C CA . HIS A 1 53 ? 7.731 -0.115 -9.277 1.00 0.00 53 HIS A CA 20
ATOM 22091 C C . HIS A 1 53 ? 6.931 0.936 -8.512 1.00 0.00 53 HIS A C 20
ATOM 22092 O O . HIS A 1 53 ? 7.363 2.081 -8.377 1.00 0.00 53 HIS A O 20
ATOM 22107 N N . TRP A 1 54 ? 5.766 0.538 -8.014 1.00 0.00 54 TRP A N 20
ATOM 22108 C CA . TRP A 1 54 ? 4.906 1.447 -7.263 1.00 0.00 54 TRP A CA 20
ATOM 22109 C C . TRP A 1 54 ? 5.652 2.045 -6.076 1.00 0.00 54 TRP A C 20
ATOM 22110 O O . TRP A 1 54 ? 5.704 3.264 -5.913 1.00 0.00 54 TRP A O 20
ATOM 22131 N N . PHE A 1 55 ? 6.228 1.179 -5.248 1.00 0.00 55 PHE A N 20
ATOM 22132 C CA . PHE A 1 55 ? 6.971 1.623 -4.074 1.00 0.00 55 PHE A CA 20
ATOM 22133 C C . PHE A 1 55 ? 8.109 2.558 -4.472 1.00 0.00 55 PHE A C 20
ATOM 22134 O O . PHE A 1 55 ? 8.438 3.497 -3.745 1.00 0.00 55 PHE A O 20
ATOM 22151 N N . ARG A 1 56 ? 8.706 2.295 -5.629 1.00 0.00 56 ARG A N 20
ATOM 22152 C CA . ARG A 1 56 ? 9.808 3.111 -6.124 1.00 0.00 56 ARG A CA 20
ATOM 22153 C C . ARG A 1 56 ? 9.315 4.491 -6.550 1.00 0.00 56 ARG A C 20
ATOM 22154 O O . ARG A 1 56 ? 9.806 5.512 -6.072 1.00 0.00 56 ARG A O 20
ATOM 22175 N N . ASN A 1 57 ? 8.340 4.511 -7.454 1.00 0.00 57 ASN A N 20
ATOM 22176 C CA . ASN A 1 57 ? 7.781 5.765 -7.946 1.00 0.00 57 ASN A CA 20
ATOM 22177 C C . ASN A 1 57 ? 7.316 6.645 -6.790 1.00 0.00 57 ASN A C 20
ATOM 22178 O O . ASN A 1 57 ? 7.506 7.861 -6.804 1.00 0.00 57 ASN A O 20
ATOM 22189 N N . THR A 1 58 ? 6.707 6.021 -5.786 1.00 0.00 58 THR A N 20
ATOM 22190 C CA . THR A 1 58 ? 6.214 6.746 -4.622 1.00 0.00 58 THR A CA 20
ATOM 22191 C C . THR A 1 58 ? 7.355 7.112 -3.680 1.00 0.00 58 THR A C 20
ATOM 22192 O O . THR A 1 58 ? 7.451 8.249 -3.216 1.00 0.00 58 THR A O 20
ATOM 22203 N N . LEU A 1 59 ? 8.219 6.143 -3.400 1.00 0.00 59 LEU A N 20
ATOM 22204 C CA . LEU A 1 59 ? 9.356 6.363 -2.512 1.00 0.00 59 LEU A CA 20
ATOM 22205 C C . LEU A 1 59 ? 10.338 7.358 -3.122 1.00 0.00 59 LEU A C 20
ATOM 22206 O O . LEU A 1 59 ? 10.556 8.443 -2.582 1.00 0.00 59 LEU A O 20
ATOM 22222 N N . PHE A 1 60 ? 10.927 6.983 -4.253 1.00 0.00 60 PHE A N 20
ATOM 22223 C CA . PHE A 1 60 ? 11.885 7.843 -4.938 1.00 0.00 60 PHE A CA 20
ATOM 22224 C C . PHE A 1 60 ? 11.493 9.311 -4.800 1.00 0.00 60 PHE A C 20
ATOM 22225 O O . PHE A 1 60 ? 12.334 10.167 -4.525 1.00 0.00 60 PHE A O 20
ATOM 22242 N N . LYS A 1 61 ? 10.210 9.596 -4.994 1.00 0.00 61 LYS A N 20
ATOM 22243 C CA . LYS A 1 61 ? 9.704 10.960 -4.891 1.00 0.00 61 LYS A CA 20
ATOM 22244 C C . LYS A 1 61 ? 9.523 11.364 -3.431 1.00 0.00 61 LYS A C 20
ATOM 22245 O O . LYS A 1 61 ? 9.958 12.438 -3.018 1.00 0.00 61 LYS A O 20
ATOM 22264 N N . GLU A 1 62 ? 8.880 10.496 -2.656 1.00 0.00 62 GLU A N 20
ATOM 22265 C CA . GLU A 1 62 ? 8.643 10.765 -1.243 1.00 0.00 62 GLU A CA 20
ATOM 22266 C C . GLU A 1 62 ? 9.949 11.095 -0.526 1.00 0.00 62 GLU A C 20
ATOM 22267 O O . GLU A 1 62 ? 9.946 11.712 0.540 1.00 0.00 62 GLU A O 20
ATOM 22279 N N . ARG A 1 63 ? 11.064 10.681 -1.118 1.00 0.00 63 ARG A N 20
ATOM 22280 C CA . ARG A 1 63 ? 12.377 10.931 -0.536 1.00 0.00 63 ARG A CA 20
ATOM 22281 C C . ARG A 1 63 ? 12.854 12.345 -0.857 1.00 0.00 63 ARG A C 20
ATOM 22282 O O . ARG A 1 63 ? 13.566 12.963 -0.066 1.00 0.00 63 ARG A O 20
ATOM 22303 N N . GLN A 1 64 ? 12.456 12.848 -2.021 1.00 0.00 64 GLN A N 20
ATOM 22304 C CA . GLN A 1 64 ? 12.844 14.188 -2.446 1.00 0.00 64 GLN A CA 20
ATOM 22305 C C . GLN A 1 64 ? 11.703 15.178 -2.235 1.00 0.00 64 GLN A C 20
ATOM 22306 O O . GLN A 1 64 ? 10.546 14.879 -2.532 1.00 0.00 64 GLN A O 20
ATOM 22320 N N . SER A 1 65 ? 12.036 16.357 -1.720 1.00 0.00 65 SER A N 20
ATOM 22321 C CA . SER A 1 65 ? 11.038 17.389 -1.465 1.00 0.00 65 SER A CA 20
ATOM 22322 C C . SER A 1 65 ? 11.286 18.612 -2.343 1.00 0.00 65 SER A C 20
ATOM 22323 O O . SER A 1 65 ? 12.373 19.188 -2.333 1.00 0.00 65 SER A O 20
ATOM 22331 N N . GLY A 1 66 ? 10.267 19.003 -3.103 1.00 0.00 66 GLY A N 20
ATOM 22332 C CA . GLY A 1 66 ? 10.393 20.155 -3.977 1.00 0.00 66 GLY A CA 20
ATOM 22333 C C . GLY A 1 66 ? 9.102 20.474 -4.704 1.00 0.00 66 GLY A C 20
ATOM 22334 O O . GLY A 1 66 ? 8.895 20.075 -5.851 1.00 0.00 66 GLY A O 20
ATOM 22338 N N . PRO A 1 67 ? 8.205 21.210 -4.031 1.00 0.00 67 PRO A N 20
ATOM 22339 C CA . PRO A 1 67 ? 6.912 21.598 -4.602 1.00 0.00 67 PRO A CA 20
ATOM 22340 C C . PRO A 1 67 ? 7.056 22.621 -5.723 1.00 0.00 67 PRO A C 20
ATOM 22341 O O . PRO A 1 67 ? 7.383 23.783 -5.478 1.00 0.00 67 PRO A O 20
ATOM 22352 N N . SER A 1 68 ? 6.810 22.183 -6.953 1.00 0.00 68 SER A N 20
ATOM 22353 C CA . SER A 1 68 ? 6.915 23.061 -8.113 1.00 0.00 68 SER A CA 20
ATOM 22354 C C . SER A 1 68 ? 5.539 23.559 -8.545 1.00 0.00 68 SER A C 20
ATOM 22355 O O . SER A 1 68 ? 4.756 22.817 -9.137 1.00 0.00 68 SER A O 20
ATOM 22363 N N . SER A 1 69 ? 5.253 24.821 -8.244 1.00 0.00 69 SER A N 20
ATOM 22364 C CA . SER A 1 69 ? 3.970 25.419 -8.597 1.00 0.00 69 SER A CA 20
ATOM 22365 C C . SER A 1 69 ? 3.979 25.911 -10.041 1.00 0.00 69 SER A C 20
ATOM 22366 O O . SER A 1 69 ? 3.088 25.585 -10.825 1.00 0.00 69 SER A O 20
ATOM 22374 N N . GLY A 1 70 ? 4.994 26.698 -10.386 1.00 0.00 70 GLY A N 20
ATOM 22375 C CA . GLY A 1 70 ? 5.101 27.222 -11.734 1.00 0.00 70 GLY A CA 20
ATOM 22376 C C . GLY A 1 70 ? 5.560 28.667 -11.760 1.00 0.00 70 GLY A C 20
ATOM 22377 O O . GLY A 1 70 ? 5.694 29.263 -12.828 1.00 0.00 70 GLY A O 20
#

Foldseek 3Di:
DDDDDDDDDDDDDDDPVLVVLLVVVCVVDLADDPVVLVVSCVVSVNHSVVSRVVSCVCSVVVVDDDDDDD

Sequence (70 aa):
GSSGSSGKRPRTRITDDQLRVLRQYFDINNSPSEEQIKEMADKSGLPQKVIKHWFRNTLFKERQSGPSSGGSSGSSGKRPRTRITDDQLRVLRQYFDINNSPSEEQIKEMADKSGLPQKVIKHWFRNTLFKERQSGPSSGGSSGSSGKRPRTRITDDQLRVLRQYFDINNSPSEEQIKEMADKSGLPQKVIKHWFRNTLFKERQSGPSSGGSSGSSGKRPRTRITDDQLRVLRQYFDINNSPSEEQIKEMADKSGLPQKVIKHWFRNTLFKERQSGPSSGGSSGSSGKRPRTRITDDQLRVLRQYFDINNSPSEEQIKEMADKSGLPQKVIKHWFRNTLFKERQSGPSSGGSSGSSGKRPRTRITDDQLRVLRQYFDINNSPSEEQIKEMADKSGLPQKVIKHWFRNTLFKERQSGPSSGGSSGSSGKRPRTRITDDQLRVLRQYFDINNSPSEEQIKEMADKSGLPQKVIKHWFRNTLFKERQSGPSSGGSSGSSGKRPRTRITDDQLRVLRQYFDINNSPSEEQIKEMADKSGLPQKVIKHWFRNTLFKERQSGPSSGGSSGSSGKRPRTRITDDQLRVLRQYFDINNSPSEEQIKEMADKSGLPQKVIKHWFRNTLFKERQSGPSSGGSSGSSGKRPRTRITDDQLRVLRQYFDINNSPSEEQIKEMADKSGLPQKVIKHWFRNTLFKERQSGPSSGGSSGSSGKRPRTRITDDQLRVLRQYFDINNSPSEEQIKEMADKSGLPQKVIKHWFRNTLFKERQSGPSSGGSSGSSGKRPRTRITDDQLRVLRQYFDINNSPSEEQIKEMADKSGLPQKVIKHWFRNTLFKERQSGPSSGGSSGSSGKRPRTRITDDQLRVLRQYFDINNSPSEEQIKEMADKSGLPQKVIKHWFRNTLFKERQSGPSSGGSSGSSGKRPRTRITDDQLRVLRQYFDINNSPSEEQIKEMADKSGLPQKVIKHWFRNTLFKERQSGPSSGGSSGSSGKRPRTRITDDQLRVLRQYFDINNSPSEEQIKEMADKSGLPQKVIKHWFRNTLFKERQSGPSSGGSSGSSGKRPRTRITDDQLRVLRQYFDINNSPSEEQIKEMADKSGLPQKVIKHWFRNTLFKERQSGPSSGGSSGSSGKRPRTRITDDQLRVLRQYFDINNSPSEEQIKEMADKSGLPQKVIKHWFRNTLFKERQSGPSSGGSSGSSGKRPRTRITDDQLRVLRQYFDINNSPSEEQIKEMADKSGLPQKVIKHWFRNTLFKERQSGPSSGGSSGSSGKRPRTRITDDQLRVLRQYFDINNSPSEEQIKEMADKSGLPQKVIKHWFRNTLFKERQSGPSSGGSSGSSGKRPRTRITDDQLRVLRQYFDINNSPSEEQIKEMADKSGLPQKVIKHWFRNTLFKERQSGPSSG

Secondary structure (DSSP, 8-state):
--SS----S-S----HHHHHHHHHHHHH-SS--TTHHHHHHHHH---HHHHHHHHHHHHHHHH-------

Nearest PDB structures (foldseek):
  2da1-assembly1_A  TM=7.976E-01  e=8.645E-10  Homo sapiens
  2dmq-assembly1_A  TM=7.017E-01  e=1.747E-05  Homo sapiens
  2m0c-assembly1_A  TM=7.434E-01  e=2.259E-03  Homo sapiens
  1puf-assembly1_A  TM=7.813E-01  e=6.204E-03  Mus musculus
  2m34-assembly1_A  TM=7.148E-01  e=4.247E-03  Homo sapiens

InterPro domains:
  IPR001356 Homeodomain [PF00046] (2146-2202)
  IPR001356 Homeodomain [PF00046] (2243-2299)
  IPR001356 Homeodomain [PF00046] (2642-2698)
  IPR001356 Homeodomain [PF00046] (2947-3003)
  IPR001356 Homeodomain [PS50071] (2143-2203)
  IPR001356 Homeodomain [PS50071] (2240-2300)
  IPR001356 Homeodomain [PS50071] (2639-2699)
  IPR001356 Homeodomain [PS50071] (2944-3004)
  IPR001356 Homeodomain [SM00389] (2145-2207)
  IPR001356 Homeodomain [SM00389] (2242-2304)
  IPR001356 Homeodomain [SM00389] (2641-2703)
  IPR001356 Homeodomain [SM00389] (2946-3008)
  IPR001356 Homeodomain [cd00086] (2146-2204)
  IPR001356 Homeodomain [cd00086] (2243-2300)
  IPR001356 Homeodomain [cd00086] (2642-2700)
  IPR001356 Homeodomain [cd00086] (2947-3005)
  IPR003604 Matrin/U1-C-like, C2H2-type zinc finger [SM00451] (723-757)
  IPR003604 Matrin/U1-C-like, C2H2-type zinc finger [SM00451] (981-1015)
  IPR003604 Matrin/U1-C-like, C2H2-type zinc finger [SM00451] (1085-1119)
  IPR003604 Matrin/U1-C-like, C2H2-type zinc finger [SM00451] (1542-1576)

CATH classification: 1.10.10.60

Solvent-accessible surface area: 6373 Å² total; per-residue (Å²): 136,129,115,70,105,108,72,179,190,99,245,94,206,57,64,116,98,27,63,131,14,0,136,113,47,38,131,137,71,95,50,17,56,155,140,54,8,131,64,0,15,123,133,27,58,19,49,71,152,40,0,120,114,27,4,149,82,34,29,134,126,130,167,132,115,57,140,118,117,132

Radius of gyration: 15.0 Å; Cα contacts (8 Å, |Δi|>4): 34; chains: 1; bounding box: 24×45×35 Å

GO terms:
  GO:0005667 transcription regulator complex (C, IDA)
  GO:0000978 RNA polymerase II cis-regulatory region sequence-specific DNA binding (F, IDA)
  GO:0001227 DNA-binding transcription repressor activity, RNA polymerase II-specific (F, IDA)
  GO:0000122 negative regulation of transcription by RNA polymerase II (P, IDA)
  GO:0005634 nucleus (C, IDA)
  GO:0005737 cytoplasm (C, IDA)
  GO:0016604 nuclear body (C, IDA)
  GO:0045893 positive regulation of DNA-templated transcription (P, IDA)
  GO:0071559 response to transforming growth factor beta (P, IDA)
  GO:0005515 protein binding (F, IPI)
  GO:0019899 enzyme binding (F, IPI)
  GO:0005654 nucleoplasm (C, TAS)
  GO:0005654 nucleoplasm (C, IDA)
  GO:0001227 DNA-binding transcription repressor activity, RNA polymerase II-specific (F, EXP)
  GO:0005634 nucleus (C, TAS)
  GO:0000981 DNA-binding transcription factor activity, RNA polymerase II-specific (F, TAS)
  GO:0006355 regulation of DNA-templated transcription (P, TAS)
  GO:0000976 transcription cis-regulatory region binding (F, IDA)
  GO:0045662 negative regulation of myoblast differentiation (P, IDA)
  GO:0045663 positive regulation of myoblast differentiation (P, IDA)

Organism: Homo sapiens (NCBI:txid9606)